Protein AF-0000000070953720 (afdb_homodimer)

Structure (mmCIF, N/CA/C/O backbone):
data_AF-0000000070953720-model_v1
#
loop_
_entity.id
_entity.type
_entity.pdbx_description
1 polymer 'LicD/FKTN/FKRP nucleotidyltransferase domain-containing protein'
#
loop_
_atom_site.group_PDB
_atom_site.id
_atom_site.type_symbol
_atom_site.label_atom_id
_atom_site.label_alt_id
_atom_site.label_comp_id
_atom_site.label_asym_id
_atom_site.label_entity_id
_atom_site.label_seq_id
_atom_site.pdbx_PDB_ins_code
_atom_site.Cartn_x
_atom_site.Cartn_y
_atom_site.Cartn_z
_atom_site.occupancy
_atom_site.B_iso_or_equiv
_atom_site.auth_seq_id
_atom_site.auth_comp_id
_atom_site.auth_asym_id
_atom_site.auth_atom_id
_atom_site.pdbx_PDB_model_num
ATOM 1 N N . MET A 1 1 ? 53.062 91.812 15.859 1 19.75 1 MET A N 1
ATOM 2 C CA . MET A 1 1 ? 53.844 90.625 15.523 1 19.75 1 MET A CA 1
ATOM 3 C C . MET A 1 1 ? 52.969 89.375 15.5 1 19.75 1 MET A C 1
ATOM 5 O O . MET A 1 1 ? 53.5 88.25 15.555 1 19.75 1 MET A O 1
ATOM 9 N N . LYS A 1 2 ? 51.625 89.438 15.359 1 19.06 2 LYS A N 1
ATOM 10 C CA . LYS A 1 2 ? 50.25 89 15.594 1 19.06 2 LYS A CA 1
ATOM 11 C C . LYS A 1 2 ? 49.906 87.812 14.781 1 19.06 2 LYS A C 1
ATOM 13 O O . LYS A 1 2 ? 50.406 87.625 13.68 1 19.06 2 LYS A O 1
ATOM 18 N N . ARG A 1 3 ? 49.219 86.562 15.25 1 17.47 3 ARG A N 1
ATOM 19 C CA . ARG A 1 3 ? 48.875 85.25 15.742 1 17.47 3 ARG A CA 1
ATOM 20 C C . ARG A 1 3 ? 48.031 84.438 14.719 1 17.47 3 ARG A C 1
ATOM 22 O O . ARG A 1 3 ? 48.031 83.25 14.688 1 17.47 3 ARG A O 1
ATOM 29 N N . ALA A 1 4 ? 47.156 85.188 13.977 1 17.47 4 ALA A N 1
ATOM 30 C CA . ALA A 1 4 ? 45.75 84.812 13.836 1 17.47 4 ALA A CA 1
ATOM 31 C C . ALA A 1 4 ? 45.594 83.75 12.789 1 17.47 4 ALA A C 1
ATOM 33 O O . ALA A 1 4 ? 45.156 82.625 13.102 1 17.47 4 ALA A O 1
ATOM 34 N N . GLY A 1 5 ? 44.875 84 11.648 1 16.47 5 GLY A N 1
ATOM 35 C CA . GLY A 1 5 ? 43.594 83.5 11.18 1 16.47 5 GLY A CA 1
ATOM 36 C C . GLY A 1 5 ? 43.719 82.438 10.102 1 16.47 5 GLY A C 1
ATOM 37 O O . GLY A 1 5 ? 42.75 82.125 9.406 1 16.47 5 GLY A O 1
ATOM 38 N N . ARG A 1 6 ? 44.906 81.625 10.133 1 18.36 6 ARG A N 1
ATOM 39 C CA . ARG A 1 6 ? 45.469 81.25 8.836 1 18.36 6 ARG A CA 1
ATOM 40 C C . ARG A 1 6 ? 44.531 80.25 8.117 1 18.36 6 ARG A C 1
ATOM 42 O O . ARG A 1 6 ? 43.906 79.438 8.75 1 18.36 6 ARG A O 1
ATOM 49 N N . PRO A 1 7 ? 44.438 80.312 6.766 1 18.12 7 PRO A N 1
ATOM 50 C CA . PRO A 1 7 ? 43.344 80.125 5.832 1 18.12 7 PRO A CA 1
ATOM 51 C C . PRO A 1 7 ? 42.969 78.625 5.664 1 18.12 7 PRO A C 1
ATOM 53 O O . PRO A 1 7 ? 43.812 77.75 5.863 1 18.12 7 PRO A O 1
ATOM 56 N N . CYS A 1 8 ? 41.688 78.062 6.078 1 18.34 8 CYS A N 1
ATOM 57 C CA . CYS A 1 8 ? 40.781 76.938 6.277 1 18.34 8 CYS A CA 1
ATOM 58 C C . CYS A 1 8 ? 40.75 76.062 5.031 1 18.34 8 CYS A C 1
ATOM 60 O O . CYS A 1 8 ? 40.344 74.875 5.102 1 18.34 8 CYS A O 1
ATOM 62 N N . TRP A 1 9 ? 41 76.625 3.732 1 16.88 9 TRP A N 1
ATOM 63 C CA . TRP A 1 9 ? 40 76.375 2.701 1 16.88 9 TRP A CA 1
ATOM 64 C C . TRP A 1 9 ? 40.188 75.062 2.053 1 16.88 9 TRP A C 1
ATOM 66 O O . TRP A 1 9 ? 39.469 74.688 1.132 1 16.88 9 TRP A O 1
ATOM 76 N N . LEU A 1 10 ? 41.188 74.188 2.344 1 17.97 10 LEU A N 1
ATOM 77 C CA . LEU A 1 10 ? 41.719 73.5 1.155 1 17.97 10 LEU A CA 1
ATOM 78 C C . LEU A 1 10 ? 40.75 72.438 0.646 1 17.97 10 LEU A C 1
ATOM 80 O O . LEU A 1 10 ? 40.5 71.438 1.32 1 17.97 10 LEU A O 1
ATOM 84 N N . ARG A 1 11 ? 39.594 72.812 -0.059 1 17.48 11 ARG A N 1
ATOM 85 C CA . ARG A 1 11 ? 38.344 72.125 -0.381 1 17.48 11 ARG A CA 1
ATOM 86 C C . ARG A 1 11 ? 38.625 70.812 -1.156 1 17.48 11 ARG A C 1
ATOM 88 O O . ARG A 1 11 ? 38.062 69.75 -0.832 1 17.48 11 ARG A O 1
ATOM 95 N N . SER A 1 12 ? 39.188 70.875 -2.391 1 16.38 12 SER A N 1
ATOM 96 C CA . SER A 1 12 ? 38.406 70.438 -3.535 1 16.38 12 SER A CA 1
ATOM 97 C C . SER A 1 12 ? 38.5 68.875 -3.688 1 16.38 12 SER A C 1
ATOM 99 O O . SER A 1 12 ? 39.156 68.25 -2.895 1 16.38 12 SER A O 1
ATOM 101 N N . PRO A 1 13 ? 39 68.188 -5.047 1 19 13 PRO A N 1
ATOM 102 C CA . PRO A 1 13 ? 38.406 67.438 -6.148 1 19 13 PRO A CA 1
ATOM 103 C C . PRO A 1 13 ? 38.656 65.938 -6.031 1 19 13 PRO A C 1
ATOM 105 O O . PRO A 1 13 ? 39.625 65.5 -5.375 1 19 13 PRO A O 1
ATOM 108 N N . CYS A 1 14 ? 37.625 64.938 -6.258 1 18.14 14 CYS A N 1
ATOM 109 C CA . CYS A 1 14 ? 37.188 63.531 -6.102 1 18.14 14 CYS A CA 1
ATOM 110 C C . CYS A 1 14 ? 38.031 62.625 -6.945 1 18.14 14 CYS A C 1
ATOM 112 O O . CYS A 1 14 ? 37.719 61.438 -7.078 1 18.14 14 CYS A O 1
ATOM 114 N N . THR A 1 15 ? 39.062 63.188 -7.699 1 17.17 15 THR A N 1
ATOM 115 C CA . THR A 1 15 ? 39.344 62.625 -9.016 1 17.17 15 THR A CA 1
ATOM 116 C C . THR A 1 15 ? 40 61.25 -8.891 1 17.17 15 THR A C 1
ATOM 118 O O . THR A 1 15 ? 39.875 60.438 -9.797 1 17.17 15 THR A O 1
ATOM 121 N N . LEU A 1 16 ? 40.969 61.219 -8.031 1 16.92 16 LEU A N 1
ATOM 122 C CA . LEU A 1 16 ? 42.219 60.562 -8.438 1 16.92 16 LEU A CA 1
ATOM 123 C C . LEU A 1 16 ? 42.031 59.062 -8.609 1 16.92 16 LEU A C 1
ATOM 125 O O . LEU A 1 16 ? 42.656 58.438 -9.461 1 16.92 16 LEU A O 1
ATOM 129 N N . CYS A 1 17 ? 41.562 58.5 -7.496 1 17.59 17 CYS A N 1
ATOM 130 C CA . CYS A 1 17 ? 42.219 57.219 -7.141 1 17.59 17 CYS A CA 1
ATOM 131 C C . CYS A 1 17 ? 41.812 56.125 -8.117 1 17.59 17 CYS A C 1
ATOM 133 O O . CYS A 1 17 ? 40.875 55.375 -7.863 1 17.59 17 CYS A O 1
ATOM 135 N N . TYR A 1 18 ? 41.5 56.469 -9.336 1 17.94 18 TYR A N 1
ATOM 136 C CA . TYR A 1 18 ? 40.812 55.75 -10.414 1 17.94 18 TYR A CA 1
ATOM 137 C C . TYR A 1 18 ? 41.594 54.531 -10.852 1 17.94 18 TYR A C 1
ATOM 139 O O . TYR A 1 18 ? 41.031 53.594 -11.406 1 17.94 18 TYR A O 1
ATOM 147 N N . LEU A 1 19 ? 42.875 54.844 -11.094 1 17.39 19 LEU A N 1
ATOM 148 C CA . LEU A 1 19 ? 43.562 54.312 -12.258 1 17.39 19 LEU A CA 1
ATOM 149 C C . LEU A 1 19 ? 43.75 52.781 -12.125 1 17.39 19 LEU A C 1
ATOM 151 O O . LEU A 1 19 ? 43.562 52.062 -13.094 1 17.39 19 LEU A O 1
ATOM 155 N N . LEU A 1 20 ? 44.688 52.562 -11.203 1 18.2 20 LEU A N 1
ATOM 156 C CA . LEU A 1 20 ? 45.688 51.531 -11.453 1 18.2 20 LEU A CA 1
ATOM 157 C C . LEU A 1 20 ? 45.031 50.156 -11.422 1 18.2 20 LEU A C 1
ATOM 159 O O . LEU A 1 20 ? 45.719 49.125 -11.5 1 18.2 20 LEU A O 1
ATOM 163 N N . LEU A 1 21 ? 43.844 50.125 -10.82 1 19.06 21 LEU A N 1
ATOM 164 C CA . LEU A 1 21 ? 43.312 48.812 -10.43 1 19.06 21 LEU A CA 1
ATOM 165 C C . LEU A 1 21 ? 43.094 47.938 -11.656 1 19.06 21 LEU A C 1
ATOM 167 O O . LEU A 1 21 ? 41.969 47.469 -11.883 1 19.06 21 LEU A O 1
ATOM 171 N N . LEU A 1 22 ? 43.469 48.375 -12.742 1 19.25 22 LEU A N 1
ATOM 172 C CA . LEU A 1 22 ? 43.125 47.875 -14.07 1 19.25 22 LEU A CA 1
ATOM 173 C C . LEU A 1 22 ? 43.531 46.438 -14.242 1 19.25 22 LEU A C 1
ATOM 175 O O . LEU A 1 22 ? 42.812 45.625 -14.852 1 19.25 22 LEU A O 1
ATOM 179 N N . SER A 1 23 ? 44.906 46.312 -14.234 1 18.86 23 SER A N 1
ATOM 180 C CA . SER A 1 23 ? 45.625 45.406 -15.125 1 18.86 23 SER A CA 1
ATOM 181 C C . SER A 1 23 ? 45.281 43.969 -14.82 1 18.86 23 SER A C 1
ATOM 183 O O . SER A 1 23 ? 45.531 43.062 -15.648 1 18.86 23 SER A O 1
ATOM 185 N N . ALA A 1 24 ? 45.562 43.656 -13.555 1 20.38 24 ALA A N 1
ATOM 186 C CA . ALA A 1 24 ? 45.844 42.25 -13.219 1 20.38 24 ALA A CA 1
ATOM 187 C C . ALA A 1 24 ? 44.688 41.375 -13.578 1 20.38 24 ALA A C 1
ATOM 189 O O . ALA A 1 24 ? 43.812 41.094 -12.75 1 20.38 24 ALA A O 1
ATOM 190 N N . LEU A 1 25 ? 43.906 41.656 -14.461 1 20.97 25 LEU A N 1
ATOM 191 C CA . LEU A 1 25 ? 42.688 41.125 -15.016 1 20.97 25 LEU A CA 1
ATOM 192 C C . LEU A 1 25 ? 42.906 39.688 -15.523 1 20.97 25 LEU A C 1
ATOM 194 O O . LEU A 1 25 ? 41.969 38.875 -15.578 1 20.97 25 LEU A O 1
ATOM 198 N N . THR A 1 26 ? 43.875 39.531 -16.406 1 19.39 26 THR A N 1
ATOM 199 C CA . THR A 1 26 ? 43.812 38.656 -17.578 1 19.39 26 THR A CA 1
ATOM 200 C C . THR A 1 26 ? 43.844 37.188 -17.188 1 19.39 26 THR A C 1
ATOM 202 O O . THR A 1 26 ? 43.094 36.406 -17.766 1 19.39 26 THR A O 1
ATOM 205 N N . VAL A 1 27 ? 45.031 36.719 -16.781 1 19.52 27 VAL A N 1
ATOM 206 C CA . VAL A 1 27 ? 45.531 35.375 -17.094 1 19.52 27 VAL A CA 1
ATOM 207 C C . VAL A 1 27 ? 44.812 34.344 -16.234 1 19.52 27 VAL A C 1
ATOM 209 O O . VAL A 1 27 ? 45.312 33.25 -15.992 1 19.52 27 VAL A O 1
ATOM 212 N N . ALA A 1 28 ? 43.969 34.625 -15.43 1 19.48 28 ALA A N 1
ATOM 213 C CA . ALA A 1 28 ? 43.531 33.562 -14.555 1 19.48 28 ALA A CA 1
ATOM 214 C C . ALA A 1 28 ? 43.031 32.344 -15.359 1 19.48 28 ALA A C 1
ATOM 216 O O . ALA A 1 28 ? 42.031 32.438 -16.047 1 19.48 28 ALA A O 1
ATOM 217 N N . ALA A 1 29 ? 43.906 31.531 -15.945 1 20.95 29 ALA A N 1
ATOM 218 C CA . ALA A 1 29 ? 43.938 30.234 -16.625 1 20.95 29 ALA A CA 1
ATOM 219 C C . ALA A 1 29 ? 42.938 29.266 -16.031 1 20.95 29 ALA A C 1
ATOM 221 O O . ALA A 1 29 ? 42.938 29 -14.82 1 20.95 29 ALA A O 1
ATOM 222 N N . TYR A 1 30 ? 41.781 29.062 -16.562 1 20.38 30 TYR A N 1
ATOM 223 C CA . TYR A 1 30 ? 40.562 28.25 -16.484 1 20.38 30 TYR A CA 1
ATOM 224 C C . TYR A 1 30 ? 40.906 26.766 -16.359 1 20.38 30 TYR A C 1
ATOM 226 O O . TYR A 1 30 ? 41.125 26.094 -17.375 1 20.38 30 TYR A O 1
ATOM 234 N N . ILE A 1 31 ? 41.938 26.422 -15.672 1 23.5 31 ILE A N 1
ATOM 235 C CA . ILE A 1 31 ? 42.219 24.984 -15.602 1 23.5 31 ILE A CA 1
ATOM 236 C C . ILE A 1 31 ? 40.906 24.219 -15.344 1 23.5 31 ILE A C 1
ATOM 238 O O . ILE A 1 31 ? 40.25 24.438 -14.336 1 23.5 31 ILE A O 1
ATOM 242 N N . GLY A 1 32 ? 40.219 23.781 -16.328 1 22.08 32 GLY A N 1
ATOM 243 C CA . GLY A 1 32 ? 39.125 22.859 -16.609 1 22.08 32 GLY A CA 1
ATOM 244 C C . GLY A 1 32 ? 39.156 21.625 -15.719 1 22.08 32 GLY A C 1
ATOM 245 O O . GLY A 1 32 ? 39.562 20.547 -16.156 1 22.08 32 GLY A O 1
ATOM 246 N N . ILE A 1 33 ? 39.688 21.703 -14.562 1 22.5 33 ILE A N 1
ATOM 247 C CA . ILE A 1 33 ? 39.656 20.469 -13.797 1 22.5 33 ILE A CA 1
ATOM 248 C C . ILE A 1 33 ? 38.219 19.922 -13.766 1 22.5 33 ILE A C 1
ATOM 250 O O . ILE A 1 33 ? 37.312 20.562 -13.195 1 22.5 33 ILE A O 1
ATOM 254 N N . ASP A 1 34 ? 37.781 19.391 -14.82 1 23.03 34 ASP A N 1
ATOM 255 C CA . ASP A 1 34 ? 36.656 18.469 -15 1 23.03 34 ASP A CA 1
ATOM 256 C C . ASP A 1 34 ? 36.5 17.562 -13.773 1 23.03 34 ASP A C 1
ATOM 258 O O . ASP A 1 34 ? 37.188 16.562 -13.625 1 23.03 34 ASP A O 1
ATOM 262 N N . TRP A 1 35 ? 36.438 18.156 -12.648 1 23.16 35 TRP A N 1
ATOM 263 C CA . TRP A 1 35 ? 36.062 17.344 -11.492 1 23.16 35 TRP A CA 1
ATOM 264 C C . TRP A 1 35 ? 34.969 16.328 -11.867 1 23.16 35 TRP A C 1
ATOM 266 O O . TRP A 1 35 ? 33.875 16.719 -12.234 1 23.16 35 TRP A O 1
ATOM 276 N N . TYR A 1 36 ? 35.344 15.312 -12.586 1 26.17 36 TYR A N 1
ATOM 277 C CA . TYR A 1 36 ? 34.562 14.078 -12.719 1 26.17 36 TYR A CA 1
ATOM 278 C C . TYR A 1 36 ? 33.75 13.805 -11.453 1 26.17 36 TYR A C 1
ATOM 280 O O . TYR A 1 36 ? 34.344 13.516 -10.398 1 26.17 36 TYR A O 1
ATOM 288 N N . LEU A 1 37 ? 32.875 14.633 -11.172 1 29.86 37 LEU A N 1
ATOM 289 C CA . LEU A 1 37 ? 31.812 14.398 -10.18 1 29.86 37 LEU A CA 1
ATOM 290 C C . LEU A 1 37 ? 31.562 12.906 -10 1 29.86 37 LEU A C 1
ATOM 292 O O . LEU A 1 37 ? 31.141 12.227 -10.93 1 29.86 37 LEU A O 1
ATOM 296 N N . ALA A 1 38 ? 32.375 12.281 -9.25 1 30.75 38 ALA A N 1
ATOM 297 C CA . ALA A 1 38 ? 32.219 10.891 -8.852 1 30.75 38 ALA A CA 1
ATOM 298 C C . ALA A 1 38 ? 30.75 10.547 -8.641 1 30.75 38 ALA A C 1
ATOM 300 O O . ALA A 1 38 ? 30.016 11.289 -7.988 1 30.75 38 ALA A O 1
ATOM 301 N N . ASP A 1 39 ? 30.078 10.039 -9.586 1 36.91 39 ASP A N 1
ATOM 302 C CA . ASP A 1 39 ? 28.734 9.445 -9.531 1 36.91 39 ASP A CA 1
ATOM 303 C C . ASP A 1 39 ? 28.453 8.852 -8.156 1 36.91 39 ASP A C 1
ATOM 305 O O . ASP A 1 39 ? 29.172 7.961 -7.699 1 36.91 39 ASP A O 1
ATOM 309 N N . PRO A 1 40 ? 27.969 9.75 -7.312 1 41.75 40 PRO A N 1
ATOM 310 C CA . PRO A 1 40 ? 27.719 9.188 -5.98 1 41.75 40 PRO A CA 1
ATOM 311 C C . PRO A 1 40 ? 27.234 7.742 -6.027 1 41.75 40 PRO A C 1
ATOM 313 O O . PRO A 1 40 ? 27.219 7.062 -5 1 41.75 40 PRO A O 1
ATOM 316 N N . LEU A 1 41 ? 26.578 7.434 -7.078 1 42.16 41 LEU A N 1
ATOM 317 C CA . LEU A 1 41 ? 26.125 6.062 -7.273 1 42.16 41 LEU A CA 1
ATOM 318 C C . LEU A 1 41 ? 27.281 5.152 -7.66 1 42.16 41 LEU A C 1
ATOM 320 O O . LEU A 1 41 ? 27.094 3.961 -7.91 1 42.16 41 LEU A O 1
ATOM 324 N N . ARG A 1 42 ? 28.578 5.699 -7.926 1 37.75 42 ARG A N 1
ATOM 325 C CA . ARG A 1 42 ? 29.703 4.828 -8.266 1 37.75 42 ARG A CA 1
ATOM 326 C C . ARG A 1 42 ? 30.141 4.016 -7.055 1 37.75 42 ARG A C 1
ATOM 328 O O . ARG A 1 42 ? 30.922 4.496 -6.23 1 37.75 42 ARG A O 1
ATOM 335 N N . VAL A 1 43 ? 29.359 3.428 -6.352 1 34.34 43 VAL A N 1
ATOM 336 C CA . VAL A 1 43 ? 29.953 2.387 -5.527 1 34.34 43 VAL A CA 1
ATOM 337 C C . VAL A 1 43 ? 30.938 1.571 -6.359 1 34.34 43 VAL A C 1
ATOM 339 O O . VAL A 1 43 ? 30.75 1.403 -7.566 1 34.34 43 VAL A O 1
ATOM 342 N N . THR A 1 44 ? 32.25 1.28 -5.891 1 33.12 44 THR A N 1
ATOM 343 C CA . THR A 1 44 ? 33.281 0.424 -6.488 1 33.12 44 THR A CA 1
ATOM 344 C C . THR A 1 44 ? 32.656 -0.802 -7.137 1 33.12 44 THR A C 1
ATOM 346 O O . THR A 1 44 ? 33.281 -1.514 -7.906 1 33.12 44 THR A O 1
ATOM 349 N N . SER A 1 45 ? 31.75 -1.586 -6.457 1 33.41 45 SER A N 1
ATOM 350 C CA . SER A 1 45 ? 31.344 -2.869 -7.027 1 33.41 45 SER A CA 1
ATOM 351 C C . SER A 1 45 ? 30.5 -2.68 -8.289 1 33.41 45 SER A C 1
ATOM 353 O O . SER A 1 45 ? 29.844 -1.649 -8.453 1 33.41 45 SER A O 1
ATOM 355 N N . ARG A 1 46 ? 30.656 -3.539 -9.367 1 36.47 46 ARG A N 1
ATOM 356 C CA . ARG A 1 46 ? 30 -3.688 -10.664 1 36.47 46 ARG A CA 1
ATOM 357 C C . ARG A 1 46 ? 28.484 -3.58 -10.531 1 36.47 46 ARG A C 1
ATOM 359 O O . ARG A 1 46 ? 27.812 -4.57 -10.242 1 36.47 46 ARG A O 1
ATOM 366 N N . SER A 1 47 ? 27.891 -2.561 -9.898 1 37.44 47 SER A N 1
ATOM 367 C CA . SER A 1 47 ? 26.484 -2.244 -9.672 1 37.44 47 SER A CA 1
ATOM 368 C C . SER A 1 47 ? 25.672 -2.391 -10.953 1 37.44 47 SER A C 1
ATOM 370 O O . SER A 1 47 ? 26.234 -2.418 -12.055 1 37.44 47 SER A O 1
ATOM 372 N N . VAL A 1 48 ? 24.438 -2.656 -10.875 1 39.91 48 VAL A N 1
ATOM 373 C CA . VAL A 1 48 ? 23.391 -2.697 -11.898 1 39.91 48 VAL A CA 1
ATOM 374 C C . VAL A 1 48 ? 23.516 -1.482 -12.812 1 39.91 48 VAL A C 1
ATOM 376 O O . VAL A 1 48 ? 23.672 -0.354 -12.344 1 39.91 48 VAL A O 1
ATOM 379 N N . ASP A 1 49 ? 24.078 -1.707 -13.953 1 40.88 49 ASP A N 1
ATOM 380 C CA . ASP A 1 49 ? 24.109 -0.661 -14.969 1 40.88 49 ASP A CA 1
ATOM 381 C C . ASP A 1 49 ? 22.812 0.151 -14.969 1 40.88 49 ASP A C 1
ATOM 383 O O . ASP A 1 49 ? 21.812 -0.273 -15.539 1 40.88 49 ASP A O 1
ATOM 387 N N . LEU A 1 50 ? 22.531 0.889 -13.945 1 43.75 50 LEU A N 1
ATOM 388 C CA . LEU A 1 50 ? 21.453 1.856 -13.859 1 43.75 50 LEU A CA 1
ATOM 389 C C . LEU A 1 50 ? 21.5 2.834 -15.031 1 43.75 50 LEU A C 1
ATOM 391 O O . LEU A 1 50 ? 20.922 3.918 -14.961 1 43.75 50 LEU A O 1
ATOM 395 N N . SER A 1 51 ? 22.359 2.5 -16 1 40 51 SER A N 1
ATOM 396 C CA . SER A 1 51 ? 22.406 3.346 -17.188 1 40 51 SER A CA 1
AT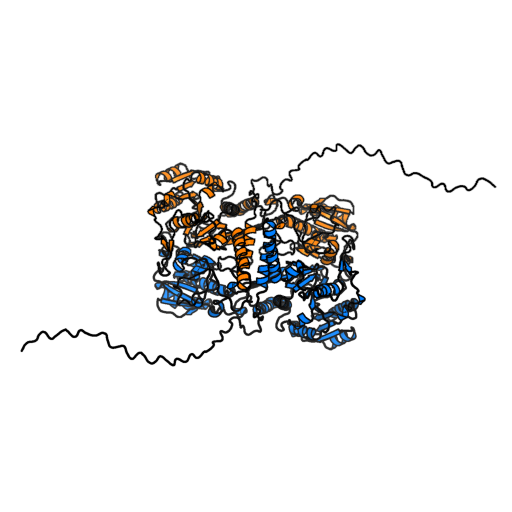OM 397 C C . SER A 1 51 ? 21.172 3.141 -18.062 1 40 51 SER A C 1
ATOM 399 O O . SER A 1 51 ? 21.062 3.736 -19.125 1 40 51 SER A O 1
ATOM 401 N N . ALA A 1 52 ? 20.422 2.162 -17.547 1 47.97 52 ALA A N 1
ATOM 402 C CA . ALA A 1 52 ? 19.266 1.976 -18.422 1 47.97 52 ALA A CA 1
ATOM 403 C C . ALA A 1 52 ? 18.469 3.266 -18.547 1 47.97 52 ALA A C 1
ATOM 405 O O . ALA A 1 52 ? 18.422 4.066 -17.609 1 47.97 52 ALA A O 1
ATOM 406 N N . GLU A 1 53 ? 18.125 3.654 -19.688 1 51.12 53 GLU A N 1
ATOM 407 C CA . GLU A 1 53 ? 17.469 4.891 -20.094 1 51.12 53 GLU A CA 1
ATOM 408 C C . GLU A 1 53 ? 16.078 5.004 -19.438 1 51.12 53 GLU A C 1
ATOM 410 O O . GLU A 1 53 ? 15.5 6.09 -19.391 1 51.12 53 GLU A O 1
ATOM 415 N N . GLU A 1 54 ? 15.633 3.711 -18.906 1 58.19 54 GLU A N 1
ATOM 416 C CA . GLU A 1 54 ? 14.242 3.863 -18.469 1 58.19 54 GLU A CA 1
ATOM 417 C C . GLU A 1 54 ? 13.984 3.092 -17.172 1 58.19 54 GLU A C 1
ATOM 419 O O . GLU A 1 54 ? 14.578 2.033 -16.953 1 58.19 54 GLU A O 1
ATOM 424 N N . ASN A 1 55 ? 13.352 3.658 -16.234 1 62.44 55 ASN A N 1
ATOM 425 C CA . ASN A 1 55 ? 12.852 3.006 -15.031 1 62.44 55 ASN A CA 1
ATOM 426 C C . ASN A 1 55 ? 11.625 2.148 -15.336 1 62.44 55 ASN A C 1
ATOM 428 O O . ASN A 1 55 ? 10.508 2.666 -15.438 1 62.44 55 ASN A O 1
ATOM 432 N N . ILE A 1 56 ? 11.82 0.834 -15.453 1 67.25 56 ILE A N 1
ATOM 433 C CA . ILE A 1 56 ? 10.773 -0.083 -15.875 1 67.25 56 ILE A CA 1
ATOM 434 C C . ILE A 1 56 ? 9.648 -0.106 -14.836 1 67.25 56 ILE A C 1
ATOM 436 O O . ILE A 1 56 ? 8.469 -0.144 -15.188 1 67.25 56 ILE A O 1
ATOM 440 N N . ASP A 1 57 ? 9.992 -0.014 -13.578 1 67.38 57 ASP A N 1
ATOM 441 C CA . ASP A 1 57 ? 8.977 -0.042 -12.531 1 67.38 57 ASP A CA 1
ATOM 442 C C . ASP A 1 57 ? 8.086 1.194 -12.602 1 67.38 57 ASP A C 1
ATOM 444 O O . ASP A 1 57 ? 6.867 1.098 -12.422 1 67.38 57 ASP A O 1
ATOM 448 N N . PHE A 1 58 ? 8.727 2.277 -12.844 1 65.94 58 PHE A N 1
ATOM 449 C CA . PHE A 1 58 ? 7.969 3.512 -12.992 1 65.94 58 PHE A CA 1
ATOM 450 C C . PHE A 1 58 ? 7.055 3.445 -14.211 1 65.94 58 PHE A C 1
ATOM 452 O O . PHE A 1 58 ? 5.887 3.828 -14.141 1 65.94 58 PHE A O 1
ATOM 459 N N . ARG A 1 59 ? 7.582 2.828 -15.25 1 67.25 59 ARG A N 1
ATOM 460 C CA . ARG A 1 59 ? 6.793 2.668 -16.469 1 67.25 59 ARG A CA 1
ATOM 461 C C . ARG A 1 59 ? 5.586 1.766 -16.234 1 67.25 59 ARG A C 1
ATOM 463 O O . ARG A 1 59 ? 4.473 2.082 -16.656 1 67.25 59 ARG A O 1
ATOM 470 N N . PHE A 1 60 ? 5.797 0.697 -15.602 1 69.69 60 PHE A N 1
ATOM 471 C CA . PHE A 1 60 ? 4.715 -0.241 -15.32 1 69.69 60 PHE A CA 1
ATOM 472 C C . PHE A 1 60 ? 3.678 0.391 -14.398 1 69.69 60 PHE A C 1
ATOM 474 O O . PHE A 1 60 ? 2.477 0.152 -14.555 1 69.69 60 PHE A O 1
ATOM 481 N N . GLU A 1 61 ? 4.168 1.14 -13.508 1 67.06 61 GLU A N 1
ATOM 482 C CA . GLU A 1 61 ? 3.25 1.826 -12.602 1 67.06 61 GLU A CA 1
ATOM 483 C C . GLU A 1 61 ? 2.344 2.789 -13.367 1 67.06 61 GLU A C 1
ATOM 485 O O . GLU A 1 61 ? 1.138 2.846 -13.117 1 67.06 61 GLU A O 1
ATOM 490 N N . ILE A 1 62 ? 2.9 3.494 -14.336 1 65.75 62 ILE A N 1
ATOM 491 C CA . ILE A 1 62 ? 2.129 4.422 -15.156 1 65.75 62 ILE A CA 1
ATOM 492 C C . ILE A 1 62 ? 1.087 3.654 -15.961 1 65.75 62 ILE A C 1
ATOM 494 O O . ILE A 1 62 ? -0.081 4.047 -16.016 1 65.75 62 ILE A O 1
ATOM 498 N N . ALA A 1 63 ? 1.559 2.59 -16.562 1 66.81 63 ALA A N 1
ATOM 499 C CA . ALA A 1 63 ? 0.663 1.774 -17.375 1 66.81 63 ALA A CA 1
ATOM 500 C C . ALA A 1 63 ? -0.499 1.235 -16.547 1 66.81 63 ALA A C 1
ATOM 502 O O . ALA A 1 63 ? -1.649 1.261 -17 1 66.81 63 ALA A O 1
ATOM 503 N N . SER A 1 64 ? -0.179 0.788 -15.406 1 65.69 64 SER A N 1
ATOM 504 C CA . SER A 1 64 ? -1.207 0.245 -14.523 1 65.69 64 SER A CA 1
ATOM 505 C C . SER A 1 64 ? -2.246 1.304 -14.172 1 65.69 64 SER A C 1
ATOM 507 O O . SER A 1 64 ? -3.449 1.048 -14.242 1 65.69 64 SER A O 1
ATOM 509 N N . LYS A 1 65 ? -1.745 2.408 -13.844 1 63.25 65 LYS A N 1
ATOM 510 C CA . LYS A 1 65 ? -2.635 3.512 -13.492 1 63.25 65 LYS A CA 1
ATOM 511 C C . LYS A 1 65 ? -3.5 3.92 -14.68 1 63.25 65 LYS A C 1
ATOM 513 O O . LYS A 1 65 ? -4.695 4.18 -14.523 1 63.25 65 LYS A O 1
ATOM 518 N N . LEU A 1 66 ? -2.904 3.932 -15.898 1 67.31 66 LEU A N 1
ATOM 519 C CA . LEU A 1 66 ? -3.637 4.281 -17.109 1 67.31 66 LEU A CA 1
ATOM 520 C C . LEU A 1 66 ? -4.699 3.234 -17.422 1 67.31 66 LEU A C 1
ATOM 522 O O . LEU A 1 66 ? -5.797 3.572 -17.875 1 67.31 66 LEU A O 1
ATOM 526 N N . GLN A 1 67 ? -4.352 1.974 -17.266 1 67.88 67 GLN A N 1
ATOM 527 C CA . GLN A 1 67 ? -5.309 0.903 -17.531 1 67.88 67 GLN A CA 1
ATOM 528 C C . GLN A 1 67 ? -6.535 1.028 -16.625 1 67.88 67 GLN A C 1
ATOM 530 O O . GLN A 1 67 ? -7.668 0.894 -17.094 1 67.88 67 GLN A O 1
ATOM 535 N N . ASP A 1 68 ? -6.184 1.227 -15.445 1 63 68 ASP A N 1
ATOM 536 C CA . ASP A 1 68 ? -7.289 1.408 -14.508 1 63 68 ASP A CA 1
ATOM 537 C C . ASP A 1 68 ? -8.172 2.58 -14.922 1 63 68 ASP A C 1
ATOM 539 O O . ASP A 1 68 ? -9.406 2.484 -14.883 1 63 68 ASP A O 1
ATOM 543 N N . LEU A 1 69 ? -7.48 3.635 -15.383 1 61.47 69 LEU A N 1
ATOM 544 C CA . LEU A 1 69 ? -8.195 4.832 -15.805 1 61.47 69 LEU A CA 1
ATOM 545 C C . LEU A 1 69 ? -9.062 4.547 -17.031 1 61.47 69 LEU A C 1
ATOM 547 O O . LEU A 1 69 ? -10.195 5.02 -17.109 1 61.47 69 LEU A O 1
ATOM 551 N N . THR A 1 70 ? -8.484 3.867 -17.938 1 63.69 70 THR A N 1
ATOM 552 C CA . THR A 1 70 ? -9.211 3.545 -19.156 1 63.69 70 THR A CA 1
ATOM 553 C C . THR A 1 70 ? -10.453 2.715 -18.844 1 63.69 70 THR A C 1
ATOM 555 O O . THR A 1 70 ? -11.523 2.947 -19.406 1 63.69 70 THR A O 1
ATOM 558 N N . ARG A 1 71 ? -10.32 1.808 -17.984 1 64.06 71 ARG A N 1
ATOM 559 C CA . ARG A 1 71 ? -11.461 1.002 -17.547 1 64.06 71 ARG A CA 1
ATOM 560 C C . ARG A 1 71 ? -12.539 1.873 -16.922 1 64.06 71 ARG A C 1
ATOM 562 O O . ARG A 1 71 ? -13.727 1.722 -17.234 1 64.06 71 ARG A O 1
ATOM 569 N N . GLN A 1 72 ? -12.078 2.746 -16.062 1 58.94 72 GLN A N 1
ATOM 570 C CA . GLN A 1 72 ? -13.016 3.602 -15.352 1 58.94 72 GLN A CA 1
ATOM 571 C C . GLN A 1 72 ? -13.711 4.574 -16.312 1 58.94 72 GLN A C 1
ATOM 573 O O . GLN A 1 72 ? -14.906 4.836 -16.172 1 58.94 72 GLN A O 1
ATOM 578 N N . ILE A 1 73 ? -12.883 5.211 -17.156 1 58.03 73 ILE A N 1
ATOM 579 C CA . ILE A 1 73 ? -13.445 6.125 -18.141 1 58.03 73 ILE A CA 1
ATOM 580 C C . ILE A 1 73 ? -14.477 5.395 -18.984 1 58.03 73 ILE A C 1
ATOM 582 O O . ILE A 1 73 ? -15.523 5.953 -19.312 1 58.03 73 ILE A O 1
ATOM 586 N N . ARG A 1 74 ? -14.148 4.234 -19.312 1 57.78 74 ARG A N 1
ATOM 587 C CA . ARG A 1 74 ? -15.086 3.432 -20.078 1 57.78 74 ARG A CA 1
ATOM 588 C C . ARG A 1 74 ? -16.406 3.27 -19.344 1 57.78 74 ARG A C 1
ATOM 590 O O . ARG A 1 74 ? -17.469 3.24 -19.953 1 57.78 74 ARG A O 1
ATOM 597 N N . TYR A 1 75 ? -16.219 3.18 -18.078 1 51.44 75 TYR A N 1
ATOM 598 C CA . TYR A 1 75 ? -17.391 2.969 -17.25 1 51.44 75 TYR A CA 1
ATOM 599 C C . TYR A 1 75 ? -18.203 4.258 -17.109 1 51.44 75 TYR A C 1
ATOM 601 O O . TYR A 1 75 ? -19.422 4.242 -17.203 1 51.44 75 TYR A O 1
ATOM 609 N N . GLU A 1 76 ? -17.469 5.281 -16.75 1 47.16 76 GLU A N 1
ATOM 610 C CA . GLU A 1 76 ? -18.172 6.496 -16.344 1 47.16 76 GLU A CA 1
ATOM 611 C C . GLU A 1 76 ? -18.484 7.379 -17.547 1 47.16 76 GLU A C 1
ATOM 613 O O . GLU A 1 76 ? -19.484 8.109 -17.531 1 47.16 76 GLU A O 1
ATOM 618 N N . ALA A 1 77 ? -17.516 7.469 -18.5 1 45.47 77 ALA A N 1
ATOM 619 C CA . ALA A 1 77 ? -17.672 8.562 -19.453 1 45.47 77 ALA A CA 1
ATOM 620 C C . ALA A 1 77 ? -18.547 8.133 -20.641 1 45.47 77 ALA A C 1
ATOM 622 O O . ALA A 1 77 ? -18.109 7.328 -21.469 1 45.47 77 ALA A O 1
ATOM 623 N N . LYS A 1 78 ? -19.75 8.234 -20.562 1 49.28 78 LYS A N 1
ATOM 624 C CA . LYS A 1 78 ? -20.672 7.953 -21.656 1 49.28 78 LYS A CA 1
ATOM 625 C C . LYS A 1 78 ? -20.203 8.617 -22.953 1 49.28 78 LYS A C 1
ATOM 627 O O . LYS A 1 78 ? -20.359 8.055 -24.031 1 49.28 78 LYS A O 1
ATOM 632 N N . ASN A 1 79 ? -19.719 9.852 -22.75 1 48.88 79 ASN A N 1
ATOM 633 C CA . ASN A 1 79 ? -19.484 10.633 -23.953 1 48.88 79 ASN A CA 1
ATOM 634 C C . ASN A 1 79 ? -17.984 10.859 -24.188 1 48.88 79 ASN A C 1
ATOM 636 O O . ASN A 1 79 ? -17.562 11.977 -24.5 1 48.88 79 ASN A O 1
ATOM 640 N N . ILE A 1 80 ? -17.312 9.742 -23.859 1 50.09 80 ILE A N 1
ATOM 641 C CA . ILE A 1 80 ? -15.898 9.945 -24.125 1 50.09 80 ILE A CA 1
ATOM 642 C C . ILE A 1 80 ? -15.578 9.508 -25.547 1 50.09 80 ILE A C 1
ATOM 644 O O . ILE A 1 80 ? -16.109 8.5 -26.031 1 50.09 80 ILE A O 1
ATOM 648 N N . ASN A 1 81 ? -14.961 10.445 -26.25 1 52.62 81 ASN A N 1
ATOM 649 C CA . ASN A 1 81 ? -14.453 10.102 -27.562 1 52.62 81 ASN A CA 1
ATOM 650 C C . ASN A 1 81 ? -13.688 8.781 -27.547 1 52.62 81 ASN A C 1
ATOM 652 O O . ASN A 1 81 ? -12.68 8.656 -26.844 1 52.62 81 ASN A O 1
ATOM 656 N N . PRO A 1 82 ? -14.25 7.836 -28.125 1 58.75 82 PRO A N 1
ATOM 657 C CA . PRO A 1 82 ? -13.594 6.527 -28.141 1 58.75 82 PRO A CA 1
ATOM 658 C C . PRO A 1 82 ? -12.133 6.605 -28.594 1 58.75 82 PRO A C 1
ATOM 660 O O . PRO A 1 82 ? -11.32 5.75 -28.219 1 58.75 82 PRO A O 1
ATOM 663 N N . THR A 1 83 ? -11.836 7.664 -29.297 1 59.25 83 THR A N 1
ATOM 664 C CA . THR A 1 83 ? -10.469 7.809 -29.781 1 59.25 83 THR A CA 1
ATOM 665 C C . THR A 1 83 ? -9.508 8.016 -28.609 1 59.25 83 THR A C 1
ATOM 667 O O . THR A 1 83 ? -8.352 7.59 -28.672 1 59.25 83 THR A O 1
ATOM 670 N N . ILE A 1 84 ? -10.055 8.523 -27.672 1 59.16 84 ILE A N 1
ATOM 671 C CA . ILE A 1 84 ? -9.211 8.781 -26.516 1 59.16 84 ILE A CA 1
ATOM 672 C C . ILE A 1 84 ? -8.859 7.457 -25.828 1 59.16 84 ILE A C 1
ATOM 674 O O . ILE A 1 84 ? -7.703 7.23 -25.469 1 59.16 84 ILE A O 1
ATOM 678 N N . LEU A 1 85 ? -9.867 6.676 -25.828 1 63.69 85 LEU A N 1
ATOM 679 C CA . LEU A 1 85 ? -9.641 5.383 -25.188 1 63.69 85 LEU A CA 1
ATOM 680 C C . LEU A 1 85 ? -8.664 4.543 -26 1 63.69 85 LEU A C 1
ATOM 682 O O . LEU A 1 85 ? -7.82 3.846 -25.422 1 63.69 85 LEU A O 1
ATOM 686 N N . GLN A 1 86 ? -8.766 4.664 -27.203 1 64 86 GLN A N 1
ATOM 687 C CA . GLN A 1 86 ? -7.844 3.945 -28.078 1 64 86 GLN A CA 1
ATOM 688 C C . GLN A 1 86 ? -6.414 4.441 -27.891 1 64 86 GLN A C 1
ATOM 690 O O . GLN A 1 86 ? -5.477 3.643 -27.828 1 64 86 GLN A O 1
ATOM 695 N N . GLU A 1 87 ? -6.34 5.672 -27.766 1 62.53 87 GLU A N 1
ATOM 696 C CA . GLU A 1 87 ? -5.016 6.254 -27.594 1 62.53 87 GLU A CA 1
ATOM 697 C C . GLU A 1 87 ? -4.426 5.887 -26.234 1 62.53 87 GLU A C 1
ATOM 699 O O . GLU A 1 87 ? -3.229 5.613 -26.125 1 62.53 87 GLU A O 1
ATOM 704 N N . LEU A 1 88 ? -5.254 5.887 -25.297 1 67.12 88 LEU A N 1
ATOM 705 C CA . LEU A 1 88 ? -4.785 5.508 -23.969 1 67.12 88 LEU A CA 1
ATOM 706 C C . LEU A 1 88 ? -4.32 4.055 -23.953 1 67.12 88 LEU A C 1
ATOM 708 O O . LEU A 1 88 ? -3.275 3.74 -23.375 1 67.12 88 LEU A O 1
ATOM 712 N N . ASN A 1 89 ? -5.125 3.234 -24.594 1 68.94 89 ASN A N 1
ATOM 713 C CA . ASN A 1 89 ? -4.734 1.831 -24.688 1 68.94 89 ASN A CA 1
ATOM 714 C C . ASN A 1 89 ? -3.396 1.667 -25.406 1 68.94 89 ASN A C 1
ATOM 716 O O . ASN A 1 89 ? -2.592 0.81 -25.047 1 68.94 89 ASN A O 1
ATOM 720 N N . LYS A 1 90 ? -3.236 2.49 -26.375 1 65.56 90 LYS A N 1
ATOM 721 C CA . LYS A 1 90 ? -1.967 2.463 -27.109 1 65.56 90 LYS A CA 1
ATOM 722 C C . LYS A 1 90 ? -0.809 2.861 -26.188 1 65.56 90 LYS A C 1
ATOM 724 O O . LYS A 1 90 ? 0.257 2.242 -26.234 1 65.56 90 LYS A O 1
ATOM 729 N N . ILE A 1 91 ? -1.126 3.824 -25.375 1 64.88 91 ILE A N 1
ATOM 730 C CA . ILE A 1 91 ? -0.099 4.289 -24.453 1 64.88 91 ILE A CA 1
ATOM 731 C C . ILE A 1 91 ? 0.205 3.195 -23.438 1 64.88 91 ILE A C 1
ATOM 733 O O . ILE A 1 91 ? 1.369 2.93 -23.125 1 64.88 91 ILE A O 1
ATOM 737 N N . ILE A 1 92 ? -0.823 2.609 -22.984 1 71.69 92 ILE A N 1
ATOM 738 C CA . ILE A 1 92 ? -0.647 1.526 -22.031 1 71.69 92 ILE A CA 1
ATOM 739 C C . ILE A 1 92 ? 0.191 0.413 -22.641 1 71.69 92 ILE A C 1
ATOM 741 O O . ILE A 1 92 ? 1.127 -0.092 -22.016 1 71.69 92 ILE A O 1
ATOM 745 N N . SER A 1 93 ? -0.086 0.115 -23.859 1 70.94 93 SER A N 1
ATOM 746 C CA . SER A 1 93 ? 0.604 -0.955 -24.578 1 70.94 93 SER A CA 1
ATOM 747 C C . SER A 1 93 ? 2.078 -0.624 -24.781 1 70.94 93 SER A C 1
ATOM 749 O O . SER A 1 93 ? 2.932 -1.512 -24.719 1 70.94 93 SER A O 1
ATOM 751 N N . GLN A 1 94 ? 2.348 0.608 -24.906 1 67.56 94 GLN A N 1
ATOM 752 C CA . GLN A 1 94 ? 3.727 1.045 -25.109 1 67.56 94 GLN A CA 1
ATOM 753 C C . GLN A 1 94 ? 4.504 1.019 -23.797 1 67.56 94 GLN A C 1
ATOM 755 O O . GLN A 1 94 ? 5.707 0.746 -23.781 1 67.56 94 GLN A O 1
ATOM 760 N N . LEU A 1 95 ? 3.777 1.207 -22.797 1 68.62 95 LEU A N 1
ATOM 761 C CA . LEU A 1 95 ? 4.438 1.332 -21.5 1 68.62 95 LEU A CA 1
ATOM 762 C C . LEU A 1 95 ? 4.633 -0.036 -20.859 1 68.62 95 LEU A C 1
ATOM 764 O O . LEU A 1 95 ? 5.586 -0.241 -20.094 1 68.62 95 LEU A O 1
ATOM 768 N N . ASP A 1 96 ? 3.754 -0.939 -21.094 1 74.81 96 ASP A N 1
ATOM 769 C CA . ASP A 1 96 ? 3.775 -2.236 -20.422 1 74.81 96 ASP A CA 1
ATOM 770 C C . ASP A 1 96 ? 3.504 -3.369 -21.422 1 74.81 96 ASP A C 1
ATOM 772 O O . ASP A 1 96 ? 2.348 -3.666 -21.719 1 74.81 96 ASP A O 1
ATOM 776 N N . PRO A 1 97 ? 4.551 -3.951 -21.859 1 72.69 97 PRO A N 1
ATOM 777 C CA . PRO A 1 97 ? 4.348 -5.039 -22.828 1 72.69 97 PRO A CA 1
ATOM 778 C C . PRO A 1 97 ? 3.477 -6.16 -22.266 1 72.69 97 PRO A C 1
ATOM 780 O O . PRO A 1 97 ? 2.908 -6.945 -23.031 1 72.69 97 PRO A O 1
ATOM 783 N N . ARG A 1 98 ? 3.34 -6.285 -21.094 1 87.12 98 ARG A N 1
ATOM 784 C CA . ARG A 1 98 ? 2.48 -7.297 -20.484 1 87.12 98 ARG A CA 1
ATOM 785 C C . ARG A 1 98 ? 1.019 -7.062 -20.859 1 87.12 98 ARG A C 1
ATOM 787 O O . ARG A 1 98 ? 0.276 -8.016 -21.109 1 87.12 98 ARG A O 1
ATOM 794 N N . TYR A 1 99 ? 0.678 -5.852 -20.734 1 76.12 99 TYR A N 1
ATOM 795 C CA . TYR A 1 99 ? -0.678 -5.48 -21.125 1 76.12 99 TYR A CA 1
ATOM 796 C C . TYR A 1 99 ? -0.94 -5.832 -22.594 1 76.12 99 TYR A C 1
ATOM 798 O O . TYR A 1 99 ? -2.004 -6.359 -22.922 1 76.12 99 TYR A O 1
ATOM 806 N N . THR A 1 100 ? -0.017 -5.539 -23.328 1 74 100 THR A N 1
ATOM 807 C CA . THR A 1 100 ? -0.138 -5.832 -24.75 1 74 100 THR A CA 1
ATOM 808 C C . THR A 1 100 ? -0.325 -7.332 -24.984 1 74 100 THR A C 1
ATOM 810 O O . THR A 1 100 ? -1.181 -7.742 -25.766 1 74 100 THR A O 1
ATOM 813 N N . LEU A 1 101 ? 0.451 -8.047 -24.328 1 79.75 101 LEU A N 1
ATOM 814 C CA . LEU A 1 101 ? 0.359 -9.5 -24.453 1 79.75 101 LEU A CA 1
ATOM 815 C C . LEU A 1 101 ? -0.977 -10.008 -23.938 1 79.75 101 LEU A C 1
ATOM 817 O O . LEU A 1 101 ? -1.587 -10.898 -24.531 1 79.75 101 LEU A O 1
ATOM 821 N N . SER A 1 102 ? -1.44 -9.469 -22.859 1 83.19 102 SER A N 1
ATOM 822 C CA . SER A 1 102 ? -2.676 -9.914 -22.219 1 83.19 102 SER A CA 1
ATOM 823 C C . SER A 1 102 ? -3.891 -9.594 -23.078 1 83.19 102 SER A C 1
ATOM 825 O O . SER A 1 102 ? -4.875 -10.336 -23.078 1 83.19 102 SER A O 1
ATOM 827 N N . THR A 1 103 ? -3.887 -8.461 -23.766 1 76 103 THR A N 1
ATOM 828 C CA . THR A 1 103 ? -5.031 -8.031 -24.562 1 76 103 THR A CA 1
ATOM 829 C C . THR A 1 103 ? -4.918 -8.539 -26 1 76 103 THR A C 1
ATOM 831 O O . THR A 1 103 ? -5.859 -8.414 -26.781 1 76 103 THR A O 1
ATOM 834 N N . GLY A 1 104 ? -3.832 -9.32 -26.203 1 65.5 104 GLY A N 1
ATOM 835 C CA . GLY A 1 104 ? -3.652 -9.883 -27.531 1 65.5 104 GLY A CA 1
ATOM 836 C C . GLY A 1 104 ? -3.258 -8.852 -28.578 1 65.5 104 GLY A C 1
ATOM 837 O O . GLY A 1 104 ? -3.273 -9.133 -29.766 1 65.5 104 GLY A O 1
ATOM 838 N N . SER A 1 105 ? -3.148 -7.562 -28.156 1 52.34 105 SER A N 1
ATOM 839 C CA . SER A 1 105 ? -2.734 -6.562 -29.141 1 52.34 105 SER A CA 1
ATOM 840 C C . SER A 1 105 ? -1.312 -6.816 -29.625 1 52.34 105 SER A C 1
ATOM 842 O O . SER A 1 105 ? -0.367 -6.797 -28.828 1 52.34 105 SER A O 1
ATOM 844 N N . LEU A 1 106 ? -1.16 -7.941 -30.312 1 50.56 106 LEU A N 1
ATOM 845 C CA . LEU A 1 106 ? 0.092 -8.523 -30.781 1 50.56 106 LEU A CA 1
ATOM 846 C C . LEU A 1 106 ? 1.04 -7.438 -31.281 1 50.56 106 LEU A C 1
ATOM 848 O O . LEU A 1 106 ? 0.666 -6.621 -32.125 1 50.56 106 LEU A O 1
ATOM 852 N N . LEU A 1 107 ? 1.979 -7.176 -30.453 1 51.09 107 LEU A N 1
ATOM 853 C CA . LEU A 1 107 ? 2.994 -6.254 -30.953 1 51.09 107 LEU A CA 1
ATOM 854 C C . LEU A 1 107 ? 3.572 -6.746 -32.281 1 51.09 107 LEU A C 1
ATOM 856 O O . LEU A 1 107 ? 3.863 -5.941 -33.156 1 51.09 107 LEU A O 1
ATOM 860 N N . ALA A 1 108 ? 4.09 -8.078 -32.281 1 51.16 108 ALA A N 1
ATOM 861 C CA . ALA A 1 108 ? 4.898 -8.414 -33.438 1 51.16 108 ALA A CA 1
ATOM 862 C C . ALA A 1 108 ? 4.023 -8.758 -34.656 1 51.16 108 ALA A C 1
ATOM 864 O O . ALA A 1 108 ? 3.059 -9.516 -34.531 1 51.16 108 ALA A O 1
ATOM 865 N N . ASP A 1 109 ? 3.717 -7.996 -35.594 1 55.34 109 ASP A N 1
ATOM 866 C CA . ASP A 1 109 ? 3.123 -8.289 -36.906 1 55.34 109 ASP A CA 1
ATOM 867 C C . ASP A 1 109 ? 4.195 -8.656 -37.938 1 55.34 109 ASP A C 1
ATOM 869 O O . ASP A 1 109 ? 4.965 -7.797 -38.375 1 55.34 109 ASP A O 1
ATOM 873 N N . PRO A 1 110 ? 4.172 -10.055 -38.375 1 61.5 110 PRO A N 1
ATOM 874 C CA . PRO A 1 110 ? 3.379 -11.234 -38.031 1 61.5 110 PRO A CA 1
ATOM 875 C C . PRO A 1 110 ? 3.848 -11.898 -36.75 1 61.5 110 PRO A C 1
ATOM 877 O O . PRO A 1 110 ? 5.012 -11.766 -36.344 1 61.5 110 PRO A O 1
ATOM 880 N N . PRO A 1 111 ? 3.049 -12.773 -36.062 1 70.38 111 PRO A N 1
ATOM 881 C CA . PRO A 1 111 ? 3.455 -13.516 -34.844 1 70.38 111 PRO A CA 1
ATOM 882 C C . PRO A 1 111 ? 4.461 -14.625 -35.156 1 70.38 111 PRO A C 1
ATOM 884 O O . PRO A 1 111 ? 4.418 -15.219 -36.25 1 70.38 111 PRO A O 1
ATOM 887 N N . PRO A 1 112 ? 5.461 -14.773 -34.375 1 82.5 112 PRO A N 1
ATOM 888 C CA . PRO A 1 112 ? 6.414 -15.867 -34.594 1 82.5 112 PRO A CA 1
ATOM 889 C C . PRO A 1 112 ? 5.738 -17.234 -34.625 1 82.5 112 PRO A C 1
ATOM 891 O O . PRO A 1 112 ? 4.66 -17.422 -34.062 1 82.5 112 PRO A O 1
ATOM 894 N N . VAL A 1 113 ? 6.371 -18.047 -35.438 1 85.62 113 VAL A N 1
ATOM 895 C CA . VAL A 1 113 ? 5.918 -19.438 -35.469 1 85.62 113 VAL A CA 1
ATOM 896 C C . VAL A 1 113 ? 6.453 -20.172 -34.219 1 85.62 113 VAL A C 1
ATOM 898 O O . VAL A 1 113 ? 7.668 -20.281 -34.062 1 85.62 113 VAL A O 1
ATOM 901 N N . PRO A 1 114 ? 5.566 -20.672 -33.406 1 92.69 114 PRO A N 1
ATOM 902 C CA . PRO A 1 114 ? 6.035 -21.359 -32.188 1 92.69 114 PRO A CA 1
ATOM 903 C C . PRO A 1 114 ? 6.844 -22.625 -32.5 1 92.69 114 PRO A C 1
ATOM 905 O O . PRO A 1 114 ? 6.578 -23.297 -33.5 1 92.69 114 PRO A O 1
ATOM 908 N N . ASP A 1 115 ? 7.793 -22.953 -31.656 1 95.38 115 ASP A N 1
ATOM 909 C CA . ASP A 1 115 ? 8.695 -24.094 -31.859 1 95.38 115 ASP A CA 1
ATOM 910 C C . ASP A 1 115 ? 7.996 -25.406 -31.531 1 95.38 115 ASP A C 1
ATOM 912 O O . ASP A 1 115 ? 8.461 -26.484 -31.938 1 95.38 115 ASP A O 1
ATOM 916 N N . THR A 1 116 ? 6.945 -25.359 -30.75 1 96.5 116 THR A N 1
ATOM 917 C CA . THR A 1 116 ? 6.133 -26.531 -30.438 1 96.5 116 THR A CA 1
ATOM 918 C C . THR A 1 116 ? 4.664 -26.266 -30.75 1 96.5 116 THR A C 1
ATOM 920 O O . THR A 1 116 ? 4.273 -25.125 -31.016 1 96.5 116 THR A O 1
ATOM 923 N N . CYS A 1 117 ? 3.879 -27.312 -30.766 1 94.81 117 CYS A N 1
ATOM 924 C CA . CYS A 1 117 ? 2.467 -27.172 -31.094 1 94.81 117 CYS A CA 1
ATOM 925 C C . CYS A 1 117 ? 1.677 -26.594 -29.938 1 94.81 117 CYS A C 1
ATOM 927 O O . CYS A 1 117 ? 1.942 -26.922 -28.766 1 94.81 117 CYS A O 1
ATOM 929 N N . GLY A 1 118 ? 0.707 -25.781 -30.234 1 93.25 118 GLY A N 1
ATOM 930 C CA . GLY A 1 118 ? -0.232 -25.297 -29.25 1 93.25 118 GLY A CA 1
ATOM 931 C C . GLY A 1 118 ? -1.299 -26.312 -28.875 1 93.25 118 GLY A C 1
ATOM 932 O O . GLY A 1 118 ? -1.225 -27.469 -29.281 1 93.25 118 GLY A O 1
ATOM 933 N N . GLU A 1 119 ? -2.164 -25.844 -28 1 95.31 119 GLU A N 1
ATOM 934 C CA . GLU A 1 119 ? -3.225 -26.719 -27.516 1 95.31 119 GLU A CA 1
ATOM 935 C C . GLU A 1 119 ? -4.602 -26.109 -27.75 1 95.31 119 GLU A C 1
ATOM 937 O O . GLU A 1 119 ? -4.734 -24.875 -27.828 1 95.31 119 GLU A O 1
ATOM 942 N N . VAL A 1 120 ? -5.559 -26.969 -27.938 1 95.25 120 VAL A N 1
ATOM 943 C CA . VAL A 1 120 ? -6.945 -26.531 -28.094 1 95.25 120 VAL A CA 1
ATOM 944 C C . VAL A 1 120 ? -7.805 -27.172 -27 1 95.25 120 VAL A C 1
ATOM 946 O O . VAL A 1 120 ? -7.613 -28.344 -26.656 1 95.25 120 VAL A O 1
ATOM 949 N N . TYR A 1 121 ? -8.711 -26.422 -26.531 1 96.06 121 TYR A N 1
ATOM 950 C CA . TYR A 1 121 ? -9.586 -26.859 -25.469 1 96.06 121 TYR A CA 1
ATOM 951 C C . TYR A 1 121 ? -10.648 -27.812 -25.984 1 96.06 121 TYR A C 1
ATOM 953 O O . TYR A 1 121 ? -11.266 -27.578 -27.016 1 96.06 121 TYR A O 1
ATOM 961 N N . ASN A 1 122 ? -10.891 -28.938 -25.281 1 95.25 122 ASN A N 1
ATOM 962 C CA . ASN A 1 122 ? -11.789 -29.984 -25.766 1 95.25 122 ASN A CA 1
ATOM 963 C C . ASN A 1 122 ? -13.094 -30 -24.969 1 95.25 122 ASN A C 1
ATOM 965 O O . ASN A 1 122 ? -13.75 -31.031 -24.859 1 95.25 122 ASN A O 1
ATOM 969 N N . GLY A 1 123 ? -13.391 -28.891 -24.25 1 92.62 123 GLY A N 1
ATOM 970 C CA . GLY A 1 123 ? -14.664 -28.766 -23.562 1 92.62 123 GLY A CA 1
ATOM 971 C C . GLY A 1 123 ? -14.555 -29 -22.062 1 92.62 123 GLY A C 1
ATOM 972 O O . GLY A 1 123 ? -13.594 -29.609 -21.594 1 92.62 123 GLY A O 1
ATOM 973 N N . THR A 1 124 ? -15.578 -28.734 -21.297 1 93.06 124 THR A N 1
ATOM 974 C CA . THR A 1 124 ? -15.57 -28.641 -19.828 1 93.06 124 THR A CA 1
ATOM 975 C C . THR A 1 124 ? -15.617 -30.031 -19.203 1 93.06 124 THR A C 1
ATOM 977 O O . THR A 1 124 ? -15.156 -30.234 -18.078 1 93.06 124 THR A O 1
ATOM 980 N N . LEU A 1 125 ? -16.156 -31 -19.906 1 94.12 125 LEU A N 1
ATOM 981 C CA . LEU A 1 125 ? -16.344 -32.312 -19.312 1 94.12 125 LEU A CA 1
ATOM 982 C C . LEU A 1 125 ? -15.211 -33.25 -19.688 1 94.12 125 LEU A C 1
ATOM 984 O O . LEU A 1 125 ? -15.07 -34.344 -19.125 1 94.12 125 LEU A O 1
ATOM 988 N N . PHE A 1 126 ? -14.43 -32.844 -20.672 1 94.31 126 PHE A N 1
ATOM 989 C CA . PHE A 1 126 ? -13.32 -33.688 -21.109 1 94.31 126 PHE A CA 1
ATOM 990 C C . PHE A 1 126 ? -12.281 -33.844 -20 1 94.31 126 PHE A C 1
ATOM 992 O O . PHE A 1 126 ? -11.734 -32.844 -19.531 1 94.31 126 PHE A O 1
ATOM 999 N N . GLY A 1 127 ? -11.961 -35.125 -19.516 1 93.44 127 GLY A N 1
ATOM 1000 C CA . GLY A 1 127 ? -10.984 -35.375 -18.469 1 93.44 127 GLY A CA 1
ATOM 1001 C C . GLY A 1 127 ? -11.602 -35.438 -17.078 1 93.44 127 GLY A C 1
ATOM 1002 O O . GLY A 1 127 ? -10.898 -35.688 -16.094 1 93.44 127 GLY A O 1
ATOM 1003 N N . ASN A 1 128 ? -12.906 -35.094 -16.891 1 93.5 128 ASN A N 1
ATOM 1004 C CA . ASN A 1 128 ? -13.594 -35.188 -15.617 1 93.5 128 ASN A CA 1
ATOM 1005 C C . ASN A 1 128 ? -13.516 -36.625 -15.047 1 93.5 128 ASN A C 1
ATOM 1007 O O . ASN A 1 128 ? -13.586 -37.594 -15.797 1 93.5 128 ASN A O 1
ATOM 1011 N N . PRO A 1 129 ? -13.242 -36.812 -13.766 1 93.38 129 PRO A N 1
ATOM 1012 C CA . PRO A 1 129 ? -13.359 -35.781 -12.734 1 93.38 129 PRO A CA 1
ATOM 1013 C C . PRO A 1 129 ? -12.008 -35.188 -12.328 1 93.38 129 PRO A C 1
ATOM 1015 O O . PRO A 1 129 ? -11.953 -34.219 -11.586 1 93.38 129 PRO A O 1
ATOM 1018 N N . TRP A 1 130 ? -10.883 -35.719 -12.805 1 93.75 130 TRP A N 1
ATOM 1019 C CA . TRP A 1 130 ? -9.594 -35.344 -12.242 1 93.75 130 TRP A CA 1
ATOM 1020 C C . TRP A 1 130 ? -8.883 -34.344 -13.141 1 93.75 130 TRP A C 1
ATOM 1022 O O . TRP A 1 130 ? -7.914 -33.719 -12.719 1 93.75 130 TRP A O 1
ATOM 1032 N N . TYR A 1 131 ? -9.359 -34.281 -14.383 1 96.25 131 TYR A N 1
ATOM 1033 C CA . TYR A 1 131 ? -8.898 -33.281 -15.336 1 96.25 131 TYR A CA 1
ATOM 1034 C C . TYR A 1 131 ? -7.395 -33.375 -15.57 1 96.25 131 TYR A C 1
ATOM 1036 O O . TYR A 1 131 ? -6.68 -32.375 -15.539 1 96.25 131 TYR A O 1
ATOM 1044 N N . ARG A 1 132 ? -6.918 -34.531 -15.734 1 95 132 ARG A N 1
ATOM 1045 C CA . ARG A 1 132 ? -5.555 -34.781 -16.188 1 95 132 ARG A CA 1
ATOM 1046 C C . ARG A 1 132 ? -5.363 -34.281 -17.625 1 95 132 ARG A C 1
ATOM 1048 O O . ARG A 1 132 ? -4.266 -33.875 -18 1 95 132 ARG A O 1
ATOM 1055 N N . THR A 1 133 ? -6.441 -34.375 -18.312 1 94.69 133 THR A N 1
ATOM 1056 C CA . THR A 1 133 ? -6.48 -33.844 -19.672 1 94.69 133 THR A CA 1
ATOM 1057 C C . THR A 1 133 ? -7.625 -32.844 -19.844 1 94.69 133 THR A C 1
ATOM 1059 O O . THR A 1 133 ? -8.633 -32.938 -19.156 1 94.69 133 THR A O 1
ATOM 1062 N N . GLY A 1 134 ? -7.512 -31.922 -20.594 1 95.75 134 GLY A N 1
ATOM 1063 C CA . GLY A 1 134 ? -8.508 -30.922 -20.938 1 95.75 134 GLY A CA 1
ATOM 1064 C C . GLY A 1 134 ? -8.227 -30.234 -22.25 1 95.75 134 GLY A C 1
ATOM 1065 O O . GLY A 1 134 ? -9.148 -29.844 -22.969 1 95.75 134 GLY A O 1
ATOM 1066 N N . PHE A 1 135 ? -7.051 -30.094 -22.531 1 96.56 135 PHE A N 1
ATOM 1067 C CA . PHE A 1 135 ? -6.547 -29.547 -23.797 1 96.56 135 PHE A CA 1
ATOM 1068 C C . PHE A 1 135 ? -5.836 -30.625 -24.609 1 96.56 135 PHE A C 1
ATOM 1070 O O . PHE A 1 135 ? -5.223 -31.531 -24.031 1 96.56 135 PHE A O 1
ATOM 1077 N N . VAL A 1 136 ? -5.953 -30.547 -25.859 1 94.25 136 VAL A N 1
ATOM 1078 C CA . VAL A 1 136 ? -5.262 -31.469 -26.75 1 94.25 136 VAL A CA 1
ATOM 1079 C C . VAL A 1 136 ? -4.43 -30.672 -27.766 1 94.25 136 VAL A C 1
ATOM 1081 O O . VAL A 1 136 ? -4.656 -29.484 -27.969 1 94.25 136 VAL A O 1
ATOM 1084 N N . GLU A 1 137 ? -3.457 -31.391 -28.266 1 93.25 137 GLU A N 1
ATOM 1085 C CA . GLU A 1 137 ? -2.633 -30.75 -29.281 1 93.25 137 GLU A CA 1
ATOM 1086 C C . GLU A 1 137 ? -3.484 -30.219 -30.438 1 93.25 137 GLU A C 1
ATOM 1088 O O . GLU A 1 137 ? -4.426 -30.891 -30.875 1 93.25 137 GLU A O 1
ATOM 1093 N N . SER A 1 138 ? -3.162 -29.094 -30.875 1 92.62 138 SER A N 1
ATOM 1094 C CA . SER A 1 138 ? -3.91 -28.484 -31.984 1 92.62 138 SER A CA 1
ATOM 1095 C C . SER A 1 138 ? -3.883 -29.375 -33.219 1 92.62 138 SER A C 1
ATOM 1097 O O . SER A 1 138 ? -2.812 -29.766 -33.688 1 92.62 138 SER A O 1
ATOM 1099 N N . PRO A 1 139 ? -4.992 -29.578 -33.75 1 90.31 139 PRO A N 1
ATOM 1100 C CA . PRO A 1 139 ? -5.031 -30.422 -34.938 1 90.31 139 PRO A CA 1
ATOM 1101 C C . PRO A 1 139 ? -4.355 -29.781 -36.156 1 90.31 139 PRO A C 1
ATOM 1103 O O . PRO A 1 139 ? -3.941 -30.469 -37.094 1 90.31 139 PRO A O 1
ATOM 1106 N N . SER A 1 140 ? -4.316 -28.547 -36.125 1 89.5 140 SER A N 1
ATOM 1107 C CA . SER A 1 140 ? -3.729 -27.828 -37.25 1 89.5 140 SER A CA 1
ATOM 1108 C C . SER A 1 140 ? -2.205 -27.859 -37.188 1 89.5 140 SER A C 1
ATOM 1110 O O . SER A 1 140 ? -1.534 -27.5 -38.156 1 89.5 140 SER A O 1
ATOM 1112 N N . CYS A 1 141 ? -1.719 -28.281 -36.031 1 91.69 141 CYS A N 1
ATOM 1113 C CA . CYS A 1 141 ? -0.269 -28.328 -35.875 1 91.69 141 CYS A CA 1
ATOM 1114 C C . CYS A 1 141 ? 0.296 -29.656 -36.344 1 91.69 141 CYS A C 1
ATOM 1116 O O . CYS A 1 141 ? -0.157 -30.719 -35.875 1 91.69 141 CYS A O 1
ATOM 1118 N N . LYS A 1 142 ? 1.244 -29.609 -37.312 1 89.31 142 LYS A N 1
ATOM 1119 C CA . LYS A 1 142 ? 1.926 -30.828 -37.75 1 89.31 142 LYS A CA 1
ATOM 1120 C C . LYS A 1 142 ? 3.145 -31.125 -36.906 1 89.31 142 LYS A C 1
ATOM 1122 O O . LYS A 1 142 ? 4.227 -30.594 -37.125 1 89.31 142 LYS A O 1
ATOM 1127 N N . LYS A 1 143 ? 3.002 -32 -35.969 1 87.69 143 LYS A N 1
ATOM 1128 C CA . LYS A 1 143 ? 4.047 -32.344 -35 1 87.69 143 LYS A CA 1
ATOM 1129 C C . LYS A 1 143 ? 5.301 -32.844 -35.719 1 87.69 143 LYS A C 1
ATOM 1131 O O . LYS A 1 143 ? 6.418 -32.625 -35.25 1 87.69 143 LYS A O 1
ATOM 1136 N N . GLU A 1 144 ? 5.07 -33.406 -36.875 1 88.81 144 GLU A N 1
ATOM 1137 C CA . GLU A 1 144 ? 6.184 -33.969 -37.625 1 88.81 144 GLU A CA 1
ATOM 1138 C C . GLU A 1 144 ? 7.09 -32.875 -38.188 1 88.81 144 GLU A C 1
ATOM 1140 O O . GLU A 1 144 ? 8.266 -33.094 -38.469 1 88.81 144 GLU A O 1
ATOM 1145 N N . GLU A 1 145 ? 6.52 -31.75 -38.25 1 90.44 145 GLU A N 1
ATOM 1146 C CA . GLU A 1 145 ? 7.285 -30.625 -38.781 1 90.44 145 GLU A CA 1
ATOM 1147 C C . GLU A 1 145 ? 8 -29.875 -37.656 1 90.44 145 GLU A C 1
ATOM 1149 O O . GLU A 1 145 ? 8.812 -28.984 -37.906 1 90.44 145 GLU A O 1
ATOM 1154 N N . LYS A 1 146 ? 7.73 -30.297 -36.438 1 93.81 146 LYS A N 1
ATOM 1155 C CA . LYS A 1 146 ? 8.383 -29.672 -35.281 1 93.81 146 LYS A CA 1
ATOM 1156 C C . LYS A 1 146 ? 9.57 -30.5 -34.812 1 93.81 146 LYS A C 1
ATOM 1158 O O . LYS A 1 146 ? 9.586 -31.719 -34.969 1 93.81 146 LYS A O 1
ATOM 1163 N N . GLN A 1 147 ? 10.547 -29.797 -34.281 1 94.94 147 GLN A N 1
ATOM 1164 C CA . GLN A 1 147 ? 11.656 -30.516 -33.688 1 94.94 147 GLN A CA 1
ATOM 1165 C C . GLN A 1 147 ? 11.219 -31.203 -32.375 1 94.94 147 GLN A C 1
ATOM 1167 O O . GLN A 1 147 ? 10.406 -30.656 -31.625 1 94.94 147 GLN A O 1
ATOM 1172 N N . PRO A 1 148 ? 11.75 -32.406 -32.219 1 95.81 148 PRO A N 1
ATOM 1173 C CA . PRO A 1 148 ? 11.453 -33.062 -30.922 1 95.81 148 PRO A CA 1
ATOM 1174 C C . PRO A 1 148 ? 12.023 -32.281 -29.734 1 95.81 148 PRO A C 1
ATOM 1176 O O . PRO A 1 148 ? 13 -31.562 -29.891 1 95.81 148 PRO A O 1
ATOM 1179 N N . ILE A 1 149 ? 11.492 -32.469 -28.578 1 97.12 149 ILE A N 1
ATOM 1180 C CA . ILE A 1 149 ? 11.773 -31.656 -27.406 1 97.12 149 ILE A CA 1
ATOM 1181 C C . ILE A 1 149 ? 13.242 -31.797 -27.016 1 97.12 149 ILE A C 1
ATOM 1183 O O . ILE A 1 149 ? 13.859 -30.844 -26.547 1 97.12 149 ILE A O 1
ATOM 1187 N N . HIS A 1 150 ? 13.875 -33.031 -27.234 1 96.44 150 HIS A N 1
ATOM 1188 C CA . HIS A 1 150 ? 15.258 -33.25 -26.828 1 96.44 150 HIS A CA 1
ATOM 1189 C C . HIS A 1 150 ? 16.219 -32.469 -27.688 1 96.44 150 HIS A C 1
ATOM 1191 O O . HIS A 1 150 ? 17.391 -32.281 -27.344 1 96.44 150 HIS A O 1
ATOM 1197 N N . LYS A 1 151 ? 15.773 -31.938 -28.812 1 97.25 151 LYS A N 1
ATOM 1198 C CA . LYS A 1 151 ? 16.578 -31.078 -29.656 1 97.25 151 LYS A CA 1
ATOM 1199 C C . LYS A 1 151 ? 16.359 -29.609 -29.328 1 97.25 151 LYS A C 1
ATOM 1201 O O . LYS A 1 151 ? 17.125 -28.734 -29.766 1 97.25 151 LYS A O 1
ATOM 1206 N N . LEU A 1 152 ? 15.367 -29.375 -28.578 1 98.12 152 LEU A N 1
ATOM 1207 C CA . LEU A 1 152 ? 15 -27.984 -28.297 1 98.12 152 LEU A CA 1
ATOM 1208 C C . LEU A 1 152 ? 15.508 -27.562 -26.938 1 98.12 152 LEU A C 1
ATOM 1210 O O . LEU A 1 152 ? 15.766 -26.375 -26.703 1 98.12 152 LEU A O 1
ATOM 1214 N N . ILE A 1 153 ? 15.625 -28.5 -25.969 1 98.38 153 ILE A N 1
ATOM 1215 C CA . ILE A 1 153 ? 15.859 -28.078 -24.594 1 98.38 153 ILE A CA 1
ATOM 1216 C C . ILE A 1 153 ? 17 -28.875 -24 1 98.38 153 ILE A C 1
ATOM 1218 O O . ILE A 1 153 ? 17.141 -30.078 -24.266 1 98.38 153 ILE A O 1
ATOM 1222 N N . THR A 1 154 ? 17.875 -28.266 -23.266 1 98.5 154 THR A N 1
ATOM 1223 C CA . THR A 1 154 ? 18.859 -28.859 -22.375 1 98.5 154 THR A CA 1
ATOM 1224 C C . THR A 1 154 ? 18.5 -28.609 -20.922 1 98.5 154 THR A C 1
ATOM 1226 O O . THR A 1 154 ? 18.031 -27.516 -20.562 1 98.5 154 THR A O 1
ATOM 1229 N N . ILE A 1 155 ? 18.641 -29.594 -20.031 1 98.25 155 ILE A N 1
ATOM 1230 C CA . ILE A 1 155 ? 18.359 -29.438 -18.609 1 98.25 155 ILE A CA 1
ATOM 1231 C C . ILE A 1 155 ? 19.641 -29.172 -17.844 1 98.25 155 ILE A C 1
ATOM 1233 O O . ILE A 1 155 ? 20.641 -29.891 -18.016 1 98.25 155 ILE A O 1
ATOM 1237 N N . ILE A 1 156 ? 19.672 -28.141 -17.078 1 96.75 156 ILE A N 1
ATOM 1238 C CA . ILE A 1 156 ? 20.797 -27.922 -16.172 1 96.75 156 ILE A CA 1
ATOM 1239 C C . ILE A 1 156 ? 20.359 -28.203 -14.742 1 96.75 156 ILE A C 1
ATOM 1241 O O . ILE A 1 156 ? 19.297 -27.766 -14.305 1 96.75 156 ILE A O 1
ATOM 1245 N N . LEU A 1 157 ? 21.156 -28.984 -14.047 1 92.25 157 LEU A N 1
ATOM 1246 C CA . LEU A 1 157 ? 20.906 -29.422 -12.688 1 92.25 157 LEU A CA 1
ATOM 1247 C C . LEU A 1 157 ? 22.125 -29.203 -11.797 1 92.25 157 LEU A C 1
ATOM 1249 O O . LEU A 1 157 ? 23.25 -29.531 -12.188 1 92.25 157 LEU A O 1
ATOM 1253 N N . LEU A 1 158 ? 21.844 -28.5 -10.688 1 86.06 158 LEU A N 1
ATOM 1254 C CA . LEU A 1 158 ? 22.906 -28.359 -9.688 1 86.06 158 LEU A CA 1
ATOM 1255 C C . LEU A 1 158 ? 22.734 -29.391 -8.578 1 86.06 158 LEU A C 1
ATOM 1257 O O . LEU A 1 158 ? 21.672 -29.484 -7.969 1 86.06 158 LEU A O 1
ATOM 1261 N N . ASP A 1 159 ? 23.719 -30.188 -8.438 1 76.12 159 ASP A N 1
ATOM 1262 C CA . ASP A 1 159 ? 23.75 -31.219 -7.398 1 76.12 159 ASP A CA 1
ATOM 1263 C C . ASP A 1 159 ? 24.203 -30.641 -6.062 1 76.12 159 ASP A C 1
ATOM 1265 O O . ASP A 1 159 ? 25.406 -30.469 -5.836 1 76.12 159 ASP A O 1
ATOM 1269 N N . ARG A 1 160 ? 23.297 -30.25 -5.258 1 67.31 160 ARG A N 1
ATOM 1270 C CA . ARG A 1 160 ? 23.656 -29.656 -3.973 1 67.31 160 ARG A CA 1
ATOM 1271 C C . ARG A 1 160 ? 23.562 -30.688 -2.85 1 67.31 160 ARG A C 1
ATOM 1273 O O . ARG A 1 160 ? 23.781 -30.359 -1.682 1 67.31 160 ARG A O 1
ATOM 1280 N N . VAL A 1 161 ? 23.219 -31.875 -3.258 1 60.47 161 VAL A N 1
ATOM 1281 C CA . VAL A 1 161 ? 22.953 -32.875 -2.225 1 60.47 161 VAL A CA 1
ATOM 1282 C C . VAL A 1 161 ? 24.219 -33.688 -1.961 1 60.47 161 VAL A C 1
ATOM 1284 O O . VAL A 1 161 ? 24.969 -34 -2.891 1 60.47 161 VAL A O 1
ATOM 1287 N N . GLU A 1 162 ? 24.438 -33.812 -0.757 1 61.69 162 GLU A N 1
ATOM 1288 C CA . GLU A 1 162 ? 25.594 -34.594 -0.345 1 61.69 162 GLU A CA 1
ATOM 1289 C C . GLU A 1 162 ? 25.438 -36.062 -0.795 1 61.69 162 GLU A C 1
ATOM 1291 O O . GLU A 1 162 ? 26.438 -36.719 -1.12 1 61.69 162 GLU A O 1
ATOM 1296 N N . ASP A 1 163 ? 24.203 -36.375 -0.979 1 69.75 163 ASP A N 1
ATOM 1297 C CA . ASP A 1 163 ? 23.938 -37.781 -1.314 1 69.75 163 ASP A CA 1
ATOM 1298 C C . ASP A 1 163 ? 23.797 -37.938 -2.824 1 69.75 163 ASP A C 1
ATOM 1300 O O . ASP A 1 163 ? 22.766 -37.594 -3.404 1 69.75 163 ASP A O 1
ATOM 1304 N N . ILE A 1 164 ? 24.781 -38.531 -3.43 1 75.31 164 ILE A N 1
ATOM 1305 C CA . ILE A 1 164 ? 24.844 -38.75 -4.871 1 75.31 164 ILE A CA 1
ATOM 13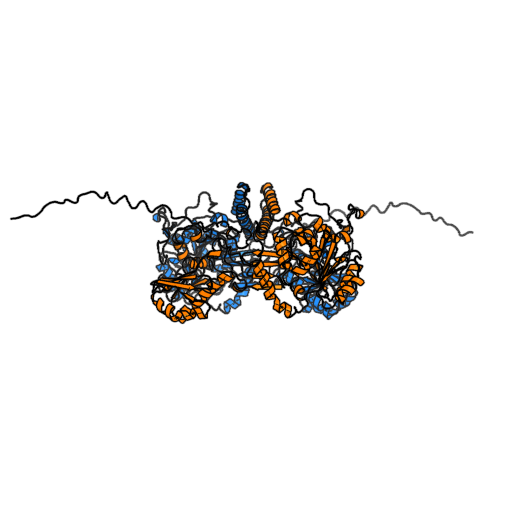06 C C . ILE A 1 164 ? 23.656 -39.594 -5.328 1 75.31 164 ILE A C 1
ATOM 1308 O O . ILE A 1 164 ? 23.219 -39.5 -6.473 1 75.31 164 ILE A O 1
ATOM 1312 N N . ASN A 1 165 ? 23.141 -40.406 -4.426 1 80.25 165 ASN A N 1
ATOM 1313 C CA . ASN A 1 165 ? 22.016 -41.281 -4.777 1 80.25 165 ASN A CA 1
ATOM 1314 C C . ASN A 1 165 ? 20.766 -40.438 -5.105 1 80.25 165 ASN A C 1
ATOM 1316 O O . ASN A 1 165 ? 19.984 -40.844 -5.973 1 80.25 165 ASN A O 1
ATOM 1320 N N . LYS A 1 166 ? 20.656 -39.438 -4.426 1 85.12 166 LYS A N 1
ATOM 1321 C CA . LYS A 1 166 ? 19.516 -38.562 -4.688 1 85.12 166 LYS A CA 1
ATOM 1322 C C . LYS A 1 166 ? 19.609 -37.906 -6.07 1 85.12 166 LYS A C 1
ATOM 1324 O O . LYS A 1 166 ? 18.609 -37.781 -6.762 1 85.12 166 LYS A O 1
ATOM 1329 N N . THR A 1 167 ? 20.812 -37.562 -6.426 1 86.94 167 THR A N 1
ATOM 1330 C CA . THR A 1 167 ? 21.031 -37 -7.758 1 86.94 167 THR A CA 1
ATOM 1331 C C . THR A 1 167 ? 20.766 -38.062 -8.828 1 86.94 167 THR A C 1
ATOM 1333 O O . THR A 1 167 ? 20.172 -37.781 -9.867 1 86.94 167 THR A O 1
ATOM 1336 N N . CYS A 1 168 ? 21.188 -39.25 -8.539 1 89.19 168 CYS A N 1
ATOM 1337 C CA . CYS A 1 168 ? 20.969 -40.344 -9.469 1 89.19 168 CYS A CA 1
ATOM 1338 C C . CYS A 1 168 ? 19.469 -40.625 -9.641 1 89.19 168 CYS A C 1
ATOM 1340 O O . CYS A 1 168 ? 19.016 -40.938 -10.742 1 89.19 168 CYS A O 1
ATOM 1342 N N . ASP A 1 169 ? 18.797 -40.5 -8.547 1 90.44 169 ASP A N 1
ATOM 1343 C CA . ASP A 1 169 ? 17.344 -40.688 -8.617 1 90.44 169 ASP A CA 1
ATOM 1344 C C . ASP A 1 169 ? 16.703 -39.688 -9.57 1 90.44 169 ASP A C 1
ATOM 1346 O O . ASP A 1 169 ? 15.875 -40.062 -10.398 1 90.44 169 ASP A O 1
ATOM 1350 N N . VAL A 1 170 ? 17.109 -38.469 -9.477 1 93 170 VAL A N 1
ATOM 1351 C CA . VAL A 1 170 ? 16.562 -37.438 -10.328 1 93 170 VAL A CA 1
ATOM 1352 C C . VAL A 1 170 ? 16.938 -37.688 -11.781 1 93 170 VAL A C 1
ATOM 1354 O O . VAL A 1 170 ? 16.094 -37.594 -12.68 1 93 170 VAL A O 1
ATOM 1357 N N . LEU A 1 171 ? 18.219 -38.031 -12.047 1 93.56 171 LEU A N 1
ATOM 1358 C CA . LEU A 1 171 ? 18.688 -38.344 -13.398 1 93.56 171 LEU A CA 1
ATOM 1359 C C . LEU A 1 171 ? 17.906 -39.5 -14 1 93.56 171 LEU A C 1
ATOM 1361 O O . LEU A 1 171 ? 17.562 -39.5 -15.188 1 93.56 171 LEU A O 1
ATOM 1365 N N . GLN A 1 172 ? 17.625 -40.469 -13.18 1 94.19 172 GLN A N 1
ATOM 1366 C CA . GLN A 1 172 ? 16.859 -41.625 -13.648 1 94.19 172 GLN A CA 1
ATOM 1367 C C . GLN A 1 172 ? 15.461 -41.219 -14.086 1 94.19 172 GLN A C 1
ATOM 1369 O O . GLN A 1 172 ? 14.961 -41.688 -15.102 1 94.19 172 GLN A O 1
ATOM 1374 N N . THR A 1 173 ? 14.812 -40.375 -13.266 1 95.94 173 THR A N 1
ATOM 1375 C CA . THR A 1 173 ? 13.469 -39.938 -13.609 1 95.94 173 THR A CA 1
ATOM 1376 C C . THR A 1 173 ? 13.484 -39.094 -14.891 1 95.94 173 THR A C 1
ATOM 1378 O O . THR A 1 173 ? 12.555 -39.156 -15.695 1 95.94 173 THR A O 1
ATOM 1381 N N . ILE A 1 174 ? 14.531 -38.312 -15.141 1 96.44 174 ILE A N 1
ATOM 1382 C CA . ILE A 1 174 ? 14.672 -37.531 -16.359 1 96.44 174 ILE A CA 1
ATOM 1383 C C . ILE A 1 174 ? 14.828 -38.469 -17.562 1 96.44 174 ILE A C 1
ATOM 1385 O O . ILE A 1 174 ? 14.195 -38.281 -18.594 1 96.44 174 ILE A O 1
ATOM 1389 N N . ARG A 1 175 ? 15.648 -39.531 -17.406 1 95.75 175 ARG A N 1
ATOM 1390 C CA . ARG A 1 175 ? 15.867 -40.5 -18.469 1 95.75 175 ARG A CA 1
ATOM 1391 C C . ARG A 1 175 ? 14.586 -41.281 -18.781 1 95.75 175 ARG A C 1
ATOM 1393 O O . ARG A 1 175 ? 14.32 -41.625 -19.938 1 95.75 175 ARG A O 1
ATOM 1400 N N . SER A 1 176 ? 13.875 -41.562 -17.734 1 95.06 176 SER A N 1
ATOM 1401 C CA . SER A 1 176 ? 12.602 -42.25 -17.938 1 95.06 176 SER A CA 1
ATOM 1402 C C . SER A 1 176 ? 11.625 -41.375 -18.703 1 95.06 176 SER A C 1
ATOM 1404 O O . SER A 1 176 ? 10.82 -41.875 -19.484 1 95.06 176 SER A O 1
ATOM 1406 N N . TYR A 1 177 ? 11.648 -40.094 -18.453 1 95.75 177 TYR A N 1
ATOM 1407 C CA . TYR A 1 177 ? 10.812 -39.156 -19.172 1 95.75 177 TYR A CA 1
ATOM 1408 C C . TYR A 1 177 ? 11.242 -39.031 -20.641 1 95.75 177 TYR A C 1
ATOM 1410 O O . TYR A 1 177 ? 10.406 -39.156 -21.547 1 95.75 177 TYR A O 1
ATOM 1418 N N . ASN A 1 178 ? 12.477 -38.844 -20.844 1 96.25 178 ASN A N 1
ATOM 1419 C CA . ASN A 1 178 ? 13.078 -38.75 -22.172 1 96.25 178 ASN A CA 1
ATOM 1420 C C . ASN A 1 178 ? 14.562 -39.125 -22.141 1 96.25 178 ASN A C 1
ATOM 1422 O O . ASN A 1 178 ? 15.383 -38.375 -21.609 1 96.25 178 ASN A O 1
ATOM 1426 N N . SER A 1 179 ? 14.922 -40.094 -22.781 1 94.25 179 SER A N 1
ATOM 1427 C CA . SER A 1 179 ? 16.266 -40.625 -22.688 1 94.25 179 SER A CA 1
ATOM 1428 C C . SER A 1 179 ? 17.25 -39.812 -23.516 1 94.25 179 SER A C 1
ATOM 1430 O O . SER A 1 179 ? 18.469 -39.906 -23.328 1 94.25 179 SER A O 1
ATOM 1432 N N . ASN A 1 180 ? 16.719 -39 -24.375 1 95.5 180 ASN A N 1
ATOM 1433 C CA . ASN A 1 180 ? 17.594 -38.312 -25.328 1 95.5 180 ASN A CA 1
ATOM 1434 C C . ASN A 1 180 ? 17.906 -36.875 -24.875 1 95.5 180 ASN A C 1
ATOM 1436 O O . ASN A 1 180 ? 18.797 -36.25 -25.422 1 95.5 180 ASN A O 1
ATOM 1440 N N . ILE A 1 181 ? 17.203 -36.375 -23.891 1 96.94 181 ILE A N 1
ATOM 1441 C CA . ILE A 1 181 ? 17.375 -35 -23.484 1 96.94 181 ILE A CA 1
ATOM 1442 C C . ILE A 1 181 ? 18.766 -34.812 -22.859 1 96.94 181 ILE A C 1
ATOM 1444 O O . ILE A 1 181 ? 19.188 -35.656 -22.047 1 96.94 181 ILE A O 1
ATOM 1448 N N . LYS A 1 182 ? 19.469 -33.844 -23.266 1 96.94 182 LYS A N 1
ATOM 1449 C CA . LYS A 1 182 ? 20.781 -33.562 -22.719 1 96.94 182 LYS A CA 1
ATOM 1450 C C . LYS A 1 182 ? 20.672 -32.938 -21.328 1 96.94 182 LYS A C 1
ATOM 1452 O O . LYS A 1 182 ? 19.812 -32.062 -21.094 1 96.94 182 LYS A O 1
ATOM 1457 N N . VAL A 1 183 ? 21.531 -33.438 -20.391 1 96.69 183 VAL A N 1
ATOM 1458 C CA . VAL A 1 183 ? 21.578 -32.906 -19.031 1 96.69 183 VAL A CA 1
ATOM 1459 C C . VAL A 1 183 ? 23 -32.438 -18.719 1 96.69 183 VAL A C 1
ATOM 1461 O O . VAL A 1 183 ? 23.969 -33.125 -18.984 1 96.69 183 VAL A O 1
ATOM 1464 N N . ILE A 1 184 ? 23.109 -31.219 -18.312 1 95.88 184 ILE A N 1
ATOM 1465 C CA . ILE A 1 184 ? 24.375 -30.719 -17.766 1 95.88 184 ILE A CA 1
ATOM 1466 C C . ILE A 1 184 ? 24.297 -30.656 -16.25 1 95.88 184 ILE A C 1
ATOM 1468 O O . ILE A 1 184 ? 23.484 -29.922 -15.688 1 95.88 184 ILE A O 1
ATOM 1472 N N . LEU A 1 185 ? 25.125 -31.422 -15.609 1 92.31 185 LEU A N 1
ATOM 1473 C CA . LEU A 1 185 ? 25.125 -31.547 -14.156 1 92.31 185 LEU A CA 1
ATOM 1474 C C . LEU A 1 185 ? 26.297 -30.797 -13.539 1 92.31 185 LEU A C 1
ATOM 1476 O O . LEU A 1 185 ? 27.453 -31.062 -13.883 1 92.31 185 LEU A O 1
ATOM 1480 N N . GLY A 1 186 ? 25.953 -29.734 -12.734 1 89.12 186 GLY A N 1
ATOM 1481 C CA . GLY A 1 186 ? 26.969 -29.094 -11.906 1 89.12 186 GLY A CA 1
ATOM 1482 C C . GLY A 1 186 ? 27.125 -29.75 -10.547 1 89.12 186 GLY A C 1
ATOM 1483 O O . GLY A 1 186 ? 26.156 -29.891 -9.805 1 89.12 186 GLY A O 1
ATOM 1484 N N . SER A 1 187 ? 28.297 -30.203 -10.219 1 82.12 187 SER A N 1
ATOM 1485 C CA . SER A 1 187 ? 28.469 -30.969 -9 1 82.12 187 SER A CA 1
ATOM 1486 C C . SER A 1 187 ? 29.812 -30.672 -8.344 1 82.12 187 SER A C 1
ATOM 1488 O O . SER A 1 187 ? 30.75 -30.203 -9.008 1 82.12 187 SER A O 1
ATOM 1490 N N . THR A 1 188 ? 29.688 -30.781 -7.066 1 75.81 188 THR A N 1
ATOM 1491 C CA . THR A 1 188 ? 30.938 -30.75 -6.316 1 75.81 188 THR A CA 1
ATOM 1492 C C . THR A 1 188 ? 31.469 -32.156 -6.086 1 75.81 188 THR A C 1
ATOM 1494 O O . THR A 1 188 ? 32.406 -32.375 -5.301 1 75.81 188 THR A O 1
ATOM 1497 N N . ALA A 1 189 ? 30.859 -33.062 -6.66 1 72.62 189 ALA A N 1
ATOM 1498 C CA . ALA A 1 189 ? 31.188 -34.438 -6.402 1 72.62 189 ALA A CA 1
ATOM 1499 C C . ALA A 1 189 ? 32.594 -34.781 -6.906 1 72.62 189 ALA A C 1
ATOM 1501 O O . ALA A 1 189 ? 33.156 -34.062 -7.711 1 72.62 189 ALA A O 1
ATOM 1502 N N . SER A 1 190 ? 33.156 -35.875 -6.355 1 71.94 190 SER A N 1
ATOM 1503 C CA . SER A 1 190 ? 34.469 -36.375 -6.734 1 71.94 190 SER A CA 1
ATOM 1504 C C . SER A 1 190 ? 34.5 -36.844 -8.188 1 71.94 190 SER A C 1
ATOM 1506 O O . SER A 1 190 ? 33.438 -37.094 -8.773 1 71.94 190 SER A O 1
ATOM 1508 N N . LEU A 1 191 ? 35.688 -36.875 -8.727 1 73.88 191 LEU A N 1
ATOM 1509 C CA . LEU A 1 191 ? 35.875 -37.344 -10.102 1 73.88 191 LEU A CA 1
ATOM 1510 C C . LEU A 1 191 ? 35.344 -38.75 -10.266 1 73.88 191 LEU A C 1
ATOM 1512 O O . LEU A 1 191 ? 34.781 -39.094 -11.312 1 73.88 191 LEU A O 1
ATOM 1516 N N . GLU A 1 192 ? 35.5 -39.469 -9.18 1 77.12 192 GLU A N 1
ATOM 1517 C CA . GLU A 1 192 ? 35 -40.844 -9.234 1 77.12 192 GLU A CA 1
ATOM 1518 C C . GLU A 1 192 ? 33.469 -40.875 -9.32 1 77.12 192 GLU A C 1
ATOM 1520 O O . GLU A 1 192 ? 32.906 -41.656 -10.086 1 77.12 192 GLU A O 1
ATOM 1525 N N . ALA A 1 193 ? 32.906 -40.094 -8.594 1 77.19 193 ALA A N 1
ATOM 1526 C CA . ALA A 1 193 ? 31.438 -40.062 -8.609 1 77.19 193 ALA A CA 1
ATOM 1527 C C . ALA A 1 193 ? 30.922 -39.594 -9.961 1 77.19 193 ALA A C 1
ATOM 1529 O O . ALA A 1 193 ? 29.938 -40.125 -10.477 1 77.19 193 ALA A O 1
ATOM 1530 N N . VAL A 1 194 ? 31.641 -38.719 -10.516 1 78.62 194 VAL A N 1
ATOM 1531 C CA . VAL A 1 194 ? 31.266 -38.188 -11.82 1 78.62 194 VAL A CA 1
ATOM 1532 C C . VAL A 1 194 ? 31.391 -39.281 -12.891 1 78.62 194 VAL A C 1
ATOM 1534 O O . VAL A 1 194 ? 30.547 -39.375 -13.773 1 78.62 194 VAL A O 1
ATOM 1537 N N . ARG A 1 195 ? 32.406 -40 -12.781 1 80.12 195 ARG A N 1
ATOM 1538 C CA . ARG A 1 195 ? 32.594 -41.094 -13.734 1 80.12 195 ARG A CA 1
ATOM 1539 C C . ARG A 1 195 ? 31.5 -42.125 -13.633 1 80.12 195 ARG A C 1
ATOM 1541 O O . ARG A 1 195 ? 31.031 -42.656 -14.648 1 80.12 195 ARG A O 1
ATOM 1548 N N . THR A 1 196 ? 31.141 -42.375 -12.508 1 82.25 196 THR A N 1
ATOM 1549 C CA . THR A 1 196 ? 30.078 -43.312 -12.281 1 82.25 196 THR A CA 1
ATOM 1550 C C . THR A 1 196 ? 28.766 -42.844 -12.898 1 82.25 196 THR A C 1
ATOM 1552 O O . THR A 1 196 ? 28.047 -43.625 -13.523 1 82.25 196 THR A O 1
ATOM 1555 N N . ILE A 1 197 ? 28.5 -41.625 -12.805 1 85.12 197 ILE A N 1
ATOM 1556 C CA . ILE A 1 197 ? 27.281 -41.031 -13.352 1 85.12 197 ILE A CA 1
ATOM 1557 C C . ILE A 1 197 ? 27.328 -41.094 -14.883 1 85.12 197 ILE A C 1
ATOM 1559 O O . ILE A 1 197 ? 26.344 -41.469 -15.516 1 85.12 197 ILE A O 1
ATOM 1563 N N . LYS A 1 198 ? 28.484 -40.812 -15.406 1 83.25 198 LYS A N 1
ATOM 1564 C CA . LYS A 1 198 ? 28.625 -40.812 -16.859 1 83.25 198 LYS A CA 1
ATOM 1565 C C . LYS A 1 198 ? 28.531 -42.219 -17.438 1 83.25 198 LYS A C 1
ATOM 1567 O O . LYS A 1 198 ? 28.078 -42.375 -18.578 1 83.25 198 LYS A O 1
ATOM 1572 N N . ALA A 1 199 ? 28.953 -43.062 -16.641 1 85.06 199 ALA A N 1
ATOM 1573 C CA . ALA A 1 199 ? 28.891 -44.469 -17.094 1 85.06 199 ALA A CA 1
ATOM 1574 C C . ALA A 1 199 ? 27.453 -44.969 -17.047 1 85.06 199 ALA A C 1
ATOM 1576 O O . ALA A 1 199 ? 27.062 -45.812 -17.891 1 85.06 199 ALA A O 1
ATOM 1577 N N . LYS A 1 200 ? 26.766 -44.469 -16.234 1 87 200 LYS A N 1
ATOM 1578 C CA . LYS A 1 200 ? 25.422 -45 -16 1 87 200 LYS A CA 1
ATOM 1579 C C . LYS A 1 200 ? 24.406 -44.312 -16.891 1 87 200 LYS A C 1
ATOM 1581 O O . LYS A 1 200 ? 23.422 -44.938 -17.328 1 87 200 LYS A O 1
ATOM 1586 N N . TYR A 1 201 ? 24.594 -43.062 -17.141 1 88.56 201 TYR A N 1
ATOM 1587 C CA . TYR A 1 201 ? 23.594 -42.312 -17.875 1 88.56 201 TYR A CA 1
ATOM 1588 C C . TYR A 1 201 ? 24.188 -41.688 -19.125 1 88.56 201 TYR A C 1
ATOM 1590 O O . TYR A 1 201 ? 25.266 -41.094 -19.078 1 88.56 201 TYR A O 1
ATOM 1598 N N . LYS A 1 202 ? 23.422 -41.781 -20.203 1 85.94 202 LYS A N 1
ATOM 1599 C CA . LYS A 1 202 ? 23.859 -41.188 -21.469 1 85.94 202 LYS A CA 1
ATOM 1600 C C . LYS A 1 202 ? 23.5 -39.719 -21.547 1 85.94 202 LYS A C 1
ATOM 1602 O O . LYS A 1 202 ? 22.594 -39.25 -20.844 1 85.94 202 LYS A O 1
ATOM 1607 N N . ASN A 1 203 ? 24.188 -38.906 -22.375 1 90.88 203 ASN A N 1
ATOM 1608 C CA . ASN A 1 203 ? 23.891 -37.531 -22.688 1 90.88 203 ASN A CA 1
ATOM 1609 C C . ASN A 1 203 ? 23.984 -36.625 -21.453 1 90.88 203 ASN A C 1
ATOM 1611 O O . ASN A 1 203 ? 23.156 -35.75 -21.266 1 90.88 203 ASN A O 1
ATOM 1615 N N . ILE A 1 204 ? 24.859 -37 -20.578 1 91.62 204 ILE A N 1
ATOM 1616 C CA . ILE A 1 204 ? 25.125 -36.188 -19.406 1 91.62 204 ILE A CA 1
ATOM 1617 C C . ILE A 1 204 ? 26.5 -35.5 -19.531 1 91.62 204 ILE A C 1
ATOM 1619 O O . ILE A 1 204 ? 27.484 -36.188 -19.844 1 91.62 204 ILE A O 1
ATOM 1623 N N . ILE A 1 205 ? 26.516 -34.25 -19.422 1 90.94 205 ILE A N 1
ATOM 1624 C CA . ILE A 1 205 ? 27.734 -33.469 -19.312 1 90.94 205 ILE A CA 1
ATOM 1625 C C . ILE A 1 205 ? 27.922 -33 -17.875 1 90.94 205 ILE A C 1
ATOM 1627 O O . ILE A 1 205 ? 26.969 -32.5 -17.25 1 90.94 205 ILE A O 1
ATOM 1631 N N . THR A 1 206 ? 29.094 -33.156 -17.344 1 88.81 206 THR A N 1
ATOM 1632 C CA . THR A 1 206 ? 29.328 -32.75 -15.969 1 88.81 206 THR A CA 1
ATOM 1633 C C . THR A 1 206 ? 30.281 -31.547 -15.906 1 88.81 206 THR A C 1
ATOM 1635 O O . THR A 1 206 ? 31.25 -31.484 -16.672 1 88.81 206 THR A O 1
ATOM 1638 N N . VAL A 1 207 ? 29.906 -30.609 -15.109 1 87 207 VAL A N 1
ATOM 1639 C CA . VAL A 1 207 ? 30.766 -29.484 -14.766 1 87 207 VAL A CA 1
ATOM 1640 C C . VAL A 1 207 ? 31.094 -29.516 -13.273 1 87 207 VAL A C 1
ATOM 1642 O O . VAL A 1 207 ? 30.188 -29.453 -12.43 1 87 207 VAL A O 1
ATOM 1645 N N . THR A 1 208 ? 32.312 -29.625 -12.938 1 82.38 208 THR A N 1
ATOM 1646 C CA . THR A 1 208 ? 32.688 -29.781 -11.539 1 82.38 208 THR A CA 1
ATOM 1647 C C . THR A 1 208 ? 33.25 -28.469 -10.984 1 82.38 208 THR A C 1
ATOM 1649 O O . THR A 1 208 ? 33.844 -27.688 -11.719 1 82.38 208 THR A O 1
ATOM 1652 N N . SER A 1 209 ? 32.844 -28.234 -9.82 1 80.31 209 SER A N 1
ATOM 1653 C CA . SER A 1 209 ? 33.344 -27.062 -9.102 1 80.31 209 SER A CA 1
ATOM 1654 C C . SER A 1 209 ? 33.562 -27.375 -7.621 1 80.31 209 SER A C 1
ATOM 1656 O O . SER A 1 209 ? 33.344 -28.5 -7.18 1 80.31 209 SER A O 1
ATOM 1658 N N . ASP A 1 210 ? 34.156 -26.406 -6.898 1 78 210 ASP A N 1
ATOM 1659 C CA . ASP A 1 210 ? 34.406 -26.609 -5.477 1 78 210 ASP A CA 1
ATOM 1660 C C . ASP A 1 210 ? 33.188 -26.234 -4.645 1 78 210 ASP A C 1
ATOM 1662 O O . ASP A 1 210 ? 32.188 -25.75 -5.184 1 78 210 ASP A O 1
ATOM 1666 N N . HIS A 1 211 ? 33.312 -26.625 -3.404 1 74.81 211 HIS A N 1
ATOM 1667 C CA . HIS A 1 211 ? 32.219 -26.438 -2.477 1 74.81 211 HIS A CA 1
ATOM 1668 C C . HIS A 1 211 ? 31.875 -24.953 -2.309 1 74.81 211 HIS A C 1
ATOM 1670 O O . HIS A 1 211 ? 30.719 -24.594 -2.172 1 74.81 211 HIS A O 1
ATOM 1676 N N . GLU A 1 212 ? 32.844 -24.172 -2.291 1 74.44 212 GLU A N 1
ATOM 1677 C CA . GLU A 1 212 ? 32.625 -22.734 -2.137 1 74.44 212 GLU A CA 1
ATOM 1678 C C . GLU A 1 212 ? 31.828 -22.172 -3.311 1 74.44 212 GLU A C 1
ATOM 1680 O O . GLU A 1 212 ? 30.984 -21.297 -3.131 1 74.44 212 GLU A O 1
ATOM 1685 N N . ASP A 1 213 ? 32.031 -22.781 -4.414 1 76.44 213 ASP A N 1
ATOM 1686 C CA . ASP A 1 213 ? 31.344 -22.359 -5.621 1 76.44 213 ASP A CA 1
ATOM 1687 C C . ASP A 1 213 ? 29.859 -22.703 -5.547 1 76.44 213 ASP A C 1
ATOM 1689 O O . ASP A 1 213 ? 29.031 -22.062 -6.199 1 76.44 213 ASP A O 1
ATOM 1693 N N . MET A 1 214 ? 29.562 -23.641 -4.734 1 77.5 214 MET A N 1
ATOM 1694 C CA . MET A 1 214 ? 28.156 -24.047 -4.648 1 77.5 214 MET A CA 1
ATOM 1695 C C . MET A 1 214 ? 27.375 -23.094 -3.771 1 77.5 214 MET A C 1
ATOM 1697 O O . MET A 1 214 ? 26.141 -23.016 -3.881 1 77.5 214 MET A O 1
ATOM 1701 N N . LEU A 1 215 ? 28.109 -22.453 -2.895 1 79.75 215 LEU A N 1
ATOM 1702 C CA . LEU A 1 215 ? 27.453 -21.422 -2.088 1 79.75 215 LEU A CA 1
ATOM 1703 C C . LEU A 1 215 ? 27.141 -20.188 -2.928 1 79.75 215 LEU A C 1
ATOM 1705 O O . LEU A 1 215 ? 26.172 -19.484 -2.662 1 79.75 215 LEU A O 1
ATOM 1709 N N . ARG A 1 216 ? 27.938 -19.969 -3.893 1 88.25 216 ARG A N 1
ATOM 1710 C CA . ARG A 1 216 ? 27.781 -18.906 -4.883 1 88.25 216 ARG A CA 1
ATOM 1711 C C . ARG A 1 216 ? 27.75 -19.469 -6.297 1 88.25 216 ARG A C 1
ATOM 1713 O O . ARG A 1 216 ? 28.734 -19.359 -7.039 1 88.25 216 ARG A O 1
ATOM 1720 N N . PRO A 1 217 ? 26.578 -19.953 -6.656 1 90.69 217 PRO A N 1
ATOM 1721 C CA . PRO A 1 217 ? 26.531 -20.828 -7.836 1 90.69 217 PRO A CA 1
ATOM 1722 C C . PRO A 1 217 ? 26.547 -20.031 -9.141 1 90.69 217 PRO A C 1
ATOM 1724 O O . PRO A 1 217 ? 26.469 -20.625 -10.227 1 90.69 217 PRO A O 1
ATOM 1727 N N . GLY A 1 218 ? 26.688 -18.734 -9.07 1 93.12 218 GLY A N 1
ATOM 1728 C CA . GLY A 1 218 ? 26.656 -17.938 -10.289 1 93.12 218 GLY A CA 1
ATOM 1729 C C . GLY A 1 218 ? 27.703 -18.344 -11.297 1 93.12 218 GLY A C 1
ATOM 1730 O O . GLY A 1 218 ? 27.422 -18.453 -12.492 1 93.12 218 GLY A O 1
ATOM 1731 N N . LYS A 1 219 ? 28.875 -18.609 -10.836 1 91.81 219 LYS A N 1
ATOM 1732 C CA . LYS A 1 219 ? 29.984 -18.969 -11.703 1 91.81 219 LYS A CA 1
ATOM 1733 C C . LYS A 1 219 ? 29.719 -20.297 -12.414 1 91.81 219 LYS A C 1
ATOM 1735 O O . LYS A 1 219 ? 29.828 -20.391 -13.641 1 91.81 219 LYS A O 1
ATOM 1740 N N . ILE A 1 220 ? 29.406 -21.312 -11.68 1 92.12 220 ILE A N 1
ATOM 1741 C CA . ILE A 1 220 ? 29.219 -22.641 -12.258 1 92.12 220 ILE A CA 1
ATOM 1742 C C . ILE A 1 220 ? 28.016 -22.625 -13.195 1 92.12 220 ILE A C 1
ATOM 1744 O O . ILE A 1 220 ? 28.031 -23.281 -14.25 1 92.12 220 ILE A O 1
ATOM 1748 N N . LEU A 1 221 ? 26.984 -21.938 -12.852 1 94.88 221 LEU A N 1
ATOM 1749 C CA . LEU A 1 221 ? 25.797 -21.844 -13.711 1 94.88 221 LEU A CA 1
ATOM 1750 C C . LEU A 1 221 ? 26.156 -21.203 -15.047 1 94.88 221 LEU A C 1
ATOM 1752 O O . LEU A 1 221 ? 25.719 -21.656 -16.094 1 94.88 221 LEU A O 1
ATOM 1756 N N . ASN A 1 222 ? 26.938 -20.141 -14.945 1 95.25 222 ASN A N 1
ATOM 1757 C CA . ASN A 1 222 ? 27.359 -19.469 -16.172 1 95.25 222 ASN A CA 1
ATOM 1758 C C . ASN A 1 222 ? 28.172 -20.406 -17.062 1 95.25 222 ASN A C 1
ATOM 1760 O O . ASN A 1 222 ? 28.016 -20.422 -18.281 1 95.25 222 ASN A O 1
ATOM 1764 N N . LEU A 1 223 ? 29.031 -21.188 -16.438 1 93.88 223 LEU A N 1
ATOM 1765 C CA . LEU A 1 223 ? 29.828 -22.141 -17.188 1 93.88 223 LEU A CA 1
ATOM 1766 C C . LEU A 1 223 ? 28.953 -23.203 -17.844 1 93.88 223 LEU A C 1
ATOM 1768 O O . LEU A 1 223 ? 29.188 -23.578 -19 1 93.88 223 LEU A O 1
ATOM 1772 N N . MET A 1 224 ? 28 -23.641 -17.156 1 95.75 224 MET A N 1
ATOM 1773 C CA . MET A 1 224 ? 27.062 -24.625 -17.703 1 95.75 224 MET A CA 1
ATOM 1774 C C . MET A 1 224 ? 26.297 -24.047 -18.891 1 95.75 224 MET A C 1
ATOM 1776 O O . MET A 1 224 ? 26.156 -24.719 -19.922 1 95.75 224 MET A O 1
ATOM 1780 N N . VAL A 1 225 ? 25.828 -22.828 -18.781 1 96.75 225 VAL A N 1
ATOM 1781 C CA . VAL A 1 225 ? 25.047 -22.172 -19.828 1 96.75 225 VAL A CA 1
ATOM 1782 C C . VAL A 1 225 ? 25.891 -22.047 -21.094 1 96.75 225 VAL A C 1
ATOM 1784 O O . VAL A 1 225 ? 25.359 -22.203 -22.203 1 96.75 225 VAL A O 1
ATOM 1787 N N . GLU A 1 226 ? 27.141 -21.797 -20.922 1 95.94 226 GLU A N 1
ATOM 1788 C CA . GLU A 1 226 ? 28.031 -21.641 -22.078 1 95.94 226 GLU A CA 1
ATOM 1789 C C . GLU A 1 226 ? 28.094 -22.922 -22.891 1 95.94 226 GLU A C 1
ATOM 1791 O O . GLU A 1 226 ? 28.359 -22.891 -24.094 1 95.94 226 GLU A O 1
ATOM 1796 N N . ARG A 1 227 ? 27.781 -24.016 -22.328 1 95.56 227 ARG A N 1
ATOM 1797 C CA . ARG A 1 227 ? 27.891 -25.312 -23 1 95.56 227 ARG A CA 1
ATOM 1798 C C . ARG A 1 227 ? 26.594 -25.672 -23.719 1 95.56 227 ARG A C 1
ATOM 1800 O O . ARG A 1 227 ? 26.547 -26.656 -24.453 1 95.56 227 ARG A O 1
ATOM 1807 N N . ILE A 1 228 ? 25.594 -24.922 -23.484 1 97.62 228 ILE A N 1
ATOM 1808 C CA . ILE A 1 228 ? 24.281 -25.25 -24.031 1 97.62 228 ILE A CA 1
ATOM 1809 C C . ILE A 1 228 ? 24.234 -24.891 -25.516 1 97.62 228 ILE A C 1
ATOM 1811 O O . ILE A 1 228 ? 24.641 -23.797 -25.906 1 97.62 228 ILE A O 1
ATOM 1815 N N . LYS A 1 229 ? 23.672 -25.75 -26.328 1 96.25 229 LYS A N 1
ATOM 1816 C CA . LYS A 1 229 ? 23.578 -25.531 -27.766 1 96.25 229 LYS A CA 1
ATOM 1817 C C . LYS A 1 229 ? 22.109 -25.484 -28.203 1 96.25 229 LYS A C 1
ATOM 1819 O O . LYS A 1 229 ? 21.812 -25.031 -29.312 1 96.25 229 LYS A O 1
ATOM 1824 N N . THR A 1 230 ? 21.234 -26 -27.391 1 98.19 230 THR A N 1
ATOM 1825 C CA . THR A 1 230 ? 19.812 -25.969 -27.719 1 98.19 230 THR A CA 1
ATOM 1826 C C . THR A 1 230 ? 19.25 -24.562 -27.562 1 98.19 230 THR A C 1
ATOM 1828 O O . THR A 1 230 ? 19.812 -23.734 -26.844 1 98.19 230 THR A O 1
ATOM 1831 N N . PRO A 1 231 ? 18.125 -24.234 -28.219 1 98.12 231 PRO A N 1
ATOM 1832 C CA . PRO A 1 231 ? 17.562 -22.875 -28.156 1 98.12 231 PRO A CA 1
ATOM 1833 C C . PRO A 1 231 ? 16.984 -22.562 -26.781 1 98.12 231 PRO A C 1
ATOM 1835 O O . PRO A 1 231 ? 16.875 -21.391 -26.406 1 98.12 231 PRO A O 1
ATOM 1838 N N . TYR A 1 232 ? 16.625 -23.625 -26.016 1 98.62 232 TYR A N 1
ATOM 1839 C CA . TYR A 1 232 ? 16.047 -23.406 -24.703 1 98.62 232 TYR A CA 1
ATOM 1840 C C . TYR A 1 232 ? 16.797 -24.203 -23.641 1 98.62 232 TYR A C 1
ATOM 1842 O O . TYR A 1 232 ? 17.5 -25.156 -23.953 1 98.62 232 TYR A O 1
ATOM 1850 N N . VAL A 1 233 ? 16.625 -23.797 -22.422 1 98.75 233 VAL A N 1
ATOM 1851 C CA . VAL A 1 233 ? 17.25 -24.469 -21.297 1 98.75 233 VAL A CA 1
ATOM 1852 C C . VAL A 1 233 ? 16.266 -24.531 -20.125 1 98.75 233 VAL A C 1
ATOM 1854 O O . VAL A 1 233 ? 15.547 -23.562 -19.859 1 98.75 233 VAL A O 1
ATOM 1857 N N . LEU A 1 234 ? 16.125 -25.656 -19.5 1 98.75 234 LEU A N 1
ATOM 1858 C CA . LEU A 1 234 ? 15.422 -25.781 -18.234 1 98.75 234 LEU A CA 1
ATOM 1859 C C . LEU A 1 234 ? 16.391 -25.656 -17.062 1 98.75 234 LEU A C 1
ATOM 1861 O O . LEU A 1 234 ? 17.297 -26.469 -16.922 1 98.75 234 LEU A O 1
ATOM 1865 N N . VAL A 1 235 ? 16.234 -24.641 -16.281 1 98.12 235 VAL A N 1
ATOM 1866 C CA . VAL A 1 235 ? 16.922 -24.547 -14.992 1 98.12 235 VAL A CA 1
ATOM 1867 C C . VAL A 1 235 ? 16.141 -25.328 -13.938 1 98.12 235 VAL A C 1
ATOM 1869 O O . VAL A 1 235 ? 15.18 -24.812 -13.359 1 98.12 235 VAL A O 1
ATOM 1872 N N . ALA A 1 236 ? 16.547 -26.516 -13.672 1 96.56 236 ALA A N 1
ATOM 1873 C CA . ALA A 1 236 ? 15.828 -27.438 -12.805 1 96.56 236 ALA A CA 1
ATOM 1874 C C . ALA A 1 236 ? 16.25 -27.266 -11.352 1 96.56 236 ALA A C 1
ATOM 1876 O O . ALA A 1 236 ? 16.75 -28.188 -10.719 1 96.56 236 ALA A O 1
ATOM 1877 N N . ARG A 1 237 ? 15.82 -26.172 -10.805 1 90.25 237 ARG A N 1
ATOM 1878 C CA . ARG A 1 237 ? 16.203 -25.766 -9.461 1 90.25 237 ARG A CA 1
ATOM 1879 C C . ARG A 1 237 ? 15.586 -26.688 -8.406 1 90.25 237 ARG A C 1
ATOM 1881 O O . ARG A 1 237 ? 14.367 -26.688 -8.219 1 90.25 237 ARG A O 1
ATOM 1888 N N . ASP A 1 238 ? 16.406 -27.531 -7.699 1 88.62 238 ASP A N 1
ATOM 1889 C CA . ASP A 1 238 ? 16.094 -28.266 -6.477 1 88.62 238 ASP A CA 1
ATOM 1890 C C . ASP A 1 238 ? 14.992 -29.297 -6.723 1 88.62 238 ASP A C 1
ATOM 1892 O O . ASP A 1 238 ? 14.141 -29.516 -5.863 1 88.62 238 ASP A O 1
ATOM 1896 N N . ILE A 1 239 ? 14.906 -29.828 -7.906 1 94.38 239 ILE A N 1
ATOM 1897 C CA . ILE A 1 239 ? 13.883 -30.844 -8.164 1 94.38 239 ILE A CA 1
ATOM 1898 C C . ILE A 1 239 ? 14.312 -32.188 -7.551 1 94.38 239 ILE A C 1
ATOM 1900 O O . ILE A 1 239 ? 15.508 -32.469 -7.438 1 94.38 239 ILE A O 1
ATOM 1904 N N . PHE A 1 240 ? 13.422 -33.062 -7.121 1 92.88 240 PHE A N 1
ATOM 1905 C CA . PHE A 1 240 ? 13.75 -34.375 -6.602 1 92.88 240 PHE A CA 1
ATOM 1906 C C . PHE A 1 240 ? 13.07 -35.469 -7.422 1 92.88 240 PHE A C 1
ATOM 1908 O O . PHE A 1 240 ? 13.305 -36.656 -7.203 1 92.88 240 PHE A O 1
ATOM 1915 N N . TYR A 1 241 ? 12.273 -35.031 -8.336 1 95.25 241 TYR A N 1
ATOM 1916 C CA . TYR A 1 241 ? 11.539 -35.906 -9.227 1 95.25 241 TYR A CA 1
ATOM 1917 C C . TYR A 1 241 ? 11.156 -35.188 -10.516 1 95.25 241 TYR A C 1
ATOM 1919 O O . TYR A 1 241 ? 10.945 -33.969 -10.516 1 95.25 241 TYR A O 1
ATOM 1927 N N . PHE A 1 242 ? 11.164 -35.906 -11.672 1 97.25 242 PHE A N 1
ATOM 1928 C CA . PHE A 1 242 ? 10.867 -35.281 -12.953 1 97.25 242 PHE A CA 1
ATOM 1929 C C . PHE A 1 242 ? 9.992 -36.219 -13.805 1 97.25 242 PHE A C 1
ATOM 1931 O O . PHE A 1 242 ? 10.258 -37.406 -13.914 1 97.25 242 PHE A O 1
ATOM 1938 N N . ASP A 1 243 ? 8.93 -35.719 -14.367 1 97.06 243 ASP A N 1
ATOM 1939 C CA . ASP A 1 243 ? 8.07 -36.469 -15.25 1 97.06 243 ASP A CA 1
ATOM 1940 C C . ASP A 1 243 ? 7.293 -35.562 -16.203 1 97.06 243 ASP A C 1
ATOM 1942 O O . ASP A 1 243 ? 7.719 -34.438 -16.469 1 97.06 243 ASP A O 1
ATOM 1946 N N . GLU A 1 244 ? 6.262 -36.031 -16.812 1 96.69 244 GLU A N 1
ATOM 1947 C CA . GLU A 1 244 ? 5.535 -35.344 -17.875 1 96.69 244 GLU A CA 1
ATOM 1948 C C . GLU A 1 244 ? 4.785 -34.125 -17.328 1 96.69 244 GLU A C 1
ATOM 1950 O O . GLU A 1 244 ? 4.34 -33.25 -18.109 1 96.69 244 GLU A O 1
ATOM 1955 N N . LEU A 1 245 ? 4.621 -33.969 -16.016 1 97.88 245 LEU A N 1
ATOM 1956 C CA . LEU A 1 245 ? 3.904 -32.844 -15.43 1 97.88 245 LEU A CA 1
ATOM 1957 C C . LEU A 1 245 ? 4.703 -31.562 -15.57 1 97.88 245 LEU A C 1
ATOM 1959 O O . LEU A 1 245 ? 4.16 -30.469 -15.406 1 97.88 245 LEU A O 1
ATOM 1963 N N . ALA A 1 246 ? 5.973 -31.656 -15.891 1 98.19 246 ALA A N 1
ATOM 1964 C CA . ALA A 1 246 ? 6.797 -30.484 -16.172 1 98.19 246 ALA A CA 1
ATOM 1965 C C . ALA A 1 246 ? 6.355 -29.797 -17.469 1 98.19 246 ALA A C 1
ATOM 1967 O O . ALA A 1 246 ? 6.672 -28.625 -17.703 1 98.19 246 ALA A O 1
ATOM 1968 N N . ARG A 1 247 ? 5.75 -30.547 -18.344 1 97.88 247 ARG A N 1
ATOM 1969 C CA . ARG A 1 247 ? 5.141 -30.031 -19.562 1 97.88 247 ARG A CA 1
ATOM 1970 C C . ARG A 1 247 ? 6.094 -29.094 -20.297 1 97.88 247 ARG A C 1
ATOM 1972 O O . ARG A 1 247 ? 5.742 -27.953 -20.594 1 97.88 247 ARG A O 1
ATOM 1979 N N . LEU A 1 248 ? 7.219 -29.547 -20.719 1 98.5 248 LEU A N 1
ATOM 1980 C CA . LEU A 1 248 ? 8.266 -28.766 -21.359 1 98.5 248 LEU A CA 1
ATOM 1981 C C . LEU A 1 248 ? 7.77 -28.172 -22.672 1 98.5 248 LEU A C 1
ATOM 1983 O O . LEU A 1 248 ? 8.047 -27 -22.969 1 98.5 248 LEU A O 1
ATOM 1987 N N . GLU A 1 249 ? 7.027 -28.922 -23.484 1 97.44 249 GLU A N 1
ATOM 1988 C CA . GLU A 1 249 ? 6.512 -28.406 -24.766 1 97.44 249 GLU A CA 1
ATOM 1989 C C . GLU A 1 249 ? 5.598 -27.203 -24.547 1 97.44 249 GLU A C 1
ATOM 1991 O O . GLU A 1 249 ? 5.629 -26.25 -25.328 1 97.44 249 GLU A O 1
ATOM 1996 N N . ARG A 1 250 ? 4.789 -27.266 -23.5 1 97.5 250 ARG A N 1
ATOM 1997 C CA . ARG A 1 250 ? 3.893 -26.172 -23.141 1 97.5 250 ARG A CA 1
ATOM 1998 C C . ARG A 1 250 ? 4.676 -24.906 -22.844 1 97.5 250 ARG A C 1
ATOM 2000 O O . ARG A 1 250 ? 4.316 -23.812 -23.297 1 97.5 250 ARG A O 1
ATOM 2007 N N . GLN A 1 251 ? 5.676 -25 -22.078 1 98.38 251 GLN A N 1
ATOM 2008 C CA . GLN A 1 251 ? 6.504 -23.859 -21.719 1 98.38 251 GLN A CA 1
ATOM 2009 C C . GLN A 1 251 ? 7.234 -23.297 -22.922 1 98.38 251 GLN A C 1
ATOM 2011 O O . GLN A 1 251 ? 7.293 -22.078 -23.109 1 98.38 251 GLN A O 1
ATOM 2016 N N . VAL A 1 252 ? 7.781 -24.172 -23.781 1 98.06 252 VAL A N 1
ATOM 2017 C CA . VAL A 1 252 ? 8.445 -23.734 -25 1 98.06 252 VAL A CA 1
ATOM 2018 C C . VAL A 1 252 ? 7.441 -23.031 -25.922 1 98.06 252 VAL A C 1
ATOM 2020 O O . VAL A 1 252 ? 7.758 -22.016 -26.547 1 98.06 252 VAL A O 1
ATOM 2023 N N . PHE A 1 253 ? 6.273 -23.547 -26 1 96.56 253 PHE A N 1
ATOM 2024 C CA . PHE A 1 253 ? 5.23 -22.922 -26.812 1 96.56 253 PHE A CA 1
ATOM 2025 C C . PHE A 1 253 ? 4.973 -21.484 -26.344 1 96.56 253 PHE A C 1
ATOM 2027 O O . PHE A 1 253 ? 4.93 -20.562 -27.156 1 96.56 253 PHE A O 1
ATOM 2034 N N . VAL A 1 254 ? 4.816 -21.312 -25.047 1 95.94 254 VAL A N 1
ATOM 2035 C CA . VAL A 1 254 ? 4.516 -20.016 -24.469 1 95.94 254 VAL A CA 1
ATOM 2036 C C . VAL A 1 254 ? 5.641 -19.031 -24.797 1 95.94 254 VAL A C 1
ATOM 2038 O O . VAL A 1 254 ? 5.387 -17.891 -25.219 1 95.94 254 VAL A O 1
ATOM 2041 N N . ILE A 1 255 ? 6.867 -19.453 -24.688 1 96.25 255 ILE A N 1
ATOM 2042 C CA . ILE A 1 255 ? 8.016 -18.594 -24.953 1 96.25 255 ILE A CA 1
ATOM 2043 C C . ILE A 1 255 ? 8.102 -18.281 -26.453 1 96.25 255 ILE A C 1
ATOM 2045 O O . ILE A 1 255 ? 8.289 -17.125 -26.844 1 96.25 255 ILE A O 1
ATOM 2049 N N . SER A 1 256 ? 7.914 -19.297 -27.312 1 94.62 256 SER A N 1
ATOM 2050 C CA . SER A 1 256 ? 8.172 -19.156 -28.734 1 94.62 256 SER A CA 1
ATOM 2051 C C . SER A 1 256 ? 6.988 -18.547 -29.469 1 94.62 256 SER A C 1
ATOM 2053 O O . SER A 1 256 ? 7.094 -18.172 -30.641 1 94.62 256 SER A O 1
ATOM 2055 N N . SER A 1 257 ? 5.883 -18.406 -28.75 1 89.5 257 SER A N 1
ATOM 2056 C CA . SER A 1 257 ? 4.703 -17.812 -29.359 1 89.5 257 SER A CA 1
ATOM 2057 C C . SER A 1 257 ? 4.824 -16.297 -29.438 1 89.5 257 SER A C 1
ATOM 2059 O O . SER A 1 257 ? 3.996 -15.633 -30.062 1 89.5 257 SER A O 1
ATOM 2061 N N . THR A 1 258 ? 5.785 -15.781 -28.75 1 83.31 258 THR A N 1
ATOM 2062 C CA . THR A 1 258 ? 6.02 -14.336 -28.75 1 83.31 258 THR A CA 1
ATOM 2063 C C . THR A 1 258 ? 7.516 -14.039 -28.781 1 83.31 258 THR A C 1
ATOM 2065 O O . THR A 1 258 ? 8.344 -14.922 -28.547 1 83.31 258 THR A O 1
ATOM 2068 N N . ASN A 1 259 ? 7.828 -12.789 -29.109 1 80.94 259 ASN A N 1
ATOM 2069 C CA . ASN A 1 259 ? 9.227 -12.375 -29.125 1 80.94 259 ASN A CA 1
ATOM 2070 C C . ASN A 1 259 ? 9.609 -11.664 -27.828 1 80.94 259 ASN A C 1
ATOM 2072 O O . ASN A 1 259 ? 10.781 -11.367 -27.594 1 80.94 259 ASN A O 1
ATOM 2076 N N . VAL A 1 260 ? 8.648 -11.508 -26.953 1 82.56 260 VAL A N 1
ATOM 2077 C CA . VAL A 1 260 ? 8.914 -10.672 -25.781 1 82.56 260 VAL A CA 1
ATOM 2078 C C . VAL A 1 260 ? 9.07 -11.555 -24.547 1 82.56 260 VAL A C 1
ATOM 2080 O O . VAL A 1 260 ? 9.68 -11.141 -23.562 1 82.56 260 VAL A O 1
ATOM 2083 N N . VAL A 1 261 ? 8.523 -12.734 -24.594 1 92.19 261 VAL A N 1
ATOM 2084 C CA . VAL A 1 261 ? 8.648 -13.641 -23.453 1 92.19 261 VAL A CA 1
ATOM 2085 C C . VAL A 1 261 ? 9.961 -14.406 -23.547 1 92.19 261 VAL A C 1
ATOM 2087 O O . VAL A 1 261 ? 10.266 -15.008 -24.578 1 92.19 261 VAL A O 1
ATOM 2090 N N . GLY A 1 262 ? 10.719 -14.352 -22.484 1 96.44 262 GLY A N 1
ATOM 2091 C CA . GLY A 1 262 ? 11.992 -15.062 -22.469 1 96.44 262 GLY A CA 1
ATOM 2092 C C . GLY A 1 262 ? 12 -16.25 -21.531 1 96.44 262 GLY A C 1
ATOM 2093 O O . GLY A 1 262 ? 12.844 -17.141 -21.656 1 96.44 262 GLY A O 1
ATOM 2094 N N . ILE A 1 263 ? 11.055 -16.25 -20.594 1 98.38 263 ILE A N 1
ATOM 2095 C CA . ILE A 1 263 ? 11.07 -17.25 -19.547 1 98.38 263 ILE A CA 1
ATOM 2096 C C . ILE A 1 263 ? 9.648 -17.75 -19.281 1 98.38 263 ILE A C 1
ATOM 2098 O O . ILE A 1 263 ? 8.703 -16.953 -19.25 1 98.38 263 ILE A O 1
ATOM 2102 N N . ALA A 1 264 ? 9.492 -19.016 -19.125 1 98.5 264 ALA A N 1
ATOM 2103 C CA . ALA A 1 264 ? 8.242 -19.625 -18.672 1 98.5 264 ALA A CA 1
ATOM 2104 C C . ALA A 1 264 ? 8.508 -20.703 -17.609 1 98.5 264 ALA A C 1
ATOM 2106 O O . ALA A 1 264 ? 9.43 -21.516 -17.766 1 98.5 264 ALA A O 1
ATOM 2107 N N . GLY A 1 265 ? 7.824 -20.625 -16.484 1 98.38 265 GLY A N 1
ATOM 2108 C CA . GLY A 1 265 ? 7.906 -21.625 -15.43 1 98.38 265 GLY A CA 1
ATOM 2109 C C . GLY A 1 265 ? 6.551 -22.156 -15 1 98.38 265 GLY A C 1
ATOM 2110 O O . GLY A 1 265 ? 5.562 -22 -15.719 1 98.38 265 GLY A O 1
ATOM 2111 N N . GLY A 1 266 ? 6.559 -22.875 -14 1 97.62 266 GLY A N 1
ATOM 2112 C CA . GLY A 1 266 ? 5.32 -23.453 -13.5 1 97.62 266 GLY A CA 1
ATOM 2113 C C . GLY A 1 266 ? 5.266 -23.516 -11.984 1 97.62 266 GLY A C 1
ATOM 2114 O O . GLY A 1 266 ? 6.117 -22.938 -11.297 1 97.62 266 GLY A O 1
ATOM 2115 N N . ALA A 1 267 ? 4.172 -24.094 -11.523 1 97.69 267 ALA A N 1
ATOM 2116 C CA . ALA A 1 267 ? 3.99 -24.344 -10.094 1 97.69 267 ALA A CA 1
ATOM 2117 C C . ALA A 1 267 ? 4.895 -25.484 -9.609 1 97.69 267 ALA A C 1
ATOM 2119 O O . ALA A 1 267 ? 5.641 -26.062 -10.398 1 97.69 267 ALA A O 1
ATOM 2120 N N . PHE A 1 268 ? 4.879 -25.703 -8.336 1 97.31 268 PHE A N 1
ATOM 2121 C CA . PHE A 1 268 ? 5.664 -26.812 -7.801 1 97.31 268 PHE A CA 1
ATOM 2122 C C . PHE A 1 268 ? 5.031 -27.359 -6.527 1 97.31 268 PHE A C 1
ATOM 2124 O O . PHE A 1 268 ? 4.258 -26.672 -5.863 1 97.31 268 PHE A O 1
ATOM 2131 N N . ARG A 1 269 ? 5.297 -28.578 -6.297 1 96.38 269 ARG A N 1
ATOM 2132 C CA . ARG A 1 269 ? 4.848 -29.344 -5.137 1 96.38 269 ARG A CA 1
ATOM 2133 C C . ARG A 1 269 ? 6.027 -30 -4.43 1 96.38 269 ARG A C 1
ATOM 2135 O O . ARG A 1 269 ? 6.863 -30.641 -5.066 1 96.38 269 ARG A O 1
ATOM 2142 N N . ASN A 1 270 ? 6.062 -29.844 -3.107 1 93.75 270 ASN A N 1
ATOM 2143 C CA . ASN A 1 270 ? 7.195 -30.422 -2.402 1 93.75 270 ASN A CA 1
ATOM 2144 C C . ASN A 1 270 ? 6.891 -31.844 -1.92 1 93.75 270 ASN A C 1
ATOM 2146 O O . ASN A 1 270 ? 5.84 -32.406 -2.242 1 93.75 270 ASN A O 1
ATOM 2150 N N . GLU A 1 271 ? 7.832 -32.375 -1.207 1 91.25 271 GLU A N 1
ATOM 2151 C CA . GLU A 1 271 ? 7.742 -33.75 -0.79 1 91.25 271 GLU A CA 1
ATOM 2152 C C . GLU A 1 271 ? 6.582 -33.969 0.176 1 91.25 271 GLU A C 1
ATOM 2154 O O . GLU A 1 271 ? 5.988 -35.062 0.212 1 91.25 271 GLU A O 1
ATOM 2159 N N . SER A 1 272 ? 6.211 -32.906 0.873 1 92.19 272 SER A N 1
ATOM 2160 C CA . SER A 1 272 ? 5.156 -33 1.877 1 92.19 272 SER A CA 1
ATOM 2161 C C . SER A 1 272 ? 3.801 -32.625 1.296 1 92.19 272 SER A C 1
ATOM 2163 O O . SER A 1 272 ? 2.818 -32.5 2.029 1 92.19 272 SER A O 1
ATOM 2165 N N . GLY A 1 273 ? 3.775 -32.344 0.022 1 95.12 273 GLY A N 1
ATOM 2166 C CA . GLY A 1 273 ? 2.51 -32.156 -0.669 1 95.12 273 GLY A CA 1
ATOM 2167 C C . GLY A 1 273 ? 2.117 -30.719 -0.807 1 95.12 273 GLY A C 1
ATOM 2168 O O . GLY A 1 273 ? 1.077 -30.391 -1.39 1 95.12 273 GLY A O 1
ATOM 2169 N N . TYR A 1 274 ? 2.848 -29.797 -0.285 1 95.06 274 TYR A N 1
ATOM 2170 C CA . TYR A 1 274 ? 2.51 -28.375 -0.369 1 95.06 274 TYR A CA 1
ATOM 2171 C C . TYR A 1 274 ? 2.76 -27.844 -1.772 1 95.06 274 TYR A C 1
ATOM 2173 O O . TYR A 1 274 ? 3.883 -27.906 -2.277 1 95.06 274 TYR A O 1
ATOM 2181 N N . TRP A 1 275 ? 1.745 -27.359 -2.391 1 96.62 275 TRP A N 1
ATOM 2182 C CA . TRP A 1 275 ? 1.759 -26.859 -3.758 1 96.62 275 TRP A CA 1
ATOM 2183 C C . TRP A 1 275 ? 1.73 -25.328 -3.768 1 96.62 275 TRP A C 1
ATOM 2185 O O . TRP A 1 275 ? 0.93 -24.703 -3.062 1 96.62 275 TRP A O 1
ATOM 2195 N N . LYS A 1 276 ? 2.607 -24.688 -4.559 1 95.44 276 LYS A N 1
ATOM 2196 C CA . LYS A 1 276 ? 2.654 -23.234 -4.742 1 95.44 276 LYS A CA 1
ATOM 2197 C C . LYS A 1 276 ? 2.736 -22.875 -6.223 1 95.44 276 LYS A C 1
ATOM 2199 O O . LYS A 1 276 ? 3.414 -23.547 -6.996 1 95.44 276 LYS A O 1
ATOM 2204 N N . VAL A 1 277 ? 2.094 -21.797 -6.539 1 96.25 277 VAL A N 1
ATOM 2205 C CA . VAL A 1 277 ? 2.227 -21.281 -7.898 1 96.25 277 VAL A CA 1
ATOM 2206 C C . VAL A 1 277 ? 3.633 -20.719 -8.102 1 96.25 277 VAL A C 1
ATOM 2208 O O . VAL A 1 277 ? 4.266 -20.984 -9.133 1 96.25 277 VAL A O 1
ATOM 2211 N N . GLY A 1 278 ? 4.086 -19.906 -7.125 1 95.31 278 GLY A N 1
ATOM 2212 C CA . GLY A 1 278 ? 5.445 -19.391 -7.148 1 95.31 278 GLY A CA 1
ATOM 2213 C C . GLY A 1 278 ? 5.617 -18.188 -8.055 1 95.31 278 GLY A C 1
ATOM 2214 O O . GLY A 1 278 ? 6.703 -17.953 -8.586 1 95.31 278 GLY A O 1
ATOM 2215 N N . CYS A 1 279 ? 4.586 -17.406 -8.344 1 96.56 279 CYS A N 1
ATOM 2216 C CA . CYS A 1 279 ? 4.613 -16.188 -9.148 1 96.56 279 CYS A CA 1
ATOM 2217 C C . CYS A 1 279 ? 4.617 -14.953 -8.266 1 96.56 279 CYS A C 1
ATOM 2219 O O . CYS A 1 279 ? 3.729 -14.773 -7.43 1 96.56 279 CYS A O 1
ATOM 2221 N N . HIS A 1 280 ? 5.629 -14.055 -8.492 1 95.81 280 HIS A N 1
ATOM 2222 C CA . HIS A 1 280 ? 5.723 -12.82 -7.711 1 95.81 280 HIS A CA 1
ATOM 2223 C C . HIS A 1 280 ? 5.926 -11.609 -8.609 1 95.81 280 HIS A C 1
ATOM 2225 O O . HIS A 1 280 ? 6.531 -11.719 -9.68 1 95.81 280 HIS A O 1
ATOM 2231 N N . LEU A 1 281 ? 5.359 -10.539 -8.195 1 92.75 281 LEU A N 1
ATOM 2232 C CA . LEU A 1 281 ? 5.688 -9.234 -8.742 1 92.75 281 LEU A CA 1
ATOM 2233 C C . LEU A 1 281 ? 6.773 -8.547 -7.922 1 92.75 281 LEU A C 1
ATOM 2235 O O . LEU A 1 281 ? 6.926 -8.836 -6.73 1 92.75 281 LEU A O 1
ATOM 2239 N N . SER A 1 282 ? 7.594 -7.75 -8.531 1 92.44 282 SER A N 1
ATOM 2240 C CA . SER A 1 282 ? 8.625 -6.992 -7.832 1 92.44 282 SER A CA 1
ATOM 2241 C C . SER A 1 282 ? 8.578 -5.516 -8.203 1 92.44 282 SER A C 1
ATOM 2243 O O . SER A 1 282 ? 8.234 -5.168 -9.336 1 92.44 282 SER A O 1
ATOM 2245 N N . GLN A 1 283 ? 8.883 -4.633 -7.262 1 88.94 283 GLN A N 1
ATOM 2246 C CA . GLN A 1 283 ? 8.945 -3.191 -7.484 1 88.94 283 GLN A CA 1
ATOM 2247 C C . GLN A 1 283 ? 10.031 -2.549 -6.625 1 88.94 283 GLN A C 1
ATOM 2249 O O . GLN A 1 283 ? 10.156 -2.852 -5.438 1 88.94 283 GLN A O 1
ATOM 2254 N N . ILE A 1 284 ? 10.906 -1.774 -7.227 1 88.75 284 ILE A N 1
ATOM 2255 C CA . ILE A 1 284 ? 11.859 -0.956 -6.488 1 88.75 284 ILE A CA 1
ATOM 2256 C C . ILE A 1 284 ? 11.438 0.51 -6.543 1 88.75 284 ILE A C 1
ATOM 2258 O O . ILE A 1 284 ? 11.312 1.088 -7.629 1 88.75 284 ILE A O 1
ATOM 2262 N N . LYS A 1 285 ? 11.148 1.084 -5.469 1 86 285 LYS A N 1
ATOM 2263 C CA . LYS A 1 285 ? 10.766 2.488 -5.344 1 86 285 LYS A CA 1
ATOM 2264 C C . LYS A 1 285 ? 11.352 3.105 -4.078 1 86 285 LYS A C 1
ATOM 2266 O O . LYS A 1 285 ? 11.211 2.547 -2.986 1 86 285 LYS A O 1
ATOM 2271 N N . ASN A 1 286 ? 12.016 4.281 -4.207 1 88.19 286 ASN A N 1
ATOM 2272 C CA . ASN A 1 286 ? 12.539 5.027 -3.066 1 88.19 286 ASN A CA 1
ATOM 2273 C C . ASN A 1 286 ? 13.328 4.125 -2.121 1 88.19 286 ASN A C 1
ATOM 2275 O O . ASN A 1 286 ? 13.039 4.078 -0.922 1 88.19 286 ASN A O 1
ATOM 2279 N N . TYR A 1 287 ? 14.273 3.355 -2.658 1 89.69 287 TYR A N 1
ATOM 2280 C CA . TYR A 1 287 ? 15.242 2.512 -1.968 1 89.69 287 TYR A CA 1
ATOM 2281 C C . TYR A 1 287 ? 14.555 1.327 -1.301 1 89.69 287 TYR A C 1
ATOM 2283 O O . TYR A 1 287 ? 15.062 0.777 -0.321 1 89.69 287 TYR A O 1
ATOM 2291 N N . PHE A 1 288 ? 13.359 0.938 -1.776 1 92.38 288 PHE A N 1
ATOM 2292 C CA . PHE A 1 288 ? 12.586 -0.167 -1.224 1 92.38 288 PHE A CA 1
ATOM 2293 C C . PHE A 1 288 ? 12.289 -1.21 -2.295 1 92.38 288 PHE A C 1
ATOM 2295 O O . PHE A 1 288 ? 11.641 -0.911 -3.297 1 92.38 288 PHE A O 1
ATOM 2302 N N . LEU A 1 289 ? 12.805 -2.344 -2.068 1 94.06 289 LEU A N 1
ATOM 2303 C CA . LEU A 1 289 ? 12.477 -3.48 -2.924 1 94.06 289 LEU A CA 1
ATOM 2304 C C . LEU A 1 289 ? 11.344 -4.309 -2.32 1 94.06 289 LEU A C 1
ATOM 2306 O O . LEU A 1 289 ? 11.523 -4.926 -1.266 1 94.06 289 LEU A O 1
ATOM 2310 N N . GLN A 1 290 ? 10.234 -4.348 -3.014 1 92.69 290 GLN A N 1
ATOM 2311 C CA . GLN A 1 290 ? 9.055 -5.043 -2.508 1 92.69 290 GLN A CA 1
ATOM 2312 C C . GLN A 1 290 ? 8.602 -6.129 -3.477 1 92.69 290 GLN A C 1
ATOM 2314 O O . GLN A 1 290 ? 8.469 -5.883 -4.676 1 92.69 290 GLN A O 1
ATOM 2319 N N . TYR A 1 291 ? 8.422 -7.305 -2.947 1 93.75 291 TYR A N 1
ATOM 2320 C CA . TYR A 1 291 ? 7.805 -8.391 -3.705 1 93.75 291 TYR A CA 1
ATOM 2321 C C . TYR A 1 291 ? 6.352 -8.578 -3.289 1 93.75 291 TYR A C 1
ATOM 2323 O O . TYR A 1 291 ? 5.996 -8.375 -2.125 1 93.75 291 TYR A O 1
ATOM 2331 N N . THR A 1 292 ? 5.531 -8.906 -4.223 1 91.19 292 THR A N 1
ATOM 2332 C CA . THR A 1 292 ? 4.133 -9.242 -3.99 1 91.19 292 THR A CA 1
ATOM 2333 C C . THR A 1 292 ? 3.777 -10.57 -4.664 1 91.19 292 THR A C 1
ATOM 2335 O O . THR A 1 292 ? 4.039 -10.75 -5.855 1 91.19 292 THR A O 1
ATOM 2338 N N . GLU A 1 293 ? 3.236 -11.438 -3.879 1 93.12 293 GLU A N 1
ATOM 2339 C CA . GLU A 1 293 ? 2.816 -12.703 -4.473 1 93.12 293 GLU A CA 1
ATOM 2340 C C . GLU A 1 293 ? 1.599 -12.508 -5.371 1 93.12 293 GLU A C 1
ATOM 2342 O O . GLU A 1 293 ? 0.627 -11.859 -4.98 1 93.12 293 GLU A O 1
ATOM 2347 N N . GLY A 1 294 ? 1.692 -13.055 -6.586 1 93.62 294 GLY A N 1
ATOM 2348 C CA . GLY A 1 294 ? 0.584 -12.938 -7.52 1 93.62 294 GLY A CA 1
ATOM 2349 C C . GLY A 1 294 ? 0.99 -12.344 -8.859 1 93.62 294 GLY A C 1
ATOM 2350 O O . GLY A 1 294 ? 2.166 -12.383 -9.227 1 93.62 294 GLY A O 1
ATOM 2351 N N . TYR A 1 295 ? -0.017 -11.953 -9.641 1 92.38 295 TYR A N 1
ATOM 2352 C CA . TYR A 1 295 ? 0.167 -11.445 -10.992 1 92.38 295 TYR A CA 1
ATOM 2353 C C . TYR A 1 295 ? -0.839 -10.336 -11.305 1 92.38 295 TYR A C 1
ATOM 2355 O O . TYR A 1 295 ? -1.867 -10.227 -10.633 1 92.38 295 TYR A O 1
ATOM 2363 N N . LYS A 1 296 ? -0.492 -9.484 -12.195 1 87.25 296 LYS A N 1
ATOM 2364 C CA . LYS A 1 296 ? -1.384 -8.398 -12.609 1 87.25 296 LYS A CA 1
ATOM 2365 C C . LYS A 1 296 ? -2.111 -8.742 -13.898 1 87.25 296 LYS A C 1
ATOM 2367 O O . LYS A 1 296 ? -3.268 -8.359 -14.094 1 87.25 296 LYS A O 1
ATOM 2372 N N . TYR A 1 297 ? -1.36 -9.422 -14.82 1 87.56 297 TYR A N 1
ATOM 2373 C CA . TYR A 1 297 ? -1.888 -9.805 -16.125 1 87.56 297 TYR A CA 1
ATOM 2374 C C . TYR A 1 297 ? -1.64 -11.281 -16.406 1 87.56 297 TYR A C 1
ATOM 2376 O O . TYR A 1 297 ? -0.75 -11.891 -15.797 1 87.56 297 TYR A O 1
ATOM 2384 N N . SER A 1 298 ? -2.498 -11.805 -17.203 1 93.19 298 SER A N 1
ATOM 2385 C CA . SER A 1 298 ? -2.293 -13.164 -17.703 1 93.19 298 SER A CA 1
ATOM 2386 C C . SER A 1 298 ? -2.471 -13.242 -19.219 1 93.19 298 SER A C 1
ATOM 2388 O O . SER A 1 298 ? -3.137 -12.391 -19.812 1 93.19 298 SER A O 1
ATOM 2390 N N . ALA A 1 299 ? -1.793 -14.109 -19.812 1 91.12 299 ALA A N 1
ATOM 2391 C CA . ALA A 1 299 ? -1.861 -14.398 -21.234 1 91.12 299 ALA A CA 1
ATOM 2392 C C . ALA A 1 299 ? -1.515 -15.852 -21.531 1 91.12 299 ALA A C 1
ATOM 2394 O O . ALA A 1 299 ? -0.69 -16.453 -20.828 1 91.12 299 ALA A O 1
ATOM 2395 N N . LEU A 1 300 ? -2.191 -16.438 -22.531 1 92.62 300 LEU A N 1
ATOM 2396 C CA . LEU A 1 300 ? -1.941 -17.812 -22.938 1 92.62 300 LEU A CA 1
ATOM 2397 C C . LEU A 1 300 ? -2.143 -18.766 -21.766 1 92.62 300 LEU A C 1
ATOM 2399 O O . LEU A 1 300 ? -1.393 -19.734 -21.609 1 92.62 300 LEU A O 1
ATOM 2403 N N . ASP A 1 301 ? -3.004 -18.375 -20.844 1 95.56 301 ASP A N 1
ATOM 2404 C CA . ASP A 1 301 ? -3.369 -19.156 -19.672 1 95.56 301 ASP A CA 1
ATOM 2405 C C . ASP A 1 301 ? -2.199 -19.266 -18.688 1 95.56 301 ASP A C 1
ATOM 2407 O O . ASP A 1 301 ? -2.102 -20.234 -17.938 1 95.56 301 ASP A O 1
ATOM 2411 N N . CYS A 1 302 ? -1.282 -18.344 -18.781 1 97.38 302 CYS A N 1
ATOM 2412 C CA . CYS A 1 302 ? -0.168 -18.203 -17.859 1 97.38 302 CYS A CA 1
ATOM 2413 C C . CYS A 1 302 ? -0.166 -16.828 -17.203 1 97.38 302 CYS A C 1
ATOM 2415 O O . CYS A 1 302 ? -0.707 -15.875 -17.766 1 97.38 302 CYS A O 1
ATOM 2417 N N . MET A 1 303 ? 0.408 -16.797 -16.016 1 97.31 303 MET A N 1
ATOM 2418 C CA . MET A 1 303 ? 0.521 -15.562 -15.258 1 97.31 303 MET A CA 1
ATOM 2419 C C . MET A 1 303 ? 1.766 -14.781 -15.672 1 97.31 303 MET A C 1
ATOM 2421 O O . MET A 1 303 ? 2.834 -15.367 -15.859 1 97.31 303 MET A O 1
ATOM 2425 N N . LEU A 1 304 ? 1.635 -13.508 -15.922 1 93.81 304 LEU A N 1
ATOM 2426 C CA . LEU A 1 304 ? 2.814 -12.672 -16.109 1 93.81 304 LEU A CA 1
ATOM 2427 C C . LEU A 1 304 ? 3.422 -12.289 -14.758 1 93.81 304 LEU A C 1
ATOM 2429 O O . LEU A 1 304 ? 2.768 -11.633 -13.938 1 93.81 304 LEU A O 1
ATOM 2433 N N . CYS A 1 305 ? 4.684 -12.664 -14.531 1 95.5 305 CYS A N 1
ATOM 2434 C CA . CYS A 1 305 ? 5.391 -12.508 -13.258 1 95.5 305 CYS A CA 1
ATOM 2435 C C . CYS A 1 305 ? 6.684 -11.727 -13.445 1 95.5 305 CYS A C 1
ATOM 2437 O O . CYS A 1 305 ? 7.113 -11.492 -14.578 1 95.5 305 CYS A O 1
ATOM 2439 N N . ASP A 1 306 ? 7.266 -11.266 -12.312 1 94.62 306 ASP A N 1
ATOM 2440 C CA . ASP A 1 306 ? 8.594 -10.672 -12.32 1 94.62 306 ASP A CA 1
ATOM 2441 C C . ASP A 1 306 ? 9.633 -11.633 -11.758 1 94.62 306 ASP A C 1
ATOM 2443 O O . ASP A 1 306 ? 10.836 -11.469 -11.984 1 94.62 306 ASP A O 1
ATOM 2447 N N . HIS A 1 307 ? 9.18 -12.586 -11.008 1 96.94 307 HIS A N 1
ATOM 2448 C CA . HIS A 1 307 ? 10.039 -13.547 -10.32 1 96.94 307 HIS A CA 1
ATOM 2449 C C . HIS A 1 307 ? 9.344 -14.898 -10.188 1 96.94 307 HIS A C 1
ATOM 2451 O O . HIS A 1 307 ? 8.156 -14.961 -9.859 1 96.94 307 HIS A O 1
ATOM 2457 N N . LEU A 1 308 ? 10.078 -15.945 -10.453 1 97.56 308 LEU A N 1
ATOM 2458 C CA . LEU A 1 308 ? 9.586 -17.312 -10.266 1 97.56 308 LEU A CA 1
ATOM 2459 C C . LEU A 1 308 ? 10.328 -18 -9.133 1 97.56 308 LEU A C 1
ATOM 2461 O O . LEU A 1 308 ? 11.562 -17.953 -9.078 1 97.56 308 LEU A O 1
ATOM 2465 N N . GLU A 1 309 ? 9.602 -18.703 -8.281 1 94.81 309 GLU A N 1
ATOM 2466 C CA . GLU A 1 309 ? 10.211 -19.422 -7.16 1 94.81 309 GLU A CA 1
ATOM 2467 C C . GLU A 1 309 ? 10.695 -20.797 -7.586 1 94.81 309 GLU A C 1
ATOM 2469 O O . GLU A 1 309 ? 11.602 -21.359 -6.965 1 94.81 309 GLU A O 1
ATOM 2474 N N . GLY A 1 310 ? 10.109 -21.312 -8.602 1 95.19 310 GLY A N 1
ATOM 2475 C CA . GLY A 1 310 ? 10.398 -22.688 -8.992 1 95.19 310 GLY A CA 1
ATOM 2476 C C . GLY A 1 310 ? 11.25 -22.781 -10.25 1 95.19 310 GLY A C 1
ATOM 2477 O O . GLY A 1 310 ? 11.805 -21.781 -10.703 1 95.19 310 GLY A O 1
ATOM 2478 N N . PRO A 1 311 ? 11.43 -24 -10.781 1 97.5 311 PRO A N 1
ATOM 2479 C CA . PRO A 1 311 ? 12.156 -24.203 -12.039 1 97.5 311 PRO A CA 1
ATOM 2480 C C . PRO A 1 311 ? 11.516 -23.453 -13.211 1 97.5 311 PRO A C 1
ATOM 2482 O O . PRO A 1 311 ? 10.328 -23.125 -13.164 1 97.5 311 PRO A O 1
ATOM 2485 N N . PHE A 1 312 ? 12.344 -23.172 -14.211 1 98.56 312 PHE A N 1
ATOM 2486 C CA . PHE A 1 312 ? 11.828 -22.438 -15.359 1 98.56 312 PHE A CA 1
ATOM 2487 C C . PHE A 1 312 ? 12.602 -22.766 -16.625 1 98.56 312 PHE A C 1
ATOM 2489 O O . PHE A 1 312 ? 13.766 -23.188 -16.547 1 98.56 312 PHE A O 1
ATOM 2496 N N . VAL A 1 313 ? 11.953 -22.641 -17.734 1 98.81 313 VAL A N 1
ATOM 2497 C CA . VAL A 1 313 ? 12.555 -22.719 -19.062 1 98.81 313 VAL A CA 1
ATOM 2498 C C . VAL A 1 313 ? 12.859 -21.312 -19.562 1 98.81 313 VAL A C 1
ATOM 2500 O O . VAL A 1 313 ? 12.047 -20.391 -19.406 1 98.81 313 VAL A O 1
ATOM 2503 N N . ALA A 1 314 ? 14.031 -21.109 -20.047 1 98.69 314 ALA A N 1
ATOM 2504 C CA . ALA A 1 314 ? 14.438 -19.812 -20.594 1 98.69 314 ALA A CA 1
ATOM 2505 C C . ALA A 1 314 ? 15.023 -19.969 -22 1 98.69 314 ALA A C 1
ATOM 2507 O O . ALA A 1 314 ? 15.531 -21.031 -22.344 1 98.69 314 ALA A O 1
ATOM 2508 N N . ARG A 1 315 ? 14.867 -18.938 -22.797 1 97.75 315 ARG A N 1
ATOM 2509 C CA . ARG A 1 315 ? 15.68 -18.875 -24 1 97.75 315 ARG A CA 1
ATOM 2510 C C . ARG A 1 315 ? 17.172 -18.922 -23.672 1 97.75 315 ARG A C 1
ATOM 2512 O O . ARG A 1 315 ? 17.641 -18.172 -22.797 1 97.75 315 ARG A O 1
ATOM 2519 N N . THR A 1 316 ? 17.859 -19.781 -24.391 1 98.12 316 THR A N 1
ATOM 2520 C CA . THR A 1 316 ? 19.297 -19.859 -24.156 1 98.12 316 THR A CA 1
ATOM 2521 C C . THR A 1 316 ? 19.953 -18.516 -24.406 1 98.12 316 THR A C 1
ATOM 2523 O O . THR A 1 316 ? 20.891 -18.125 -23.688 1 98.12 316 THR A O 1
ATOM 2526 N N . SER A 1 317 ? 19.484 -17.781 -25.344 1 97 317 SER A N 1
ATOM 2527 C CA . SER A 1 317 ? 20.047 -16.469 -25.672 1 97 317 SER A CA 1
ATOM 2528 C C . SER A 1 317 ? 19.906 -15.508 -24.5 1 97 317 SER A C 1
ATOM 2530 O O . SER A 1 317 ? 20.812 -14.703 -24.234 1 97 317 SER A O 1
ATOM 2532 N N . VAL A 1 318 ? 18.797 -15.586 -23.781 1 96.56 318 VAL A N 1
ATOM 2533 C CA . VAL A 1 318 ? 18.578 -14.727 -22.625 1 96.56 318 VAL A CA 1
ATOM 2534 C C . VAL A 1 318 ? 19.562 -15.094 -21.516 1 96.56 318 VAL A C 1
ATOM 2536 O O . VAL A 1 318 ? 20.172 -14.211 -20.922 1 96.56 318 VAL A O 1
ATOM 2539 N N . MET A 1 319 ? 19.75 -16.375 -21.297 1 97.75 319 MET A N 1
ATOM 2540 C CA . MET A 1 319 ? 20.656 -16.844 -20.266 1 97.75 319 MET A CA 1
ATOM 2541 C C . MET A 1 319 ? 22.094 -16.438 -20.578 1 97.75 319 MET A C 1
ATOM 2543 O O . MET A 1 319 ? 22.875 -16.156 -19.656 1 97.75 319 MET A O 1
ATOM 2547 N N . LYS A 1 320 ? 22.422 -16.453 -21.812 1 96.38 320 LYS A N 1
ATOM 2548 C CA . LYS A 1 320 ? 23.781 -16.078 -22.219 1 96.38 320 LYS A CA 1
ATOM 2549 C C . LYS A 1 320 ? 23.969 -14.578 -22.156 1 96.38 320 LYS A C 1
ATOM 2551 O O . LYS A 1 320 ? 25.078 -14.102 -21.859 1 96.38 320 LYS A O 1
ATOM 2556 N N . SER A 1 321 ? 22.969 -13.852 -22.438 1 94.88 321 SER A N 1
ATOM 2557 C CA . SER A 1 321 ? 23.047 -12.391 -22.438 1 94.88 321 SER A CA 1
ATOM 2558 C C . SER A 1 321 ? 23 -11.828 -21.031 1 94.88 321 SER A C 1
ATOM 2560 O O . SER A 1 321 ? 23.719 -10.875 -20.703 1 94.88 321 SER A O 1
ATOM 2562 N N . ILE A 1 322 ? 22.156 -12.367 -20.203 1 96.19 322 ILE A N 1
ATOM 2563 C CA . ILE A 1 322 ? 22.047 -11.953 -18.812 1 96.19 322 ILE A CA 1
ATOM 2564 C C . ILE A 1 322 ? 22.641 -13.008 -17.891 1 96.19 322 ILE A C 1
ATOM 2566 O O . ILE A 1 322 ? 21.953 -13.93 -17.453 1 96.19 322 ILE A O 1
ATOM 2570 N N . LYS A 1 323 ? 23.859 -12.789 -17.547 1 96.81 323 LYS A N 1
ATOM 2571 C CA . LYS A 1 323 ? 24.594 -13.789 -16.766 1 96.81 323 LYS A CA 1
ATOM 2572 C C . LYS A 1 323 ? 24.266 -13.664 -15.273 1 96.81 323 LYS A C 1
ATOM 2574 O O . LYS A 1 323 ? 23.906 -12.594 -14.797 1 96.81 323 LYS A O 1
ATOM 2579 N N . PHE A 1 324 ? 24.391 -14.773 -14.578 1 96.5 324 PHE A N 1
ATOM 2580 C CA . PHE A 1 324 ? 24.281 -14.75 -13.125 1 96.5 324 PHE A CA 1
ATOM 2581 C C . PHE A 1 324 ? 25.469 -14.031 -12.508 1 96.5 324 PHE A C 1
ATOM 2583 O O . PHE A 1 324 ? 26.594 -14.133 -13 1 96.5 324 PHE A O 1
ATOM 2590 N N . LYS A 1 325 ? 25.188 -13.359 -11.438 1 95.38 325 LYS A N 1
ATOM 2591 C CA . LYS A 1 325 ? 26.297 -12.75 -10.711 1 95.38 325 LYS A CA 1
ATOM 2592 C C . LYS A 1 325 ? 27.094 -13.797 -9.938 1 95.38 325 LYS A C 1
ATOM 2594 O O . LYS A 1 325 ? 26.516 -14.609 -9.211 1 95.38 325 LYS A O 1
ATOM 2599 N N . LYS A 1 326 ? 28.406 -13.695 -10.016 1 92.81 326 LYS A N 1
ATOM 2600 C CA . LYS A 1 326 ? 29.266 -14.742 -9.5 1 92.81 326 LYS A CA 1
ATOM 2601 C C . LYS A 1 326 ? 29.484 -14.594 -7.992 1 92.81 326 LYS A C 1
ATOM 2603 O O . LYS A 1 326 ? 29.828 -15.562 -7.312 1 92.81 326 LYS A O 1
ATOM 2608 N N . ASN A 1 327 ? 29.266 -13.461 -7.484 1 90.88 327 ASN A N 1
ATOM 2609 C CA . ASN A 1 327 ? 29.625 -13.195 -6.094 1 90.88 327 ASN A CA 1
ATOM 2610 C C . ASN A 1 327 ? 28.422 -13.312 -5.172 1 90.88 327 ASN A C 1
ATOM 2612 O O . ASN A 1 327 ? 28.547 -13.164 -3.953 1 90.88 327 ASN A O 1
ATOM 2616 N N . LEU A 1 328 ? 27.25 -13.562 -5.723 1 94.06 328 LEU A N 1
ATOM 2617 C CA . LEU A 1 328 ? 26.047 -13.625 -4.891 1 94.06 328 LEU A CA 1
ATOM 2618 C C . LEU A 1 328 ? 25.812 -15.047 -4.395 1 94.06 328 LEU A C 1
ATOM 2620 O O . LEU A 1 328 ? 26.078 -16.016 -5.117 1 94.06 328 LEU A O 1
ATOM 2624 N N . TYR A 1 329 ? 25.312 -15.07 -3.164 1 91.38 329 TYR A N 1
ATOM 2625 C CA . TYR A 1 329 ? 24.922 -16.359 -2.594 1 91.38 329 TYR A CA 1
ATOM 2626 C C . TYR A 1 329 ? 23.656 -16.891 -3.26 1 91.38 329 TYR A C 1
ATOM 2628 O O . TYR A 1 329 ? 22.906 -16.125 -3.875 1 91.38 329 TYR A O 1
ATOM 2636 N N . GLU A 1 330 ? 23.375 -18.156 -3.096 1 88.94 330 GLU A N 1
ATOM 2637 C CA . GLU A 1 330 ? 22.25 -18.844 -3.727 1 88.94 330 GLU A CA 1
ATOM 2638 C C . GLU A 1 330 ? 20.922 -18.281 -3.242 1 88.94 330 GLU A C 1
ATOM 2640 O O . GLU A 1 330 ? 19.953 -18.203 -4.004 1 88.94 330 GLU A O 1
ATOM 2645 N N . GLU A 1 331 ? 20.906 -17.75 -2.018 1 89.25 331 GLU A N 1
ATOM 2646 C CA . GLU A 1 331 ? 19.688 -17.281 -1.39 1 89.25 331 GLU A CA 1
ATOM 2647 C C . GLU A 1 331 ? 19.078 -16.109 -2.16 1 89.25 331 GLU A C 1
ATOM 2649 O O . GLU A 1 331 ? 17.875 -15.883 -2.109 1 89.25 331 GLU A O 1
ATOM 2654 N N . VAL A 1 332 ? 19.922 -15.391 -2.902 1 95 332 VAL A N 1
ATOM 2655 C CA . VAL A 1 332 ? 19.406 -14.195 -3.551 1 95 332 VAL A CA 1
ATOM 2656 C C . VAL A 1 332 ? 19.812 -14.188 -5.023 1 95 332 VAL A C 1
ATOM 2658 O O . VAL A 1 332 ? 19.578 -13.211 -5.738 1 95 332 VAL A O 1
ATOM 2661 N N . LEU A 1 333 ? 20.469 -15.242 -5.484 1 95.44 333 LEU A N 1
ATOM 2662 C CA . LEU A 1 333 ? 21.031 -15.297 -6.836 1 95.44 333 LEU A CA 1
ATOM 2663 C C . LEU A 1 333 ? 19.922 -15.102 -7.875 1 95.44 333 LEU A C 1
ATOM 2665 O O . LEU A 1 333 ? 20.062 -14.258 -8.773 1 95.44 333 LEU A O 1
ATOM 2669 N N . TYR A 1 334 ? 18.875 -15.859 -7.695 1 96.44 334 TYR A N 1
ATOM 2670 C CA . TYR A 1 334 ? 17.797 -15.797 -8.672 1 96.44 334 TYR A CA 1
ATOM 2671 C C . TYR A 1 334 ? 17 -14.508 -8.523 1 96.44 334 TYR A C 1
ATOM 2673 O O . TYR A 1 334 ? 16.469 -13.969 -9.5 1 96.44 334 TYR A O 1
ATOM 2681 N N . GLU A 1 335 ? 16.875 -13.992 -7.301 1 96.44 335 GLU A N 1
ATOM 2682 C CA . GLU A 1 335 ? 16.25 -12.688 -7.09 1 96.44 335 GLU A CA 1
ATOM 2683 C C . GLU A 1 335 ? 16.953 -11.602 -7.887 1 96.44 335 GLU A C 1
ATOM 2685 O O . GLU A 1 335 ? 16.312 -10.805 -8.57 1 96.44 335 GLU A O 1
ATOM 2690 N N . ASP A 1 336 ? 18.266 -11.609 -7.824 1 96.88 336 ASP A N 1
ATOM 2691 C CA . ASP A 1 336 ? 19.047 -10.656 -8.602 1 96.88 336 ASP A CA 1
ATOM 2692 C C . ASP A 1 336 ? 18.828 -10.867 -10.102 1 96.88 336 ASP A C 1
ATOM 2694 O O . ASP A 1 336 ? 18.609 -9.906 -10.844 1 96.88 336 ASP A O 1
ATOM 2698 N N . TRP A 1 337 ? 18.906 -12.055 -10.523 1 97.94 337 TRP A N 1
ATOM 2699 C CA . TRP A 1 337 ? 18.844 -12.367 -11.945 1 97.94 337 TRP A CA 1
ATOM 2700 C C . TRP A 1 337 ? 17.5 -11.945 -12.531 1 97.94 337 TRP A C 1
ATOM 2702 O O . TRP A 1 337 ? 17.453 -11.336 -13.609 1 97.94 337 TRP A O 1
ATOM 2712 N N . PHE A 1 338 ? 16.406 -12.234 -11.867 1 97.56 338 PHE A N 1
ATOM 2713 C CA . PHE A 1 338 ? 15.086 -11.891 -12.367 1 97.56 338 PHE A CA 1
ATOM 2714 C C . PHE A 1 338 ? 14.891 -10.375 -12.383 1 97.56 338 PHE A C 1
ATOM 2716 O O . PHE A 1 338 ? 14.188 -9.844 -13.25 1 97.56 338 PHE A O 1
ATOM 2723 N N . LEU A 1 339 ? 15.438 -9.68 -11.406 1 93.62 339 LEU A N 1
ATOM 2724 C CA . LEU A 1 339 ? 15.391 -8.219 -11.461 1 93.62 339 LEU A CA 1
ATOM 2725 C C . LEU A 1 339 ? 16.062 -7.703 -12.727 1 93.62 339 LEU A C 1
ATOM 2727 O O . LEU A 1 339 ? 15.57 -6.781 -13.367 1 93.62 339 LEU A O 1
ATOM 2731 N N . ARG A 1 340 ? 17.172 -8.289 -13.141 1 93.12 340 ARG A N 1
ATOM 2732 C CA . ARG A 1 340 ? 17.891 -7.875 -14.344 1 93.12 340 ARG A CA 1
ATOM 2733 C C . ARG A 1 340 ? 17.109 -8.25 -15.594 1 93.12 340 ARG A C 1
ATOM 2735 O O . ARG A 1 340 ? 17.109 -7.512 -16.578 1 93.12 340 ARG A O 1
ATOM 2742 N N . VAL A 1 341 ? 16.484 -9.391 -15.547 1 93.31 341 VAL A N 1
ATOM 2743 C CA . VAL A 1 341 ? 15.617 -9.789 -16.656 1 93.31 341 VAL A CA 1
ATOM 2744 C C . VAL A 1 341 ? 14.531 -8.734 -16.875 1 93.31 341 VAL A C 1
ATOM 2746 O O . VAL A 1 341 ? 14.312 -8.281 -18 1 93.31 341 VAL A O 1
ATOM 2749 N N . LYS A 1 342 ? 13.914 -8.375 -15.805 1 90.5 342 LYS A N 1
ATOM 2750 C CA . LYS A 1 342 ? 12.867 -7.359 -15.859 1 90.5 342 LYS A CA 1
ATOM 2751 C C . LYS A 1 342 ? 13.414 -6.035 -16.375 1 90.5 342 LYS A C 1
ATOM 2753 O O . LYS A 1 342 ? 12.789 -5.379 -17.203 1 90.5 342 LYS A O 1
ATOM 2758 N N . GLN A 1 343 ? 14.562 -5.652 -15.922 1 82.75 343 GLN A N 1
ATOM 2759 C CA . GLN A 1 343 ? 15.188 -4.395 -16.328 1 82.75 343 GLN A CA 1
ATOM 2760 C C . GLN A 1 343 ? 15.516 -4.387 -17.812 1 82.75 343 GLN A C 1
ATOM 2762 O O . GLN A 1 343 ? 15.602 -3.324 -18.438 1 82.75 343 GLN A O 1
ATOM 2767 N N . ASN A 1 344 ? 15.68 -5.598 -18.375 1 82.88 344 ASN A N 1
ATOM 2768 C CA . ASN A 1 344 ? 15.961 -5.715 -19.812 1 82.88 344 ASN A CA 1
ATOM 2769 C C . ASN A 1 344 ? 14.68 -5.891 -20.625 1 82.88 344 ASN A C 1
ATOM 2771 O O . ASN A 1 344 ? 14.734 -6.281 -21.797 1 82.88 344 ASN A O 1
ATOM 2775 N N . ASN A 1 345 ? 13.539 -5.699 -19.984 1 79.75 345 ASN A N 1
ATOM 2776 C CA . ASN A 1 345 ? 12.227 -5.707 -20.625 1 79.75 345 ASN A CA 1
ATOM 2777 C C . ASN A 1 345 ? 11.898 -7.078 -21.203 1 79.75 345 ASN A C 1
ATOM 2779 O O . ASN A 1 345 ? 11.297 -7.172 -22.281 1 79.75 345 ASN A O 1
ATOM 2783 N N . ILE A 1 346 ? 12.43 -8.102 -20.641 1 87.62 346 ILE A N 1
ATOM 2784 C CA . ILE A 1 346 ? 12.086 -9.477 -21 1 87.62 346 ILE A CA 1
ATOM 2785 C C . ILE A 1 346 ? 10.977 -9.984 -20.078 1 87.62 346 ILE A C 1
ATOM 2787 O O . ILE A 1 346 ? 11.055 -9.836 -18.859 1 87.62 346 ILE A O 1
ATOM 2791 N N . LEU A 1 347 ? 9.938 -10.547 -20.641 1 91.19 347 LEU A N 1
ATOM 2792 C CA . LEU A 1 347 ? 8.781 -10.953 -19.844 1 91.19 347 LEU A CA 1
ATOM 2793 C C . LEU A 1 347 ? 8.969 -12.367 -19.297 1 91.19 347 LEU A C 1
ATOM 2795 O O . LEU A 1 347 ? 9.547 -13.227 -19.969 1 91.19 347 LEU A O 1
ATOM 2799 N N . THR A 1 348 ? 8.516 -12.578 -18.125 1 96.56 348 THR A N 1
ATOM 2800 C CA . THR A 1 348 ? 8.516 -13.859 -17.422 1 96.56 348 THR A CA 1
ATOM 2801 C C . THR A 1 348 ? 7.086 -14.328 -17.156 1 96.56 348 THR A C 1
ATOM 2803 O O . THR A 1 348 ? 6.25 -13.547 -16.688 1 96.56 348 THR A O 1
ATOM 2806 N N . MET A 1 349 ? 6.832 -15.602 -17.422 1 97.25 349 MET A N 1
ATOM 2807 C CA . MET A 1 349 ? 5.48 -16.125 -17.219 1 97.25 349 MET A CA 1
ATOM 2808 C C . MET A 1 349 ? 5.504 -17.375 -16.344 1 97.25 349 MET A C 1
ATOM 2810 O O . MET A 1 349 ? 6.488 -18.109 -16.344 1 97.25 349 MET A O 1
ATOM 2814 N N . ASN A 1 350 ? 4.488 -17.562 -15.586 1 98.44 350 ASN A N 1
ATOM 2815 C CA . ASN A 1 350 ? 4.23 -18.781 -14.836 1 98.44 350 ASN A CA 1
ATOM 2816 C C . ASN A 1 350 ? 2.957 -19.469 -15.305 1 98.44 350 ASN A C 1
ATOM 2818 O O . ASN A 1 350 ? 1.87 -18.891 -15.234 1 98.44 350 ASN A O 1
ATOM 2822 N N . CYS A 1 351 ? 3.105 -20.625 -15.82 1 98.44 351 CYS A N 1
ATOM 2823 C CA . CYS A 1 351 ? 1.954 -21.438 -16.188 1 98.44 351 CYS A CA 1
ATOM 2824 C C . CYS A 1 351 ? 1.563 -22.391 -15.062 1 98.44 351 CYS A C 1
ATOM 2826 O O . CYS A 1 351 ? 2.18 -23.438 -14.891 1 98.44 351 CYS A O 1
ATOM 2828 N N . PRO A 1 352 ? 0.453 -22.156 -14.406 1 98.25 352 PRO A N 1
ATOM 2829 C CA . PRO A 1 352 ? 0.13 -22.953 -13.219 1 98.25 352 PRO A CA 1
ATOM 2830 C C . PRO A 1 352 ? -0.204 -24.406 -13.547 1 98.25 352 PRO A C 1
ATOM 2832 O O . PRO A 1 352 ? -0.23 -25.25 -12.648 1 98.25 352 PRO A O 1
ATOM 2835 N N . ASP A 1 353 ? -0.535 -24.719 -14.789 1 98.25 353 ASP A N 1
ATOM 2836 C CA . ASP A 1 353 ? -0.84 -26.078 -15.195 1 98.25 353 ASP A CA 1
ATOM 2837 C C . ASP A 1 353 ? 0.43 -26.922 -15.273 1 98.25 353 ASP A C 1
ATOM 2839 O O . ASP A 1 353 ? 0.36 -28.156 -15.391 1 98.25 353 ASP A O 1
ATOM 2843 N N . VAL A 1 354 ? 1.539 -26.297 -15.289 1 98.5 354 VAL A N 1
ATOM 2844 C CA . VAL A 1 354 ? 2.838 -26.953 -15.172 1 98.5 354 VAL A CA 1
ATOM 2845 C C . VAL A 1 354 ? 3.158 -27.188 -13.695 1 98.5 354 VAL A C 1
ATOM 2847 O O . VAL A 1 354 ? 2.932 -26.328 -12.852 1 98.5 354 VAL A O 1
ATOM 2850 N N . MET A 1 355 ? 3.65 -28.359 -13.344 1 98.5 355 MET A N 1
ATOM 2851 C CA . MET A 1 355 ? 3.994 -28.625 -11.945 1 98.5 355 MET A CA 1
ATOM 2852 C C . MET A 1 355 ? 5.328 -29.359 -11.844 1 98.5 355 MET A C 1
ATOM 2854 O O . MET A 1 355 ? 5.496 -30.438 -12.43 1 98.5 355 MET A O 1
ATOM 2858 N N . TYR A 1 356 ? 6.262 -28.844 -11.133 1 97.94 356 TYR A N 1
ATOM 2859 C CA . TYR A 1 356 ? 7.523 -29.484 -10.789 1 97.94 356 TYR A CA 1
ATOM 2860 C C . TYR A 1 356 ? 7.473 -30.062 -9.375 1 97.94 356 TYR A C 1
ATOM 2862 O O . TYR A 1 356 ? 6.648 -29.656 -8.562 1 97.94 356 TYR A O 1
ATOM 2870 N N . PHE A 1 357 ? 8.227 -31.094 -9.156 1 97 357 PHE A N 1
ATOM 2871 C CA . PHE A 1 357 ? 8.445 -31.609 -7.809 1 97 357 PHE A CA 1
ATOM 2872 C C . PHE A 1 357 ? 9.758 -31.078 -7.242 1 97 357 PHE A C 1
ATOM 2874 O O . PHE A 1 357 ? 10.836 -31.516 -7.637 1 97 357 PHE A O 1
ATOM 2881 N N . LYS A 1 358 ? 9.594 -30.109 -6.426 1 93.81 358 LYS A N 1
ATOM 2882 C CA . LYS A 1 358 ? 10.727 -29.344 -5.906 1 93.81 358 LYS A CA 1
ATOM 2883 C C . LYS A 1 358 ? 10.875 -29.547 -4.398 1 93.81 358 LYS A C 1
ATOM 2885 O O . LYS A 1 358 ? 9.883 -29.594 -3.67 1 93.81 358 LYS A O 1
ATOM 2890 N N . ARG A 1 359 ? 12.078 -29.656 -4.047 1 86.94 359 ARG A N 1
ATOM 2891 C CA . ARG A 1 359 ? 12.344 -29.844 -2.623 1 86.94 359 ARG A CA 1
ATOM 2892 C C . ARG A 1 359 ? 11.961 -28.594 -1.825 1 86.94 359 ARG A C 1
ATOM 2894 O O . ARG A 1 359 ? 12.125 -27.484 -2.303 1 86.94 359 ARG A O 1
ATOM 2901 N N . GLY A 1 360 ? 11.102 -28.594 -0.87 1 70.31 360 GLY A N 1
ATOM 2902 C CA . GLY A 1 360 ? 10.578 -27.5 -0.075 1 70.31 360 GLY A CA 1
ATOM 2903 C C . GLY A 1 360 ? 11.586 -26.969 0.931 1 70.31 360 GLY A C 1
ATOM 2904 O O . GLY A 1 360 ? 12.57 -27.641 1.25 1 70.31 360 GLY A O 1
ATOM 2905 N N . LEU A 1 361 ? 11.727 -25.656 1.081 1 53.47 361 LEU A N 1
ATOM 2906 C CA . LEU A 1 361 ? 12.375 -25.25 2.324 1 53.47 361 LEU A CA 1
ATOM 2907 C C . LEU A 1 361 ? 11.789 -26.016 3.512 1 53.47 361 LEU A C 1
ATOM 2909 O O . LEU A 1 361 ? 10.57 -26.047 3.689 1 53.47 361 LEU A O 1
ATOM 2913 N N . MET A 1 362 ? 12.25 -27.125 3.84 1 40.53 362 MET A N 1
ATOM 2914 C CA . MET A 1 362 ? 11.883 -27.75 5.109 1 40.53 362 MET A CA 1
ATOM 2915 C C . MET A 1 362 ? 11.453 -26.703 6.125 1 40.53 362 MET A C 1
ATOM 2917 O O . MET A 1 362 ? 11.906 -25.562 6.074 1 40.53 362 MET A O 1
ATOM 2921 N N . GLU A 1 363 ? 10.297 -26.828 6.688 1 38.78 363 GLU A N 1
ATOM 2922 C CA . GLU A 1 363 ? 10.219 -26.375 8.078 1 38.78 363 GLU A CA 1
ATOM 2923 C C . GLU A 1 363 ? 11.57 -26.484 8.773 1 38.78 363 GLU A C 1
ATOM 2925 O O . GLU A 1 363 ? 12.227 -27.531 8.711 1 38.78 363 GLU A O 1
ATOM 2930 N N . GLY A 1 364 ? 12.297 -25.438 8.891 1 42.53 364 GLY A N 1
ATOM 2931 C CA . GLY A 1 364 ? 13.539 -25.359 9.648 1 42.53 364 GLY A CA 1
ATOM 2932 C C . GLY A 1 364 ? 14.727 -24.922 8.812 1 42.53 364 GLY A C 1
ATOM 2933 O O . GLY A 1 364 ? 15.484 -25.75 8.328 1 42.53 364 GLY A O 1
ATOM 2934 N N . VAL A 1 365 ? 14.57 -23.797 8.094 1 52.38 365 VAL A N 1
ATOM 2935 C CA . VAL A 1 365 ? 15.773 -23.203 7.523 1 52.38 365 VAL A CA 1
ATOM 2936 C C . VAL A 1 365 ? 16.984 -23.609 8.352 1 52.38 365 VAL A C 1
ATOM 2938 O O . VAL A 1 365 ? 16.969 -23.516 9.578 1 52.38 365 VAL A O 1
ATOM 2941 N N . SER A 1 366 ? 17.859 -24.328 7.648 1 54.41 366 SER A N 1
ATOM 2942 C CA . SER A 1 366 ? 19.062 -24.672 8.398 1 54.41 366 SER A CA 1
ATOM 2943 C C . SER A 1 366 ? 19.625 -23.453 9.133 1 54.41 366 SER A C 1
ATOM 2945 O O . SER A 1 366 ? 19.328 -22.312 8.758 1 54.41 366 SER A O 1
ATOM 2947 N N . GLU A 1 367 ? 20.062 -23.719 10.234 1 56.47 367 GLU A N 1
ATOM 2948 C CA . GLU A 1 367 ? 20.703 -22.688 11.055 1 56.47 367 GLU A CA 1
ATOM 2949 C C . GLU A 1 367 ? 21.734 -21.891 10.25 1 56.47 367 GLU A C 1
ATOM 2951 O O . GLU A 1 367 ? 21.859 -20.688 10.43 1 56.47 367 GLU A O 1
ATOM 2956 N N . GLU A 1 368 ? 22.312 -22.625 9.25 1 59.41 368 GLU A N 1
ATOM 2957 C CA . GLU A 1 368 ? 23.344 -21.938 8.469 1 59.41 368 GLU A CA 1
ATOM 2958 C C . GLU A 1 368 ? 22.719 -20.906 7.531 1 59.41 368 GLU A C 1
ATOM 2960 O O . GLU A 1 368 ? 23.266 -19.812 7.363 1 59.41 368 GLU A O 1
ATOM 2965 N N . VAL A 1 369 ? 21.688 -21.375 6.949 1 63.19 369 VAL A N 1
ATOM 2966 C CA . VAL A 1 369 ? 21.016 -20.469 6.031 1 63.19 369 VAL A CA 1
ATOM 2967 C C . VAL A 1 369 ? 20.453 -19.281 6.809 1 63.19 369 VAL A C 1
ATOM 2969 O O . VAL A 1 369 ? 20.531 -18.141 6.34 1 63.19 369 VAL A O 1
ATOM 2972 N N . LYS A 1 370 ? 19.984 -19.578 7.914 1 66.62 370 LYS A N 1
ATOM 2973 C CA . LYS A 1 370 ? 19.484 -18.516 8.773 1 66.62 370 LYS A CA 1
ATOM 2974 C C . LYS A 1 370 ? 20.594 -17.516 9.117 1 66.62 370 LYS A C 1
ATOM 2976 O O . LYS A 1 370 ? 20.359 -16.312 9.156 1 66.62 370 LYS A O 1
ATOM 2981 N N . LEU A 1 371 ? 21.719 -18.125 9.234 1 66.94 371 LEU A N 1
ATOM 2982 C CA . LEU A 1 371 ? 22.844 -17.297 9.648 1 66.94 371 LEU A CA 1
ATOM 2983 C C . LEU A 1 371 ? 23.328 -16.406 8.508 1 66.94 371 LEU A C 1
ATOM 2985 O O . LEU A 1 371 ? 23.797 -15.289 8.734 1 66.94 371 LEU A O 1
ATOM 2989 N N . ARG A 1 372 ? 23.125 -16.984 7.254 1 81.19 372 ARG A N 1
ATOM 2990 C CA . ARG A 1 372 ? 23.672 -16.234 6.121 1 81.19 372 ARG A CA 1
ATOM 2991 C C . ARG A 1 372 ? 22.594 -15.375 5.465 1 81.19 372 ARG A C 1
ATOM 2993 O O . ARG A 1 372 ? 22.875 -14.641 4.516 1 81.19 372 ARG A O 1
ATOM 3000 N N . GLU A 1 373 ? 21.531 -15.484 5.906 1 85.19 373 GLU A N 1
ATOM 3001 C CA . GLU A 1 373 ? 20.406 -14.812 5.277 1 85.19 373 GLU A CA 1
ATOM 3002 C C . GLU A 1 373 ? 20.609 -13.297 5.246 1 85.19 373 GLU A C 1
ATOM 3004 O O . GLU A 1 373 ? 20.438 -12.664 4.203 1 85.19 373 GLU A O 1
ATOM 3009 N N . TYR A 1 374 ? 21.125 -12.82 6.273 1 88.19 374 TYR A N 1
ATOM 3010 C CA . TYR A 1 374 ? 21.328 -11.375 6.332 1 88.19 374 TYR A CA 1
ATOM 3011 C C . TYR A 1 374 ? 22.375 -10.93 5.332 1 88.19 374 TYR A C 1
ATOM 3013 O O . TYR A 1 374 ? 22.156 -9.984 4.566 1 88.19 374 TYR A O 1
ATOM 3021 N N . SER A 1 375 ? 23.5 -11.633 5.34 1 90.81 375 SER A N 1
ATOM 3022 C CA . SER A 1 375 ? 24.594 -11.266 4.453 1 90.81 375 SER A CA 1
ATOM 3023 C C . SER A 1 375 ? 24.188 -11.398 2.988 1 90.81 375 SER A C 1
ATOM 3025 O O . SER A 1 375 ? 24.578 -10.578 2.156 1 90.81 375 SER A O 1
ATOM 3027 N N . SER A 1 376 ? 23.453 -12.391 2.684 1 93.56 376 SER A N 1
ATOM 3028 C CA . SER A 1 376 ? 23.016 -12.609 1.309 1 93.56 376 SER A CA 1
ATOM 3029 C C . SER A 1 376 ? 22.109 -11.484 0.83 1 93.56 376 SER A C 1
ATOM 3031 O O . SER A 1 376 ? 22.328 -10.922 -0.245 1 93.56 376 SER A O 1
ATOM 3033 N N . TRP A 1 377 ? 21.188 -11.164 1.637 1 95.44 377 TRP A N 1
ATOM 3034 C CA . TRP A 1 377 ? 20.25 -10.109 1.255 1 95.44 377 TRP A CA 1
ATOM 3035 C C . TRP A 1 377 ? 20.922 -8.742 1.282 1 95.44 377 TRP A C 1
ATOM 3037 O O . TRP A 1 377 ? 20.562 -7.852 0.506 1 95.44 377 TRP A O 1
ATOM 3047 N N . LEU A 1 378 ? 21.891 -8.578 2.17 1 95.06 378 LEU A N 1
ATOM 3048 C CA . LEU A 1 378 ? 22.688 -7.352 2.168 1 95.06 378 LEU A CA 1
ATOM 3049 C C . LEU A 1 378 ? 23.422 -7.18 0.842 1 95.06 378 LEU A C 1
ATOM 3051 O O . LEU A 1 378 ? 23.453 -6.078 0.289 1 95.06 378 LEU A O 1
ATOM 3055 N N . ASP A 1 379 ? 23.969 -8.242 0.323 1 94.75 379 ASP A N 1
ATOM 3056 C CA . ASP A 1 379 ? 24.656 -8.195 -0.958 1 94.75 379 ASP A CA 1
ATOM 3057 C C . ASP A 1 379 ? 23.719 -7.781 -2.082 1 94.75 379 ASP A C 1
ATOM 3059 O O . ASP A 1 379 ? 24.078 -6.973 -2.939 1 94.75 379 ASP A O 1
ATOM 3063 N N . LEU A 1 380 ? 22.547 -8.344 -2.041 1 96.06 380 LEU A N 1
ATOM 3064 C CA . LEU A 1 380 ? 21.547 -7.961 -3.037 1 96.06 380 LEU A CA 1
ATOM 3065 C C . LEU A 1 380 ? 21.172 -6.496 -2.883 1 96.06 380 LEU A C 1
ATOM 3067 O O . LEU A 1 380 ? 21.062 -5.77 -3.875 1 96.06 380 LEU A O 1
ATOM 3071 N N . ALA A 1 381 ? 20.922 -6.113 -1.68 1 94.81 381 ALA A N 1
ATOM 3072 C CA . ALA A 1 381 ? 20.562 -4.73 -1.394 1 94.81 381 ALA A CA 1
ATOM 3073 C C . ALA A 1 381 ? 21.625 -3.764 -1.903 1 94.81 381 ALA A C 1
ATOM 3075 O O . ALA A 1 381 ? 21.312 -2.705 -2.449 1 94.81 381 ALA A O 1
ATOM 3076 N N . ARG A 1 382 ? 22.891 -4.133 -1.75 1 93.62 382 ARG A N 1
ATOM 3077 C CA . ARG A 1 382 ? 24 -3.324 -2.254 1 93.62 382 ARG A CA 1
ATOM 3078 C C . ARG A 1 382 ? 23.969 -3.236 -3.775 1 93.62 382 ARG A C 1
ATOM 3080 O O . ARG A 1 382 ? 24.109 -2.152 -4.344 1 93.62 382 ARG A O 1
ATOM 3087 N N . GLU A 1 383 ? 23.703 -4.355 -4.367 1 91.5 383 GLU A N 1
ATOM 3088 C CA . GLU A 1 383 ? 23.672 -4.426 -5.824 1 91.5 383 GLU A CA 1
ATOM 3089 C C . GLU A 1 383 ? 22.609 -3.492 -6.402 1 91.5 383 GLU A C 1
ATOM 3091 O O . GLU A 1 383 ? 22.844 -2.85 -7.434 1 91.5 383 GLU A O 1
ATOM 3096 N N . TRP A 1 384 ? 21.531 -3.365 -5.762 1 91.38 384 TRP A N 1
ATOM 3097 C CA . TRP A 1 384 ? 20.391 -2.639 -6.32 1 91.38 384 TRP A CA 1
ATOM 3098 C C . TRP A 1 384 ? 20.156 -1.332 -5.57 1 91.38 384 TRP A C 1
ATOM 3100 O O . TRP A 1 384 ? 19.188 -0.629 -5.824 1 91.38 384 TRP A O 1
ATOM 3110 N N . GLN A 1 385 ? 20.969 -0.989 -4.621 1 88.12 385 GLN A N 1
ATOM 3111 C CA . GLN A 1 385 ? 20.969 0.254 -3.855 1 88.12 385 GLN A CA 1
ATOM 3112 C C . GLN A 1 385 ? 19.625 0.456 -3.15 1 88.12 385 GLN A C 1
ATOM 3114 O O . GLN A 1 385 ? 19.016 1.517 -3.27 1 88.12 385 GLN A O 1
ATOM 3119 N N . VAL A 1 386 ? 19.188 -0.548 -2.475 1 92.06 386 VAL A N 1
ATOM 3120 C CA . VAL A 1 386 ? 17.984 -0.462 -1.665 1 92.06 386 VAL A CA 1
ATOM 3121 C C . VAL A 1 386 ? 18.328 -0.643 -0.19 1 92.06 386 VAL A C 1
ATOM 3123 O O . VAL A 1 386 ? 19.266 -1.367 0.146 1 92.06 386 VAL A O 1
ATOM 3126 N N . ASP A 1 387 ? 17.641 0.015 0.648 1 92.12 387 ASP A N 1
ATOM 3127 C CA . ASP A 1 387 ? 17.969 -0.112 2.066 1 92.12 387 ASP A CA 1
ATOM 3128 C C . ASP A 1 387 ? 16.859 -0.854 2.818 1 92.12 387 ASP A C 1
ATOM 3130 O O . ASP A 1 387 ? 16.938 -1.026 4.035 1 92.12 387 ASP A O 1
ATOM 3134 N N . HIS A 1 388 ? 15.836 -1.222 2.145 1 92.5 388 HIS A N 1
ATOM 3135 C CA . HIS A 1 388 ? 14.75 -2.037 2.686 1 92.5 388 HIS A CA 1
ATOM 3136 C C . HIS A 1 388 ? 14.281 -3.07 1.667 1 92.5 388 HIS A C 1
ATOM 3138 O O . HIS A 1 388 ? 14.148 -2.764 0.48 1 92.5 388 HIS A O 1
ATOM 3144 N N . VAL A 1 389 ? 14.078 -4.324 2.123 1 94.69 389 VAL A N 1
ATOM 3145 C CA . VAL A 1 389 ? 13.586 -5.398 1.269 1 94.69 389 VAL A CA 1
ATOM 3146 C C . VAL A 1 389 ? 12.438 -6.125 1.963 1 94.69 389 VAL A C 1
ATOM 3148 O O . VAL A 1 389 ? 12.516 -6.426 3.156 1 94.69 389 VAL A O 1
ATOM 3151 N N . HIS A 1 390 ? 11.375 -6.281 1.272 1 93.56 390 HIS A N 1
ATOM 3152 C CA . HIS A 1 390 ? 10.281 -7.094 1.779 1 93.56 390 HIS A CA 1
ATOM 3153 C C . HIS A 1 390 ? 9.867 -8.164 0.77 1 93.56 390 HIS A C 1
ATOM 3155 O O . HIS A 1 390 ? 9.477 -7.84 -0.354 1 93.56 390 HIS A O 1
ATOM 3161 N N . PHE A 1 391 ? 9.977 -9.383 1.125 1 92.69 391 PHE A N 1
ATOM 3162 C CA . PHE A 1 391 ? 9.523 -10.555 0.395 1 92.69 391 PHE A CA 1
ATOM 3163 C C . PHE A 1 391 ? 8.57 -11.391 1.245 1 92.69 391 PHE A C 1
ATOM 3165 O O . PHE A 1 391 ? 8.984 -12.031 2.211 1 92.69 391 PHE A O 1
ATOM 3172 N N . PRO A 1 392 ? 7.312 -11.391 0.839 1 85.75 392 PRO A N 1
ATOM 3173 C CA . PRO A 1 392 ? 6.312 -12.031 1.697 1 85.75 392 PRO A CA 1
ATOM 3174 C C . PRO A 1 392 ? 6.684 -13.469 2.059 1 85.75 392 PRO A C 1
ATOM 3176 O O . PRO A 1 392 ? 7.109 -14.234 1.193 1 85.75 392 PRO A O 1
ATOM 3179 N N . SER A 1 393 ? 6.461 -13.758 3.318 1 75.19 393 SER A N 1
ATOM 3180 C CA . SER A 1 393 ? 6.668 -15.078 3.908 1 75.19 393 SER A CA 1
ATOM 3181 C C . SER A 1 393 ? 8.133 -15.5 3.822 1 75.19 393 SER A C 1
ATOM 3183 O O . SER A 1 393 ? 8.461 -16.672 4.055 1 75.19 393 SER A O 1
ATOM 3185 N N . ARG A 1 394 ? 9.031 -14.562 3.445 1 84.44 394 ARG A N 1
ATOM 3186 C CA . ARG A 1 394 ? 10.445 -14.906 3.361 1 84.44 394 ARG A CA 1
ATOM 3187 C C . ARG A 1 394 ? 11.289 -13.969 4.223 1 84.44 394 ARG A C 1
ATOM 3189 O O . ARG A 1 394 ? 11.82 -14.383 5.258 1 84.44 394 ARG A O 1
ATOM 3196 N N . VAL A 1 395 ? 11.273 -12.672 3.734 1 87.81 395 VAL A N 1
ATOM 3197 C CA . VAL A 1 395 ? 12.141 -11.773 4.492 1 87.81 395 VAL A CA 1
ATOM 3198 C C . VAL A 1 395 ? 11.516 -10.383 4.555 1 87.81 395 VAL A C 1
ATOM 3200 O O . VAL A 1 395 ? 10.75 -10 3.664 1 87.81 395 VAL A O 1
ATOM 3203 N N . SER A 1 396 ? 11.703 -9.633 5.629 1 90.19 396 SER A N 1
ATOM 3204 C CA . SER A 1 396 ? 11.539 -8.195 5.797 1 90.19 396 SER A CA 1
ATOM 3205 C C . SER A 1 396 ? 12.727 -7.582 6.527 1 90.19 396 SER A C 1
ATOM 3207 O O . SER A 1 396 ? 12.875 -7.75 7.738 1 90.19 396 SER A O 1
ATOM 3209 N N . MET A 1 397 ? 13.578 -6.918 5.746 1 91.88 397 MET A N 1
ATOM 3210 C CA . MET A 1 397 ? 14.852 -6.488 6.316 1 91.88 397 MET A CA 1
ATOM 3211 C C . MET A 1 397 ? 15.125 -5.023 6.004 1 91.88 397 MET A C 1
ATOM 3213 O O . MET A 1 397 ? 14.812 -4.551 4.91 1 91.88 397 MET A O 1
ATOM 3217 N N . LYS A 1 398 ? 15.664 -4.383 6.922 1 91.06 398 LYS A N 1
ATOM 3218 C CA . LYS A 1 398 ? 16.188 -3.029 6.77 1 91.06 398 LYS A CA 1
ATOM 3219 C C . LYS A 1 398 ? 17.703 -3 6.984 1 91.06 398 LYS A C 1
ATOM 3221 O O . LYS A 1 398 ? 18.219 -3.686 7.863 1 91.06 398 LYS A O 1
ATOM 3226 N N . PHE A 1 399 ? 18.328 -2.264 6.191 1 91.94 399 PHE A N 1
ATOM 3227 C CA . PHE A 1 399 ? 19.781 -2.215 6.242 1 91.94 399 PHE A CA 1
ATOM 3228 C C . PHE A 1 399 ? 20.266 -0.819 6.621 1 91.94 399 PHE A C 1
ATOM 3230 O O . PHE A 1 399 ? 19.625 0.177 6.277 1 91.94 399 PHE A O 1
ATOM 3237 N N . THR A 1 400 ? 21.375 -0.739 7.297 1 88.56 400 THR A N 1
ATOM 3238 C CA . THR A 1 400 ? 21.969 0.546 7.637 1 88.56 400 THR A CA 1
ATOM 3239 C C . THR A 1 400 ? 22.812 1.08 6.477 1 88.56 400 THR A C 1
ATOM 3241 O O . THR A 1 400 ? 23.266 0.31 5.633 1 88.56 400 THR A O 1
ATOM 3244 N N . CYS A 1 401 ? 23 2.363 6.477 1 85.81 401 CYS A N 1
ATOM 3245 C CA . CYS A 1 401 ? 23.828 2.961 5.445 1 85.81 401 CYS A CA 1
ATOM 3246 C C . CYS A 1 401 ? 25.266 2.432 5.527 1 85.81 401 CYS A C 1
ATOM 3248 O O . CYS A 1 401 ? 25.922 2.252 4.504 1 85.81 401 CYS A O 1
ATOM 3250 N N . LYS A 1 402 ? 25.719 2.154 6.699 1 85.12 402 LYS A N 1
ATOM 3251 C CA . LYS A 1 402 ? 27.062 1.611 6.902 1 85.12 402 LYS A CA 1
ATOM 3252 C C . LYS A 1 402 ? 27.203 0.242 6.246 1 85.12 402 LYS A C 1
ATOM 3254 O O . LYS A 1 402 ? 28.156 0.003 5.496 1 85.12 402 LYS A O 1
ATOM 3259 N N . ASP A 1 403 ? 26.219 -0.566 6.5 1 88.62 403 ASP A N 1
ATOM 3260 C CA . ASP A 1 403 ? 26.25 -1.907 5.922 1 88.62 403 ASP A CA 1
ATOM 3261 C C . ASP A 1 403 ? 26.188 -1.849 4.398 1 88.62 403 ASP A C 1
ATOM 3263 O O . ASP A 1 403 ? 26.812 -2.66 3.715 1 88.62 403 ASP A O 1
ATOM 3267 N N . LEU A 1 404 ? 25.453 -0.935 3.906 1 90.19 404 LEU A N 1
ATOM 3268 C CA . LEU A 1 404 ? 25.25 -0.804 2.469 1 90.19 404 LEU A CA 1
ATOM 3269 C C . LEU A 1 404 ? 26.438 -0.096 1.815 1 90.19 404 LEU A C 1
ATOM 3271 O O . LEU A 1 404 ? 26.578 -0.119 0.591 1 90.19 404 LEU A O 1
ATOM 3275 N N . LYS A 1 405 ? 27.203 0.514 2.604 1 83.56 405 LYS A N 1
ATOM 3276 C CA . LYS A 1 405 ? 28.312 1.323 2.117 1 83.56 405 LYS A CA 1
ATOM 3277 C C . LYS A 1 405 ? 27.828 2.455 1.221 1 83.56 405 LYS A C 1
ATOM 3279 O O . LYS A 1 405 ? 28.359 2.672 0.133 1 83.56 405 LYS A O 1
ATOM 3284 N N . ILE A 1 406 ? 26.719 2.982 1.617 1 82.38 406 ILE A N 1
ATOM 3285 C CA . ILE A 1 406 ? 26.188 4.16 0.942 1 82.38 406 ILE A CA 1
ATOM 3286 C C . ILE A 1 406 ? 26.547 5.414 1.741 1 82.38 406 ILE A C 1
ATOM 3288 O O . ILE A 1 406 ? 26.438 5.426 2.969 1 82.38 406 ILE A O 1
ATOM 3292 N N . THR A 1 407 ? 26.969 6.406 0.983 1 83.19 407 THR A N 1
ATOM 3293 C CA . THR A 1 407 ? 27.297 7.668 1.636 1 83.19 407 THR A CA 1
ATOM 3294 C C . THR A 1 407 ? 26.047 8.523 1.823 1 83.19 407 THR A C 1
ATOM 3296 O O . THR A 1 407 ? 25.172 8.539 0.961 1 83.19 407 THR A O 1
ATOM 3299 N N . CYS A 1 408 ? 26 9.195 2.932 1 83.88 408 CYS A N 1
ATOM 3300 C CA . CYS A 1 408 ? 24.906 10.125 3.195 1 83.88 408 CYS A CA 1
ATOM 3301 C C . CYS A 1 408 ? 25.344 11.562 2.938 1 83.88 408 CYS A C 1
ATOM 3303 O O . CYS A 1 408 ? 24.656 12.5 3.355 1 83.88 408 CYS A O 1
ATOM 3305 N N . ASP A 1 409 ? 26.5 11.578 2.264 1 79.62 409 ASP A N 1
ATOM 3306 C CA . ASP A 1 409 ? 26.938 12.914 1.886 1 79.62 409 ASP A CA 1
ATOM 3307 C C . ASP A 1 409 ? 25.906 13.594 0.977 1 79.62 409 ASP A C 1
ATOM 3309 O O . ASP A 1 409 ? 25.781 13.242 -0.198 1 79.62 409 ASP A O 1
ATOM 3313 N N . SER A 1 410 ? 25.203 14.477 1.538 1 71.62 410 SER A N 1
ATOM 3314 C CA . SER A 1 410 ? 24.062 15.109 0.885 1 71.62 410 SER A CA 1
ATOM 3315 C C . SER A 1 410 ? 24.484 15.844 -0.383 1 71.62 410 SER A C 1
ATOM 3317 O O . SER A 1 410 ? 23.688 16.047 -1.291 1 71.62 410 SER A O 1
ATOM 3319 N N . THR A 1 411 ? 25.766 16.234 -0.466 1 71.88 411 THR A N 1
ATOM 3320 C CA . THR A 1 411 ? 26.234 16.953 -1.649 1 71.88 411 THR A CA 1
ATOM 3321 C C . THR A 1 411 ? 26.188 16.062 -2.879 1 71.88 411 THR A C 1
ATOM 3323 O O . THR A 1 411 ? 26.219 16.547 -4.012 1 71.88 411 THR A O 1
ATOM 3326 N N . ARG A 1 412 ? 26.062 14.805 -2.564 1 70.12 412 ARG A N 1
ATOM 3327 C CA . ARG A 1 412 ? 26.047 13.836 -3.658 1 70.12 412 ARG A CA 1
ATOM 3328 C C . ARG A 1 412 ? 24.609 13.523 -4.082 1 70.12 412 ARG A C 1
ATOM 3330 O O . ARG A 1 412 ? 24.375 13.172 -5.238 1 70.12 412 ARG A O 1
ATOM 3337 N N . TRP A 1 413 ? 23.719 13.562 -3.197 1 66.44 413 TRP A N 1
ATOM 3338 C CA . TRP A 1 413 ? 22.359 13.078 -3.443 1 66.44 413 TRP A CA 1
ATOM 3339 C C . TRP A 1 413 ? 21.422 14.227 -3.811 1 66.44 413 TRP A C 1
ATOM 3341 O O . TRP A 1 413 ? 20.641 14.117 -4.75 1 66.44 413 TRP A O 1
ATOM 3351 N N . PHE A 1 414 ? 21.562 15.328 -3.139 1 64.31 414 PHE A N 1
ATOM 3352 C CA . PHE A 1 414 ? 20.516 16.344 -3.059 1 64.31 414 PHE A CA 1
ATOM 3353 C C . PHE A 1 414 ? 20.266 16.969 -4.43 1 64.31 414 PHE A C 1
ATOM 3355 O O . PHE A 1 414 ? 19.219 17.594 -4.645 1 64.31 414 PHE A O 1
ATOM 3362 N N . LYS A 1 415 ? 21.062 16.578 -5.355 1 69.38 415 LYS A N 1
ATOM 3363 C CA . LYS A 1 415 ? 20.922 17.297 -6.617 1 69.38 415 LYS A CA 1
ATOM 3364 C C . LYS A 1 415 ? 19.734 16.766 -7.426 1 69.38 415 LYS A C 1
ATOM 3366 O O . LYS A 1 415 ? 19.016 17.531 -8.062 1 69.38 415 LYS A O 1
ATOM 3371 N N . ALA A 1 416 ? 19.531 15.477 -7.262 1 80.5 416 ALA A N 1
ATOM 3372 C CA . ALA A 1 416 ? 18.484 14.984 -8.156 1 80.5 416 ALA A CA 1
ATOM 3373 C C . ALA A 1 416 ? 17.781 13.773 -7.551 1 80.5 416 ALA A C 1
ATOM 3375 O O . ALA A 1 416 ? 16.812 13.258 -8.125 1 80.5 416 ALA A O 1
ATOM 3376 N N . PHE A 1 417 ? 18.203 13.422 -6.336 1 85.75 417 PHE A N 1
ATOM 3377 C CA . PHE A 1 417 ? 17.688 12.172 -5.793 1 85.75 417 PHE A CA 1
ATOM 3378 C C . PHE A 1 417 ? 17.125 12.391 -4.391 1 85.75 417 PHE A C 1
ATOM 3380 O O . PHE A 1 417 ? 17.594 13.258 -3.656 1 85.75 417 PHE A O 1
ATOM 3387 N N . LEU A 1 418 ? 16.141 11.594 -4.078 1 88.38 418 LEU A N 1
ATOM 3388 C CA . LEU A 1 418 ? 15.742 11.469 -2.68 1 88.38 418 LEU A CA 1
ATOM 3389 C C . LEU A 1 418 ? 16.859 10.836 -1.855 1 88.38 418 LEU A C 1
ATOM 3391 O O . LEU A 1 418 ? 17.531 9.914 -2.316 1 88.38 418 LEU A O 1
ATOM 3395 N N . ILE A 1 419 ? 17.109 11.344 -0.736 1 87.81 419 ILE A N 1
ATOM 3396 C CA . ILE A 1 419 ? 18.109 10.742 0.137 1 87.81 419 ILE A CA 1
ATOM 3397 C C . ILE A 1 419 ? 17.609 9.391 0.639 1 87.81 419 ILE A C 1
ATOM 3399 O O . ILE A 1 419 ? 16.422 9.219 0.911 1 87.81 419 ILE A O 1
ATOM 3403 N N . PRO A 1 420 ? 18.516 8.438 0.794 1 86 420 PRO A N 1
ATOM 3404 C CA . PRO A 1 420 ? 18.109 7.133 1.324 1 86 420 PRO A CA 1
ATOM 3405 C C . PRO A 1 420 ? 17.5 7.23 2.721 1 86 420 PRO A C 1
ATOM 3407 O O . PRO A 1 420 ? 17.859 8.117 3.496 1 86 420 PRO A O 1
ATOM 3410 N N . THR A 1 421 ? 16.625 6.301 3.031 1 85.88 421 THR A N 1
ATOM 3411 C CA . THR A 1 421 ? 15.922 6.324 4.305 1 85.88 421 THR A CA 1
ATOM 3412 C C . THR A 1 421 ? 16.891 6.113 5.465 1 85.88 421 THR A C 1
ATOM 3414 O O . THR A 1 421 ? 16.688 6.66 6.555 1 85.88 421 THR A O 1
ATOM 3417 N N . CYS A 1 422 ? 17.875 5.32 5.203 1 85.25 422 CYS A N 1
ATOM 3418 C CA . CYS A 1 422 ? 18.859 5.07 6.258 1 85.25 422 CYS A CA 1
ATOM 3419 C C . CYS A 1 422 ? 19.578 6.355 6.641 1 85.25 422 CYS A C 1
ATOM 3421 O O . CYS A 1 422 ? 20 6.52 7.789 1 85.25 422 CYS A O 1
ATOM 3423 N N . CYS A 1 423 ? 19.781 7.328 5.738 1 85.75 423 CYS A N 1
ATOM 3424 C CA . CYS A 1 423 ? 20.406 8.617 6.02 1 85.75 423 CYS A CA 1
ATOM 3425 C C . CYS A 1 423 ? 19.484 9.492 6.867 1 85.75 423 CYS A C 1
ATOM 3427 O O . CYS A 1 423 ? 19.953 10.203 7.754 1 85.75 423 CYS A O 1
ATOM 3429 N N . MET A 1 424 ? 18.25 9.438 6.594 1 87.25 424 MET A N 1
ATOM 3430 C CA . MET A 1 424 ? 17.266 10.203 7.363 1 87.25 424 MET A CA 1
ATOM 3431 C C . MET A 1 424 ? 17.297 9.789 8.836 1 87.25 424 MET A C 1
ATOM 3433 O O . MET A 1 424 ? 17.094 10.625 9.719 1 87.25 424 MET A O 1
ATOM 3437 N N . LYS A 1 425 ? 17.578 8.586 9.008 1 87.19 425 LYS A N 1
ATOM 3438 C CA . LYS A 1 425 ? 17.641 8.078 10.375 1 87.19 425 LYS A CA 1
ATOM 3439 C C . LYS A 1 425 ? 18.812 8.695 11.133 1 87.19 425 LYS A C 1
ATOM 3441 O O . LYS A 1 425 ? 18.75 8.875 12.352 1 87.19 425 LYS A O 1
ATOM 3446 N N . GLN A 1 426 ? 19.875 9.016 10.438 1 87.06 426 GLN A N 1
ATOM 3447 C CA . GLN A 1 426 ? 21.031 9.664 11.062 1 87.06 426 GLN A CA 1
ATOM 3448 C C . GLN A 1 426 ? 20.656 11.039 11.609 1 87.06 426 GLN A C 1
ATOM 3450 O O . GLN A 1 426 ? 21.031 11.391 12.727 1 87.06 426 GLN A O 1
ATOM 3455 N N . ILE A 1 427 ? 19.938 11.711 10.805 1 90.44 427 ILE A N 1
ATOM 3456 C CA . ILE A 1 427 ? 19.5 13.047 11.211 1 90.44 427 ILE A CA 1
ATOM 3457 C C . ILE A 1 427 ? 18.578 12.945 12.43 1 90.44 427 ILE A C 1
ATOM 3459 O O . ILE A 1 427 ? 18.734 13.688 13.398 1 90.44 427 ILE A O 1
ATOM 3463 N N . THR A 1 428 ? 17.719 11.984 12.367 1 92.94 428 THR A N 1
ATOM 3464 C CA . THR A 1 428 ? 16.781 11.773 13.469 1 92.94 428 THR A CA 1
ATOM 3465 C C . THR A 1 428 ? 17.531 11.406 14.75 1 92.94 428 THR A C 1
ATOM 3467 O O . THR A 1 428 ? 17.172 11.883 15.828 1 92.94 428 THR A O 1
ATOM 3470 N N . GLY A 1 429 ? 18.5 10.578 14.578 1 93.06 429 GLY A N 1
ATOM 3471 C CA . GLY A 1 429 ? 19.312 10.219 15.727 1 93.06 429 GLY A CA 1
ATOM 3472 C C . GLY A 1 429 ? 20.031 11.398 16.359 1 93.06 429 GLY A C 1
ATOM 3473 O O . GLY A 1 429 ? 20.094 11.516 17.578 1 93.06 429 GLY A O 1
ATOM 3474 N N . ALA A 1 430 ? 20.547 12.25 15.547 1 94.81 430 ALA A N 1
ATOM 3475 C CA . ALA A 1 430 ? 21.234 13.445 16.031 1 94.81 430 ALA A CA 1
ATOM 3476 C C . ALA A 1 430 ? 20.266 14.375 16.766 1 94.81 430 ALA A C 1
ATOM 3478 O O . ALA A 1 430 ? 20.609 14.93 17.812 1 94.81 430 ALA A O 1
ATOM 3479 N N . LEU A 1 431 ? 19.125 14.516 16.219 1 96.81 431 LEU A N 1
ATOM 3480 C CA . LEU A 1 431 ? 18.125 15.367 16.844 1 96.81 431 LEU A CA 1
ATOM 3481 C C . LEU A 1 431 ? 17.656 14.781 18.172 1 96.81 431 LEU A C 1
ATOM 3483 O O . LEU A 1 431 ? 17.391 15.523 19.109 1 96.81 431 LEU A O 1
ATOM 3487 N N . GLN A 1 432 ? 17.547 13.5 18.188 1 96.44 432 GLN A N 1
ATOM 3488 C CA . GLN A 1 432 ? 17.203 12.836 19.438 1 96.44 432 GLN A CA 1
ATOM 3489 C C . GLN A 1 432 ? 18.266 13.07 20.5 1 96.44 432 GLN A C 1
ATOM 3491 O O . GLN A 1 432 ? 17.953 13.328 21.656 1 96.44 432 GLN A O 1
ATOM 3496 N N . ALA A 1 433 ? 19.484 12.945 20.109 1 96.25 433 ALA A N 1
ATOM 3497 C CA . ALA A 1 433 ? 20.609 13.219 21.016 1 96.25 433 ALA A CA 1
ATOM 3498 C C . ALA A 1 433 ? 20.578 14.664 21.5 1 96.25 433 ALA A C 1
ATOM 3500 O O . ALA A 1 433 ? 20.797 14.93 22.688 1 96.25 433 ALA A O 1
ATOM 3501 N N . LEU A 1 434 ? 20.344 15.523 20.609 1 97.38 434 LEU A N 1
ATOM 3502 C CA . LEU A 1 434 ? 20.281 16.938 20.953 1 97.38 434 LEU A CA 1
ATOM 3503 C C . LEU A 1 434 ? 19.156 17.203 21.953 1 97.38 434 LEU A C 1
ATOM 3505 O O . LEU A 1 434 ? 19.328 17.953 22.906 1 97.38 434 LEU A O 1
ATOM 3509 N N . ASP A 1 435 ? 18.031 16.609 21.688 1 97 435 ASP A N 1
ATOM 3510 C CA . ASP A 1 435 ? 16.875 16.781 22.578 1 97 435 ASP A CA 1
ATOM 3511 C C . ASP A 1 435 ? 17.188 16.25 23.984 1 97 435 ASP A C 1
ATOM 3513 O O . ASP A 1 435 ? 16.859 16.875 24.984 1 97 435 ASP A O 1
ATOM 3517 N N . THR A 1 436 ? 17.828 15.109 24.047 1 96.75 436 THR A N 1
ATOM 3518 C CA . THR A 1 436 ? 18.234 14.523 25.312 1 96.75 436 THR A CA 1
ATOM 3519 C C . THR A 1 436 ? 19.234 15.438 26.031 1 96.75 436 THR A C 1
ATOM 3521 O O . THR A 1 436 ? 19.125 15.648 27.25 1 96.75 436 THR A O 1
ATOM 3524 N N . PHE A 1 437 ? 20.188 15.922 25.312 1 97.12 437 PHE A N 1
ATOM 3525 C CA . PHE A 1 437 ? 21.156 16.859 25.859 1 97.12 437 PHE A CA 1
ATOM 3526 C C . PHE A 1 437 ? 20.469 18.078 26.453 1 97.12 437 PHE A C 1
ATOM 3528 O O . PHE A 1 437 ? 20.812 18.5 27.562 1 97.12 437 PHE A O 1
ATOM 3535 N N . SER A 1 438 ? 19.562 18.578 25.641 1 96.38 438 SER A N 1
ATOM 3536 C CA . SER A 1 438 ? 18.812 19.75 26.078 1 96.38 438 SER A CA 1
ATOM 3537 C C . SER A 1 438 ? 18.094 19.5 27.391 1 96.38 438 SER A C 1
ATOM 3539 O O . SER A 1 438 ? 18.109 20.344 28.297 1 96.38 438 SER A O 1
ATOM 3541 N N . GLU A 1 439 ? 17.484 18.406 27.562 1 94.81 439 GLU A N 1
ATOM 3542 C CA . GLU A 1 439 ? 16.766 18.047 28.766 1 94.81 439 GLU A CA 1
ATOM 3543 C C . GLU A 1 439 ? 17.719 17.844 29.953 1 94.81 439 GLU A C 1
ATOM 3545 O O . GLU A 1 439 ? 17.453 18.328 31.047 1 94.81 439 GLU A O 1
ATOM 3550 N N . GLU A 1 440 ? 18.812 17.219 29.734 1 96.19 440 GLU A N 1
ATOM 3551 C CA . GLU A 1 440 ? 19.75 16.875 30.797 1 96.19 440 GLU A CA 1
ATOM 3552 C C . GLU A 1 440 ? 20.531 18.109 31.266 1 96.19 440 GLU A C 1
ATOM 3554 O O . GLU A 1 440 ? 20.828 18.234 32.469 1 96.19 440 GLU A O 1
ATOM 3559 N N . LYS A 1 441 ? 20.859 18.953 30.328 1 97 441 LYS A N 1
ATOM 3560 C CA . LYS A 1 441 ? 21.75 20.062 30.672 1 97 441 LYS A CA 1
ATOM 3561 C C . LYS A 1 441 ? 20.953 21.359 30.828 1 97 441 LYS A C 1
ATOM 3563 O O . LYS A 1 441 ? 21.516 22.391 31.219 1 97 441 LYS A O 1
ATOM 3568 N N . GLY A 1 442 ? 19.656 21.297 30.484 1 94.81 442 GLY A N 1
ATOM 3569 C CA . GLY A 1 442 ? 18.797 22.453 30.641 1 94.81 442 GLY A CA 1
ATOM 3570 C C . GLY A 1 442 ? 19.094 23.562 29.641 1 94.81 442 GLY A C 1
ATOM 3571 O O . GLY A 1 442 ? 19.172 24.734 30.016 1 94.81 442 GLY A O 1
ATOM 3572 N N . VAL A 1 443 ? 19.469 23.234 28.438 1 95.31 443 VAL A N 1
ATOM 3573 C CA . VAL A 1 443 ? 19.719 24.219 27.391 1 95.31 443 VAL A CA 1
ATOM 3574 C C . VAL A 1 443 ? 18.578 24.172 26.375 1 95.31 443 VAL A C 1
ATOM 3576 O O . VAL A 1 443 ? 17.828 23.203 26.312 1 95.31 443 VAL A O 1
ATOM 3579 N N . ASP A 1 444 ? 18.484 25.266 25.578 1 92.75 444 ASP A N 1
ATOM 3580 C CA . ASP A 1 444 ? 17.391 25.359 24.609 1 92.75 444 ASP A CA 1
ATOM 3581 C C . ASP A 1 444 ? 17.906 25.219 23.188 1 92.75 444 ASP A C 1
ATOM 3583 O O . ASP A 1 444 ? 19.062 25.547 22.906 1 92.75 444 ASP A O 1
ATOM 3587 N N . TYR A 1 445 ? 17.094 24.719 22.359 1 96.75 445 TYR A N 1
ATOM 3588 C CA . TYR A 1 445 ? 17.312 24.672 20.922 1 96.75 445 TYR A CA 1
ATOM 3589 C C . TYR A 1 445 ? 15.992 24.672 20.172 1 96.75 445 TYR A C 1
ATOM 3591 O O . TYR A 1 445 ? 14.938 24.438 20.75 1 96.75 445 TYR A O 1
ATOM 3599 N N . GLU A 1 446 ? 15.961 25.031 18.875 1 97.81 446 GLU A N 1
ATOM 3600 C CA . GLU A 1 446 ? 14.805 24.938 17.984 1 97.81 446 GLU A CA 1
ATOM 3601 C C . GLU A 1 446 ? 15.227 24.625 16.562 1 97.81 446 GLU A C 1
ATOM 3603 O O . GLU A 1 446 ? 16.141 25.25 16.016 1 97.81 446 GLU A O 1
ATOM 3608 N N . ILE A 1 447 ? 14.562 23.531 15.969 1 97.81 447 ILE A N 1
ATOM 3609 C CA . ILE A 1 447 ? 14.812 23.359 14.539 1 97.81 447 ILE A CA 1
ATOM 3610 C C . ILE A 1 447 ? 14.188 24.516 13.758 1 97.81 447 ILE A C 1
ATOM 3612 O O . ILE A 1 447 ? 13.156 25.047 14.156 1 97.81 447 ILE A O 1
ATOM 3616 N N . GLU A 1 448 ? 14.781 24.938 12.656 1 95.81 448 GLU A N 1
ATOM 3617 C CA . GLU A 1 448 ? 14.336 26.078 11.867 1 95.81 448 GLU A CA 1
ATOM 3618 C C . GLU A 1 448 ? 14.602 25.859 10.383 1 95.81 448 GLU A C 1
ATOM 3620 O O . GLU A 1 448 ? 14.992 24.766 9.969 1 95.81 448 GLU A O 1
ATOM 3625 N N . ALA A 1 449 ? 14.227 26.828 9.578 1 95.25 449 ALA A N 1
ATOM 3626 C CA . ALA A 1 449 ? 14.484 26.859 8.141 1 95.25 449 ALA A CA 1
ATOM 3627 C C . ALA A 1 449 ? 14.039 25.562 7.473 1 95.25 449 ALA A C 1
ATOM 3629 O O . ALA A 1 449 ? 12.914 25.109 7.664 1 95.25 449 ALA A O 1
ATOM 3630 N N . GLY A 1 450 ? 14.898 25.031 6.68 1 95.75 450 GLY A N 1
ATOM 3631 C CA . GLY A 1 450 ? 14.531 23.859 5.902 1 95.75 450 GLY A CA 1
ATOM 3632 C C . GLY A 1 450 ? 14.148 22.656 6.758 1 95.75 450 GLY A C 1
ATOM 3633 O O . GLY A 1 450 ? 13.273 21.875 6.387 1 95.75 450 GLY A O 1
ATOM 3634 N N . THR A 1 451 ? 14.805 22.5 7.848 1 96.62 451 THR A N 1
ATOM 3635 C CA . THR A 1 451 ? 14.516 21.391 8.742 1 96.62 451 THR A CA 1
ATOM 3636 C C . THR A 1 451 ? 13.109 21.5 9.32 1 96.62 451 THR A C 1
ATOM 3638 O O . THR A 1 451 ? 12.359 20.531 9.344 1 96.62 451 THR A O 1
ATOM 3641 N N . LEU A 1 452 ? 12.742 22.703 9.711 1 97.75 452 LEU A N 1
ATOM 3642 C CA . LEU A 1 452 ? 11.383 22.938 10.195 1 97.75 452 LEU A CA 1
ATOM 3643 C C . LEU A 1 452 ? 10.367 22.781 9.062 1 97.75 452 LEU A C 1
ATOM 3645 O O . LEU A 1 452 ? 9.289 22.234 9.266 1 97.75 452 LEU A O 1
ATOM 3649 N N . LEU A 1 453 ? 10.703 23.328 7.887 1 97.81 453 LEU A N 1
ATOM 3650 C CA . LEU A 1 453 ? 9.844 23.188 6.719 1 97.81 453 LEU A CA 1
ATOM 3651 C C . LEU A 1 453 ? 9.508 21.719 6.465 1 97.81 453 LEU A C 1
ATOM 3653 O O . LEU A 1 453 ? 8.359 21.391 6.18 1 97.81 453 LEU A O 1
ATOM 3657 N N . GLY A 1 454 ? 10.516 20.875 6.578 1 96.75 454 GLY A N 1
ATOM 3658 C CA . GLY A 1 454 ? 10.305 19.453 6.418 1 96.75 454 GLY A CA 1
ATOM 3659 C C . GLY A 1 454 ? 9.352 18.859 7.445 1 96.75 454 GLY A C 1
ATOM 3660 O O . GLY A 1 454 ? 8.523 18.016 7.121 1 96.75 454 GLY A O 1
ATOM 3661 N N . ALA A 1 455 ? 9.453 19.281 8.641 1 96.88 455 ALA A N 1
ATOM 3662 C CA . ALA A 1 455 ? 8.562 18.828 9.703 1 96.88 455 ALA A CA 1
ATOM 3663 C C . ALA A 1 455 ? 7.117 19.219 9.406 1 96.88 455 ALA A C 1
ATOM 3665 O O . ALA A 1 455 ? 6.195 18.438 9.648 1 96.88 455 ALA A O 1
ATOM 3666 N N . VAL A 1 456 ? 6.914 20.406 8.891 1 97.88 456 VAL A N 1
ATOM 3667 C CA . VAL A 1 456 ? 5.578 20.906 8.602 1 97.88 456 VAL A CA 1
ATOM 3668 C C . VAL A 1 456 ? 4.973 20.141 7.43 1 97.88 456 VAL A C 1
ATOM 3670 O O . VAL A 1 456 ? 3.83 19.688 7.504 1 97.88 456 VAL A O 1
ATOM 3673 N N . LYS A 1 457 ? 5.734 19.906 6.359 1 96.88 457 LYS A N 1
ATOM 3674 C CA . LYS A 1 457 ? 5.242 19.312 5.121 1 96.88 457 LYS A CA 1
ATOM 3675 C C . LYS A 1 457 ? 5.113 17.797 5.254 1 96.88 457 LYS A C 1
ATOM 3677 O O . LYS A 1 457 ? 4.141 17.203 4.781 1 96.88 457 LYS A O 1
ATOM 3682 N N . LEU A 1 458 ? 6.172 17.219 5.945 1 95.06 458 LEU A N 1
ATOM 3683 C CA . LEU A 1 458 ? 6.336 15.773 5.828 1 95.06 458 LEU A CA 1
ATOM 3684 C C . LEU A 1 458 ? 6.434 15.125 7.207 1 95.06 458 LEU A C 1
ATOM 3686 O O . LEU A 1 458 ? 6.457 13.898 7.32 1 95.06 458 LEU A O 1
ATOM 3690 N N . ARG A 1 459 ? 6.488 15.977 8.297 1 93.56 459 ARG A N 1
ATOM 3691 C CA . ARG A 1 459 ? 6.805 15.461 9.625 1 93.56 459 ARG A CA 1
ATOM 3692 C C . ARG A 1 459 ? 8.133 14.711 9.617 1 93.56 459 ARG A C 1
ATOM 3694 O O . ARG A 1 459 ? 8.266 13.664 10.266 1 93.56 459 ARG A O 1
ATOM 3701 N N . ASN A 1 460 ? 8.969 15.164 8.75 1 93.62 460 ASN A N 1
ATOM 3702 C CA . ASN A 1 460 ? 10.273 14.555 8.539 1 93.62 460 ASN A CA 1
ATOM 3703 C C . ASN A 1 460 ? 11.258 15.547 7.914 1 93.62 460 ASN A C 1
ATOM 3705 O O . ASN A 1 460 ? 10.898 16.703 7.648 1 93.62 460 ASN A O 1
ATOM 3709 N N . PHE A 1 461 ? 12.5 15.078 7.766 1 92.38 461 PHE A N 1
ATOM 3710 C CA . PHE A 1 461 ? 13.5 15.82 7.008 1 92.38 461 PHE A CA 1
ATOM 3711 C C . PHE A 1 461 ? 13.109 15.898 5.535 1 92.38 461 PHE A C 1
ATOM 3713 O O . PHE A 1 461 ? 12.523 14.961 4.992 1 92.38 461 PHE A O 1
ATOM 3720 N N . LEU A 1 462 ? 13.281 17.047 4.867 1 92.81 462 LEU A N 1
ATOM 3721 C CA . LEU A 1 462 ? 13.133 17.109 3.416 1 92.81 462 LEU A CA 1
ATOM 3722 C C . LEU A 1 462 ? 14.156 16.203 2.73 1 92.81 462 LEU A C 1
ATOM 3724 O O . LEU A 1 462 ? 15.367 16.453 2.83 1 92.81 462 LEU A O 1
ATOM 3728 N N . PRO A 1 463 ? 13.719 15.18 2.01 1 90.06 463 PRO A N 1
ATOM 3729 C CA . PRO A 1 463 ? 14.672 14.211 1.46 1 90.06 463 PRO A CA 1
ATOM 3730 C C . PRO A 1 463 ? 15.547 14.797 0.361 1 90.06 463 PRO A C 1
ATOM 3732 O O . PRO A 1 463 ? 16.469 14.133 -0.123 1 90.06 463 PRO A O 1
ATOM 3735 N N . TRP A 1 464 ? 15.391 15.992 -0.036 1 90.06 464 TRP A N 1
ATOM 3736 C CA . TRP A 1 464 ? 16.203 16.656 -1.047 1 90.06 464 TRP A CA 1
ATOM 3737 C C . TRP A 1 464 ? 16.984 17.812 -0.439 1 90.06 464 TRP A C 1
ATOM 3739 O O . TRP A 1 464 ? 17.547 18.641 -1.163 1 90.06 464 TRP A O 1
ATOM 3749 N N . ASP A 1 465 ? 16.984 17.922 0.876 1 90.5 465 ASP A N 1
ATOM 3750 C CA . ASP A 1 465 ? 17.75 18.969 1.533 1 90.5 465 ASP A CA 1
ATOM 3751 C C . ASP A 1 465 ? 19.203 18.562 1.712 1 90.5 465 ASP A C 1
ATOM 3753 O O . ASP A 1 465 ? 19.547 17.391 1.58 1 90.5 465 ASP A O 1
ATOM 3757 N N . LYS A 1 466 ? 20.047 19.516 1.974 1 87 466 LYS A N 1
ATOM 3758 C CA . LYS A 1 466 ? 21.484 19.297 2.049 1 87 466 LYS A CA 1
ATOM 3759 C C . LYS A 1 466 ? 21.953 19.156 3.496 1 87 466 LYS A C 1
ATOM 3761 O O . LYS A 1 466 ? 22.875 18.406 3.787 1 87 466 LYS A O 1
ATOM 3766 N N . ASP A 1 467 ? 21.359 19.922 4.363 1 90.75 467 ASP A N 1
ATOM 3767 C CA . ASP A 1 467 ? 21.797 19.984 5.754 1 90.75 467 ASP A CA 1
ATOM 3768 C C . ASP A 1 467 ? 20.609 20.266 6.688 1 90.75 467 ASP A C 1
ATOM 3770 O O . ASP A 1 467 ? 19.469 20.375 6.238 1 90.75 467 ASP A O 1
ATOM 3774 N N . GLY A 1 468 ? 20.922 20.188 7.949 1 93.25 468 GLY A N 1
ATOM 3775 C CA . GLY A 1 468 ? 19.938 20.547 8.953 1 93.25 468 GLY A CA 1
ATOM 3776 C C . GLY A 1 468 ? 20.172 21.922 9.555 1 93.25 468 GLY A C 1
ATOM 3777 O O . GLY A 1 468 ? 21.297 22.391 9.617 1 93.25 468 GLY A O 1
ATOM 3778 N N . ASP A 1 469 ? 19.109 22.5 10.016 1 95.94 469 ASP A N 1
ATOM 3779 C CA . ASP A 1 469 ? 19.156 23.844 10.562 1 95.94 469 ASP A CA 1
ATOM 3780 C C . ASP A 1 469 ? 18.578 23.891 11.969 1 95.94 469 ASP A C 1
ATOM 3782 O O . ASP A 1 469 ? 17.422 23.516 12.18 1 95.94 469 ASP A O 1
ATOM 3786 N N . ILE A 1 470 ? 19.422 24.391 12.906 1 97.31 470 ILE A N 1
ATOM 3787 C CA . ILE A 1 470 ? 19.016 24.469 14.305 1 97.31 470 ILE A CA 1
ATOM 3788 C C . ILE A 1 470 ? 19.484 25.797 14.914 1 97.31 470 ILE A C 1
ATOM 3790 O O . ILE A 1 470 ? 20.547 26.297 14.555 1 97.31 470 ILE A O 1
ATOM 3794 N N . THR A 1 471 ? 18.703 26.344 15.742 1 96.62 471 THR A N 1
ATOM 3795 C CA . THR A 1 471 ? 19.125 27.5 16.531 1 96.62 471 THR A CA 1
ATOM 3796 C C . THR A 1 471 ? 19.281 27.109 18 1 96.62 471 THR A C 1
ATOM 3798 O O . THR A 1 471 ? 18.562 26.25 18.516 1 96.62 471 THR A O 1
ATOM 3801 N N . PHE A 1 472 ? 20.297 27.672 18.672 1 96 472 PHE A N 1
ATOM 3802 C CA . PHE A 1 472 ? 20.5 27.562 20.109 1 96 472 PHE A CA 1
ATOM 3803 C C . PHE A 1 472 ? 20.594 28.938 20.75 1 96 472 PHE A C 1
ATOM 3805 O O . PHE A 1 472 ? 20.703 29.953 20.062 1 96 472 PHE A O 1
ATOM 3812 N N . GLN A 1 473 ? 20.438 28.969 22.016 1 95.38 473 GLN A N 1
ATOM 3813 C CA . GLN A 1 473 ? 20.609 30.25 22.703 1 95.38 473 GLN A CA 1
ATOM 3814 C C . GLN A 1 473 ? 22.078 30.547 22.984 1 95.38 473 GLN A C 1
ATOM 3816 O O . GLN A 1 473 ? 22.797 29.703 23.5 1 95.38 473 GLN A O 1
ATOM 3821 N N . ILE A 1 474 ? 22.453 31.719 22.75 1 95.56 474 ILE A N 1
ATOM 3822 C CA . ILE A 1 474 ? 23.844 32.156 22.875 1 95.56 474 ILE A CA 1
ATOM 3823 C C . ILE A 1 474 ? 24.328 31.922 24.297 1 95.56 474 ILE A C 1
ATOM 3825 O O . ILE A 1 474 ? 25.469 31.516 24.516 1 95.56 474 ILE A O 1
ATOM 3829 N N . LYS A 1 475 ? 23.516 32.125 25.25 1 94.56 475 LYS A N 1
ATOM 3830 C CA . LYS A 1 475 ? 23.891 31.953 26.656 1 94.56 475 LYS A CA 1
ATOM 3831 C C . LYS A 1 475 ? 24.297 30.516 26.953 1 94.56 475 LYS A C 1
ATOM 3833 O O . LYS A 1 475 ? 24.953 30.234 27.953 1 94.56 475 LYS A O 1
ATOM 3838 N N . ASP A 1 476 ? 23.875 29.609 26.125 1 95 476 ASP A N 1
ATOM 3839 C CA . ASP A 1 476 ? 24.109 28.188 26.375 1 95 476 ASP A CA 1
ATOM 3840 C C . ASP A 1 476 ? 25.344 27.703 25.609 1 95 476 ASP A C 1
ATOM 3842 O O . ASP A 1 476 ? 25.672 26.516 25.641 1 95 476 ASP A O 1
ATOM 3846 N N . TYR A 1 477 ? 26 28.578 24.906 1 96.25 477 TYR A N 1
ATOM 3847 C CA . TYR A 1 477 ? 27.125 28.219 24.062 1 96.25 477 TYR A CA 1
ATOM 3848 C C . TYR A 1 477 ? 28.172 27.438 24.844 1 96.25 477 TYR A C 1
ATOM 3850 O O . TYR A 1 477 ? 28.609 26.375 24.422 1 96.25 477 TYR A O 1
ATOM 3858 N N . ASP A 1 478 ? 28.562 27.969 25.984 1 95.88 478 ASP A N 1
ATOM 3859 C CA . ASP A 1 478 ? 29.625 27.359 26.781 1 95.88 478 ASP A CA 1
ATOM 3860 C C . ASP A 1 478 ? 29.219 25.969 27.266 1 95.88 478 ASP A C 1
ATOM 3862 O O . ASP A 1 478 ? 30.047 25.062 27.375 1 95.88 478 ASP A O 1
ATOM 3866 N N . THR A 1 479 ? 28 25.844 27.578 1 96.75 479 THR A N 1
ATOM 3867 C CA . THR A 1 479 ? 27.516 24.531 28 1 96.75 479 THR A CA 1
ATOM 3868 C C . THR A 1 479 ? 27.688 23.516 26.891 1 96.75 479 THR A C 1
ATOM 3870 O O . THR A 1 479 ? 28.141 22.391 27.141 1 96.75 479 THR A O 1
ATOM 3873 N N . PHE A 1 480 ? 27.344 23.859 25.625 1 96.5 480 PHE A N 1
ATOM 3874 C CA . PHE A 1 480 ? 27.547 22.969 24.484 1 96.5 480 PHE A CA 1
ATOM 3875 C C . PHE A 1 480 ? 29.016 22.672 24.297 1 96.5 480 PHE A C 1
ATOM 3877 O O . PHE A 1 480 ? 29.391 21.516 24.094 1 96.5 480 PHE A O 1
ATOM 3884 N N . TYR A 1 481 ? 29.781 23.688 24.422 1 95.25 481 TYR A N 1
ATOM 3885 C CA . TYR A 1 481 ? 31.219 23.562 24.188 1 95.25 481 TYR A CA 1
ATOM 3886 C C . TYR A 1 481 ? 31.859 22.641 25.219 1 95.25 481 TYR A C 1
ATOM 3888 O O . TYR A 1 481 ? 32.594 21.734 24.859 1 95.25 481 TYR A O 1
ATOM 3896 N N . GLU A 1 482 ? 31.562 22.828 26.453 1 96 482 GLU A N 1
ATOM 3897 C CA . GLU A 1 482 ? 32.188 22.125 27.562 1 96 482 GLU A CA 1
ATOM 3898 C C . GLU A 1 482 ? 31.734 20.672 27.625 1 96 482 GLU A C 1
ATOM 3900 O O . GLU A 1 482 ? 32.438 19.812 28.172 1 96 482 GLU A O 1
ATOM 3905 N N . ASN A 1 483 ? 30.562 20.438 27.125 1 96.69 483 ASN A N 1
ATOM 3906 C CA . ASN A 1 483 ? 30 19.094 27.219 1 96.69 483 ASN A CA 1
ATOM 3907 C C . ASN A 1 483 ? 29.906 18.422 25.844 1 96.69 483 ASN A C 1
ATOM 3909 O O . ASN A 1 483 ? 29 17.641 25.594 1 96.69 483 ASN A O 1
ATOM 3913 N N . SER A 1 484 ? 30.719 18.781 24.953 1 94.69 484 SER A N 1
ATOM 3914 C CA . SER A 1 484 ? 30.688 18.281 23.578 1 94.69 484 SER A CA 1
ATOM 3915 C C . SER A 1 484 ? 30.875 16.781 23.531 1 94.69 484 SER A C 1
ATOM 3917 O O . SER A 1 484 ? 30.453 16.125 22.578 1 94.69 484 SER A O 1
ATOM 3919 N N . ASP A 1 485 ? 31.469 16.109 24.516 1 94.88 485 ASP A N 1
ATOM 3920 C CA . ASP A 1 485 ? 31.719 14.672 24.578 1 94.88 485 ASP A CA 1
ATOM 3921 C C . ASP A 1 485 ? 30.422 13.883 24.641 1 94.88 485 ASP A C 1
ATOM 3923 O O . ASP A 1 485 ? 30.375 12.703 24.281 1 94.88 485 ASP A O 1
ATOM 3927 N N . PHE A 1 486 ? 29.438 14.547 25.125 1 96.12 486 PHE A N 1
ATOM 3928 C CA . PHE A 1 486 ? 28.109 13.922 25.172 1 96.12 486 PHE A CA 1
ATOM 3929 C C . PHE A 1 486 ? 27.734 13.367 23.797 1 96.12 486 PHE A C 1
ATOM 3931 O O . PHE A 1 486 ? 27.234 12.25 23.703 1 96.12 486 PHE A O 1
ATOM 3938 N N . PHE A 1 487 ? 27.953 14.062 22.797 1 96.06 487 PHE A N 1
ATOM 3939 C CA . PHE A 1 487 ? 27.578 13.703 21.438 1 96.06 487 PHE A CA 1
ATOM 3940 C C . PHE A 1 487 ? 28.516 12.641 20.875 1 96.06 487 PHE A C 1
ATOM 3942 O O . PHE A 1 487 ? 28.078 11.734 20.156 1 96.06 487 PHE A O 1
ATOM 3949 N N . SER A 1 488 ? 29.766 12.703 21.219 1 93.31 488 SER A N 1
ATOM 3950 C CA . SER A 1 488 ? 30.734 11.719 20.734 1 93.31 488 SER A CA 1
ATOM 3951 C C . SER A 1 488 ? 30.406 10.32 21.266 1 93.31 488 SER A C 1
ATOM 3953 O O . SER A 1 488 ? 30.609 9.328 20.562 1 93.31 488 SER A O 1
ATOM 3955 N N . GLU A 1 489 ? 29.891 10.297 22.422 1 92.69 489 GLU A N 1
ATOM 3956 C CA . GLU A 1 489 ? 29.516 9.031 23.031 1 92.69 489 GLU A CA 1
ATOM 3957 C C . GLU A 1 489 ? 28.328 8.398 22.312 1 92.69 489 GLU A C 1
ATOM 3959 O O . GLU A 1 489 ? 28.109 7.191 22.422 1 92.69 489 GLU A O 1
ATOM 3964 N N . LYS A 1 490 ? 27.672 9.195 21.656 1 91.69 490 LYS A N 1
ATOM 3965 C CA . LYS A 1 490 ? 26.469 8.711 20.969 1 91.69 490 LYS A CA 1
ATOM 3966 C C . LYS A 1 490 ? 26.734 8.555 19.469 1 91.69 490 LYS A C 1
ATOM 3968 O O . LYS A 1 490 ? 25.797 8.328 18.703 1 91.69 490 LYS A O 1
ATOM 3973 N N . GLY A 1 491 ? 27.906 8.727 19.062 1 89.25 491 GLY A N 1
ATOM 3974 C CA . GLY A 1 491 ? 28.281 8.523 17.672 1 89.25 491 GLY A CA 1
ATOM 3975 C C . GLY A 1 491 ? 28.172 9.789 16.828 1 89.25 491 GLY A C 1
ATOM 3976 O O . GLY A 1 491 ? 28.188 9.734 15.602 1 89.25 491 GLY A O 1
ATOM 3977 N N . PHE A 1 492 ? 28.016 10.953 17.5 1 94.69 492 PHE A N 1
ATOM 3978 C CA . PHE A 1 492 ? 27.953 12.266 16.859 1 94.69 492 PHE A CA 1
ATOM 3979 C C . PHE A 1 492 ? 29.094 13.148 17.328 1 94.69 492 PHE A C 1
ATOM 3981 O O . PHE A 1 492 ? 30.047 12.672 17.953 1 94.69 492 PHE A O 1
ATOM 3988 N N . SER A 1 493 ? 29.141 14.398 16.797 1 94.5 493 SER A N 1
ATOM 3989 C CA . SER A 1 493 ? 30.188 15.297 17.281 1 94.5 493 SER A CA 1
ATOM 3990 C C . SER A 1 493 ? 29.812 16.75 17.047 1 94.5 493 SER A C 1
ATOM 3992 O O . SER A 1 493 ? 28.984 17.062 16.188 1 94.5 493 SER A O 1
ATOM 3994 N N . LEU A 1 494 ? 30.297 17.578 17.906 1 95.5 494 LEU A N 1
ATOM 3995 C CA . LEU A 1 494 ? 30.203 19.031 17.703 1 95.5 494 LEU A CA 1
ATOM 3996 C C . LEU A 1 494 ? 31.516 19.594 17.188 1 95.5 494 LEU A C 1
ATOM 3998 O O . LEU A 1 494 ? 32.594 19.156 17.625 1 95.5 494 LEU A O 1
ATOM 4002 N N . SER A 1 495 ? 31.438 20.484 16.203 1 93.62 495 SER A N 1
ATOM 4003 C CA . SER A 1 495 ? 32.656 21.031 15.625 1 93.62 495 SER A CA 1
ATOM 4004 C C . SER A 1 495 ? 32.438 22.469 15.148 1 93.62 495 SER A C 1
ATOM 4006 O O . SER A 1 495 ? 31.328 23 15.242 1 93.62 495 SER A O 1
ATOM 4008 N N . MET A 1 496 ? 33.594 23.188 14.742 1 90.81 496 MET A N 1
ATOM 4009 C CA . MET A 1 496 ? 33.625 24.516 14.117 1 90.81 496 MET A CA 1
ATOM 4010 C C . MET A 1 496 ? 32.969 25.547 15.023 1 90.81 496 MET A C 1
ATOM 4012 O O . MET A 1 496 ? 32.094 26.312 14.586 1 90.81 496 MET A O 1
ATOM 4016 N N . PHE A 1 497 ? 33.438 25.453 16.203 1 91.19 497 PHE A N 1
ATOM 4017 C CA . PHE A 1 497 ? 32.906 26.406 17.172 1 91.19 497 PHE A CA 1
ATOM 4018 C C . PHE A 1 497 ? 33.344 27.828 16.859 1 91.19 497 PHE A C 1
ATOM 4020 O O . PHE A 1 497 ? 34.562 28.078 16.703 1 91.19 497 PHE A O 1
ATOM 4027 N N . LYS A 1 498 ? 32.406 28.625 16.578 1 93.94 498 LYS A N 1
ATOM 4028 C CA . LYS A 1 498 ? 32.594 30.078 16.562 1 93.94 498 LYS A CA 1
ATOM 4029 C C . LYS A 1 498 ? 31.891 30.719 17.75 1 93.94 498 LYS A C 1
ATOM 4031 O O . LYS A 1 498 ? 30.656 30.719 17.828 1 93.94 498 LYS A O 1
ATOM 4036 N N . LYS A 1 499 ? 32.656 31.328 18.516 1 90.81 499 LYS A N 1
ATOM 4037 C CA . LYS A 1 499 ? 32.188 31.766 19.828 1 90.81 499 LYS A CA 1
ATOM 4038 C C . LYS A 1 499 ? 30.891 32.562 19.719 1 90.81 499 LYS A C 1
ATOM 4040 O O . LYS A 1 499 ? 30.812 33.5 18.953 1 90.81 499 LYS A O 1
ATOM 4045 N N . ASN A 1 500 ? 29.906 32.125 20.453 1 88.25 500 ASN A N 1
ATOM 4046 C CA . ASN A 1 500 ? 28.578 32.719 20.656 1 88.25 500 ASN A CA 1
ATOM 4047 C C . ASN A 1 500 ? 27.844 32.938 19.328 1 88.25 500 ASN A C 1
ATOM 4049 O O . ASN A 1 500 ? 27 33.812 19.219 1 88.25 500 ASN A O 1
ATOM 4053 N N . LYS A 1 501 ? 28.203 32.156 18.344 1 91.38 501 LYS A N 1
ATOM 4054 C CA . LYS A 1 501 ? 27.625 32.438 17.031 1 91.38 501 LYS A CA 1
ATOM 4055 C C . LYS A 1 501 ? 27.188 31.141 16.344 1 91.38 501 LYS A C 1
ATOM 4057 O O . LYS A 1 501 ? 26.094 31.078 15.773 1 91.38 501 LYS A O 1
ATOM 4062 N N . TYR A 1 502 ? 28.094 30.25 16.422 1 94.75 502 TYR A N 1
ATOM 4063 C CA . TYR A 1 502 ? 27.875 29.156 15.492 1 94.75 502 TYR A CA 1
ATOM 4064 C C . TYR A 1 502 ? 28.656 27.922 15.898 1 94.75 502 TYR A C 1
ATOM 4066 O O . TYR A 1 502 ? 29.766 28.031 16.438 1 94.75 502 TYR A O 1
ATOM 4074 N N . PHE A 1 503 ? 28.141 26.734 15.758 1 94.62 503 PHE A N 1
ATOM 4075 C CA . PHE A 1 503 ? 28.875 25.469 15.688 1 94.62 503 PHE A CA 1
ATOM 4076 C C . PHE A 1 503 ? 28.094 24.438 14.891 1 94.62 503 PHE A C 1
ATOM 4078 O O . PHE A 1 503 ? 27.016 24.719 14.367 1 94.62 503 PHE A O 1
ATOM 4085 N N . ARG A 1 504 ? 28.703 23.281 14.656 1 95.69 504 ARG A N 1
ATOM 4086 C CA . ARG A 1 504 ? 28.078 22.25 13.844 1 95.69 504 ARG A CA 1
ATOM 4087 C C . ARG A 1 504 ? 27.859 20.969 14.664 1 95.69 504 ARG A C 1
ATOM 4089 O O . ARG A 1 504 ? 28.703 20.594 15.477 1 95.69 504 ARG A O 1
ATOM 4096 N N . LEU A 1 505 ? 26.719 20.438 14.516 1 95.62 505 LEU A N 1
ATOM 4097 C CA . LEU A 1 505 ? 26.453 19.078 14.961 1 95.62 505 LEU A CA 1
ATOM 4098 C C . LEU A 1 505 ? 26.594 18.094 13.812 1 95.62 505 LEU A C 1
ATOM 4100 O O . LEU A 1 505 ? 25.781 18.078 12.883 1 95.62 505 LEU A O 1
ATOM 4104 N N . ASN A 1 506 ? 27.594 17.297 13.93 1 91.75 506 ASN A N 1
ATOM 4105 C CA . ASN A 1 506 ? 27.938 16.406 12.836 1 91.75 506 ASN A CA 1
ATOM 4106 C C . ASN A 1 506 ? 27.344 15.008 13.039 1 91.75 506 ASN A C 1
ATOM 4108 O O . ASN A 1 506 ? 27.516 14.406 14.102 1 91.75 506 ASN A O 1
ATOM 4112 N N . THR A 1 507 ? 26.594 14.688 12.078 1 88.06 507 THR A N 1
ATOM 4113 C CA . THR A 1 507 ? 26.344 13.258 11.922 1 88.06 507 THR A CA 1
ATOM 4114 C C . THR A 1 507 ? 27.453 12.602 11.094 1 88.06 507 THR A C 1
ATOM 4116 O O . THR A 1 507 ? 28.359 13.289 10.609 1 88.06 507 THR A O 1
ATOM 4119 N N . PRO A 1 508 ? 27.469 11.273 10.938 1 75.75 508 PRO A N 1
ATOM 4120 C CA . PRO A 1 508 ? 28.625 10.766 10.195 1 75.75 508 PRO A CA 1
ATOM 4121 C C . PRO A 1 508 ? 28.781 11.422 8.828 1 75.75 508 PRO A C 1
ATOM 4123 O O . PRO A 1 508 ? 29.891 11.781 8.43 1 75.75 508 PRO A O 1
ATOM 4126 N N . GLU A 1 509 ? 27.672 11.844 8.203 1 81.12 509 GLU A N 1
ATOM 4127 C CA . GLU A 1 509 ? 27.906 12.391 6.875 1 81.12 509 GLU A CA 1
ATOM 4128 C C . GLU A 1 509 ? 26.984 13.562 6.59 1 81.12 509 GLU A C 1
ATOM 4130 O O . GLU A 1 509 ? 27.094 14.211 5.543 1 81.12 509 GLU A O 1
ATOM 4135 N N . ILE A 1 510 ? 26.062 13.93 7.418 1 85.88 510 ILE A N 1
ATOM 4136 C CA . ILE A 1 510 ? 25.172 15.078 7.25 1 85.88 510 ILE A CA 1
ATOM 4137 C C . ILE A 1 510 ? 25.391 16.078 8.391 1 85.88 510 ILE A C 1
ATOM 4139 O O . ILE A 1 510 ? 25.484 15.68 9.555 1 85.88 510 ILE A O 1
ATOM 4143 N N . ILE A 1 511 ? 25.484 17.281 8.039 1 91.44 511 ILE A N 1
ATOM 4144 C CA . ILE A 1 511 ? 25.797 18.328 9.023 1 91.44 511 ILE A CA 1
ATOM 4145 C C . ILE A 1 511 ? 24.5 19.047 9.422 1 91.44 511 ILE A C 1
ATOM 4147 O O . ILE A 1 511 ? 23.672 19.344 8.57 1 91.44 511 ILE A O 1
ATOM 4151 N N . LEU A 1 512 ? 24.375 19.281 10.703 1 95.06 512 LEU A N 1
ATOM 4152 C CA . LEU A 1 512 ? 23.359 20.172 11.227 1 95.06 512 LEU A CA 1
ATOM 4153 C C . LEU A 1 512 ? 23.969 21.469 11.734 1 95.06 512 LEU A C 1
ATOM 4155 O O . LEU A 1 512 ? 24.781 21.453 12.664 1 95.06 512 LEU A O 1
ATOM 4159 N N . GLU A 1 513 ? 23.578 22.484 11.141 1 95.94 513 GLU A N 1
ATOM 4160 C CA . GLU A 1 513 ? 24.109 23.797 11.516 1 95.94 513 GLU A CA 1
ATOM 4161 C C . GLU A 1 513 ? 23.375 24.359 12.734 1 95.94 513 GLU A C 1
ATOM 4163 O O . GLU A 1 513 ? 22.141 24.344 12.789 1 95.94 513 GLU A O 1
ATOM 4168 N N . MET A 1 514 ? 24.188 24.75 13.711 1 96.5 514 MET A N 1
ATOM 4169 C CA . MET A 1 514 ? 23.656 25.359 14.93 1 96.5 514 MET A CA 1
ATOM 4170 C C . MET A 1 514 ? 23.984 26.844 14.984 1 96.5 514 MET A C 1
ATOM 4172 O O . MET A 1 514 ? 25.156 27.219 15.188 1 96.5 514 MET A O 1
ATOM 4176 N N . TRP A 1 515 ? 22.953 27.625 14.844 1 95.94 515 TRP A N 1
ATOM 4177 C CA . TRP A 1 515 ? 23.156 29.078 14.828 1 95.94 515 TRP A CA 1
ATOM 4178 C C . TRP A 1 515 ? 22.688 29.703 16.141 1 95.94 515 TRP A C 1
ATOM 4180 O O . TRP A 1 515 ? 21.594 29.375 16.641 1 95.94 515 TRP A O 1
ATOM 4190 N N . GLY A 1 516 ? 23.469 30.594 16.656 1 95.12 516 GLY A N 1
ATOM 4191 C CA . GLY A 1 516 ? 23.125 31.234 17.922 1 95.12 516 GLY A CA 1
ATOM 4192 C C . GLY A 1 516 ? 22.047 32.312 17.781 1 95.12 516 GLY A C 1
ATOM 4193 O O . GLY A 1 516 ? 22.016 33.031 16.781 1 95.12 516 GLY A O 1
ATOM 4194 N N . SER A 1 517 ? 21.125 32.312 18.703 1 93.56 517 SER A N 1
ATOM 4195 C CA . SER A 1 517 ? 20.078 33.312 18.812 1 93.56 517 SER A CA 1
ATOM 4196 C C . SER A 1 517 ? 20 33.875 20.234 1 93.56 517 SER A C 1
ATOM 4198 O O . SER A 1 517 ? 20.312 33.156 21.203 1 93.56 517 SER A O 1
ATOM 4200 N N . ASP A 1 518 ? 19.609 35.094 20.391 1 91.44 518 ASP A N 1
ATOM 4201 C CA . ASP A 1 518 ? 19.547 35.719 21.703 1 91.44 518 ASP A CA 1
ATOM 4202 C C . ASP A 1 518 ? 18.422 35.125 22.547 1 91.44 518 ASP A C 1
ATOM 4204 O O . ASP A 1 518 ? 18.562 34.969 23.75 1 91.44 518 ASP A O 1
ATOM 4208 N N . LYS A 1 519 ? 17.281 34.906 21.859 1 91.19 519 LYS A N 1
ATOM 4209 C CA . LYS A 1 519 ? 16.109 34.375 22.562 1 91.19 519 LYS A CA 1
ATOM 4210 C C . LYS A 1 519 ? 15.469 33.219 21.766 1 91.19 519 LYS A C 1
ATOM 4212 O O . LYS A 1 519 ? 15.703 33.094 20.562 1 91.19 519 LYS A O 1
ATOM 4217 N N . THR A 1 520 ? 14.742 32.438 22.578 1 90.81 520 THR A N 1
ATOM 4218 C CA . THR A 1 520 ? 13.93 31.422 21.922 1 90.81 520 THR A CA 1
ATOM 4219 C C . THR A 1 520 ? 12.633 32 21.375 1 90.81 520 THR A C 1
ATOM 4221 O O . THR A 1 520 ? 12.195 33.062 21.844 1 90.81 520 THR A O 1
ATOM 4224 N N . SER A 1 521 ? 12.07 31.344 20.375 1 95.44 521 SER A N 1
ATOM 4225 C CA . SER A 1 521 ? 10.844 31.844 19.766 1 95.44 521 SER A CA 1
ATOM 4226 C C . SER A 1 521 ? 9.648 31.641 20.688 1 95.44 521 SER A C 1
ATOM 4228 O O . SER A 1 521 ? 8.57 32.188 20.438 1 95.44 521 SER A O 1
ATOM 4230 N N . THR A 1 522 ? 9.781 30.922 21.766 1 94.5 522 THR A N 1
ATOM 4231 C CA . THR A 1 522 ? 8.711 30.609 22.703 1 94.5 522 THR A CA 1
ATOM 4232 C C . THR A 1 522 ? 8.055 31.875 23.234 1 94.5 522 THR A C 1
ATOM 4234 O O . THR A 1 522 ? 6.852 31.891 23.5 1 94.5 522 THR A O 1
ATOM 4237 N N . TYR A 1 523 ? 8.789 32.938 23.281 1 93.5 523 TYR A N 1
ATOM 4238 C CA . TYR A 1 523 ? 8.305 34.156 23.875 1 93.5 523 TYR A CA 1
ATOM 4239 C C . TYR A 1 523 ? 7.359 34.875 22.938 1 93.5 523 TYR A C 1
ATOM 4241 O O . TYR A 1 523 ? 6.734 35.875 23.312 1 93.5 523 TYR A O 1
ATOM 4249 N N . GLN A 1 524 ? 7.246 34.406 21.719 1 95.44 524 GLN A N 1
ATOM 4250 C CA . GLN A 1 524 ? 6.266 34.938 20.781 1 95.44 524 GLN A CA 1
ATOM 4251 C C . GLN A 1 524 ? 4.867 34.406 21.094 1 95.44 524 GLN A C 1
ATOM 4253 O O . GLN A 1 524 ? 3.871 34.938 20.594 1 95.44 524 GLN A O 1
ATOM 4258 N N . LEU A 1 525 ? 4.785 33.344 21.891 1 97 525 LEU A N 1
ATOM 4259 C CA . LEU A 1 525 ? 3.51 32.75 22.281 1 97 525 LEU A CA 1
ATOM 4260 C C . LEU A 1 525 ? 2.844 33.594 23.375 1 97 525 LEU A C 1
ATOM 4262 O O . LEU A 1 525 ? 3.492 34.438 24 1 97 525 LEU A O 1
ATOM 4266 N N . PRO A 1 526 ? 1.496 33.344 23.547 1 94.56 526 PRO A N 1
ATOM 4267 C CA . PRO A 1 526 ? 0.904 33.938 24.75 1 94.56 526 PRO A CA 1
ATOM 4268 C C . PRO A 1 526 ? 1.609 33.5 26.031 1 94.56 526 PRO A C 1
ATOM 4270 O O . PRO A 1 526 ? 2.088 32.375 26.125 1 94.56 526 PRO A O 1
ATOM 4273 N N . THR A 1 527 ? 1.6 34.438 26.938 1 94 527 THR A N 1
ATOM 4274 C CA . THR A 1 527 ? 2.369 34.25 28.172 1 94 527 THR A CA 1
ATOM 4275 C C . THR A 1 527 ? 1.975 32.938 28.844 1 94 527 THR A C 1
ATOM 4277 O O . THR A 1 527 ? 2.818 32.25 29.438 1 94 527 THR A O 1
ATOM 4280 N N . GLU A 1 528 ? 0.753 32.531 28.688 1 91.62 528 GLU A N 1
ATOM 4281 C CA . GLU A 1 528 ? 0.234 31.344 29.344 1 91.62 528 GLU A CA 1
ATOM 4282 C C . GLU A 1 528 ? 0.894 30.078 28.797 1 91.62 528 GLU A C 1
ATOM 4284 O O . GLU A 1 528 ? 0.848 29.016 29.422 1 91.62 528 GLU A O 1
ATOM 4289 N N . MET A 1 529 ? 1.546 30.219 27.641 1 94.88 529 MET A N 1
ATOM 4290 C CA . MET A 1 529 ? 2.074 29.031 26.969 1 94.88 529 MET A CA 1
ATOM 4291 C C . MET A 1 529 ? 3.596 28.984 27.078 1 94.88 529 MET A C 1
ATOM 4293 O O . MET A 1 529 ? 4.234 28.141 26.453 1 94.88 529 MET A O 1
ATOM 4297 N N . TRP A 1 530 ? 4.219 29.812 27.859 1 94.31 530 TRP A N 1
ATOM 4298 C CA . TRP A 1 530 ? 5.668 29.969 27.859 1 94.31 530 TRP A CA 1
ATOM 4299 C C . TRP A 1 530 ? 6.344 28.781 28.562 1 94.31 530 TRP A C 1
ATOM 4301 O O . TRP A 1 530 ? 7.551 28.578 28.406 1 94.31 530 TRP A O 1
ATOM 4311 N N . GLU A 1 531 ? 5.598 28.047 29.312 1 92.69 531 GLU A N 1
ATOM 4312 C CA . GLU A 1 531 ? 6.176 26.969 30.109 1 92.69 531 GLU A CA 1
ATOM 4313 C C . GLU A 1 531 ? 6.723 25.844 29.219 1 92.69 531 GLU A C 1
ATOM 4315 O O . GLU A 1 531 ? 7.727 25.219 29.562 1 92.69 531 GLU A O 1
ATOM 4320 N N . TYR A 1 532 ? 6.059 25.594 28.125 1 93.19 532 TYR A N 1
ATOM 4321 C CA . TYR A 1 532 ? 6.453 24.484 27.25 1 93.19 532 TYR A CA 1
ATOM 4322 C C . TYR A 1 532 ? 6.758 25 25.844 1 93.19 532 TYR A C 1
ATOM 4324 O O . TYR A 1 532 ? 5.887 25.562 25.188 1 93.19 532 TYR A O 1
ATOM 4332 N N . PRO A 1 533 ? 7.973 24.734 25.422 1 95.31 533 PRO A N 1
ATOM 4333 C CA . PRO A 1 533 ? 8.25 25.078 24.031 1 95.31 533 PRO A CA 1
ATOM 4334 C C . PRO A 1 533 ? 7.457 24.25 23.031 1 95.31 533 PRO A C 1
ATOM 4336 O O . PRO A 1 533 ? 7.023 23.141 23.359 1 95.31 533 PRO A O 1
ATOM 4339 N N . THR A 1 534 ? 7.234 24.812 21.891 1 97.25 534 THR A N 1
ATOM 4340 C CA . THR A 1 534 ? 6.543 24.078 20.828 1 97.25 534 THR A CA 1
ATOM 4341 C C . THR A 1 534 ? 7.398 22.922 20.328 1 97.25 534 THR A C 1
ATOM 4343 O O . THR A 1 534 ? 8.602 23.078 20.109 1 97.25 534 THR A O 1
ATOM 4346 N N . ARG A 1 535 ? 6.781 21.797 20.219 1 97.12 535 ARG A N 1
ATOM 4347 C CA . ARG A 1 535 ? 7.434 20.609 19.688 1 97.12 535 ARG A CA 1
ATOM 4348 C C . ARG A 1 535 ? 6.73 20.125 18.422 1 97.12 535 ARG A C 1
ATOM 4350 O O . ARG A 1 535 ? 5.504 20.172 18.328 1 97.12 535 ARG A O 1
ATOM 4357 N N . VAL A 1 536 ? 7.484 19.688 17.453 1 96.81 536 VAL A N 1
ATOM 4358 C CA . VAL A 1 536 ? 6.949 19.188 16.188 1 96.81 536 VAL A CA 1
ATOM 4359 C C . VAL A 1 536 ? 7.344 17.734 16 1 96.81 536 VAL A C 1
ATOM 4361 O O . VAL A 1 536 ? 8.406 17.297 16.469 1 96.81 536 VAL A O 1
ATOM 4364 N N . LYS A 1 537 ? 6.473 17.031 15.367 1 94.44 537 LYS A N 1
ATOM 4365 C CA . LYS A 1 537 ? 6.789 15.648 15.031 1 94.44 537 LYS A CA 1
ATOM 4366 C C . LYS A 1 537 ? 7.832 15.578 13.922 1 94.44 537 LYS A C 1
ATOM 4368 O O . LYS A 1 537 ? 7.766 16.344 12.953 1 94.44 537 LYS A O 1
ATOM 4373 N N . PHE A 1 538 ? 8.789 14.68 14.117 1 94.56 538 PHE A N 1
ATOM 4374 C CA . PHE A 1 538 ? 9.891 14.531 13.18 1 94.56 538 PHE A CA 1
ATOM 4375 C C . PHE A 1 538 ? 10.344 13.078 13.094 1 94.56 538 PHE A C 1
ATOM 4377 O O . PHE A 1 538 ? 11.141 12.625 13.922 1 94.56 538 PHE A O 1
ATOM 4384 N N . ASN A 1 539 ? 9.883 12.383 12.07 1 91.06 539 ASN A N 1
ATOM 4385 C CA . ASN A 1 539 ? 10.219 10.992 11.828 1 91.06 539 ASN A CA 1
ATOM 4386 C C . ASN A 1 539 ? 10.008 10.133 13.07 1 91.06 539 ASN A C 1
ATOM 4388 O O . ASN A 1 539 ? 10.93 9.438 13.516 1 91.06 539 ASN A O 1
ATOM 4392 N N . GLY A 1 540 ? 8.883 10.297 13.695 1 87.88 540 GLY A N 1
ATOM 4393 C CA . GLY A 1 540 ? 8.477 9.438 14.797 1 87.88 540 GLY A CA 1
ATOM 4394 C C . GLY A 1 540 ? 8.828 10 16.156 1 87.88 540 GLY A C 1
ATOM 4395 O O . GLY A 1 540 ? 8.383 9.484 17.188 1 87.88 540 GLY A O 1
ATOM 4396 N N . ILE A 1 541 ? 9.648 11.039 16.188 1 93.31 541 ILE A N 1
ATOM 4397 C CA . ILE A 1 541 ? 10 11.648 17.469 1 93.31 541 ILE A CA 1
ATOM 4398 C C . ILE A 1 541 ? 9.469 13.078 17.531 1 93.31 541 ILE A C 1
ATOM 4400 O O . ILE A 1 541 ? 8.984 13.602 16.531 1 93.31 541 ILE A O 1
ATOM 4404 N N . TRP A 1 542 ? 9.508 13.625 18.734 1 95.81 542 TRP A N 1
ATOM 4405 C CA . TRP A 1 542 ? 9.125 15.016 18.922 1 95.81 542 TRP A CA 1
ATOM 4406 C C . TRP A 1 542 ? 10.344 15.875 19.266 1 95.81 542 TRP A C 1
ATOM 4408 O O . TRP A 1 542 ? 11.125 15.531 20.141 1 95.81 542 TRP A O 1
ATOM 4418 N N . VAL A 1 543 ? 10.523 16.922 18.547 1 96.88 543 VAL A N 1
ATOM 4419 C CA . VAL A 1 543 ? 11.656 17.812 18.781 1 96.88 543 VAL A CA 1
ATOM 4420 C C . VAL A 1 543 ? 11.156 19.266 18.875 1 96.88 543 VAL A C 1
ATOM 4422 O O . VAL A 1 543 ? 10.055 19.578 18.422 1 96.88 543 VAL A O 1
ATOM 4425 N N . ARG A 1 544 ? 11.945 20.094 19.438 1 97.25 544 ARG A N 1
ATOM 4426 C CA . ARG A 1 544 ? 11.531 21.484 19.609 1 97.25 544 ARG A CA 1
ATOM 4427 C C . ARG A 1 544 ? 11.602 22.234 18.281 1 97.25 544 ARG A C 1
ATOM 4429 O O . ARG A 1 544 ? 12.57 22.094 17.531 1 97.25 544 ARG A O 1
ATOM 4436 N N . GLY A 1 545 ? 10.578 22.922 17.969 1 97.56 545 GLY A N 1
ATOM 4437 C CA . GLY A 1 545 ? 10.508 23.766 16.781 1 97.56 545 GLY A CA 1
ATOM 4438 C C . GLY A 1 545 ? 10.109 25.203 17.078 1 97.56 545 GLY A C 1
ATOM 4439 O O . GLY A 1 545 ? 9.969 25.578 18.234 1 97.56 545 GLY A O 1
ATOM 4440 N N . GLU A 1 546 ? 9.977 26.016 16.047 1 97.38 546 GLU A N 1
ATOM 4441 C CA . GLU A 1 546 ? 9.547 27.406 16.188 1 97.38 546 GLU A CA 1
ATOM 4442 C C . GLU A 1 546 ? 8.156 27.5 16.797 1 97.38 546 GLU A C 1
ATOM 4444 O O . GLU A 1 546 ? 7.383 26.531 16.75 1 97.38 546 GLU A O 1
ATOM 4449 N N . TRP A 1 547 ? 7.824 28.609 17.391 1 97.75 547 TRP A N 1
ATOM 4450 C CA . TRP A 1 547 ? 6.648 28.844 18.219 1 97.75 547 TRP A CA 1
ATOM 4451 C C . TRP A 1 547 ? 5.371 28.484 17.469 1 97.75 547 TRP A C 1
ATOM 4453 O O . TRP A 1 547 ? 4.449 27.891 18.047 1 97.75 547 TRP A O 1
ATOM 4463 N N . ASN A 1 548 ? 5.273 28.797 16.266 1 98.25 548 ASN A N 1
ATOM 4464 C CA . ASN A 1 548 ? 4.23 28.484 15.289 1 98.25 548 ASN A CA 1
ATOM 4465 C C . ASN A 1 548 ? 4.82 27.984 13.977 1 98.25 548 ASN A C 1
ATOM 4467 O O . ASN A 1 548 ? 4.988 28.75 13.031 1 98.25 548 ASN A O 1
ATOM 4471 N N . PRO A 1 549 ? 5.055 26.656 13.961 1 98.38 549 PRO A N 1
ATOM 4472 C CA . PRO A 1 549 ? 5.832 26.094 12.859 1 98.38 549 PRO A CA 1
ATOM 4473 C C . PRO A 1 549 ? 5.219 26.391 11.492 1 98.38 549 PRO A C 1
ATOM 4475 O O . PRO A 1 549 ? 5.934 26.734 10.547 1 98.38 549 PRO A O 1
ATOM 4478 N N . GLY A 1 550 ? 3.912 26.281 11.391 1 98.62 550 GLY A N 1
ATOM 4479 C CA . GLY A 1 550 ? 3.254 26.531 10.117 1 98.62 550 GLY A CA 1
ATOM 4480 C C . GLY A 1 550 ? 3.367 27.984 9.672 1 98.62 550 GLY A C 1
ATOM 4481 O O . GLY A 1 550 ? 3.645 28.25 8.5 1 98.62 550 GLY A O 1
ATOM 4482 N N . LEU A 1 551 ? 3.096 28.891 10.586 1 98.44 551 LEU A N 1
ATOM 4483 C CA . LEU A 1 551 ? 3.201 30.312 10.273 1 98.44 551 LEU A CA 1
ATOM 4484 C C . LEU A 1 551 ? 4.633 30.688 9.898 1 98.44 551 LEU A C 1
ATOM 4486 O O . LEU A 1 551 ? 4.855 31.422 8.93 1 98.44 551 LEU A O 1
ATOM 4490 N N . PHE A 1 552 ? 5.574 30.188 10.734 1 97.94 552 PHE A N 1
ATOM 4491 C CA . PHE A 1 552 ? 6.984 30.422 10.438 1 97.94 552 PHE A CA 1
ATOM 4492 C C . PHE A 1 552 ? 7.312 29.969 9.016 1 97.94 552 PHE A C 1
ATOM 4494 O O . PHE A 1 552 ? 7.926 30.719 8.258 1 97.94 552 PHE A O 1
ATOM 4501 N N . ALA A 1 553 ? 6.922 28.781 8.617 1 98 553 ALA A N 1
ATOM 4502 C CA . ALA A 1 553 ? 7.238 28.203 7.312 1 98 553 ALA A CA 1
ATOM 4503 C C . ALA A 1 553 ? 6.637 29.047 6.188 1 98 553 ALA A C 1
ATOM 4505 O O . ALA A 1 553 ? 7.316 29.359 5.211 1 98 553 ALA A O 1
ATOM 4506 N N . ARG A 1 554 ? 5.371 29.391 6.285 1 98.06 554 ARG A N 1
ATOM 4507 C CA . ARG A 1 554 ? 4.723 30.172 5.246 1 98.06 554 ARG A CA 1
ATOM 4508 C C . ARG A 1 554 ? 5.41 31.531 5.078 1 98.06 554 ARG A C 1
ATOM 4510 O O . ARG A 1 554 ? 5.688 31.953 3.953 1 98.06 554 ARG A O 1
ATOM 4517 N N . ASN A 1 555 ? 5.648 32.188 6.207 1 98 555 ASN A N 1
ATOM 4518 C CA . ASN A 1 555 ? 6.199 33.531 6.16 1 98 555 ASN A CA 1
ATOM 4519 C C . ASN A 1 555 ? 7.648 33.531 5.691 1 98 555 ASN A C 1
ATOM 4521 O O . ASN A 1 555 ? 8.086 34.469 5.012 1 98 555 ASN A O 1
ATOM 4525 N N . ARG A 1 556 ? 8.398 32.562 6.031 1 97.25 556 ARG A N 1
ATOM 4526 C CA . ARG A 1 556 ? 9.805 32.469 5.641 1 97.25 556 ARG A CA 1
ATOM 4527 C C . ARG A 1 556 ? 9.938 32.125 4.156 1 97.25 556 ARG A C 1
ATOM 4529 O O . ARG A 1 556 ? 10.812 32.688 3.477 1 97.25 556 ARG A O 1
ATOM 4536 N N . TYR A 1 557 ? 9.109 31.266 3.656 1 96.62 557 TYR A N 1
ATOM 4537 C CA . TYR A 1 557 ? 9.359 30.719 2.33 1 96.62 557 TYR A CA 1
ATOM 4538 C C . TYR A 1 557 ? 8.391 31.297 1.306 1 96.62 557 TYR A C 1
ATOM 4540 O O . TYR A 1 557 ? 8.633 31.203 0.099 1 96.62 557 TYR A O 1
ATOM 4548 N N . GLY A 1 558 ? 7.25 31.828 1.799 1 96.12 558 GLY A N 1
ATOM 4549 C CA . GLY A 1 558 ? 6.387 32.594 0.91 1 96.12 558 GLY A CA 1
ATOM 4550 C C . GLY A 1 558 ? 5.371 31.734 0.184 1 96.12 558 GLY A C 1
ATOM 4551 O O . GLY A 1 558 ? 5.086 30.609 0.604 1 96.12 558 GLY A O 1
ATOM 4552 N N . PRO A 1 559 ? 4.762 32.281 -0.894 1 94.12 559 PRO A N 1
ATOM 4553 C CA . PRO A 1 559 ? 3.674 31.609 -1.604 1 94.12 559 PRO A CA 1
ATOM 4554 C C . PRO A 1 559 ? 4.098 30.266 -2.188 1 94.12 559 PRO A C 1
ATOM 4556 O O . PRO A 1 559 ? 5.176 30.156 -2.775 1 94.12 559 PRO A O 1
ATOM 4559 N N . GLY A 1 560 ? 3.18 29.25 -1.989 1 94.75 560 GLY A N 1
ATOM 4560 C CA . GLY A 1 560 ? 3.432 27.922 -2.541 1 94.75 560 GLY A CA 1
ATOM 4561 C C . GLY A 1 560 ? 4.383 27.094 -1.696 1 94.75 560 GLY A C 1
ATOM 4562 O O . GLY A 1 560 ? 4.914 26.094 -2.16 1 94.75 560 GLY A O 1
ATOM 4563 N N . PHE A 1 561 ? 4.559 27.5 -0.495 1 96.62 561 PHE A N 1
ATOM 4564 C CA . PHE A 1 561 ? 5.594 26.891 0.335 1 96.62 561 PHE A CA 1
ATOM 4565 C C . PHE A 1 561 ? 5.289 25.422 0.594 1 96.62 561 PHE A C 1
ATOM 4567 O O . PHE A 1 561 ? 6.168 24.656 1.004 1 96.62 561 PHE A O 1
ATOM 4574 N N . LEU A 1 562 ? 4.086 24.953 0.355 1 97.31 562 LEU A N 1
ATOM 4575 C CA . LEU A 1 562 ? 3.699 23.578 0.599 1 97.31 562 LEU A CA 1
ATOM 4576 C C . LEU A 1 562 ? 4.066 22.688 -0.589 1 97.31 562 LEU A C 1
ATOM 4578 O O . LEU A 1 562 ? 4.086 21.469 -0.473 1 97.31 562 LEU A O 1
ATOM 4582 N N . LYS A 1 563 ? 4.273 23.266 -1.718 1 94.88 563 LYS A N 1
ATOM 4583 C CA . LYS A 1 563 ? 4.82 22.547 -2.865 1 94.88 563 LYS A CA 1
ATOM 4584 C C . LYS A 1 563 ? 6.332 22.391 -2.744 1 94.88 563 LYS A C 1
ATOM 4586 O O . LYS A 1 563 ? 6.949 22.938 -1.828 1 94.88 563 LYS A O 1
ATOM 4591 N N . HIS A 1 564 ? 6.895 21.594 -3.635 1 93 564 HIS A N 1
ATOM 4592 C CA . HIS A 1 564 ? 8.289 21.234 -3.432 1 93 564 HIS A CA 1
ATOM 4593 C C . HIS A 1 564 ? 9.188 21.844 -4.504 1 93 564 HIS A C 1
ATOM 4595 O O . HIS A 1 564 ? 8.727 22.109 -5.617 1 93 564 HIS A O 1
ATOM 4601 N N . VAL A 1 565 ? 10.367 22.125 -4.105 1 90.25 565 VAL A N 1
ATOM 4602 C CA . VAL A 1 565 ? 11.422 22.578 -5 1 90.25 565 VAL A CA 1
ATOM 4603 C C . VAL A 1 565 ? 12.789 22.172 -4.438 1 90.25 565 VAL A C 1
ATOM 4605 O O . VAL A 1 565 ? 12.945 22.031 -3.223 1 90.25 565 VAL A O 1
ATOM 4608 N N . GLN A 1 566 ? 13.734 21.984 -5.293 1 88.94 566 GLN A N 1
ATOM 4609 C CA . GLN A 1 566 ? 15.062 21.562 -4.871 1 88.94 566 GLN A CA 1
ATOM 4610 C C . GLN A 1 566 ? 15.758 22.641 -4.055 1 88.94 566 GLN A C 1
ATOM 4612 O O . GLN A 1 566 ? 15.273 23.781 -3.986 1 88.94 566 GLN A O 1
ATOM 4617 N N . HIS A 1 567 ? 16.891 22.234 -3.471 1 89.25 567 HIS A N 1
ATOM 4618 C CA . HIS A 1 567 ? 17.734 23.125 -2.676 1 89.25 567 HIS A CA 1
ATOM 4619 C C . HIS A 1 567 ? 18.203 24.328 -3.5 1 89.25 567 HIS A C 1
ATOM 4621 O O . HIS A 1 567 ? 18.5 24.188 -4.688 1 89.25 567 HIS A O 1
ATOM 4627 N N . TRP A 1 568 ? 18.312 25.453 -2.9 1 87.88 568 TRP A N 1
ATOM 4628 C CA . TRP A 1 568 ? 18.625 26.703 -3.59 1 87.88 568 TRP A CA 1
ATOM 4629 C C . TRP A 1 568 ? 19.984 26.625 -4.277 1 87.88 568 TRP A C 1
ATOM 4631 O O . TRP A 1 568 ? 20.188 27.234 -5.324 1 87.88 568 TRP A O 1
ATOM 4641 N N . ASN A 1 569 ? 20.891 25.859 -3.635 1 84.62 569 ASN A N 1
ATOM 4642 C CA . ASN A 1 569 ? 22.219 25.703 -4.238 1 84.62 569 ASN A CA 1
ATOM 4643 C C . ASN A 1 569 ? 22.109 25.094 -5.637 1 84.62 569 ASN A C 1
ATOM 4645 O O . ASN A 1 569 ? 22.891 25.453 -6.531 1 84.62 569 ASN A O 1
ATOM 4649 N N . LEU A 1 570 ? 21.188 24.297 -5.879 1 81.06 570 LEU A N 1
ATOM 4650 C CA . LEU A 1 570 ? 21 23.641 -7.168 1 81.06 570 LEU A CA 1
ATOM 4651 C C . LEU A 1 570 ? 20.234 24.531 -8.133 1 81.06 570 LEU A C 1
ATOM 4653 O O . LEU A 1 570 ? 20.375 24.406 -9.352 1 81.06 570 LEU A O 1
ATOM 4657 N N . MET A 1 571 ? 19.469 25.344 -7.609 1 81.06 571 MET A N 1
ATOM 4658 C CA . MET A 1 571 ? 18.672 26.234 -8.445 1 81.06 571 MET A CA 1
ATOM 4659 C C . MET A 1 571 ? 19.469 27.469 -8.836 1 81.06 571 MET A C 1
ATOM 4661 O O . MET A 1 571 ? 18.906 28.438 -9.383 1 81.06 571 MET A O 1
ATOM 4665 N N . ASN A 1 572 ? 20.781 27.484 -8.484 1 82.5 572 ASN A N 1
ATOM 4666 C CA . ASN A 1 572 ? 21.719 28.562 -8.797 1 82.5 572 ASN A CA 1
ATOM 4667 C C . ASN A 1 572 ? 21.266 29.891 -8.172 1 82.5 572 ASN A C 1
ATOM 4669 O O . ASN A 1 572 ? 21.344 30.938 -8.805 1 82.5 572 ASN A O 1
ATOM 4673 N N . MET A 1 573 ? 20.719 29.797 -7.066 1 88.62 573 MET A N 1
ATOM 4674 C CA . MET A 1 573 ? 20.391 30.984 -6.285 1 88.62 573 MET A CA 1
ATOM 4675 C C . MET A 1 573 ? 21.578 31.422 -5.434 1 88.62 573 MET A C 1
ATOM 4677 O O . MET A 1 573 ? 22.391 30.594 -5.012 1 88.62 573 MET A O 1
ATOM 4681 N N . PRO A 1 574 ? 21.703 32.719 -5.219 1 90.44 574 PRO A N 1
ATOM 4682 C CA . PRO A 1 574 ? 22.875 33.188 -4.477 1 90.44 574 PRO A CA 1
ATOM 4683 C C . PRO A 1 574 ? 22.875 32.719 -3.018 1 90.44 574 PRO A C 1
ATOM 4685 O O . PRO A 1 574 ? 23.938 32.5 -2.438 1 90.44 574 PRO A O 1
ATOM 4688 N N . ASP A 1 575 ? 21.75 32.625 -2.412 1 91.19 575 ASP A N 1
ATOM 4689 C CA . ASP A 1 575 ? 21.609 32.156 -1.03 1 91.19 575 ASP A CA 1
ATOM 4690 C C . ASP A 1 575 ? 20.203 31.656 -0.765 1 91.19 575 ASP A C 1
ATOM 4692 O O . ASP A 1 575 ? 19.391 31.531 -1.688 1 91.19 575 ASP A O 1
ATOM 4696 N N . SER A 1 576 ? 19.938 31.281 0.471 1 91.38 576 SER A N 1
ATOM 4697 C CA . SER A 1 576 ? 18.656 30.656 0.824 1 91.38 576 SER A CA 1
ATOM 4698 C C . SER A 1 576 ? 17.578 31.719 1.035 1 91.38 576 SER A C 1
ATOM 4700 O O . SER A 1 576 ? 16.422 31.375 1.283 1 91.38 576 SER A O 1
ATOM 4702 N N . TRP A 1 577 ? 17.859 33 0.951 1 93.19 577 TRP A N 1
ATOM 4703 C CA . TRP A 1 577 ? 16.922 34.062 1.276 1 93.19 577 TRP A CA 1
ATOM 4704 C C . TRP A 1 577 ? 16.219 34.594 0.023 1 93.19 577 TRP A C 1
ATOM 4706 O O . TRP A 1 577 ? 15.57 35.625 0.046 1 93.19 577 TRP A O 1
ATOM 4716 N N . GLN A 1 578 ? 16.328 33.812 -1.029 1 91.81 578 GLN A N 1
ATOM 4717 C CA . GLN A 1 578 ? 15.625 34.156 -2.262 1 91.81 578 GLN A CA 1
ATOM 4718 C C . GLN A 1 578 ? 14.195 33.656 -2.24 1 91.81 578 GLN A C 1
ATOM 4720 O O . GLN A 1 578 ? 13.844 32.812 -1.413 1 91.81 578 GLN A O 1
ATOM 4725 N N . ILE A 1 579 ? 13.406 34.219 -3.051 1 92.31 579 ILE A N 1
ATOM 4726 C CA . ILE A 1 579 ? 12.047 33.719 -3.234 1 92.31 579 ILE A CA 1
ATOM 4727 C C . ILE A 1 579 ? 12.07 32.438 -4.094 1 92.31 579 ILE A C 1
ATOM 4729 O O . ILE A 1 579 ? 12.633 32.438 -5.191 1 92.31 579 ILE A O 1
ATOM 4733 N N . TYR A 1 580 ? 11.492 31.406 -3.537 1 91.69 580 TYR A N 1
ATOM 4734 C CA . TYR A 1 580 ? 11.469 30.125 -4.234 1 91.69 580 TYR A CA 1
ATOM 4735 C C . TYR A 1 580 ? 10.281 30.047 -5.188 1 91.69 580 TYR A C 1
ATOM 4737 O O . TYR A 1 580 ? 9.281 30.75 -5.004 1 91.69 580 TYR A O 1
ATOM 4745 N N . LYS A 1 581 ? 10.391 29.25 -6.215 1 89.19 581 LYS A N 1
ATOM 4746 C CA . LYS A 1 581 ? 9.305 28.906 -7.133 1 89.19 581 LYS A CA 1
ATOM 4747 C C . LYS A 1 581 ? 9.031 27.406 -7.129 1 89.19 581 LYS A C 1
ATOM 4749 O O . LYS A 1 581 ? 9.469 26.688 -8.031 1 89.19 581 LYS A O 1
ATOM 4754 N N . PRO A 1 582 ? 8.242 26.953 -6.164 1 92.5 582 PRO A N 1
ATOM 4755 C CA . PRO A 1 582 ? 8.016 25.516 -6.012 1 92.5 582 PRO A CA 1
ATOM 4756 C C . PRO A 1 582 ? 6.996 24.969 -7.004 1 92.5 582 PRO A C 1
ATOM 4758 O O . PRO A 1 582 ? 6.297 25.734 -7.664 1 92.5 582 PRO A O 1
ATOM 4761 N N . GLY A 1 583 ? 6.941 23.594 -7.141 1 87.81 583 GLY A N 1
ATOM 4762 C CA . GLY A 1 583 ? 5.906 22.953 -7.941 1 87.81 583 GLY A CA 1
ATOM 4763 C C . GLY A 1 583 ? 6.461 22.125 -9.086 1 87.81 583 GLY A C 1
ATOM 4764 O O . GLY A 1 583 ? 5.703 21.531 -9.844 1 87.81 583 GLY A O 1
ATOM 4765 N N . SER A 1 584 ? 7.746 22.109 -9.211 1 81.69 584 SER A N 1
ATOM 4766 C CA . SER A 1 584 ? 8.367 21.312 -10.258 1 81.69 584 SER A CA 1
ATOM 4767 C C . SER A 1 584 ? 9.766 20.859 -9.852 1 81.69 584 SER A C 1
ATOM 4769 O O . SER A 1 584 ? 10.406 21.484 -9.016 1 81.69 584 SER A O 1
ATOM 4771 N N . TRP A 1 585 ? 10.164 19.703 -10.445 1 83.81 585 TRP A N 1
ATOM 4772 C CA . TRP A 1 585 ? 11.508 19.188 -10.211 1 83.81 585 TRP A CA 1
ATOM 4773 C C . TRP A 1 585 ? 12.391 19.391 -11.438 1 83.81 585 TRP A C 1
ATOM 4775 O O . TRP A 1 585 ? 11.906 19.328 -12.578 1 83.81 585 TRP A O 1
ATOM 4785 N N . LYS A 1 586 ? 13.633 19.562 -11.195 1 80 586 LYS A N 1
ATOM 4786 C CA . LYS A 1 586 ? 14.594 19.453 -12.289 1 80 586 LYS A CA 1
ATOM 4787 C C . LYS A 1 586 ? 14.797 18 -12.695 1 80 586 LYS A C 1
ATOM 4789 O O . LYS A 1 586 ? 14.641 17.094 -11.875 1 80 586 LYS A O 1
ATOM 4794 N N . SER A 1 587 ? 15.195 17.797 -13.906 1 74.75 587 SER A N 1
ATOM 4795 C CA . SER A 1 587 ? 15.352 16.453 -14.453 1 74.75 587 SER A CA 1
ATOM 4796 C C . SER A 1 587 ? 16.516 15.719 -13.797 1 74.75 587 SER A C 1
ATOM 4798 O O . SER A 1 587 ? 17.562 16.312 -13.531 1 74.75 587 SER A O 1
ATOM 4800 N N . CYS A 1 588 ? 16.359 14.484 -13.609 1 77.25 588 CYS A N 1
ATOM 4801 C CA . CYS A 1 588 ? 17.359 13.617 -13.023 1 77.25 588 CYS A CA 1
ATOM 4802 C C . CYS A 1 588 ? 18.344 13.117 -14.086 1 77.25 588 CYS A C 1
ATOM 4804 O O . CYS A 1 588 ? 17.922 12.68 -15.156 1 77.25 588 CYS A O 1
ATOM 4806 N N . PRO A 1 589 ? 19.609 13.188 -13.828 1 73.69 589 PRO A N 1
ATOM 4807 C CA . PRO A 1 589 ? 20.594 12.742 -14.82 1 73.69 589 PRO A CA 1
ATOM 4808 C C . PRO A 1 589 ? 20.578 11.227 -15.016 1 73.69 589 PRO A C 1
ATOM 4810 O O . PRO A 1 589 ? 20.891 10.742 -16.109 1 73.69 589 PRO A O 1
ATOM 4813 N N . LYS A 1 590 ? 20.266 10.453 -14.023 1 76.06 590 LYS A N 1
ATOM 4814 C CA . LYS A 1 590 ? 20.141 9 -14.117 1 76.06 590 LYS A CA 1
ATOM 4815 C C . LYS A 1 590 ? 18.672 8.578 -14.062 1 76.06 590 LYS A C 1
ATOM 4817 O O . LYS A 1 590 ? 18.203 8.086 -13.039 1 76.06 590 LYS A O 1
ATOM 4822 N N . LYS A 1 591 ? 18.094 8.539 -15.102 1 67.75 591 LYS A N 1
ATOM 4823 C CA . LYS A 1 591 ? 16.641 8.445 -15.211 1 67.75 591 LYS A CA 1
ATOM 4824 C C . LYS A 1 591 ? 16.156 7.078 -14.734 1 67.75 591 LYS A C 1
ATOM 4826 O O . LYS A 1 591 ? 15.016 6.945 -14.281 1 67.75 591 LYS A O 1
ATOM 4831 N N . ALA A 1 592 ? 17.031 6.102 -14.719 1 71.12 592 ALA A N 1
ATOM 4832 C CA . ALA A 1 592 ? 16.609 4.742 -14.391 1 71.12 592 ALA A CA 1
ATOM 4833 C C . ALA A 1 592 ? 16.625 4.52 -12.883 1 71.12 592 ALA A C 1
ATOM 4835 O O . ALA A 1 592 ? 16.078 3.529 -12.383 1 71.12 592 ALA A O 1
ATOM 4836 N N . HIS A 1 593 ? 17.188 5.508 -12.219 1 80.44 593 HIS A N 1
ATOM 4837 C CA . HIS A 1 593 ? 17.312 5.301 -10.781 1 80.44 593 HIS A CA 1
ATOM 4838 C C . HIS A 1 593 ? 15.977 5.48 -10.078 1 80.44 593 HIS A C 1
ATOM 4840 O O . HIS A 1 593 ? 15.219 6.398 -10.398 1 80.44 593 HIS A O 1
ATOM 4846 N N . HIS A 1 594 ? 15.641 4.668 -9.062 1 81.94 594 HIS A N 1
ATOM 4847 C CA . HIS A 1 594 ? 14.328 4.582 -8.43 1 81.94 594 HIS A CA 1
ATOM 4848 C C . HIS A 1 594 ? 14.109 5.738 -7.465 1 81.94 594 HIS A C 1
ATOM 4850 O O . HIS A 1 594 ? 13.016 5.891 -6.914 1 81.94 594 HIS A O 1
ATOM 4856 N N . ALA A 1 595 ? 15.094 6.629 -7.238 1 84.06 595 ALA A N 1
ATOM 4857 C CA . ALA A 1 595 ? 14.953 7.723 -6.281 1 84.06 595 ALA A CA 1
ATOM 4858 C C . ALA A 1 59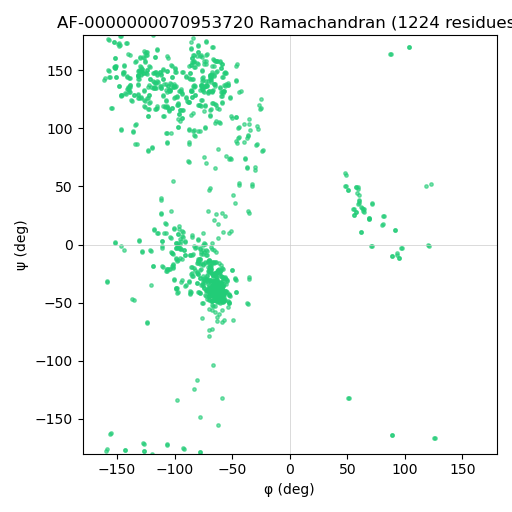5 ? 15.062 9.078 -6.977 1 84.06 595 ALA A C 1
ATOM 4860 O O . ALA A 1 595 ? 15.258 10.102 -6.324 1 84.06 595 ALA A O 1
ATOM 4861 N N . CYS A 1 596 ? 14.977 9.078 -8.305 1 82.44 596 CYS A N 1
ATOM 4862 C CA . CYS A 1 596 ? 14.969 10.344 -9.047 1 82.44 596 CYS A CA 1
ATOM 4863 C C . CYS A 1 596 ? 13.797 11.211 -8.625 1 82.44 596 CYS A C 1
ATOM 4865 O O . CYS A 1 596 ? 12.641 10.773 -8.664 1 82.44 596 CYS A O 1
ATOM 4867 N N . LEU A 1 597 ? 14.055 12.438 -8.266 1 82.75 597 LEU A N 1
ATOM 4868 C CA . LEU A 1 597 ? 13.055 13.352 -7.723 1 82.75 597 LEU A CA 1
ATOM 4869 C C . LEU A 1 597 ? 11.945 13.609 -8.734 1 82.75 597 LEU A C 1
ATOM 4871 O O . LEU A 1 597 ? 10.781 13.75 -8.359 1 82.75 597 LEU A O 1
ATOM 4875 N N . ASP A 1 598 ? 12.32 13.664 -9.984 1 77.44 598 ASP A N 1
ATOM 4876 C CA . ASP A 1 598 ? 11.344 14.031 -11 1 77.44 598 ASP A CA 1
ATOM 4877 C C . ASP A 1 598 ? 10.375 12.883 -11.273 1 77.44 598 ASP A C 1
ATOM 4879 O O . ASP A 1 598 ? 9.461 13.016 -12.086 1 77.44 598 ASP A O 1
ATOM 4883 N N . GLN A 1 599 ? 10.531 11.727 -10.547 1 75.25 599 GLN A N 1
ATOM 4884 C CA . GLN A 1 599 ? 9.578 10.625 -10.609 1 75.25 599 GLN A CA 1
ATOM 4885 C C . GLN A 1 599 ? 8.555 10.719 -9.477 1 75.25 599 GLN A C 1
ATOM 4887 O O . GLN A 1 599 ? 7.609 9.93 -9.422 1 75.25 599 GLN A O 1
ATOM 4892 N N . TYR A 1 600 ? 8.711 11.672 -8.633 1 80.75 600 TYR A N 1
ATOM 4893 C CA . TYR A 1 600 ? 7.855 11.844 -7.465 1 80.75 600 TYR A CA 1
ATOM 4894 C C . TYR A 1 600 ? 7.09 13.156 -7.531 1 80.75 600 TYR A C 1
ATOM 4896 O O . TYR A 1 600 ? 7.461 14.055 -8.289 1 80.75 600 TYR A O 1
ATOM 4904 N N . PRO A 1 601 ? 6.004 13.25 -6.727 1 79.94 601 PRO A N 1
ATOM 4905 C CA . PRO A 1 601 ? 5.191 14.469 -6.789 1 79.94 601 PRO A CA 1
ATOM 4906 C C . PRO A 1 601 ? 5.941 15.703 -6.301 1 79.94 601 PRO A C 1
ATOM 4908 O O . PRO A 1 601 ? 6.773 15.609 -5.395 1 79.94 601 PRO A O 1
ATOM 4911 N N . SER A 1 602 ? 5.637 16.797 -6.93 1 87.31 602 SER A N 1
ATOM 4912 C CA . SER A 1 602 ? 6.211 18.078 -6.504 1 87.31 602 SER A CA 1
ATOM 4913 C C . SER A 1 602 ? 5.246 18.844 -5.602 1 87.31 602 SER A C 1
ATOM 4915 O O . SER A 1 602 ? 5.391 20.047 -5.414 1 87.31 602 SER A O 1
ATOM 4917 N N . ASP A 1 603 ? 4.156 18.156 -5.203 1 89.44 603 ASP A N 1
ATOM 4918 C CA . ASP A 1 603 ? 3.168 18.641 -4.242 1 89.44 603 ASP A CA 1
ATOM 4919 C C . ASP A 1 603 ? 2.693 17.5 -3.33 1 89.44 603 ASP A C 1
ATOM 4921 O O . ASP A 1 603 ? 2.629 16.344 -3.75 1 89.44 603 ASP A O 1
ATOM 4925 N N . GLY A 1 604 ? 2.443 17.922 -2.08 1 90.5 604 GLY A N 1
ATOM 4926 C CA . GLY A 1 604 ? 1.866 16.922 -1.194 1 90.5 604 GLY A CA 1
ATOM 4927 C C . GLY A 1 604 ? 2.91 16.078 -0.49 1 90.5 604 GLY A C 1
ATOM 4928 O O . GLY A 1 604 ? 4.086 16.094 -0.858 1 90.5 604 GLY A O 1
ATOM 4929 N N . SER A 1 605 ? 2.486 15.422 0.512 1 91 605 SER A N 1
ATOM 4930 C CA . SER A 1 605 ? 3.344 14.516 1.273 1 91 605 SER A CA 1
ATOM 4931 C C . SER A 1 605 ? 3.096 13.062 0.89 1 91 605 SER A C 1
ATOM 4933 O O . SER A 1 605 ? 3.941 12.195 1.13 1 91 605 SER A O 1
ATOM 4935 N N . GLU A 1 606 ? 2.012 12.781 0.307 1 83.69 606 GLU A N 1
ATOM 4936 C CA . GLU A 1 606 ? 1.651 11.414 -0.06 1 83.69 606 GLU A CA 1
ATOM 4937 C C . GLU A 1 606 ? 2.529 10.898 -1.196 1 83.69 606 GLU A C 1
ATOM 4939 O O . GLU A 1 606 ? 2.715 11.586 -2.205 1 83.69 606 GLU A O 1
ATOM 4944 N N . GLY A 1 607 ? 3.043 9.688 -0.993 1 77.44 607 GLY A N 1
ATOM 4945 C CA . GLY A 1 607 ? 3.812 9.055 -2.051 1 77.44 607 GLY A CA 1
ATOM 4946 C C . GLY A 1 607 ? 5.289 9.398 -2.004 1 77.44 607 GLY A C 1
ATOM 4947 O O . GLY A 1 607 ? 6.086 8.852 -2.773 1 77.44 607 GLY A O 1
ATOM 4948 N N . LEU A 1 608 ? 5.664 10.352 -1.169 1 81.12 608 LEU A N 1
ATOM 4949 C CA . LEU A 1 608 ? 7.055 10.789 -1.134 1 81.12 608 LEU A CA 1
ATOM 4950 C C . LEU A 1 608 ? 7.875 9.922 -0.186 1 81.12 608 LEU A C 1
ATOM 4952 O O . LEU A 1 608 ? 9.039 9.633 -0.456 1 81.12 608 LEU A O 1
ATOM 4956 N N . LEU A 1 609 ? 7.25 9.656 0.913 1 75.94 609 LEU A N 1
ATOM 4957 C CA . LEU A 1 609 ? 7.977 8.859 1.894 1 75.94 609 LEU A CA 1
ATOM 4958 C C . LEU A 1 609 ? 7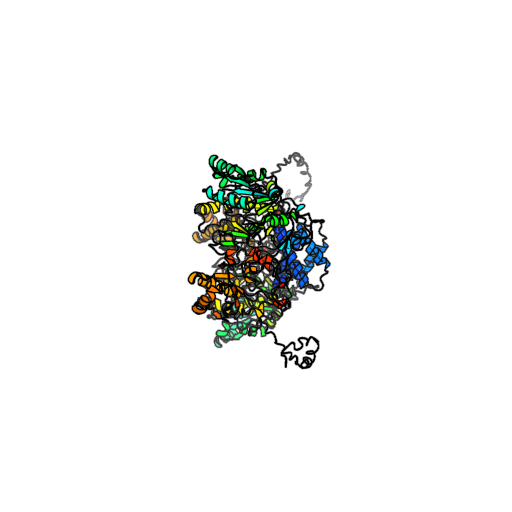.469 7.426 1.912 1 75.94 609 LEU A C 1
ATOM 4960 O O . LEU A 1 609 ? 6.289 7.176 1.647 1 75.94 609 LEU A O 1
ATOM 4964 N N . SER A 1 610 ? 8.438 6.559 1.884 1 60.81 610 SER A N 1
ATOM 4965 C CA . SER A 1 610 ? 8.062 5.148 1.929 1 60.81 610 SER A CA 1
ATOM 4966 C C . SER A 1 610 ? 7.258 4.828 3.188 1 60.81 610 SER A C 1
ATOM 4968 O O . SER A 1 610 ? 7.52 5.387 4.254 1 60.81 610 SER A O 1
ATOM 4970 N N . LYS A 1 611 ? 5.992 4.277 3.049 1 54.56 611 LYS A N 1
ATOM 4971 C CA . LYS A 1 611 ? 5.211 3.865 4.211 1 54.56 611 LYS A CA 1
ATOM 4972 C C . LYS A 1 611 ? 5.879 2.703 4.941 1 54.56 611 LYS A C 1
ATOM 4974 O O . LYS A 1 611 ? 6.227 1.693 4.324 1 54.56 611 LYS A O 1
ATOM 4979 N N . PRO A 1 612 ? 6.516 2.986 6.098 1 43.84 612 PRO A N 1
ATOM 4980 C CA . PRO A 1 612 ? 6.949 1.72 6.691 1 43.84 612 PRO A CA 1
ATOM 4981 C C . PRO A 1 612 ? 5.824 0.694 6.785 1 43.84 612 PRO A C 1
ATOM 4983 O O . PRO A 1 612 ? 4.664 1.062 6.996 1 43.84 612 PRO A O 1
ATOM 4986 N N . GLU A 1 613 ? 5.785 -0.418 6.043 1 41.31 613 GLU A N 1
ATOM 4987 C CA . GLU A 1 613 ? 4.766 -1.432 6.297 1 41.31 613 GLU A CA 1
ATOM 4988 C C . GLU A 1 613 ? 4.457 -1.54 7.789 1 41.31 613 GLU A C 1
ATOM 4990 O O . GLU A 1 613 ? 5.363 -1.502 8.617 1 41.31 613 GLU A O 1
ATOM 4995 N N . ALA A 1 614 ? 3.227 -0.948 8.25 1 36 614 ALA A N 1
ATOM 4996 C CA . ALA A 1 614 ? 2.77 -1.176 9.617 1 36 614 ALA A CA 1
ATOM 4997 C C . ALA A 1 614 ? 3.23 -2.537 10.133 1 36 614 ALA A C 1
ATOM 4999 O O . ALA A 1 614 ? 3.322 -3.498 9.367 1 36 614 ALA A O 1
ATOM 5000 N N . MET B 1 1 ? -49.5 -81.375 -43.75 1 17.55 1 MET B N 1
ATOM 5001 C CA . MET B 1 1 ? -48.781 -80.625 -44.781 1 17.55 1 MET B CA 1
ATOM 5002 C C . MET B 1 1 ? -48.969 -79.125 -44.562 1 17.55 1 MET B C 1
ATOM 5004 O O . MET B 1 1 ? -48.594 -78.312 -45.438 1 17.55 1 MET B O 1
ATOM 5008 N N . LYS B 1 2 ? -49.781 -78.75 -43.438 1 15.63 2 LYS B N 1
ATOM 5009 C CA . LYS B 1 2 ? -50.656 -77.562 -43.281 1 15.63 2 LYS B CA 1
ATOM 5010 C C . LYS B 1 2 ? -49.844 -76.25 -43.344 1 15.63 2 LYS B C 1
ATOM 5012 O O . LYS B 1 2 ? -48.625 -76.25 -43.156 1 15.63 2 LYS B O 1
ATOM 5017 N N . ARG B 1 3 ? -50.5 -75.188 -42.656 1 15.48 3 ARG B N 1
ATOM 5018 C CA . ARG B 1 3 ? -51.062 -73.875 -42.625 1 15.48 3 ARG B CA 1
ATOM 5019 C C . ARG B 1 3 ? -50.094 -72.875 -41.969 1 15.48 3 ARG B C 1
ATOM 5021 O O . ARG B 1 3 ? -50.094 -72.688 -40.75 1 15.48 3 ARG B O 1
ATOM 5028 N N . ALA B 1 4 ? -48.906 -72.688 -42.344 1 18.16 4 ALA B N 1
ATOM 5029 C CA . ALA B 1 4 ? -47.531 -72.188 -42.125 1 18.16 4 ALA B CA 1
ATOM 5030 C C . ALA B 1 4 ? -47.531 -70.688 -42.031 1 18.16 4 ALA B C 1
ATOM 5032 O O . ALA B 1 4 ? -47.062 -70.125 -41.031 1 18.16 4 ALA B O 1
ATOM 5033 N N . GLY B 1 5 ? -47.125 -70 -43.031 1 16.59 5 GLY B N 1
ATOM 5034 C CA . GLY B 1 5 ? -45.906 -69.25 -43.125 1 16.59 5 GLY B CA 1
ATOM 5035 C C . GLY B 1 5 ? -46.094 -67.75 -42.938 1 16.59 5 GLY B C 1
ATOM 5036 O O . GLY B 1 5 ? -45.125 -67 -42.812 1 16.59 5 GLY B O 1
ATOM 5037 N N . ARG B 1 6 ? -47.406 -67.188 -43.094 1 16.2 6 ARG B N 1
ATOM 5038 C CA . ARG B 1 6 ? -47.344 -66.125 -44.094 1 16.2 6 ARG B CA 1
ATOM 5039 C C . ARG B 1 6 ? -46.75 -64.875 -43.5 1 16.2 6 ARG B C 1
ATOM 5041 O O . ARG B 1 6 ? -46.656 -64.75 -42.281 1 16.2 6 ARG B O 1
ATOM 5048 N N . PRO B 1 7 ? -47.219 -63.688 -44.031 1 17.41 7 PRO B N 1
ATOM 5049 C CA . PRO B 1 7 ? -46.656 -62.469 -44.562 1 17.41 7 PRO B CA 1
ATOM 5050 C C . PRO B 1 7 ? -46.375 -61.406 -43.5 1 17.41 7 PRO B C 1
ATOM 5052 O O . PRO B 1 7 ? -46.938 -61.469 -42.406 1 17.41 7 PRO B O 1
ATOM 5055 N N . CYS B 1 8 ? -45.344 -60.406 -43.688 1 18.19 8 CYS B N 1
ATOM 5056 C CA . CYS B 1 8 ? -44.344 -59.438 -43.312 1 18.19 8 CYS B CA 1
ATOM 5057 C C . CYS B 1 8 ? -45.031 -58.156 -42.812 1 18.19 8 CYS B C 1
ATOM 5059 O O . CYS B 1 8 ? -44.344 -57.156 -42.562 1 18.19 8 CYS B O 1
ATOM 5061 N N . TRP B 1 9 ? -46.469 -58.094 -42.562 1 15.95 9 TRP B N 1
ATOM 5062 C CA . TRP B 1 9 ? -47.188 -56.875 -42.875 1 15.95 9 TRP B CA 1
ATOM 5063 C C . TRP B 1 9 ? -46.875 -55.781 -41.875 1 15.95 9 TRP B C 1
ATOM 5065 O O . TRP B 1 9 ? -47.281 -55.875 -40.688 1 15.95 9 TRP B O 1
ATOM 5075 N N . LEU B 1 10 ? -45.625 -55.156 -41.812 1 17.89 10 LEU B N 1
ATOM 5076 C CA . LEU B 1 10 ? -44.969 -54.25 -40.875 1 17.89 10 LEU B CA 1
ATOM 5077 C C . LEU B 1 10 ? -45.688 -52.906 -40.844 1 17.89 10 LEU B C 1
ATOM 5079 O O . LEU B 1 10 ? -45.156 -51.938 -40.344 1 17.89 10 LEU B O 1
ATOM 5083 N N . ARG B 1 11 ? -47.031 -52.844 -41.281 1 15.74 11 ARG B N 1
ATOM 5084 C CA . ARG B 1 11 ? -47.469 -51.594 -41.875 1 15.74 11 ARG B CA 1
ATOM 5085 C C . ARG B 1 11 ? -47.312 -50.438 -40.906 1 15.74 11 ARG B C 1
ATOM 5087 O O . ARG B 1 11 ? -47.094 -50.656 -39.719 1 15.74 11 ARG B O 1
ATOM 5094 N N . SER B 1 12 ? -48.469 -49.562 -40.781 1 15.81 12 SER B N 1
ATOM 5095 C CA . SER B 1 12 ? -48.719 -48.219 -41.188 1 15.81 12 SER B CA 1
ATOM 5096 C C . SER B 1 12 ? -48.531 -47.219 -40.062 1 15.81 12 SER B C 1
ATOM 5098 O O . SER B 1 12 ? -48.375 -47.625 -38.906 1 15.81 12 SER B O 1
ATOM 5100 N N . PRO B 1 13 ? -49.594 -46.156 -39.844 1 18.84 13 PRO B N 1
ATOM 5101 C CA . PRO B 1 13 ? -49.688 -44.688 -39.969 1 18.84 13 PRO B CA 1
ATOM 5102 C C . PRO B 1 13 ? -49.625 -43.969 -38.594 1 18.84 13 PRO B C 1
ATOM 5104 O O . PRO B 1 13 ? -50.344 -44.375 -37.688 1 18.84 13 PRO B O 1
ATOM 5107 N N . CYS B 1 14 ? -48.531 -43.5 -38.125 1 17.88 14 CYS B N 1
ATOM 5108 C CA . CYS B 1 14 ? -48 -42.938 -36.875 1 17.88 14 CYS B CA 1
ATOM 5109 C C . CYS B 1 14 ? -48.812 -41.719 -36.469 1 17.88 14 CYS B C 1
ATOM 5111 O O . CYS B 1 14 ? -48.344 -40.906 -35.656 1 17.88 14 CYS B O 1
ATOM 5113 N N . THR B 1 15 ? -50.031 -41.5 -37.188 1 17.34 15 THR B N 1
ATOM 5114 C CA . THR B 1 15 ? -50.375 -40.094 -37.344 1 17.34 15 THR B CA 1
ATOM 5115 C C . THR B 1 15 ? -50.781 -39.469 -36.031 1 17.34 15 THR B C 1
ATOM 5117 O O . THR B 1 15 ? -50.469 -38.281 -35.75 1 17.34 15 THR B O 1
ATOM 5120 N N . LEU B 1 16 ? -51.781 -40.125 -35.438 1 17.08 16 LEU B N 1
ATOM 5121 C CA . LEU B 1 16 ? -52.938 -39.406 -34.875 1 17.08 16 LEU B CA 1
ATOM 5122 C C . LEU B 1 16 ? -52.531 -38.562 -33.656 1 17.08 16 LEU B C 1
ATOM 5124 O O . LEU B 1 16 ? -53.281 -37.656 -33.281 1 17.08 16 LEU B O 1
ATOM 5128 N N . CYS B 1 17 ? -51.75 -39.188 -32.844 1 16.92 17 CYS B N 1
ATOM 5129 C CA . CYS B 1 17 ? -52 -38.844 -31.453 1 16.92 17 CYS B CA 1
ATOM 5130 C C . CYS B 1 17 ? -51.688 -37.375 -31.188 1 16.92 17 CYS B C 1
ATOM 5132 O O . CYS B 1 17 ? -50.656 -37.062 -30.594 1 16.92 17 CYS B O 1
ATOM 5134 N N . TYR B 1 18 ? -51.781 -36.562 -32.219 1 17.41 18 TYR B N 1
ATOM 5135 C CA . TYR B 1 18 ? -51.219 -35.219 -32.312 1 17.41 18 TYR B CA 1
ATOM 5136 C C . TYR B 1 18 ? -51.844 -34.312 -31.234 1 17.41 18 TYR B C 1
ATOM 5138 O O . TYR B 1 18 ? -51.125 -33.469 -30.641 1 17.41 18 TYR B O 1
ATOM 5146 N N . LEU B 1 19 ? -53.188 -34.156 -31.297 1 17.53 19 LEU B N 1
ATOM 5147 C CA . LEU B 1 19 ? -53.875 -32.875 -31.281 1 17.53 19 LEU B CA 1
ATOM 5148 C C . LEU B 1 19 ? -53.906 -32.312 -29.875 1 17.53 19 LEU B C 1
ATOM 5150 O O . LEU B 1 19 ? -53.781 -31.094 -29.688 1 17.53 19 LEU B O 1
ATOM 5154 N N . LEU B 1 20 ? -54.594 -33.094 -29.094 1 18.02 20 LEU B N 1
ATOM 5155 C CA . LEU B 1 20 ? -55.469 -32.469 -28.078 1 18.02 20 LEU B CA 1
ATOM 5156 C C . LEU B 1 20 ? -54.656 -31.688 -27.062 1 18.02 20 LEU B C 1
ATOM 5158 O O . LEU B 1 20 ? -55.219 -31.141 -26.109 1 18.02 20 LEU B O 1
ATOM 5162 N N . LEU B 1 21 ? -53.406 -32.125 -26.891 1 18.5 21 LEU B N 1
ATOM 5163 C CA . LEU B 1 21 ? -52.719 -31.688 -25.688 1 18.5 21 LEU B CA 1
ATOM 5164 C C . LEU B 1 21 ? -52.562 -30.172 -25.672 1 18.5 21 LEU B C 1
ATOM 5166 O O . LEU B 1 21 ? -51.469 -29.656 -25.938 1 18.5 21 LEU B O 1
ATOM 5170 N N . LEU B 1 22 ? -53.25 -29.453 -26.406 1 19.39 22 LEU B N 1
ATOM 5171 C CA . LEU B 1 22 ? -53.25 -28.047 -26.797 1 19.39 22 LEU B CA 1
ATOM 5172 C C . LEU B 1 22 ? -53.5 -27.156 -25.578 1 19.39 22 LEU B C 1
ATOM 5174 O O . LEU B 1 22 ? -52.875 -26.094 -25.453 1 19.39 22 LEU B O 1
ATOM 5178 N N . SER B 1 23 ? -54.719 -27.297 -25.047 1 18.67 23 SER B N 1
ATOM 5179 C CA . SER B 1 23 ? -55.531 -26.203 -24.516 1 18.67 23 SER B CA 1
ATOM 5180 C C . SER B 1 23 ? -54.844 -25.562 -23.312 1 18.67 23 SER B C 1
ATOM 5182 O O . SER B 1 23 ? -55.125 -24.406 -22.969 1 18.67 23 SER B O 1
ATOM 5184 N N . ALA B 1 24 ? -54.688 -26.406 -22.312 1 20.28 24 ALA B N 1
ATOM 5185 C CA . ALA B 1 24 ? -54.562 -25.906 -20.953 1 20.28 24 ALA B CA 1
ATOM 5186 C C . ALA B 1 24 ? -53.406 -24.922 -20.828 1 20.28 24 ALA B C 1
ATOM 5188 O O . ALA B 1 24 ? -52.344 -25.297 -20.328 1 20.28 24 ALA B O 1
ATOM 5189 N N . LEU B 1 25 ? -52.969 -24.266 -21.797 1 21.17 25 LEU B N 1
ATOM 5190 C CA . LEU B 1 25 ? -51.906 -23.312 -22.109 1 21.17 25 LEU B CA 1
ATOM 5191 C C . LEU B 1 25 ? -52.062 -22.047 -21.266 1 21.17 25 LEU B C 1
ATOM 5193 O O . LEU B 1 25 ? -51.094 -21.297 -21.094 1 21.17 25 LEU B O 1
ATOM 5197 N N . THR B 1 26 ? -53.219 -21.453 -21.234 1 19.62 26 THR B N 1
ATOM 5198 C CA . THR B 1 26 ? -53.469 -20.016 -21.25 1 19.62 26 THR B CA 1
ATOM 5199 C C . THR B 1 26 ? -53.031 -19.375 -19.938 1 19.62 26 THR B C 1
ATOM 5201 O O . THR B 1 26 ? -52.438 -18.297 -19.938 1 19.62 26 THR B O 1
ATOM 5204 N N . VAL B 1 27 ? -53.875 -19.516 -18.875 1 19.5 27 VAL B N 1
ATOM 5205 C CA . VAL B 1 27 ? -54.156 -18.516 -17.859 1 19.5 27 VAL B CA 1
ATOM 5206 C C . VAL B 1 27 ? -53 -18.391 -16.891 1 19.5 27 VAL B C 1
ATOM 5208 O O . VAL B 1 27 ? -53.188 -18.422 -15.664 1 19.5 27 VAL B O 1
ATOM 5211 N N . ALA B 1 28 ? -52.031 -19.125 -16.953 1 19.23 28 ALA B N 1
ATOM 5212 C CA . ALA B 1 28 ? -51.062 -19.078 -15.852 1 19.23 28 ALA B CA 1
ATOM 5213 C C . ALA B 1 28 ? -50.594 -17.641 -15.594 1 19.23 28 ALA B C 1
ATOM 5215 O O . ALA B 1 28 ? -49.875 -17.078 -16.422 1 19.23 28 ALA B O 1
ATOM 5216 N N . ALA B 1 29 ? -51.406 -16.766 -15 1 21.3 29 ALA B N 1
ATOM 5217 C CA . ALA B 1 29 ? -51.438 -15.414 -14.438 1 21.3 29 ALA B CA 1
ATOM 5218 C C . ALA B 1 29 ? -50.125 -15.086 -13.711 1 21.3 29 ALA B C 1
ATOM 5220 O O . ALA B 1 29 ? -49.75 -15.773 -12.75 1 21.3 29 ALA B O 1
ATOM 5221 N N . TYR B 1 30 ? -49.156 -14.523 -14.281 1 20.47 30 TYR B N 1
ATOM 5222 C CA . TYR B 1 30 ? -47.812 -13.977 -14.078 1 20.47 30 TYR B CA 1
ATOM 5223 C C . TYR B 1 30 ? -47.781 -13.047 -12.875 1 20.47 30 TYR B C 1
ATOM 5225 O O . TYR B 1 30 ? -48.125 -11.867 -12.984 1 20.47 30 TYR B O 1
ATOM 5233 N N . ILE B 1 31 ? -48.406 -13.391 -11.812 1 23.52 31 ILE B N 1
ATOM 5234 C CA . ILE B 1 31 ? -48.375 -12.5 -10.664 1 23.52 31 ILE B CA 1
ATOM 5235 C C . ILE B 1 31 ? -46.938 -12 -10.445 1 23.52 31 ILE B C 1
ATOM 5237 O O . ILE B 1 31 ? -46.031 -12.805 -10.242 1 23.52 31 ILE B O 1
ATOM 5241 N N . GLY B 1 32 ? -46.531 -10.922 -10.977 1 21.83 32 GLY B N 1
ATOM 5242 C CA . GLY B 1 32 ? -45.438 -9.977 -10.945 1 21.83 32 GLY B CA 1
ATOM 5243 C C . GLY B 1 32 ? -44.875 -9.773 -9.562 1 21.83 32 GLY B C 1
ATOM 5244 O O . GLY B 1 32 ? -45.188 -8.797 -8.883 1 21.83 32 GLY B O 1
ATOM 5245 N N . ILE B 1 33 ? -44.938 -10.727 -8.711 1 22.3 33 ILE B N 1
ATOM 5246 C CA . ILE B 1 33 ? -44.375 -10.438 -7.391 1 22.3 33 ILE B CA 1
ATOM 5247 C C . ILE B 1 33 ? -42.969 -9.875 -7.535 1 22.3 33 ILE B C 1
ATOM 5249 O O . ILE B 1 33 ? -42.062 -10.578 -7.98 1 22.3 33 ILE B O 1
ATOM 5253 N N . ASP B 1 34 ? -42.844 -8.695 -7.941 1 22.89 34 ASP B N 1
ATOM 5254 C CA . ASP B 1 34 ? -41.719 -7.77 -7.82 1 22.89 34 ASP B CA 1
ATOM 5255 C C . ASP B 1 34 ? -40.969 -7.992 -6.52 1 22.89 34 ASP B C 1
ATOM 5257 O O . ASP B 1 34 ? -41.375 -7.512 -5.461 1 22.89 34 ASP B O 1
ATOM 5261 N N . TRP B 1 35 ? -40.625 -9.195 -6.27 1 23.05 35 TRP B N 1
ATOM 5262 C CA . TRP B 1 35 ? -39.719 -9.398 -5.141 1 23.05 35 TRP B CA 1
ATOM 5263 C C . TRP B 1 35 ? -38.656 -8.289 -5.074 1 23.05 35 TRP B C 1
ATOM 5265 O O . TRP B 1 35 ? -37.844 -8.148 -5.988 1 23.05 35 TRP B O 1
ATOM 5275 N N . TYR B 1 36 ? -39.062 -7.137 -4.656 1 25.91 36 TYR B N 1
ATOM 5276 C CA . TYR B 1 36 ? -38.156 -6.09 -4.172 1 25.91 36 TYR B CA 1
ATOM 5277 C C . TYR B 1 36 ? -36.906 -6.684 -3.527 1 25.91 36 TYR B C 1
ATOM 5279 O O . TYR B 1 36 ? -37 -7.332 -2.482 1 25.91 36 TYR B O 1
ATOM 5287 N N . LEU B 1 37 ? -36.125 -7.309 -4.297 1 29.61 37 LEU B N 1
ATOM 5288 C CA . LEU B 1 37 ? -34.75 -7.691 -3.941 1 29.61 37 LEU B CA 1
ATOM 5289 C C . LEU B 1 37 ? -34.219 -6.789 -2.84 1 29.61 37 LEU B C 1
ATOM 5291 O O . LEU B 1 37 ? -34.062 -5.586 -3.041 1 29.61 37 LEU B O 1
ATOM 5295 N N . ALA B 1 38 ? -34.562 -7.07 -1.654 1 30.25 38 ALA B N 1
ATOM 5296 C CA . ALA B 1 38 ? -34.031 -6.41 -0.468 1 30.25 38 ALA B CA 1
ATOM 5297 C C . ALA B 1 38 ? -32.562 -6.074 -0.65 1 30.25 38 ALA B C 1
ATOM 5299 O O . ALA B 1 38 ? -31.766 -6.918 -1.083 1 30.25 38 ALA B O 1
ATOM 5300 N N . ASP B 1 39 ? -32.219 -4.938 -1.088 1 36.03 39 ASP B N 1
ATOM 5301 C CA . ASP B 1 39 ? -30.875 -4.344 -1.138 1 36.03 39 ASP B CA 1
ATOM 5302 C C . ASP B 1 39 ? -29.984 -4.879 -0.011 1 36.03 39 ASP B C 1
ATOM 5304 O O . ASP B 1 39 ? -30.312 -4.711 1.167 1 36.03 39 ASP B O 1
ATOM 5308 N N . PRO B 1 40 ? -29.391 -6.004 -0.327 1 41.16 40 PRO B N 1
ATOM 5309 C CA . PRO B 1 40 ? -28.562 -6.535 0.761 1 41.16 40 PRO B CA 1
ATOM 5310 C C . PRO B 1 40 ? -27.875 -5.438 1.578 1 41.16 40 PRO B C 1
ATOM 5312 O O . PRO B 1 40 ? -27.344 -5.707 2.658 1 41.16 40 PRO B O 1
ATOM 5315 N N . LEU B 1 41 ? -27.641 -4.355 0.938 1 41.53 41 LEU B N 1
ATOM 5316 C CA . LEU B 1 41 ? -27.062 -3.201 1.623 1 41.53 41 LEU B CA 1
ATOM 5317 C C . LEU B 1 41 ? -28.109 -2.506 2.486 1 41.53 41 LEU B C 1
ATOM 5319 O O . LEU B 1 41 ? -27.828 -1.473 3.1 1 41.53 41 LEU B O 1
ATOM 5323 N N . ARG B 1 42 ? -29.5 -2.891 2.426 1 37.97 42 ARG B N 1
ATOM 5324 C CA . ARG B 1 42 ? -30.484 -2.252 3.281 1 37.97 42 ARG B CA 1
ATOM 5325 C C . ARG B 1 42 ? -30.281 -2.641 4.742 1 37.97 42 ARG B C 1
ATOM 5327 O O . ARG B 1 42 ? -30.734 -3.701 5.176 1 37.97 42 ARG B O 1
ATOM 5334 N N . VAL B 1 43 ? -29.172 -2.584 5.281 1 34.38 43 VAL B N 1
ATOM 5335 C CA . VAL B 1 43 ? -29.219 -2.58 6.738 1 34.38 43 VAL B CA 1
ATOM 5336 C C . VAL B 1 43 ? -30.344 -1.663 7.215 1 34.38 43 VAL B C 1
ATOM 5338 O O . VAL B 1 43 ? -30.672 -0.668 6.562 1 34.38 43 VAL B O 1
ATOM 5341 N N . THR B 1 44 ? -31.281 -2.08 8.195 1 32.94 44 THR B N 1
ATOM 5342 C CA . THR B 1 44 ? -32.312 -1.288 8.852 1 32.94 44 THR B CA 1
ATOM 5343 C C . THR B 1 44 ? -31.828 0.135 9.109 1 32.94 44 THR B C 1
ATOM 5345 O O . THR B 1 44 ? -32.625 1.031 9.391 1 32.94 44 THR B O 1
ATOM 5348 N N . SER B 1 45 ? -30.641 0.382 9.727 1 33.09 45 SER B N 1
ATOM 5349 C CA . SER B 1 45 ? -30.328 1.747 10.141 1 33.09 45 SER B CA 1
ATOM 5350 C C . SER B 1 45 ? -30.094 2.648 8.938 1 33.09 45 SER B C 1
ATOM 5352 O O . SER B 1 45 ? -29.703 2.174 7.863 1 33.09 45 SER B O 1
ATOM 5354 N N . ARG B 1 46 ? -30.531 3.957 8.93 1 35.84 46 ARG B N 1
ATOM 5355 C CA . ARG B 1 46 ? -30.422 5.074 7.996 1 35.84 46 ARG B CA 1
ATOM 5356 C C . ARG B 1 46 ? -29 5.18 7.445 1 35.84 46 ARG B C 1
ATOM 5358 O O . ARG B 1 46 ? -28.125 5.801 8.062 1 35.84 46 ARG B O 1
ATOM 5365 N N . SER B 1 47 ? -28.375 4.16 6.891 1 36.88 47 SER B N 1
ATOM 5366 C CA . SER B 1 47 ? -27.047 4.039 6.277 1 36.88 47 SER B CA 1
ATOM 5367 C C . SER B 1 47 ? -26.781 5.195 5.324 1 36.88 47 SER B C 1
ATOM 5369 O O . SER B 1 47 ? -27.703 5.891 4.898 1 36.88 47 SER B O 1
ATOM 5371 N N . VAL B 1 48 ? -25.578 5.543 5.066 1 39.19 48 VAL B N 1
ATOM 5372 C CA . VAL B 1 48 ? -25.031 6.492 4.109 1 39.19 48 VAL B CA 1
ATOM 5373 C C . VAL B 1 48 ? -25.703 6.309 2.75 1 39.19 48 VAL B C 1
ATOM 5375 O O . VAL B 1 48 ? -25.828 5.184 2.262 1 39.19 48 VAL B O 1
ATOM 5378 N N . ASP B 1 49 ? -26.625 7.152 2.463 1 40.06 49 ASP B N 1
ATOM 5379 C CA . ASP B 1 49 ? -27.219 7.176 1.132 1 40.06 49 ASP B CA 1
ATOM 5380 C C . ASP B 1 49 ? -26.172 6.895 0.054 1 40.06 49 ASP B C 1
ATOM 5382 O O . ASP B 1 49 ? -25.438 7.789 -0.348 1 40.06 49 ASP B O 1
ATOM 5386 N N . LEU B 1 50 ? -25.609 5.719 0.009 1 43.53 50 LEU B N 1
ATOM 5387 C CA . LEU B 1 50 ? -24.75 5.23 -1.063 1 43.53 50 LEU B CA 1
ATOM 5388 C C . LEU B 1 50 ? -25.406 5.422 -2.424 1 43.53 50 LEU B C 1
ATOM 5390 O O . LEU B 1 50 ? -25.047 4.762 -3.396 1 43.53 50 LEU B O 1
ATOM 5394 N N . SER B 1 51 ? -26.484 6.191 -2.412 1 39.97 51 SER B N 1
ATOM 5395 C CA . SER B 1 51 ? -27.141 6.488 -3.686 1 39.97 51 SER B CA 1
ATOM 5396 C C . SER B 1 51 ? -26.297 7.445 -4.523 1 39.97 51 SER B C 1
ATOM 5398 O O . SER B 1 51 ? -26.703 7.852 -5.613 1 39.97 51 SER B O 1
ATOM 5400 N N . ALA B 1 52 ? -25.234 7.844 -3.816 1 47.53 52 ALA B N 1
ATOM 5401 C CA . ALA B 1 52 ? -24.469 8.766 -4.648 1 47.53 52 ALA B CA 1
ATOM 5402 C C . ALA B 1 52 ? -24.047 8.109 -5.957 1 47.53 52 ALA B C 1
ATOM 5404 O O . ALA B 1 52 ? -23.797 6.898 -6 1 47.53 52 ALA B O 1
ATOM 5405 N N . GLU B 1 53 ? -24.266 8.719 -7.035 1 51.03 53 GLU B N 1
ATOM 5406 C CA . GLU B 1 53 ? -24.047 8.273 -8.406 1 51.03 53 GLU B CA 1
ATOM 5407 C C . GLU B 1 53 ? -22.578 7.945 -8.656 1 51.03 53 GLU B C 1
ATOM 5409 O O . GLU B 1 53 ? -22.25 7.238 -9.617 1 51.03 53 GLU B O 1
ATOM 5414 N N . GLU B 1 54 ? -21.688 8.523 -7.633 1 58.25 54 GLU B N 1
ATOM 5415 C CA . GLU B 1 54 ? -20.312 8.32 -8.031 1 58.25 54 GLU B CA 1
ATOM 5416 C C . GLU B 1 54 ? -19.438 7.969 -6.828 1 58.25 54 GLU B C 1
ATOM 5418 O O . GLU B 1 54 ? -19.688 8.438 -5.715 1 58.25 54 GLU B O 1
ATOM 5423 N N . ASN B 1 55 ? -18.594 7.02 -6.922 1 62.91 55 ASN B N 1
ATOM 5424 C CA . ASN B 1 55 ? -17.562 6.695 -5.949 1 62.91 55 ASN B CA 1
ATOM 5425 C C . ASN B 1 55 ? -16.422 7.707 -5.992 1 62.91 55 ASN B C 1
ATOM 5427 O O . ASN B 1 55 ? -15.539 7.621 -6.852 1 62.91 55 ASN B O 1
ATOM 5431 N N . ILE B 1 56 ? -16.422 8.648 -5.039 1 67.19 56 ILE B N 1
ATOM 5432 C CA . ILE B 1 56 ? -15.469 9.758 -5.043 1 67.19 56 ILE B CA 1
ATOM 5433 C C . ILE B 1 56 ? -14.055 9.227 -4.852 1 67.19 56 ILE B C 1
ATOM 5435 O O . ILE B 1 56 ? -13.109 9.711 -5.484 1 67.19 56 ILE B O 1
ATOM 5439 N N . ASP B 1 57 ? -13.891 8.203 -4.039 1 68.12 57 ASP B N 1
ATOM 5440 C CA . ASP B 1 57 ? -12.562 7.652 -3.801 1 68.12 57 ASP B CA 1
ATOM 5441 C C . ASP B 1 57 ? -12 7.016 -5.07 1 68.12 57 ASP B C 1
ATOM 5443 O O . ASP B 1 57 ? -10.812 7.164 -5.367 1 68.12 57 ASP B O 1
ATOM 5447 N N . PHE B 1 58 ? -12.867 6.348 -5.734 1 66 58 PHE B N 1
ATOM 5448 C CA . PHE B 1 58 ? -12.453 5.746 -6.996 1 66 58 PHE B CA 1
ATOM 5449 C C . PHE B 1 58 ? -12.086 6.82 -8.016 1 66 58 PHE B C 1
ATOM 5451 O O . PHE B 1 58 ? -11.07 6.715 -8.703 1 66 58 PHE B O 1
ATOM 5458 N N . ARG B 1 59 ? -12.859 7.879 -7.977 1 67.31 59 ARG B N 1
ATOM 5459 C CA . ARG B 1 59 ? -12.594 8.992 -8.875 1 67.31 59 ARG B CA 1
ATOM 5460 C C . ARG B 1 59 ? -11.25 9.641 -8.562 1 67.31 59 ARG B C 1
ATOM 5462 O O . ARG B 1 59 ? -10.461 9.922 -9.469 1 67.31 59 ARG B O 1
ATOM 5469 N N . PHE B 1 60 ? -11.008 9.891 -7.359 1 69.88 60 PHE B N 1
ATOM 5470 C CA . PHE B 1 60 ? -9.75 10.516 -6.945 1 69.88 60 PHE B CA 1
ATOM 5471 C C . PHE B 1 60 ? -8.57 9.617 -7.258 1 69.88 60 PHE B C 1
ATOM 5473 O O . PHE B 1 60 ? -7.5 10.094 -7.645 1 69.88 60 PHE B O 1
ATOM 5480 N N . GLU B 1 61 ? -8.805 8.383 -7.078 1 67.12 61 GLU B N 1
ATOM 5481 C CA . GLU B 1 61 ? -7.742 7.43 -7.395 1 67.12 61 GLU B CA 1
ATOM 5482 C C . GLU B 1 61 ? -7.383 7.477 -8.875 1 67.12 61 GLU B C 1
ATOM 5484 O O . GLU B 1 61 ? -6.203 7.469 -9.234 1 67.12 61 GLU B O 1
ATOM 5489 N N . ILE B 1 62 ? -8.383 7.586 -9.734 1 65.75 62 ILE B N 1
ATOM 5490 C CA . ILE B 1 62 ? -8.164 7.676 -11.172 1 65.75 62 ILE B CA 1
ATOM 5491 C C . ILE B 1 62 ? -7.398 8.953 -11.5 1 65.75 62 ILE B C 1
ATOM 5493 O O . ILE B 1 62 ? -6.434 8.93 -12.266 1 65.75 62 ILE B O 1
ATOM 5497 N N . ALA B 1 63 ? -7.879 10.023 -10.914 1 66.94 63 ALA B N 1
ATOM 5498 C CA . ALA B 1 63 ? -7.242 11.312 -11.156 1 66.94 63 ALA B CA 1
ATOM 5499 C C . ALA B 1 63 ? -5.773 11.289 -10.742 1 66.94 63 ALA B C 1
ATOM 5501 O O . ALA B 1 63 ? -4.91 11.789 -11.461 1 66.94 63 ALA B O 1
ATOM 5502 N N . SER B 1 64 ? -5.535 10.727 -9.625 1 65.81 64 SER B N 1
ATOM 5503 C CA . SER B 1 64 ? -4.168 10.641 -9.125 1 65.81 64 SER B CA 1
ATOM 5504 C C . SER B 1 64 ? -3.277 9.852 -10.07 1 65.81 64 SER B C 1
ATOM 5506 O O . SER B 1 64 ? -2.17 10.281 -10.398 1 65.81 64 SER B O 1
ATOM 5508 N N . LYS B 1 65 ? -3.801 8.789 -10.477 1 63.31 65 LYS B N 1
ATOM 5509 C CA . LYS B 1 65 ? -3.053 7.941 -11.398 1 63.31 65 LYS B CA 1
ATOM 5510 C C . LYS B 1 65 ? -2.801 8.664 -12.727 1 63.31 65 LYS B C 1
ATOM 5512 O O . LYS B 1 65 ? -1.706 8.578 -13.281 1 63.31 65 LYS B O 1
ATOM 5517 N N . LEU B 1 66 ? -3.812 9.414 -13.211 1 67.56 66 LEU B N 1
ATOM 5518 C CA . LEU B 1 66 ? -3.678 10.164 -14.453 1 67.56 66 LEU B CA 1
ATOM 5519 C C . LEU B 1 66 ? -2.654 11.281 -14.305 1 67.56 66 LEU B C 1
ATOM 5521 O O . LEU B 1 66 ? -1.897 11.57 -15.234 1 67.56 66 LEU B O 1
ATOM 5525 N N . GLN B 1 67 ? -2.691 11.969 -13.18 1 68.12 67 GLN B N 1
ATOM 5526 C CA . GLN B 1 67 ? -1.737 13.047 -12.938 1 68.12 67 GLN B CA 1
ATOM 5527 C C . GLN B 1 67 ? -0.302 12.531 -12.977 1 68.12 67 GLN B C 1
ATOM 5529 O O . GLN B 1 67 ? 0.568 13.148 -13.594 1 68.12 67 GLN B O 1
ATOM 5534 N N . ASP B 1 68 ? -0.193 11.5 -12.297 1 63.06 68 ASP B N 1
ATOM 5535 C CA . ASP B 1 68 ? 1.138 10.898 -12.305 1 63.06 68 ASP B CA 1
ATOM 5536 C C . ASP B 1 68 ? 1.573 10.555 -13.727 1 63.06 68 ASP B C 1
ATOM 5538 O O . ASP B 1 68 ? 2.719 10.797 -14.109 1 63.06 68 ASP B O 1
ATOM 5542 N N . LEU B 1 69 ? 0.578 10.047 -14.477 1 61.53 69 LEU B N 1
ATOM 5543 C CA . LEU B 1 69 ? 0.856 9.656 -15.852 1 61.53 69 LEU B CA 1
ATOM 5544 C C . LEU B 1 69 ? 1.217 10.867 -16.703 1 61.53 69 LEU B C 1
ATOM 5546 O O . LEU B 1 69 ? 2.131 10.805 -17.531 1 61.53 69 LEU B O 1
ATOM 5550 N N . THR B 1 70 ? 0.465 11.867 -16.516 1 63.69 70 THR B N 1
ATOM 5551 C CA . THR B 1 70 ? 0.711 13.078 -17.297 1 63.69 70 THR B CA 1
ATOM 5552 C C . THR B 1 70 ? 2.102 13.633 -17 1 63.69 70 THR B C 1
ATOM 5554 O O . THR B 1 70 ? 2.809 14.07 -17.906 1 63.69 70 THR B O 1
ATOM 5557 N N . ARG B 1 71 ? 2.467 13.625 -15.781 1 64 71 ARG B N 1
ATOM 5558 C CA . ARG B 1 71 ? 3.807 14.062 -15.398 1 64 71 ARG B CA 1
ATOM 5559 C C . ARG B 1 71 ? 4.875 13.211 -16.078 1 64 71 ARG B C 1
ATOM 5561 O O . ARG B 1 71 ? 5.855 13.734 -16.609 1 64 71 ARG B O 1
ATOM 5568 N N . GLN B 1 72 ? 4.629 11.922 -16.016 1 58.81 72 GLN B N 1
ATOM 5569 C CA . GLN B 1 72 ? 5.605 10.992 -16.578 1 58.81 72 GLN B CA 1
ATOM 5570 C C . GLN B 1 72 ? 5.691 11.141 -18.094 1 58.81 72 GLN B C 1
ATOM 5572 O O . GLN B 1 72 ? 6.781 11.07 -18.672 1 58.81 72 GLN B O 1
ATOM 5577 N N . ILE B 1 73 ? 4.5 11.172 -18.719 1 58.12 73 ILE B N 1
ATOM 5578 C CA . ILE B 1 73 ? 4.465 11.359 -20.172 1 58.12 73 ILE B CA 1
ATOM 5579 C C . ILE B 1 73 ? 5.203 12.641 -20.547 1 58.12 73 ILE B C 1
ATOM 5581 O O . ILE B 1 73 ? 5.926 12.672 -21.547 1 58.12 73 ILE B O 1
ATOM 5585 N N . ARG B 1 74 ? 4.98 13.586 -19.781 1 57.94 74 ARG B N 1
ATOM 5586 C CA . ARG B 1 74 ? 5.672 14.844 -20.016 1 57.94 74 ARG B CA 1
ATOM 5587 C C . ARG B 1 74 ? 7.184 14.656 -19.984 1 57.94 74 ARG B C 1
ATOM 5589 O O . ARG B 1 74 ? 7.914 15.305 -20.734 1 57.94 74 ARG B O 1
ATOM 5596 N N . TYR B 1 75 ? 7.512 13.781 -19.125 1 51.69 75 TYR B N 1
ATOM 5597 C CA . TYR B 1 75 ? 8.938 13.539 -18.953 1 51.69 75 TYR B CA 1
ATOM 5598 C C . TYR B 1 75 ? 9.492 12.703 -20.094 1 51.69 75 TYR B C 1
ATOM 5600 O O . TYR B 1 75 ? 10.578 12.984 -20.609 1 51.69 75 TYR B O 1
ATOM 5608 N N . GLU B 1 76 ? 8.789 11.625 -20.328 1 47.22 76 GLU B N 1
ATOM 5609 C CA . GLU B 1 76 ? 9.359 10.625 -21.234 1 47.22 76 GLU B CA 1
ATOM 5610 C C . GLU B 1 76 ? 9.039 10.945 -22.688 1 47.22 76 GLU B C 1
ATOM 5612 O O . GLU B 1 76 ? 9.82 10.625 -23.578 1 47.22 76 GLU B O 1
ATOM 5617 N N . ALA B 1 77 ? 7.758 11.391 -22.922 1 45.78 77 ALA B N 1
ATOM 5618 C CA . ALA B 1 77 ? 7.355 11.359 -24.328 1 45.78 77 ALA B CA 1
ATOM 5619 C C . ALA B 1 77 ? 7.754 12.656 -25.031 1 45.78 77 ALA B C 1
ATOM 5621 O O . ALA B 1 77 ? 7.199 13.719 -24.75 1 45.78 77 ALA B O 1
ATOM 5622 N N . LYS B 1 78 ? 8.859 12.75 -25.531 1 49.19 78 LYS B N 1
ATOM 5623 C CA . LYS B 1 78 ? 9.32 13.883 -26.328 1 49.19 78 LYS B CA 1
ATOM 5624 C C . LYS B 1 78 ? 8.281 14.281 -27.375 1 49.19 78 LYS B C 1
ATOM 5626 O O . LYS B 1 78 ? 8.102 15.469 -27.656 1 49.19 78 LYS B O 1
ATOM 5631 N N . ASN B 1 79 ? 7.719 13.227 -27.953 1 48.88 79 ASN B N 1
ATOM 5632 C CA . ASN B 1 79 ? 6.891 13.531 -29.109 1 48.88 79 ASN B CA 1
ATOM 5633 C C . ASN B 1 79 ? 5.414 13.266 -28.844 1 48.88 79 ASN B C 1
ATOM 5635 O O . ASN B 1 79 ? 4.723 12.656 -29.656 1 48.88 79 ASN B O 1
ATOM 5639 N N . ILE B 1 80 ? 5.121 13.672 -27.594 1 50.12 80 ILE B N 1
ATOM 5640 C CA . ILE B 1 80 ? 3.697 13.484 -27.344 1 50.12 80 ILE B CA 1
ATOM 5641 C C . ILE B 1 80 ? 2.928 14.734 -27.75 1 50.12 80 ILE B C 1
ATOM 5643 O O . ILE B 1 80 ? 3.389 15.859 -27.516 1 50.12 80 ILE B O 1
ATOM 5647 N N . ASN B 1 81 ? 1.954 14.484 -28.578 1 52.25 81 ASN B N 1
ATOM 5648 C CA . ASN B 1 81 ? 1.042 15.57 -28.906 1 52.25 81 ASN B CA 1
ATOM 5649 C C . ASN B 1 81 ? 0.583 16.328 -27.656 1 52.25 81 ASN B C 1
ATOM 5651 O O . ASN B 1 81 ? -0.031 15.734 -26.766 1 52.25 81 ASN B O 1
ATOM 5655 N N . PRO B 1 82 ? 1.027 17.469 -27.547 1 58.53 82 PRO B N 1
ATOM 5656 C CA . PRO B 1 82 ? 0.65 18.25 -26.375 1 58.53 82 PRO B CA 1
ATOM 5657 C C . PRO B 1 82 ? -0.857 18.266 -26.125 1 58.53 82 PRO B C 1
ATOM 5659 O O . PRO B 1 82 ? -1.3 18.438 -24.984 1 58.53 82 PRO B O 1
ATOM 5662 N N . THR B 1 83 ? -1.586 18 -27.172 1 58.88 83 THR B N 1
ATOM 5663 C CA . THR B 1 83 ? -3.037 18 -27.031 1 58.88 83 THR B CA 1
ATOM 5664 C C . THR B 1 83 ? -3.492 16.859 -26.125 1 58.88 83 THR B C 1
ATOM 5666 O O . THR B 1 83 ? -4.48 16.984 -25.406 1 58.88 83 THR B O 1
ATOM 5669 N N . ILE B 1 84 ? -2.709 15.938 -26.141 1 58.91 84 ILE B N 1
ATOM 5670 C CA . ILE B 1 84 ? -3.061 14.789 -25.312 1 58.91 84 ILE B CA 1
ATOM 5671 C C . ILE B 1 84 ? -2.885 15.141 -23.844 1 58.91 84 ILE B C 1
ATOM 5673 O O . ILE B 1 84 ? -3.748 14.836 -23.016 1 58.91 84 ILE B O 1
ATOM 5677 N N . LEU B 1 85 ? -1.835 15.844 -23.672 1 63.5 85 LEU B N 1
ATOM 5678 C CA . LEU B 1 85 ? -1.562 16.234 -22.297 1 63.5 85 LEU B CA 1
ATOM 5679 C C . LEU B 1 85 ? -2.617 17.203 -21.781 1 63.5 85 LEU B C 1
ATOM 5681 O O . LEU B 1 85 ? -3.035 17.125 -20.625 1 63.5 85 LEU B O 1
ATOM 5685 N N . GLN B 1 86 ? -3.02 17.984 -22.625 1 63.78 86 GLN B N 1
ATOM 5686 C CA . GLN B 1 86 ? -4.066 18.938 -22.266 1 63.78 86 GLN B CA 1
ATOM 5687 C C . GLN B 1 86 ? -5.379 18.219 -21.953 1 63.78 86 GLN B C 1
ATOM 5689 O O . GLN B 1 86 ? -6.059 18.562 -20.984 1 63.78 86 GLN B O 1
ATOM 5694 N N . GLU B 1 87 ? -5.594 17.281 -22.734 1 62.44 87 GLU B N 1
ATOM 5695 C CA . GLU B 1 87 ? -6.828 16.531 -22.531 1 62.44 87 GLU B CA 1
ATOM 5696 C C . GLU B 1 87 ? -6.77 15.711 -21.234 1 62.44 87 GLU B C 1
ATOM 5698 O O . GLU B 1 87 ? -7.762 15.602 -20.516 1 62.44 87 GLU B O 1
ATOM 5703 N N . LEU B 1 88 ? -5.664 15.188 -21.016 1 67 88 LEU B N 1
ATOM 5704 C CA . LEU B 1 88 ? -5.504 14.422 -19.781 1 67 88 LEU B CA 1
ATOM 5705 C C . LEU B 1 88 ? -5.668 15.312 -18.562 1 67 88 LEU B C 1
ATOM 5707 O O . LEU B 1 88 ? -6.336 14.938 -17.594 1 67 88 LEU B O 1
ATOM 5711 N N . ASN B 1 89 ? -5.039 16.469 -18.656 1 68.88 89 ASN B N 1
ATOM 5712 C CA . ASN B 1 89 ? -5.184 17.406 -17.562 1 68.88 89 ASN B CA 1
ATOM 5713 C C . ASN B 1 89 ? -6.641 17.797 -17.344 1 68.88 89 ASN B C 1
ATOM 5715 O O . ASN B 1 89 ? -7.078 17.984 -16.203 1 68.88 89 ASN B O 1
ATOM 5719 N N . LYS B 1 90 ? -7.316 17.922 -18.438 1 65.19 90 LYS B N 1
ATOM 5720 C CA . LYS B 1 90 ? -8.742 18.234 -18.359 1 65.19 90 LYS B CA 1
ATOM 5721 C C . LYS B 1 90 ? -9.508 17.109 -17.656 1 65.19 90 LYS B C 1
ATOM 5723 O O . LYS B 1 90 ? -10.375 17.375 -16.828 1 65.19 90 LYS B O 1
ATOM 5728 N N . ILE B 1 91 ? -9.07 15.93 -17.984 1 64.81 91 ILE B N 1
ATOM 5729 C CA . ILE B 1 91 ? -9.727 14.773 -17.375 1 64.81 91 ILE B CA 1
ATOM 5730 C C . ILE B 1 91 ? -9.414 14.742 -15.875 1 64.81 91 ILE B C 1
ATOM 5732 O O . ILE B 1 91 ? -10.305 14.5 -15.055 1 64.81 91 ILE B O 1
ATOM 5736 N N . ILE B 1 92 ? -8.203 15 -15.602 1 71.62 92 ILE B N 1
ATOM 5737 C CA . ILE B 1 92 ? -7.805 15.016 -14.203 1 71.62 92 ILE B CA 1
ATOM 5738 C C . ILE B 1 92 ? -8.609 16.078 -13.445 1 71.62 92 ILE B C 1
ATOM 5740 O O . ILE B 1 92 ? -9.133 15.812 -12.359 1 71.62 92 ILE B O 1
ATOM 5744 N N . SER B 1 93 ? -8.766 17.188 -14.062 1 71 93 SER B N 1
ATOM 5745 C CA . SER B 1 93 ? -9.484 18.312 -13.453 1 71 93 SER B CA 1
ATOM 5746 C C . SER B 1 93 ? -10.953 17.984 -13.234 1 71 93 SER B C 1
ATOM 5748 O O . SER B 1 93 ? -11.555 18.391 -12.242 1 71 93 SER B O 1
ATOM 5750 N N . GLN B 1 94 ? -11.469 17.172 -14.078 1 67.62 94 GLN B N 1
ATOM 5751 C CA . GLN B 1 94 ? -12.867 16.781 -13.977 1 67.62 94 GLN B CA 1
ATOM 5752 C C . GLN B 1 94 ? -13.062 15.734 -12.883 1 67.62 94 GLN B C 1
ATOM 5754 O O . GLN B 1 94 ? -14.102 15.703 -12.219 1 67.62 94 GLN B O 1
ATOM 5759 N N . LEU B 1 95 ? -12.047 15.023 -12.711 1 68.62 95 LEU B N 1
ATOM 5760 C CA . LEU B 1 95 ? -12.164 13.898 -11.781 1 68.62 95 LEU B CA 1
ATOM 5761 C C . LEU B 1 95 ? -11.852 14.336 -10.359 1 68.62 95 LEU B C 1
ATOM 5763 O O . LEU B 1 95 ? -12.391 13.781 -9.398 1 68.62 95 LEU B O 1
ATOM 5767 N N . ASP B 1 96 ? -11 15.273 -10.195 1 74.94 96 ASP B N 1
ATOM 5768 C CA . ASP B 1 96 ? -10.531 15.68 -8.875 1 74.94 96 ASP B CA 1
ATOM 5769 C C . ASP B 1 96 ? -10.477 17.203 -8.75 1 74.94 96 ASP B C 1
ATOM 5771 O O . ASP B 1 96 ? -9.5 17.828 -9.164 1 74.94 96 ASP B O 1
ATOM 5775 N N . PRO B 1 97 ? -11.492 17.734 -8.188 1 72.31 97 PRO B N 1
ATOM 5776 C CA . PRO B 1 97 ? -11.492 19.188 -8.047 1 72.31 97 PRO B CA 1
ATOM 5777 C C . PRO B 1 97 ? -10.297 19.703 -7.262 1 72.31 97 PRO B C 1
ATOM 5779 O O . PRO B 1 97 ? -9.945 20.891 -7.367 1 72.31 97 PRO B O 1
ATOM 5782 N N . ARG B 1 98 ? -9.703 18.984 -6.535 1 87.31 98 ARG B N 1
ATOM 5783 C CA . ARG B 1 98 ? -8.516 19.391 -5.793 1 87.31 98 ARG B CA 1
ATOM 5784 C C . ARG B 1 98 ? -7.375 19.734 -6.742 1 87.31 98 ARG B C 1
ATOM 5786 O O . ARG B 1 98 ? -6.629 20.688 -6.492 1 87.31 98 ARG B O 1
ATOM 5793 N N . TYR B 1 99 ? -7.238 18.891 -7.688 1 76.38 99 TYR B N 1
ATOM 5794 C CA . TYR B 1 99 ? -6.227 19.156 -8.703 1 76.38 99 TYR B CA 1
ATOM 5795 C C . TYR B 1 99 ? -6.492 20.484 -9.406 1 76.38 99 TYR B C 1
ATOM 5797 O O . TYR B 1 99 ? -5.566 21.266 -9.641 1 76.38 99 TYR B O 1
ATOM 5805 N N . THR B 1 100 ? -7.66 20.641 -9.688 1 73.38 100 THR B N 1
ATOM 5806 C CA . THR B 1 100 ? -8.047 21.875 -10.359 1 73.38 100 THR B CA 1
ATOM 5807 C C . THR B 1 100 ? -7.707 23.094 -9.492 1 73.38 100 THR B C 1
ATOM 5809 O O . THR B 1 100 ? -7.168 24.078 -9.992 1 73.38 100 THR B O 1
ATOM 5812 N N . LEU B 1 101 ? -8.023 22.969 -8.305 1 79.38 101 LEU B N 1
ATOM 5813 C CA . LEU B 1 101 ? -7.742 24.078 -7.383 1 79.38 101 LEU B CA 1
ATOM 5814 C C . LEU B 1 101 ? -6.238 24.281 -7.23 1 79.38 101 LEU B C 1
ATOM 5816 O O . LEU B 1 101 ? -5.766 25.422 -7.184 1 79.38 101 LEU B O 1
ATOM 5820 N N . SER B 1 102 ? -5.5 23.219 -7.16 1 83.19 102 SER B N 1
ATOM 5821 C CA . SER B 1 102 ? -4.055 23.281 -6.949 1 83.19 102 SER B CA 1
ATOM 5822 C C . SER B 1 102 ? -3.346 23.891 -8.156 1 83.19 102 SER B C 1
ATOM 5824 O O . SER B 1 102 ? -2.322 24.562 -8.008 1 83.19 102 SER B O 1
ATOM 5826 N N . THR B 1 103 ? -3.816 23.609 -9.359 1 75.62 103 THR B N 1
ATOM 5827 C CA . THR B 1 103 ? -3.158 24.094 -10.57 1 75.62 103 THR B CA 1
ATOM 5828 C C . THR B 1 103 ? -3.732 25.438 -11.008 1 75.62 103 THR B C 1
ATOM 5830 O O . THR B 1 103 ? -3.197 26.078 -11.914 1 75.62 103 THR B O 1
ATOM 5833 N N . GLY B 1 104 ? -4.668 25.891 -10.156 1 65.38 104 GLY B N 1
ATOM 5834 C CA . GLY B 1 104 ? -5.262 27.188 -10.477 1 65.38 104 GLY B CA 1
ATOM 5835 C C . GLY B 1 104 ? -6.172 27.141 -11.688 1 65.38 104 GLY B C 1
ATOM 5836 O O . GLY B 1 104 ? -6.562 28.188 -12.219 1 65.38 104 GLY B O 1
ATOM 5837 N N . SER B 1 105 ? -6.285 25.922 -12.305 1 51.78 105 SER B N 1
ATOM 5838 C CA . SER B 1 105 ? -7.176 25.844 -13.461 1 51.78 105 SER B CA 1
ATOM 5839 C C . SER B 1 105 ? -8.617 26.172 -13.062 1 51.78 105 SER B C 1
ATOM 5841 O O . SER B 1 105 ? -9.141 25.609 -12.102 1 51.78 105 SER B O 1
ATOM 5843 N N . LEU B 1 106 ? -8.914 27.5 -12.992 1 50.25 106 LEU B N 1
ATOM 5844 C CA . LEU B 1 106 ? -10.109 28.188 -12.508 1 50.25 106 LEU B CA 1
ATOM 5845 C C . LEU B 1 106 ? -11.375 27.438 -12.93 1 50.25 106 LEU B C 1
ATOM 5847 O O . LEU B 1 106 ? -11.641 27.281 -14.117 1 50.25 106 LEU B O 1
ATOM 5851 N N . LEU B 1 107 ? -11.742 26.547 -12.109 1 50.22 107 LEU B N 1
ATOM 5852 C CA . LEU B 1 107 ? -13.07 26.078 -12.492 1 50.22 107 LEU B CA 1
ATOM 5853 C C . LEU B 1 107 ? -14.016 27.25 -12.734 1 50.22 107 LEU B C 1
ATOM 5855 O O . LEU B 1 107 ? -14.734 27.266 -13.734 1 50.22 107 LEU B O 1
ATOM 5859 N N . ALA B 1 108 ? -14.312 28.047 -11.555 1 50.31 108 ALA B N 1
ATOM 5860 C CA . ALA B 1 108 ? -15.461 28.938 -11.672 1 50.31 108 ALA B CA 1
ATOM 5861 C C . ALA B 1 108 ? -15.102 30.188 -12.461 1 50.31 108 ALA B C 1
ATOM 5863 O O . ALA B 1 108 ? -14.07 30.812 -12.211 1 50.31 108 ALA B O 1
ATOM 5864 N N . ASP B 1 109 ? -15.312 30.422 -13.688 1 55.19 109 ASP B N 1
ATOM 5865 C CA . ASP B 1 109 ? -15.25 31.656 -14.461 1 55.19 109 ASP B CA 1
ATOM 5866 C C . ASP B 1 109 ? -16.547 32.438 -14.352 1 55.19 109 ASP B C 1
ATOM 5868 O O . ASP B 1 109 ? -17.578 32.031 -14.891 1 55.19 109 ASP B O 1
ATOM 5872 N N . PRO B 1 110 ? -16.469 33.719 -13.656 1 60.66 110 PRO B N 1
ATOM 5873 C CA . PRO B 1 110 ? -15.406 34.438 -12.914 1 60.66 110 PRO B CA 1
ATOM 5874 C C . PRO B 1 110 ? -15.211 33.875 -11.508 1 60.66 110 PRO B C 1
ATOM 5876 O O . PRO B 1 110 ? -16.141 33.312 -10.93 1 60.66 110 PRO B O 1
ATOM 5879 N N . PRO B 1 111 ? -14.07 34.125 -10.781 1 69.81 111 PRO B N 1
ATOM 5880 C CA . PRO B 1 111 ? -13.844 33.688 -9.398 1 69.81 111 PRO B CA 1
ATOM 5881 C C . PRO B 1 111 ? -14.68 34.5 -8.398 1 69.81 111 PRO B C 1
ATOM 5883 O O . PRO B 1 111 ? -14.961 35.656 -8.617 1 69.81 111 PRO B O 1
ATOM 5886 N N . PRO B 1 112 ? -15.258 33.844 -7.441 1 82.19 112 PRO B N 1
ATOM 5887 C CA . PRO B 1 112 ? -16.016 34.594 -6.426 1 82.19 112 PRO B CA 1
ATOM 5888 C C . PRO B 1 112 ? -15.18 35.656 -5.734 1 82.19 112 PRO B C 1
ATOM 5890 O O . PRO B 1 112 ? -13.953 35.562 -5.688 1 82.19 112 PRO B O 1
ATOM 5893 N N . VAL B 1 113 ? -15.93 36.688 -5.383 1 85.5 113 VAL B N 1
ATOM 5894 C CA . VAL B 1 113 ? -15.281 37.719 -4.586 1 85.5 113 VAL B CA 1
ATOM 5895 C C . VAL B 1 113 ? -15.164 37.25 -3.135 1 85.5 113 VAL B C 1
ATOM 5897 O O . VAL B 1 113 ? -16.172 37 -2.479 1 85.5 113 VAL B O 1
ATOM 5900 N N . PRO B 1 114 ? -13.953 37.156 -2.635 1 92.69 114 PRO B N 1
ATOM 5901 C CA . PRO B 1 114 ? -13.789 36.688 -1.26 1 92.69 114 PRO B CA 1
ATOM 5902 C C . PRO B 1 114 ? -14.422 37.594 -0.232 1 92.69 114 PRO B C 1
ATOM 5904 O O . PRO B 1 114 ? -14.453 38.812 -0.435 1 92.69 114 PRO B O 1
ATOM 5907 N N . ASP B 1 115 ? -14.891 37.094 0.865 1 95.44 115 ASP B N 1
ATOM 5908 C CA . ASP B 1 115 ? -15.586 37.844 1.904 1 95.44 115 ASP B CA 1
ATOM 5909 C C . ASP B 1 115 ? -14.594 38.625 2.768 1 95.44 115 ASP B C 1
ATOM 5911 O O . ASP B 1 115 ? -14.984 39.562 3.473 1 95.44 115 ASP B O 1
ATOM 5915 N N . THR B 1 116 ? -13.359 38.219 2.781 1 96.5 116 THR B N 1
ATOM 5916 C CA . THR B 1 116 ? -12.289 38.906 3.482 1 96.5 116 THR B CA 1
ATOM 5917 C C . THR B 1 116 ? -11.125 39.219 2.541 1 96.5 116 THR B C 1
ATOM 5919 O O . THR B 1 116 ? -11.078 38.688 1.421 1 96.5 116 THR B O 1
ATOM 5922 N N . CYS B 1 117 ? -10.234 40.094 2.963 1 94.88 117 CYS B N 1
ATOM 5923 C CA . CYS B 1 117 ? -9.109 40.469 2.125 1 94.88 117 CYS B CA 1
ATOM 5924 C C . CYS B 1 117 ? -8.047 39.375 2.086 1 94.88 117 CYS B C 1
ATOM 5926 O O . CYS B 1 117 ? -7.789 38.719 3.096 1 94.88 117 CYS B O 1
ATOM 5928 N N . GLY B 1 118 ? -7.438 39.219 0.958 1 93.31 118 GLY B N 1
ATOM 5929 C CA . GLY B 1 118 ? -6.289 38.344 0.824 1 93.31 118 GLY B CA 1
ATOM 5930 C C . GLY B 1 118 ? -5.004 38.938 1.346 1 93.31 118 GLY B C 1
ATOM 5931 O O . GLY B 1 118 ? -5.023 40 1.969 1 93.31 118 GLY B O 1
ATOM 5932 N N . GLU B 1 119 ? -3.961 38.156 1.188 1 95.31 119 GLU B N 1
ATOM 5933 C CA . GLU B 1 119 ? -2.66 38.594 1.684 1 95.31 119 GLU B CA 1
ATOM 5934 C C . GLU B 1 119 ? -1.611 38.594 0.574 1 95.31 119 GLU B C 1
ATOM 5936 O O . GLU B 1 119 ? -1.736 37.844 -0.392 1 95.31 119 GLU B O 1
ATOM 5941 N N . VAL B 1 120 ? -0.667 39.469 0.705 1 95.31 120 VAL B N 1
ATOM 5942 C CA . VAL B 1 120 ? 0.454 39.531 -0.228 1 95.31 120 VAL B CA 1
ATOM 5943 C C . VAL B 1 120 ? 1.766 39.344 0.531 1 95.31 120 VAL B C 1
ATOM 5945 O O . VAL B 1 120 ? 1.929 39.844 1.641 1 95.31 120 VAL B O 1
ATOM 5948 N N . TYR B 1 121 ? 2.641 38.656 -0.09 1 96.06 121 TYR B N 1
ATOM 5949 C CA . TYR B 1 121 ? 3.93 38.344 0.512 1 96.06 121 TYR B CA 1
ATOM 5950 C C . TYR B 1 121 ? 4.859 39.531 0.479 1 96.06 121 TYR B C 1
ATOM 5952 O O . TYR B 1 121 ? 4.965 40.219 -0.542 1 96.06 121 TYR B O 1
ATOM 5960 N N . ASN B 1 122 ? 5.543 39.844 1.59 1 95.31 122 ASN B N 1
ATOM 5961 C CA . ASN B 1 122 ? 6.363 41.062 1.7 1 95.31 122 ASN B CA 1
ATOM 5962 C C . ASN B 1 122 ? 7.852 40.719 1.684 1 95.31 122 ASN B C 1
ATOM 5964 O O . ASN B 1 122 ? 8.664 41.469 2.225 1 95.31 122 ASN B O 1
ATOM 5968 N N . GLY B 1 123 ? 8.203 39.5 1.19 1 92.81 123 GLY B N 1
ATOM 5969 C CA . GLY B 1 123 ? 9.602 39.156 1.014 1 92.81 123 GLY B CA 1
ATOM 5970 C C . GLY B 1 123 ? 10.117 38.219 2.1 1 92.81 123 GLY B C 1
ATOM 5971 O O . GLY B 1 123 ? 9.531 38.125 3.18 1 92.81 123 GLY B O 1
ATOM 5972 N N . THR B 1 124 ? 11.297 37.656 1.968 1 93.12 124 THR B N 1
ATOM 5973 C CA . THR B 1 124 ? 11.836 36.562 2.764 1 93.12 124 THR B CA 1
ATOM 5974 C C . THR B 1 124 ? 12.359 37.062 4.102 1 93.12 124 THR B C 1
ATOM 5976 O O . THR B 1 124 ? 12.414 36.312 5.078 1 93.12 124 THR B O 1
ATOM 5979 N N . LEU B 1 125 ? 12.742 38.312 4.168 1 94.25 125 LEU B N 1
ATOM 5980 C CA . LEU B 1 125 ? 13.375 38.812 5.383 1 94.25 125 LEU B CA 1
ATOM 5981 C C . LEU B 1 125 ? 12.367 39.531 6.27 1 94.25 125 LEU B C 1
ATOM 5983 O O . LEU B 1 125 ? 12.648 39.844 7.43 1 94.25 125 LEU B O 1
ATOM 5987 N N . PHE B 1 126 ? 11.211 39.844 5.707 1 94.44 126 PHE B N 1
ATOM 5988 C CA . PHE B 1 126 ? 10.18 40.531 6.477 1 94.44 126 PHE B CA 1
ATOM 5989 C C . PHE B 1 126 ? 9.695 39.656 7.629 1 94.44 126 PHE B C 1
ATOM 5991 O O . PHE B 1 126 ? 9.203 38.531 7.414 1 94.44 126 PHE B O 1
ATOM 5998 N N . GLY B 1 127 ? 9.836 40.125 8.961 1 93.62 127 GLY B N 1
ATOM 5999 C CA . GLY B 1 127 ? 9.398 39.375 10.141 1 93.62 127 GLY B CA 1
ATOM 6000 C C . GLY B 1 127 ? 10.492 38.531 10.75 1 93.62 127 GLY B C 1
ATOM 6001 O O . GLY B 1 127 ? 10.289 37.875 11.781 1 93.62 127 GLY B O 1
ATOM 6002 N N . ASN B 1 128 ? 11.688 38.406 10.102 1 93.62 128 ASN B N 1
ATOM 6003 C CA . ASN B 1 128 ? 12.828 37.656 10.656 1 93.62 128 ASN B CA 1
ATOM 6004 C C . ASN B 1 128 ? 13.219 38.219 12.031 1 93.62 128 ASN B C 1
ATOM 6006 O O . ASN B 1 128 ? 13.164 39.438 12.258 1 93.62 128 ASN B O 1
ATOM 6010 N N . PRO B 1 129 ? 13.508 37.375 13.039 1 93.44 129 PRO B N 1
ATOM 6011 C CA . PRO B 1 129 ? 13.828 35.969 12.859 1 93.44 129 PRO B CA 1
ATOM 6012 C C . PRO B 1 129 ? 12.656 35.062 13.211 1 93.44 129 PRO B C 1
ATOM 6014 O O . PRO B 1 129 ? 12.719 33.844 12.984 1 93.44 129 PRO B O 1
ATOM 6017 N N . TRP B 1 130 ? 11.547 35.562 13.742 1 93.81 130 TRP B N 1
ATOM 6018 C CA . TRP B 1 130 ? 10.523 34.688 14.305 1 93.81 130 TRP B CA 1
ATOM 6019 C C . TRP B 1 130 ? 9.359 34.531 13.336 1 93.81 130 TRP B C 1
ATOM 6021 O O . TRP B 1 130 ? 8.523 33.625 13.508 1 93.81 130 TRP B O 1
ATOM 6031 N N . TYR B 1 131 ? 9.297 35.438 12.375 1 96.31 131 TYR B N 1
ATOM 6032 C CA . TYR B 1 131 ? 8.336 35.344 11.281 1 96.31 131 TYR B CA 1
ATOM 6033 C C . TYR B 1 131 ? 6.906 35.344 11.805 1 96.31 131 TYR B C 1
ATOM 6035 O O . TYR B 1 131 ? 6.094 34.5 11.391 1 96.31 131 TYR B O 1
ATOM 6043 N N . ARG B 1 132 ? 6.613 36.156 12.719 1 95.06 132 ARG B N 1
ATOM 6044 C CA . ARG B 1 132 ? 5.242 36.406 13.148 1 95.06 132 ARG B CA 1
ATOM 6045 C C . ARG B 1 132 ? 4.43 37.062 12.031 1 95.06 132 ARG B C 1
ATOM 6047 O O . ARG B 1 132 ? 3.217 36.875 11.938 1 95.06 132 ARG B O 1
ATOM 6054 N N . THR B 1 133 ? 5.16 37.812 11.266 1 94.75 133 THR B N 1
ATOM 6055 C CA . THR B 1 133 ? 4.578 38.438 10.078 1 94.75 133 THR B CA 1
ATOM 6056 C C . THR B 1 133 ? 5.371 38.062 8.828 1 94.75 133 THR B C 1
ATOM 6058 O O . THR B 1 133 ? 6.574 37.812 8.906 1 94.75 133 THR B O 1
ATOM 6061 N N . GLY B 1 134 ? 4.828 37.938 7.77 1 95.88 134 GLY B N 1
ATOM 6062 C CA . GLY B 1 134 ? 5.414 37.688 6.465 1 95.88 134 GLY B CA 1
ATOM 6063 C C . GLY B 1 134 ? 4.527 38.094 5.312 1 95.88 134 GLY B C 1
ATOM 6064 O O . GLY B 1 134 ? 5.023 38.5 4.262 1 95.88 134 GLY B O 1
ATOM 6065 N N . PHE B 1 135 ? 3.32 38 5.508 1 96.69 135 PHE B N 1
ATOM 6066 C CA . PHE B 1 135 ? 2.285 38.469 4.578 1 96.69 135 PHE B CA 1
ATOM 6067 C C . PHE B 1 135 ? 1.519 39.656 5.152 1 96.69 135 PHE B C 1
ATOM 6069 O O . PHE B 1 135 ? 1.348 39.75 6.367 1 96.69 135 PHE B O 1
ATOM 6076 N N . VAL B 1 136 ? 1.128 40.5 4.301 1 94.31 136 VAL B N 1
ATOM 6077 C CA . VAL B 1 136 ? 0.316 41.625 4.707 1 94.31 136 VAL B CA 1
ATOM 6078 C C . VAL B 1 136 ? -0.967 41.688 3.879 1 94.31 136 VAL B C 1
ATOM 6080 O O . VAL B 1 136 ? -1.05 41.062 2.818 1 94.31 136 VAL B O 1
ATOM 6083 N N . GLU B 1 137 ? -1.923 42.344 4.473 1 93.31 137 GLU B N 1
ATOM 6084 C CA . GLU B 1 137 ? -3.178 42.5 3.738 1 93.31 137 GLU B CA 1
ATOM 6085 C C . GLU B 1 137 ? -2.943 43.094 2.357 1 93.31 137 GLU B C 1
ATOM 6087 O O . GLU B 1 137 ? -2.141 44.031 2.207 1 93.31 137 GLU B O 1
ATOM 6092 N N . SER B 1 138 ? -3.609 42.594 1.424 1 92.62 138 SER B N 1
ATOM 6093 C CA . SER B 1 138 ? -3.463 43.094 0.06 1 92.62 138 SER B CA 1
ATOM 6094 C C . SER B 1 138 ? -3.811 44.562 -0.029 1 92.62 138 SER B C 1
ATOM 6096 O O . SER B 1 138 ? -4.891 44.969 0.398 1 92.62 138 SER B O 1
ATOM 6098 N N . PRO B 1 139 ? -2.963 45.281 -0.645 1 90.31 139 PRO B N 1
ATOM 6099 C CA . PRO B 1 139 ? -3.24 46.719 -0.759 1 90.31 139 PRO B CA 1
ATOM 6100 C C . PRO B 1 139 ? -4.434 47 -1.662 1 90.31 139 PRO B C 1
ATOM 6102 O O . PRO B 1 139 ? -5.047 48.062 -1.549 1 90.31 139 PRO B O 1
ATOM 6105 N N . SER B 1 140 ? -4.691 46.125 -2.494 1 89.56 140 SER B N 1
ATOM 6106 C CA . SER B 1 140 ? -5.785 46.344 -3.436 1 89.56 140 SER B CA 1
ATOM 6107 C C . SER B 1 140 ? -7.137 46.062 -2.785 1 89.56 140 SER B C 1
ATOM 6109 O O . SER B 1 140 ? -8.18 46.406 -3.344 1 89.56 140 SER B O 1
ATOM 6111 N N . CYS B 1 141 ? -7.051 45.438 -1.621 1 91.62 141 CYS B N 1
ATOM 6112 C CA . CYS B 1 141 ? -8.297 45.125 -0.938 1 91.62 141 CYS B CA 1
ATOM 6113 C C . CYS B 1 141 ? -8.742 46.25 -0.03 1 91.62 141 CYS B C 1
ATOM 6115 O O . CYS B 1 141 ? -7.965 46.719 0.803 1 91.62 141 CYS B O 1
ATOM 6117 N N . LYS B 1 142 ? -9.984 46.75 -0.246 1 89.31 142 LYS B N 1
ATOM 6118 C CA . LYS B 1 142 ? -10.562 47.781 0.613 1 89.31 142 LYS B CA 1
ATOM 6119 C C . LYS B 1 142 ? -11.273 47.156 1.812 1 89.31 142 LYS B C 1
ATOM 6121 O O . LYS B 1 142 ? -12.445 46.781 1.717 1 89.31 142 LYS B O 1
ATOM 6126 N N . LYS B 1 143 ? -10.648 47.125 2.93 1 87.62 143 LYS B N 1
ATOM 6127 C CA . LYS B 1 143 ? -11.156 46.5 4.145 1 87.62 143 LYS B CA 1
ATOM 6128 C C . LYS B 1 143 ? -12.477 47.125 4.578 1 87.62 143 LYS B C 1
ATOM 6130 O O . LYS B 1 143 ? -13.344 46.438 5.125 1 87.62 143 LYS B O 1
ATOM 6135 N N . GLU B 1 144 ? -12.609 48.344 4.199 1 88.75 144 GLU B N 1
ATOM 6136 C CA . GLU B 1 144 ? -13.812 49.094 4.586 1 88.75 144 GLU B CA 1
ATOM 6137 C C . GLU B 1 144 ? -15.039 48.562 3.84 1 88.75 144 GLU B C 1
ATOM 6139 O O . GLU B 1 144 ? -16.172 48.719 4.301 1 88.75 144 GLU B O 1
ATOM 6144 N N . GLU B 1 145 ? -14.75 47.938 2.787 1 90.38 145 GLU B N 1
ATOM 6145 C CA . GLU B 1 145 ? -15.844 47.438 1.975 1 90.38 145 GLU B CA 1
ATOM 6146 C C . GLU B 1 145 ? -16.203 46 2.377 1 90.38 145 GLU B C 1
ATOM 6148 O O . GLU B 1 145 ? -17.203 45.438 1.91 1 90.38 145 GLU B O 1
ATOM 6153 N N . LYS B 1 146 ? -15.406 45.469 3.287 1 93.69 146 LYS B N 1
ATOM 6154 C CA . LYS B 1 146 ? -15.664 44.094 3.756 1 93.69 146 LYS B CA 1
ATOM 6155 C C . LYS B 1 146 ? -16.406 44.125 5.09 1 93.69 146 LYS B C 1
ATOM 6157 O O . LYS B 1 146 ? -16.266 45.062 5.875 1 93.69 146 LYS B O 1
ATOM 6162 N N . GLN B 1 147 ? -17.219 43.125 5.266 1 94.94 147 GLN B N 1
ATOM 6163 C CA . GLN B 1 147 ? -17.859 42.969 6.566 1 94.94 147 GLN B CA 1
ATOM 6164 C C . GLN B 1 147 ? -16.844 42.594 7.641 1 94.94 147 GLN B C 1
ATOM 6166 O O . GLN B 1 147 ? -15.906 41.844 7.387 1 94.94 147 GLN B O 1
ATOM 6171 N N . PRO B 1 148 ? -17.031 43.188 8.812 1 95.81 148 PRO B N 1
ATOM 6172 C CA . PRO B 1 148 ? -16.156 42.781 9.906 1 95.81 148 PRO B CA 1
ATOM 6173 C C . PRO B 1 148 ? -16.344 41.312 10.281 1 95.81 148 PRO B C 1
ATOM 6175 O O . PRO B 1 148 ? -17.422 40.75 10.062 1 95.81 148 PRO B O 1
ATOM 6178 N N . ILE B 1 149 ? -15.383 40.719 10.891 1 97.12 149 ILE B N 1
ATOM 6179 C CA . ILE B 1 149 ? -15.328 39.25 11.102 1 97.12 149 ILE B CA 1
ATOM 6180 C C . ILE B 1 149 ? -16.484 38.812 12.008 1 97.12 149 ILE B C 1
ATOM 6182 O O . ILE B 1 149 ? -17.016 37.719 11.844 1 97.12 149 ILE B O 1
ATOM 6186 N N . HIS B 1 150 ? -16.922 39.719 13 1 96.44 150 HIS B N 1
ATOM 6187 C CA . HIS B 1 150 ? -17.969 39.344 13.93 1 96.44 150 HIS B CA 1
ATOM 6188 C C . HIS B 1 150 ? -19.328 39.25 13.227 1 96.44 150 HIS B C 1
ATOM 6190 O O . HIS B 1 150 ? -20.281 38.688 13.766 1 96.44 150 HIS B O 1
ATOM 6196 N N . LYS B 1 151 ? -19.438 39.75 12.031 1 97.25 151 LYS B N 1
ATOM 6197 C CA . LYS B 1 151 ? -20.656 39.625 11.234 1 97.25 151 LYS B CA 1
ATOM 6198 C C . LYS B 1 151 ? -20.578 38.438 10.297 1 97.25 151 LYS B C 1
ATOM 6200 O O . LYS B 1 151 ? -21.594 38.031 9.734 1 97.25 151 LYS B O 1
ATOM 6205 N N . LEU B 1 152 ? -19.438 37.906 10.18 1 98.12 152 LEU B N 1
ATOM 6206 C CA . LEU B 1 152 ? -19.234 36.844 9.219 1 98.12 152 LEU B CA 1
ATOM 6207 C C . LEU B 1 152 ? -19.25 35.5 9.914 1 98.12 152 LEU B C 1
ATOM 6209 O O . LEU B 1 152 ? -19.594 34.469 9.305 1 98.12 152 LEU B O 1
ATOM 6213 N N . ILE B 1 153 ? -18.812 35.438 11.188 1 98.38 153 ILE B N 1
ATOM 6214 C CA . ILE B 1 153 ? -18.562 34.125 11.789 1 98.38 153 ILE B CA 1
ATOM 6215 C C . ILE B 1 153 ? -19.219 34.031 13.164 1 98.38 153 ILE B C 1
ATOM 6217 O O . ILE B 1 153 ? -19.234 35.031 13.906 1 98.38 153 ILE B O 1
ATOM 6221 N N . THR B 1 154 ? -19.844 32.969 13.492 1 98.5 154 THR B N 1
ATOM 6222 C CA . THR B 1 154 ? -20.281 32.562 14.82 1 98.5 154 THR B CA 1
ATOM 6223 C C . THR B 1 154 ? -19.438 31.406 15.352 1 98.5 154 THR B C 1
ATOM 6225 O O . THR B 1 154 ? -19.062 30.5 14.602 1 98.5 154 THR B O 1
ATOM 6228 N N . ILE B 1 155 ? -19.062 31.422 16.625 1 98.25 155 ILE B N 1
ATOM 6229 C CA . ILE B 1 155 ? -18.281 30.359 17.234 1 98.25 155 ILE B CA 1
ATOM 6230 C C . ILE B 1 155 ? -19.188 29.406 17.984 1 98.25 155 ILE B C 1
ATOM 6232 O O . ILE B 1 155 ? -20.031 29.844 18.797 1 98.25 155 ILE B O 1
ATOM 6236 N N . ILE B 1 156 ? -19.094 28.156 17.719 1 96.75 156 ILE B N 1
ATOM 6237 C CA . ILE B 1 156 ? -19.797 27.172 18.531 1 96.75 156 ILE B CA 1
ATOM 6238 C C . ILE B 1 156 ? -18.797 26.422 19.406 1 96.75 156 ILE B C 1
ATOM 6240 O O . ILE B 1 156 ? -17.75 25.984 18.922 1 96.75 156 ILE B O 1
ATOM 6244 N N . LEU B 1 157 ? -19.125 26.297 20.672 1 92.25 157 LEU B N 1
ATOM 6245 C CA . LEU B 1 157 ? -18.281 25.688 21.688 1 92.25 157 LEU B CA 1
ATOM 6246 C C . LEU B 1 157 ? -19.078 24.688 22.516 1 92.25 157 LEU B C 1
ATOM 6248 O O . LEU B 1 157 ? -20.188 25 22.969 1 92.25 157 LEU B O 1
ATOM 6252 N N . LEU B 1 158 ? -18.516 23.469 22.562 1 86.06 158 LEU B N 1
ATOM 6253 C CA . LEU B 1 158 ? -19.109 22.484 23.453 1 86.06 158 LEU B CA 1
ATOM 6254 C C . LEU B 1 158 ? -18.359 22.422 24.781 1 86.06 158 LEU B C 1
ATOM 6256 O O . LEU B 1 158 ? -17.141 22.234 24.781 1 86.06 158 LEU B O 1
ATOM 6260 N N . ASP B 1 159 ? -19.047 22.688 25.812 1 76.06 159 ASP B N 1
ATOM 6261 C CA . ASP B 1 159 ? -18.484 22.656 27.156 1 76.06 159 ASP B CA 1
ATOM 6262 C C . ASP B 1 159 ? -18.484 21.234 27.703 1 76.06 159 ASP B C 1
ATOM 6264 O O . ASP B 1 159 ? -19.516 20.734 28.188 1 76.06 159 ASP B O 1
ATOM 6268 N N . ARG B 1 160 ? -17.422 20.531 27.547 1 67.25 160 ARG B N 1
ATOM 6269 C CA . ARG B 1 160 ? -17.344 19.156 28.016 1 67.25 160 ARG B CA 1
ATOM 6270 C C . ARG B 1 160 ? -16.641 19.078 29.359 1 67.25 160 ARG B C 1
ATOM 6272 O O . ARG B 1 160 ? -16.453 17.984 29.906 1 67.25 160 ARG B O 1
ATOM 6279 N N . VAL B 1 161 ? -16.281 20.234 29.844 1 60.22 161 VAL B N 1
ATOM 6280 C CA . VAL B 1 161 ? -15.477 20.234 31.047 1 60.22 161 VAL B CA 1
ATOM 6281 C C . VAL B 1 161 ? -16.375 20.375 32.281 1 60.22 161 VAL B C 1
ATOM 6283 O O . VAL B 1 161 ? -17.359 21.125 32.25 1 60.22 161 VAL B O 1
ATOM 6286 N N . GLU B 1 162 ? -16.078 19.547 33.125 1 61.41 162 GLU B N 1
ATOM 6287 C CA . GLU B 1 162 ? -16.828 19.609 34.406 1 61.41 162 GLU B CA 1
ATOM 6288 C C . GLU B 1 162 ? -16.609 20.938 35.094 1 61.41 162 GLU B C 1
ATOM 6290 O O . GLU B 1 162 ? -17.516 21.438 35.75 1 61.41 162 GLU B O 1
ATOM 6295 N N . ASP B 1 163 ? -15.5 21.5 34.75 1 69.19 163 ASP B N 1
ATOM 6296 C CA . ASP B 1 163 ? -15.156 22.734 35.438 1 69.19 163 ASP B CA 1
ATOM 6297 C C . ASP B 1 163 ? -15.578 23.969 34.656 1 69.19 163 ASP B C 1
ATOM 6299 O O . ASP B 1 163 ? -14.945 24.312 33.656 1 69.19 163 ASP B O 1
ATOM 6303 N N . ILE B 1 164 ? -16.594 24.625 35.094 1 75.06 164 ILE B N 1
ATOM 6304 C CA . ILE B 1 164 ? -17.188 25.781 34.438 1 75.06 164 ILE B CA 1
ATOM 6305 C C . ILE B 1 164 ? -16.141 26.891 34.281 1 75.06 164 ILE B C 1
ATOM 6307 O O . ILE B 1 164 ? -16.203 27.719 33.375 1 75.06 164 ILE B O 1
ATOM 6311 N N . ASN B 1 165 ? -15.164 26.891 35.219 1 79.75 165 ASN B N 1
ATOM 6312 C CA . ASN B 1 165 ? -14.133 27.906 35.156 1 79.75 165 ASN B CA 1
ATOM 6313 C C . ASN B 1 165 ? -13.281 27.797 33.906 1 79.75 165 ASN B C 1
ATOM 6315 O O . ASN B 1 165 ? -12.836 28.812 33.375 1 79.75 165 ASN B O 1
ATOM 6319 N N . LYS B 1 166 ? -13.102 26.641 33.531 1 84.88 166 LYS B N 1
ATOM 6320 C CA . LYS B 1 166 ? -12.32 26.438 32.312 1 84.88 166 LYS B CA 1
ATOM 6321 C C . LYS B 1 166 ? -13.055 26.969 31.094 1 84.88 166 LYS B C 1
ATOM 6323 O O . LYS B 1 166 ? -12.438 27.531 30.188 1 84.88 166 LYS B O 1
ATOM 6328 N N . THR B 1 167 ? -14.336 26.766 31.094 1 86.81 167 THR B N 1
ATOM 6329 C CA . THR B 1 167 ? -15.156 27.312 30.016 1 86.81 167 THR B CA 1
ATOM 6330 C C . THR B 1 167 ? -15.141 28.844 30.047 1 86.81 167 THR B C 1
ATOM 6332 O O . THR B 1 167 ? -15.07 29.484 28.984 1 86.81 167 THR B O 1
ATOM 6335 N N . CYS B 1 168 ? -15.211 29.359 31.203 1 89.06 168 CYS B N 1
ATOM 6336 C CA . CYS B 1 168 ? -15.172 30.812 31.359 1 89.06 168 CYS B CA 1
ATOM 6337 C C . CYS B 1 168 ? -13.836 31.375 30.875 1 89.06 168 CYS B C 1
ATOM 6339 O O . CYS B 1 168 ? -13.797 32.438 30.281 1 89.06 168 CYS B O 1
ATOM 6341 N N . ASP B 1 169 ? -12.82 30.641 31.172 1 90.31 169 ASP B N 1
ATOM 6342 C CA . ASP B 1 169 ? -11.5 31.062 30.703 1 90.31 169 ASP B CA 1
ATOM 6343 C C . ASP B 1 169 ? -11.469 31.172 29.172 1 90.31 169 ASP B C 1
ATOM 6345 O O . ASP B 1 169 ? -10.969 32.156 28.625 1 90.31 169 ASP B O 1
ATOM 6349 N N . VAL B 1 170 ? -12.016 30.203 28.516 1 93 170 VAL B N 1
ATOM 6350 C CA . VAL B 1 170 ? -12.039 30.188 27.062 1 93 170 VAL B CA 1
ATOM 6351 C C . VAL B 1 170 ? -12.898 31.344 26.547 1 93 170 VAL B C 1
ATOM 6353 O O . VAL B 1 170 ? -12.492 32.062 25.641 1 93 170 VAL B O 1
ATOM 6356 N N . LEU B 1 171 ? -14.078 31.562 27.141 1 93.5 171 LEU B N 1
ATOM 6357 C CA . LEU B 1 171 ? -14.969 32.656 26.734 1 93.5 171 LEU B CA 1
ATOM 6358 C C . LEU B 1 171 ? -14.297 34 26.922 1 93.5 171 LEU B C 1
ATOM 6360 O O . LEU B 1 171 ? -14.453 34.875 26.078 1 93.5 171 LEU B O 1
ATOM 6364 N N . GLN B 1 172 ? -13.562 34.094 27.969 1 94.06 172 GLN B N 1
ATOM 6365 C CA . GLN B 1 172 ? -12.852 35.344 28.219 1 94.06 172 GLN B CA 1
ATOM 6366 C C . GLN B 1 172 ? -11.82 35.625 27.125 1 94.06 172 GLN B C 1
ATOM 6368 O O . GLN B 1 172 ? -11.672 36.75 26.672 1 94.06 172 GLN B O 1
ATOM 6373 N N . THR B 1 173 ? -11.07 34.594 26.766 1 95.88 173 THR B N 1
ATOM 6374 C CA . THR B 1 173 ? -10.062 34.781 25.734 1 95.88 173 THR B CA 1
ATOM 6375 C C . THR B 1 173 ? -10.719 35.125 24.391 1 95.88 173 THR B C 1
ATOM 6377 O O . THR B 1 173 ? -10.18 35.906 23.609 1 95.88 173 THR B O 1
ATOM 6380 N N . ILE B 1 174 ? -11.906 34.562 24.078 1 96.38 174 ILE B N 1
ATOM 6381 C CA . ILE B 1 174 ? -12.641 34.906 22.875 1 96.38 174 ILE B CA 1
ATOM 6382 C C . ILE B 1 174 ? -13.078 36.344 22.906 1 96.38 174 ILE B C 1
ATOM 6384 O O . ILE B 1 174 ? -12.945 37.062 21.906 1 96.38 174 ILE B O 1
ATOM 6388 N N . ARG B 1 175 ? -13.578 36.812 24.062 1 95.69 175 ARG B N 1
ATOM 6389 C CA . ARG B 1 175 ? -14.016 38.219 24.219 1 95.69 175 ARG B CA 1
ATOM 6390 C C . ARG B 1 175 ? -12.844 39.188 24.094 1 95.69 175 ARG B C 1
ATOM 6392 O O . ARG B 1 175 ? -12.992 40.281 23.547 1 95.69 175 ARG B O 1
ATOM 6399 N N . SER B 1 176 ? -11.734 38.75 24.625 1 95.06 176 SER B N 1
ATOM 6400 C CA . SER B 1 176 ? -10.531 39.562 24.5 1 95.06 176 SER B CA 1
ATOM 6401 C C . SER B 1 176 ? -10.102 39.688 23.047 1 95.06 176 SER B C 1
ATOM 6403 O O . SER B 1 176 ? -9.586 40.75 22.625 1 95.06 176 SER B O 1
ATOM 6405 N N . TYR B 1 177 ? -10.266 38.656 22.312 1 95.75 177 TYR B N 1
ATOM 6406 C CA . TYR B 1 177 ? -9.953 38.656 20.875 1 95.75 177 TYR B CA 1
ATOM 6407 C C . TYR B 1 177 ? -10.922 39.562 20.125 1 95.75 177 TYR B C 1
ATOM 6409 O O . TYR B 1 177 ? -10.5 40.438 19.359 1 95.75 177 TYR B O 1
ATOM 6417 N N . ASN B 1 178 ? -12.148 39.344 20.344 1 96.25 178 ASN B N 1
ATOM 6418 C CA . ASN B 1 178 ? -13.227 40.125 19.719 1 96.25 178 ASN B CA 1
ATOM 6419 C C . ASN B 1 178 ? -14.492 40.094 20.578 1 96.25 178 ASN B C 1
ATOM 6421 O O . ASN B 1 178 ? -15.172 39.062 20.656 1 96.25 178 ASN B O 1
ATOM 6425 N N . SER B 1 179 ? -14.898 41.156 21.031 1 94.19 179 SER B N 1
ATOM 6426 C CA . SER B 1 179 ? -15.992 41.219 22 1 94.19 179 SER B CA 1
ATOM 6427 C C . SER B 1 179 ? -17.344 41.094 21.312 1 94.19 179 SER B C 1
ATOM 6429 O O . SER B 1 179 ? -18.359 40.812 21.969 1 94.19 179 SER B O 1
ATOM 6431 N N . ASN B 1 180 ? -17.344 41.25 20.031 1 95.44 180 ASN B N 1
ATOM 6432 C CA . ASN B 1 180 ? -18.625 41.312 19.328 1 95.44 180 ASN B CA 1
ATOM 6433 C C . ASN B 1 180 ? -18.984 39.969 18.703 1 95.44 180 ASN B C 1
ATOM 6435 O O . ASN B 1 180 ? -20.109 39.75 18.25 1 95.44 180 ASN B O 1
ATOM 6439 N N . ILE B 1 181 ? -18.062 39.031 18.625 1 96.94 181 ILE B N 1
ATOM 6440 C CA . ILE B 1 181 ? -18.312 37.781 17.953 1 96.94 181 ILE B CA 1
ATOM 6441 C C . ILE B 1 181 ? -19.344 36.969 18.734 1 96.94 181 ILE B C 1
ATOM 6443 O O . ILE B 1 181 ? -19.281 36.875 19.969 1 96.94 181 ILE B O 1
ATOM 6447 N N . LYS B 1 182 ? -20.297 36.469 18.078 1 96.88 182 LYS B N 1
ATOM 6448 C CA . LYS B 1 182 ? -21.328 35.656 18.703 1 96.88 182 LYS B CA 1
ATOM 6449 C C . LYS B 1 182 ? -20.797 34.25 19.016 1 96.88 182 LYS B C 1
ATOM 6451 O O . LYS B 1 182 ? -20.078 33.656 18.219 1 96.88 182 LYS B O 1
ATOM 6456 N N . VAL B 1 183 ? -21.141 33.781 20.25 1 96.69 183 VAL B N 1
ATOM 6457 C CA . VAL B 1 183 ? -20.75 32.438 20.688 1 96.69 183 VAL B CA 1
ATOM 6458 C C . VAL B 1 183 ? -21.984 31.656 21.094 1 96.69 183 VAL B C 1
ATOM 6460 O O . VAL B 1 183 ? -22.844 32.156 21.828 1 96.69 183 VAL B O 1
ATOM 6463 N N . ILE B 1 184 ? -22.141 30.516 20.516 1 95.81 184 ILE B N 1
ATOM 6464 C CA . ILE B 1 184 ? -23.156 29.578 20.969 1 95.81 184 ILE B CA 1
ATOM 6465 C C . ILE B 1 184 ? -22.5 28.469 21.797 1 95.81 184 ILE B C 1
ATOM 6467 O O . ILE B 1 184 ? -21.688 27.703 21.281 1 95.81 184 ILE B O 1
ATOM 6471 N N . LEU B 1 185 ? -22.875 28.391 23.031 1 92.31 185 LEU B N 1
ATOM 6472 C CA . LEU B 1 185 ? -22.297 27.438 23.969 1 92.31 185 LEU B CA 1
ATOM 6473 C C . LEU B 1 185 ? -23.25 26.281 24.25 1 92.31 185 LEU B C 1
ATOM 6475 O O . LEU B 1 185 ? -24.391 26.5 24.688 1 92.31 185 LEU B O 1
ATOM 6479 N N . GLY B 1 186 ? -22.812 25.047 23.828 1 89.12 186 GLY B N 1
ATOM 6480 C CA . GLY B 1 186 ? -23.516 23.844 24.25 1 89.12 186 GLY B CA 1
ATOM 6481 C C . GLY B 1 186 ? -23.016 23.312 25.578 1 89.12 186 GLY B C 1
ATOM 6482 O O . GLY B 1 186 ? -21.828 23.031 25.734 1 89.12 186 GLY B O 1
ATOM 6483 N N . SER B 1 187 ? -23.875 23.172 26.547 1 81.94 187 SER B N 1
ATOM 6484 C CA . SER B 1 187 ? -23.422 22.797 27.875 1 81.94 187 SER B CA 1
ATOM 6485 C C . SER B 1 187 ? -24.438 21.891 28.578 1 81.94 187 SER B C 1
ATOM 6487 O O . SER B 1 187 ? -25.609 21.875 28.203 1 81.94 187 SER B O 1
ATOM 6489 N N . THR B 1 188 ? -23.797 21.078 29.359 1 75.62 188 THR B N 1
ATOM 6490 C CA . THR B 1 188 ? -24.656 20.297 30.25 1 75.62 188 THR B CA 1
ATOM 6491 C C . THR B 1 188 ? -24.797 21 31.594 1 75.62 188 THR B C 1
ATOM 6493 O O . THR B 1 188 ? -25.312 20.422 32.562 1 75.62 188 THR B O 1
ATOM 6496 N N . ALA B 1 189 ? -24.312 22.125 31.672 1 72.12 189 ALA B N 1
ATOM 6497 C CA . ALA B 1 189 ? -24.266 22.844 32.938 1 72.12 189 ALA B CA 1
ATOM 6498 C C . ALA B 1 189 ? -25.672 23.188 33.438 1 72.12 189 ALA B C 1
ATOM 6500 O O . ALA B 1 189 ? -26.625 23.172 32.656 1 72.12 189 ALA B O 1
ATOM 6501 N N . SER B 1 190 ? -25.781 23.438 34.75 1 71.56 190 SER B N 1
ATOM 6502 C CA . SER B 1 190 ? -27.031 23.812 35.375 1 71.56 190 SER B CA 1
ATOM 6503 C C . SER B 1 190 ? -27.531 25.156 34.875 1 71.56 190 SER B C 1
ATOM 6505 O O . SER B 1 190 ? -26.766 25.938 34.281 1 71.56 190 SER B O 1
ATOM 6507 N N . LEU B 1 191 ? -28.812 25.359 35.031 1 73.31 191 LEU B N 1
ATOM 6508 C CA . LEU B 1 191 ? -29.438 26.609 34.656 1 73.31 191 LEU B CA 1
ATOM 6509 C C . LEU B 1 191 ? -28.766 27.797 35.344 1 73.31 191 LEU B C 1
ATOM 6511 O O . LEU B 1 191 ? -28.594 28.859 34.75 1 73.31 191 LEU B O 1
ATOM 6515 N N . GLU B 1 192 ? -28.344 27.484 36.531 1 76.62 192 GLU B N 1
ATOM 6516 C CA . GLU B 1 192 ? -27.688 28.531 37.281 1 76.62 192 GLU B CA 1
ATOM 6517 C C . GLU B 1 192 ? -26.328 28.891 36.688 1 76.62 192 GLU B C 1
ATOM 6519 O O . GLU B 1 192 ? -25.984 30.078 36.562 1 76.62 192 GLU B O 1
ATOM 6524 N N . ALA B 1 193 ? -25.672 27.953 36.312 1 76.88 193 ALA B N 1
ATOM 6525 C CA . ALA B 1 193 ? -24.359 28.172 35.719 1 76.88 193 ALA B CA 1
ATOM 6526 C C . ALA B 1 193 ? -24.5 28.906 34.375 1 76.88 193 ALA B C 1
ATOM 6528 O O . ALA B 1 193 ? -23.703 29.797 34.094 1 76.88 193 ALA B O 1
ATOM 6529 N N . VAL B 1 194 ? -25.516 28.609 33.75 1 78.31 194 VAL B N 1
ATOM 6530 C CA . VAL B 1 194 ? -25.781 29.219 32.438 1 78.31 194 VAL B CA 1
ATOM 6531 C C . VAL B 1 194 ? -26.125 30.703 32.656 1 78.31 194 VAL B C 1
ATOM 6533 O O . VAL B 1 194 ? -25.688 31.547 31.875 1 78.31 194 VAL B O 1
ATOM 6536 N N . ARG B 1 195 ? -26.859 30.953 33.625 1 79.56 195 ARG B N 1
ATOM 6537 C CA . ARG B 1 195 ? -27.219 32.312 33.906 1 79.56 195 ARG B CA 1
ATOM 6538 C C . ARG B 1 195 ? -26 33.156 34.281 1 79.56 195 ARG B C 1
ATOM 6540 O O . ARG B 1 195 ? -25.891 34.312 33.875 1 79.56 195 ARG B O 1
ATOM 6547 N N . THR B 1 196 ? -25.203 32.562 34.969 1 81.75 196 THR B N 1
ATOM 6548 C CA . THR B 1 196 ? -23.969 33.25 35.375 1 81.75 196 THR B CA 1
ATOM 6549 C C . THR B 1 196 ? -23.125 33.594 34.156 1 81.75 196 THR B C 1
ATOM 6551 O O . THR B 1 196 ? -22.562 34.688 34.062 1 81.75 196 THR B O 1
ATOM 6554 N N . ILE B 1 197 ? -23.062 32.75 33.25 1 84.81 197 ILE B N 1
ATOM 6555 C CA . ILE B 1 197 ? -22.266 32.938 32.031 1 84.81 197 ILE B CA 1
ATOM 6556 C C . ILE B 1 197 ? -22.891 34.062 31.188 1 84.81 197 ILE B C 1
ATOM 6558 O O . ILE B 1 197 ? -22.188 34.938 30.703 1 84.81 197 ILE B O 1
ATOM 6562 N N . LYS B 1 198 ? -24.188 34.031 31.141 1 82.94 198 LYS B N 1
ATOM 6563 C CA . LYS B 1 198 ? -24.891 35.031 30.328 1 82.94 198 LYS B CA 1
ATOM 6564 C C . LYS B 1 198 ? -24.781 36.438 30.938 1 82.94 198 LYS B C 1
ATOM 6566 O O . LYS B 1 198 ? -24.781 37.438 30.234 1 82.94 198 LYS B O 1
ATOM 6571 N N . ALA B 1 199 ? -24.703 36.375 32.188 1 84.56 199 ALA B N 1
ATOM 6572 C CA . ALA B 1 199 ? -24.578 37.656 32.875 1 84.56 199 ALA B CA 1
ATOM 6573 C C . ALA B 1 199 ? -23.172 38.219 32.719 1 84.56 199 ALA B C 1
ATOM 6575 O O . ALA B 1 199 ? -23 39.438 32.656 1 84.56 199 ALA B O 1
ATOM 6576 N N . LYS B 1 200 ? -22.328 37.438 32.562 1 86.69 200 LYS B N 1
ATOM 6577 C CA . LYS B 1 200 ? -20.922 37.844 32.562 1 86.69 200 LYS B CA 1
ATOM 6578 C C . LYS B 1 200 ? -20.469 38.188 31.156 1 86.69 200 LYS B C 1
ATOM 6580 O O . LYS B 1 200 ? -19.641 39.094 30.969 1 86.69 200 LYS B O 1
ATOM 6585 N N . TYR B 1 201 ? -20.953 37.5 30.219 1 88.19 201 TYR B N 1
ATOM 6586 C CA . TYR B 1 201 ? -20.453 37.656 28.859 1 88.19 201 TYR B CA 1
ATOM 6587 C C . TYR B 1 201 ? -21.594 38.031 27.906 1 88.19 201 TYR B C 1
ATOM 6589 O O . TYR B 1 201 ? -22.656 37.406 27.922 1 88.19 201 TYR B O 1
ATOM 6597 N N . LYS B 1 202 ? -21.312 39 27.047 1 85.75 202 LYS B N 1
ATOM 6598 C CA . LYS B 1 202 ? -22.297 39.438 26.062 1 85.75 202 LYS B CA 1
ATOM 6599 C C . LYS B 1 202 ? -22.25 38.531 24.828 1 85.75 202 LYS B C 1
ATOM 6601 O O . LYS B 1 202 ? -21.25 37.875 24.562 1 85.75 202 LYS B O 1
ATOM 6606 N N . ASN B 1 203 ? -23.344 38.469 24.047 1 90.75 203 ASN B N 1
ATOM 6607 C CA . ASN B 1 203 ? -23.453 37.781 22.75 1 90.75 203 ASN B CA 1
ATOM 6608 C C . ASN B 1 203 ? -23.219 36.281 22.875 1 90.75 203 ASN B C 1
ATOM 6610 O O . ASN B 1 203 ? -22.531 35.688 22.047 1 90.75 203 ASN B O 1
ATOM 6614 N N . ILE B 1 204 ? -23.594 35.75 23.984 1 91.5 204 ILE B N 1
ATOM 6615 C CA . ILE B 1 204 ? -23.516 34.312 24.203 1 91.5 204 ILE B CA 1
ATOM 6616 C C . ILE B 1 204 ? -24.922 33.719 24.188 1 91.5 204 ILE B C 1
ATOM 6618 O O . ILE B 1 204 ? -25.828 34.219 24.859 1 91.5 204 ILE B O 1
ATOM 6622 N N . ILE B 1 205 ? -25.125 32.781 23.344 1 90.81 205 ILE B N 1
ATOM 6623 C CA . ILE B 1 205 ? -26.328 31.969 23.328 1 90.81 205 ILE B CA 1
ATOM 6624 C C . ILE B 1 205 ? -26.016 30.578 23.891 1 90.81 205 ILE B C 1
ATOM 6626 O O . ILE B 1 205 ? -25 29.984 23.562 1 90.81 205 ILE B O 1
ATOM 6630 N N . THR B 1 206 ? -26.844 30.109 24.781 1 88.75 206 THR B N 1
ATOM 6631 C CA . THR B 1 206 ? -26.594 28.812 25.391 1 88.75 206 THR B CA 1
ATOM 6632 C C . THR B 1 206 ? -27.641 27.797 24.953 1 88.75 206 THR B C 1
ATOM 6634 O O . THR B 1 206 ? -28.812 28.125 24.828 1 88.75 206 THR B O 1
ATOM 6637 N N . VAL B 1 207 ? -27.156 26.656 24.609 1 86.81 207 VAL B N 1
ATOM 6638 C CA . VAL B 1 207 ? -27.984 25.484 24.328 1 86.81 207 VAL B CA 1
ATOM 6639 C C . VAL B 1 207 ? -27.703 24.391 25.344 1 86.81 207 VAL B C 1
ATOM 6641 O O . VAL B 1 207 ? -26.578 23.906 25.453 1 86.81 207 VAL B O 1
ATOM 6644 N N . THR B 1 208 ? -28.656 24.016 26.109 1 82.25 208 THR B N 1
ATOM 6645 C CA . THR B 1 208 ? -28.453 23.062 27.188 1 82.25 208 THR B CA 1
ATOM 6646 C C . THR B 1 208 ? -28.969 21.688 26.797 1 82.25 208 THR B C 1
ATOM 6648 O O . THR B 1 208 ? -29.922 21.562 26.031 1 82.25 208 THR B O 1
ATOM 6651 N N . SER B 1 209 ? -28.203 20.75 27.156 1 80.19 209 SER B N 1
ATOM 6652 C CA . SER B 1 209 ? -28.578 19.359 26.938 1 80.19 209 SER B CA 1
ATOM 6653 C C . SER B 1 209 ? -28.141 18.469 28.094 1 80.19 209 SER B C 1
ATOM 6655 O O . SER B 1 209 ? -27.562 18.969 29.078 1 80.19 209 SER B O 1
ATOM 6657 N N . ASP B 1 210 ? -28.547 17.203 28.062 1 78.06 210 ASP B N 1
ATOM 6658 C CA . ASP B 1 210 ? -28.188 16.281 29.125 1 78.06 210 ASP B CA 1
ATOM 6659 C C . ASP B 1 210 ? -26.828 15.641 28.875 1 78.06 210 ASP B C 1
ATOM 6661 O O . ASP B 1 210 ? -26.219 15.875 27.828 1 78.06 210 ASP B O 1
ATOM 6665 N N . HIS B 1 211 ? -26.406 15.016 29.938 1 75 211 HIS B N 1
ATOM 6666 C CA . HIS B 1 211 ? -25.078 14.414 29.906 1 75 211 HIS B CA 1
ATOM 6667 C C . HIS B 1 211 ? -24.969 13.344 28.828 1 75 211 HIS B C 1
ATOM 6669 O O . HIS B 1 211 ? -23.922 13.203 28.188 1 75 211 HIS B O 1
ATOM 6675 N N . GLU B 1 212 ? -25.984 12.633 28.656 1 74.56 212 GLU B N 1
ATOM 6676 C CA . GLU B 1 212 ? -25.969 11.594 27.625 1 74.56 212 GLU B CA 1
ATOM 6677 C C . GLU B 1 212 ? -25.797 12.188 26.234 1 74.56 212 GLU B C 1
ATOM 6679 O O . GLU B 1 212 ? -25.141 11.602 25.375 1 74.56 212 GLU B O 1
ATOM 6684 N N . ASP B 1 213 ? -26.328 13.344 26.094 1 76.69 213 ASP B N 1
ATOM 6685 C CA . ASP B 1 213 ? -26.234 14.039 24.812 1 76.69 213 ASP B CA 1
ATOM 6686 C C . ASP B 1 213 ? -24.797 14.477 24.531 1 76.69 213 ASP B C 1
ATOM 6688 O O . ASP B 1 213 ? -24.422 14.648 23.375 1 76.69 213 ASP B O 1
ATOM 6692 N N . MET B 1 214 ? -24.047 14.586 25.562 1 77.5 214 MET B N 1
ATOM 6693 C CA . MET B 1 214 ? -22.688 15.039 25.359 1 77.5 214 MET B CA 1
ATOM 6694 C C . MET B 1 214 ? -21.797 13.898 24.891 1 77.5 214 MET B C 1
ATOM 6696 O O . MET B 1 214 ? -20.734 14.133 24.297 1 77.5 214 MET B O 1
ATOM 6700 N N . LEU B 1 215 ? -22.25 12.711 25.234 1 79.81 215 LEU B N 1
ATOM 6701 C CA . LEU B 1 215 ? -21.516 11.555 24.719 1 79.81 215 LEU B CA 1
ATOM 6702 C C . LEU B 1 215 ? -21.781 11.367 23.234 1 79.81 215 LEU B C 1
ATOM 6704 O O . LEU B 1 215 ? -20.922 10.859 22.516 1 79.81 215 LEU B O 1
ATOM 6708 N N . ARG B 1 216 ? -22.922 11.758 22.812 1 88.25 216 ARG B N 1
ATOM 6709 C CA . ARG B 1 216 ? -23.328 11.773 21.406 1 88.25 216 ARG B CA 1
ATOM 6710 C C . ARG B 1 216 ? -23.75 13.172 20.969 1 88.25 216 ARG B C 1
ATOM 6712 O O . ARG B 1 216 ? -24.938 13.453 20.828 1 88.25 216 ARG B O 1
ATOM 6719 N N . PRO B 1 217 ? -22.75 13.969 20.656 1 90.81 217 PRO B N 1
ATOM 6720 C CA . PRO B 1 217 ? -23 15.406 20.562 1 90.81 217 PRO B CA 1
ATOM 6721 C C . PRO B 1 217 ? -23.656 15.797 19.25 1 90.81 217 PRO B C 1
ATOM 6723 O O . PRO B 1 217 ? -23.922 16.984 19.016 1 90.81 217 PRO B O 1
ATOM 6726 N N . GLY B 1 218 ? -23.984 14.828 18.406 1 93.19 218 GLY B N 1
ATOM 6727 C CA . GLY B 1 218 ? -24.562 15.156 17.109 1 93.19 218 GLY B CA 1
ATOM 6728 C C . GLY B 1 218 ? -25.844 15.969 17.219 1 93.19 218 GLY B C 1
ATOM 6729 O O . GLY B 1 218 ? -26.031 16.938 16.5 1 93.19 218 GLY B O 1
ATOM 6730 N N . LYS B 1 219 ? -26.656 15.625 18.141 1 91.81 219 LYS B N 1
ATOM 6731 C CA . LYS B 1 219 ? -27.953 16.297 18.312 1 91.81 219 LYS B CA 1
ATOM 6732 C C . LYS B 1 219 ? -27.75 17.75 18.75 1 91.81 219 LYS B C 1
ATOM 6734 O O . LYS B 1 219 ? -28.297 18.656 18.141 1 91.81 219 LYS B O 1
ATOM 6739 N N . ILE B 1 220 ? -27 17.969 19.781 1 92.12 220 ILE B N 1
ATOM 6740 C CA . ILE B 1 220 ? -26.812 19.328 20.312 1 92.12 220 ILE B CA 1
ATOM 6741 C C . ILE B 1 220 ? -26.094 20.188 19.281 1 92.12 220 ILE B C 1
ATOM 6743 O O . ILE B 1 220 ? -26.406 21.375 19.141 1 92.12 220 ILE B O 1
ATOM 6747 N N . LEU B 1 221 ? -25.156 19.641 18.594 1 94.88 221 LEU B N 1
ATOM 6748 C CA . LEU B 1 221 ? -24.438 20.406 17.578 1 94.88 221 LEU B CA 1
ATOM 6749 C C . LEU B 1 221 ? -25.391 20.844 16.469 1 94.88 221 LEU B C 1
ATOM 6751 O O . LEU B 1 221 ? -25.312 21.984 16.016 1 94.88 221 LEU B O 1
ATOM 6755 N N . ASN B 1 222 ? -26.234 19.922 16.078 1 95.25 222 ASN B N 1
ATOM 6756 C CA . ASN B 1 222 ? -27.219 20.281 15.047 1 95.25 222 ASN B CA 1
ATOM 6757 C C . ASN B 1 222 ? -28.141 21.406 15.516 1 95.25 222 ASN B C 1
ATOM 6759 O O . ASN B 1 222 ? -28.453 22.312 14.742 1 95.25 222 ASN B O 1
ATOM 6763 N N . LEU B 1 223 ? -28.531 21.344 16.766 1 93.88 223 LEU B N 1
ATOM 6764 C CA . LEU B 1 223 ? -29.375 22.391 17.328 1 93.88 223 LEU B CA 1
ATOM 6765 C C . LEU B 1 223 ? -28.641 23.734 17.344 1 93.88 223 LEU B C 1
ATOM 6767 O O . LEU B 1 223 ? -29.234 24.766 17.047 1 93.88 223 LEU B O 1
ATOM 6771 N N . MET B 1 224 ? -27.438 23.703 17.703 1 95.69 224 MET B N 1
ATOM 6772 C CA . MET B 1 224 ? -26.625 24.922 17.719 1 95.69 224 MET B CA 1
ATOM 6773 C C . MET B 1 224 ? -26.5 25.516 16.312 1 95.69 224 MET B C 1
ATOM 6775 O O . MET B 1 224 ? -26.656 26.719 16.141 1 95.69 224 MET B O 1
ATOM 6779 N N . VAL B 1 225 ? -26.266 24.672 15.328 1 96.75 225 VAL B N 1
ATOM 6780 C CA . VAL B 1 225 ? -26.078 25.109 13.945 1 96.75 225 VAL B CA 1
ATOM 6781 C C . VAL B 1 225 ? -27.344 25.781 13.438 1 96.75 225 VAL B C 1
ATOM 6783 O O . VAL B 1 225 ? -27.281 26.766 12.695 1 96.75 225 VAL B O 1
ATOM 6786 N N . GLU B 1 226 ? -28.453 25.281 13.852 1 95.88 226 GLU B N 1
ATOM 6787 C CA . GLU B 1 226 ? -29.734 25.844 13.414 1 95.88 226 GLU B CA 1
ATOM 6788 C C . GLU B 1 226 ? -29.875 27.281 13.875 1 95.88 226 GLU B C 1
ATOM 6790 O O . GLU B 1 226 ? -30.594 28.078 13.25 1 95.88 226 GLU B O 1
ATOM 6795 N N . ARG B 1 227 ? -29.188 27.688 14.852 1 95.5 227 ARG B N 1
ATOM 6796 C CA . ARG B 1 227 ? -29.312 29.016 15.43 1 95.5 227 ARG B CA 1
ATOM 6797 C C . ARG B 1 227 ? -28.359 30 14.766 1 95.5 227 ARG B C 1
ATOM 6799 O O . ARG B 1 227 ? -28.438 31.203 15.008 1 95.5 227 ARG B O 1
ATOM 6806 N N . ILE B 1 228 ? -27.5 29.5 13.969 1 97.56 228 ILE B N 1
ATOM 6807 C CA . ILE B 1 228 ? -26.469 30.328 13.375 1 97.56 228 ILE B CA 1
ATOM 6808 C C . ILE B 1 228 ? -27.062 31.156 12.234 1 97.56 228 ILE B C 1
ATOM 6810 O O . ILE B 1 228 ? -27.766 30.609 11.375 1 97.56 228 ILE B O 1
ATOM 6814 N N . LYS B 1 229 ? -26.719 32.406 12.148 1 96.12 229 LYS B N 1
ATOM 6815 C CA . LYS B 1 229 ? -27.219 33.312 11.117 1 96.12 229 LYS B CA 1
ATOM 6816 C C . LYS B 1 229 ? -26.078 33.844 10.25 1 96.12 229 LYS B C 1
ATOM 6818 O O . LYS B 1 229 ? -26.312 34.375 9.164 1 96.12 229 LYS B O 1
ATOM 6823 N N . THR B 1 230 ? -24.875 33.75 10.75 1 98.19 230 THR B N 1
ATOM 6824 C CA . THR B 1 230 ? -23.719 34.219 9.992 1 98.19 230 THR B CA 1
ATOM 6825 C C . THR B 1 230 ? -23.391 33.25 8.859 1 98.19 230 THR B C 1
ATOM 6827 O O . THR B 1 230 ? -23.766 32.094 8.914 1 98.19 230 THR B O 1
ATOM 6830 N N . PRO B 1 231 ? -22.688 33.688 7.809 1 98.12 231 PRO B N 1
ATOM 6831 C CA . PRO B 1 231 ? -22.391 32.812 6.668 1 98.12 231 PRO B CA 1
ATOM 6832 C C . PRO B 1 231 ? -21.391 31.719 7.023 1 98.12 231 PRO B C 1
ATOM 6834 O O . PRO B 1 231 ? -21.344 30.672 6.355 1 98.12 231 PRO B O 1
ATOM 6837 N N . TYR B 1 232 ? -20.578 31.984 8.086 1 98.56 232 TYR B N 1
ATOM 6838 C CA . TYR B 1 232 ? -19.594 31 8.477 1 98.56 232 TYR B CA 1
ATOM 6839 C C . TYR B 1 232 ? -19.719 30.656 9.961 1 98.56 232 TYR B C 1
ATOM 6841 O O . TYR B 1 232 ? -20.312 31.406 10.727 1 98.56 232 TYR B O 1
ATOM 6849 N N . VAL B 1 233 ? -19.172 29.547 10.312 1 98.75 233 VAL B N 1
ATOM 6850 C CA . VAL B 1 233 ? -19.172 29.078 11.695 1 98.75 233 VAL B CA 1
ATOM 6851 C C . VAL B 1 233 ? -17.828 28.469 12.039 1 98.75 233 VAL B C 1
ATOM 6853 O O . VAL B 1 233 ? -17.234 27.75 11.227 1 98.75 233 VAL B O 1
ATOM 6856 N N . LEU B 1 234 ? -17.266 28.812 13.156 1 98.75 234 LEU B N 1
ATOM 6857 C CA . LEU B 1 234 ? -16.109 28.109 13.711 1 98.75 234 LEU B CA 1
ATOM 6858 C C . LEU B 1 234 ? -16.562 27.031 14.688 1 98.75 234 LEU B C 1
ATOM 6860 O O . LEU B 1 234 ? -17.172 27.312 15.711 1 98.75 234 LEU B O 1
ATOM 6864 N N . VAL B 1 235 ? -16.281 25.797 14.344 1 98.12 235 VAL B N 1
ATOM 6865 C CA . VAL B 1 235 ? -16.422 24.703 15.305 1 98.12 235 VAL B CA 1
ATOM 6866 C C . VAL B 1 235 ? -15.172 24.609 16.172 1 98.12 235 VAL B C 1
ATOM 6868 O O . VAL B 1 235 ? -14.164 24.016 15.766 1 98.12 235 VAL B O 1
ATOM 6871 N N . ALA B 1 236 ? -15.242 25.172 17.328 1 96.5 236 ALA B N 1
ATOM 6872 C CA . ALA B 1 236 ? -14.086 25.312 18.219 1 96.5 236 ALA B CA 1
ATOM 6873 C C . ALA B 1 236 ? -13.922 24.078 19.109 1 96.5 236 ALA B C 1
ATOM 6875 O O . ALA B 1 236 ? -13.961 24.172 20.328 1 96.5 236 ALA B O 1
ATOM 6876 N N . ARG B 1 237 ? -13.516 23.016 18.484 1 90.31 237 ARG B N 1
ATOM 6877 C CA . ARG B 1 237 ? -13.414 21.719 19.141 1 90.31 237 ARG B CA 1
ATOM 6878 C C . ARG B 1 237 ? -12.281 21.703 20.172 1 90.31 237 ARG B C 1
ATOM 6880 O O . ARG B 1 237 ? -11.109 21.766 19.812 1 90.31 237 ARG B O 1
ATOM 6887 N N . ASP B 1 238 ? -12.602 21.625 21.484 1 88.62 238 ASP B N 1
ATOM 6888 C CA . ASP B 1 238 ? -11.719 21.312 22.609 1 88.62 238 ASP B CA 1
ATOM 6889 C C . ASP B 1 238 ? -10.641 22.375 22.781 1 88.62 238 ASP B C 1
ATOM 6891 O O . ASP B 1 238 ? -9.492 22.062 23.094 1 88.62 238 ASP B O 1
ATOM 6895 N N . ILE B 1 239 ? -10.922 23.594 22.438 1 94.44 239 ILE B N 1
ATOM 6896 C CA . ILE B 1 239 ? -9.922 24.656 22.609 1 94.44 239 ILE B CA 1
ATOM 6897 C C . ILE B 1 239 ? -9.844 25.047 24.078 1 94.44 239 ILE B C 1
ATOM 6899 O O . ILE B 1 239 ? -10.836 24.953 24.812 1 94.44 239 ILE B O 1
ATOM 6903 N N . PHE B 1 240 ? -8.719 25.484 24.625 1 92.94 240 PHE B N 1
ATOM 6904 C CA . PHE B 1 240 ? -8.578 25.953 26 1 92.94 240 PHE B CA 1
ATOM 6905 C C . PHE B 1 240 ? -8.086 27.406 26.031 1 92.94 240 PHE B C 1
ATOM 6907 O O . PHE B 1 240 ? -8.008 28.016 27.094 1 92.94 240 PHE B O 1
ATOM 6914 N N . TYR B 1 241 ? -7.793 27.891 24.859 1 95.25 241 TYR B N 1
ATOM 6915 C CA . TYR B 1 241 ? -7.32 29.266 24.688 1 95.25 241 TYR B CA 1
ATOM 6916 C C . TYR B 1 241 ? -7.598 29.75 23.266 1 95.25 241 TYR B C 1
ATOM 6918 O O . TYR B 1 241 ? -7.621 28.953 22.328 1 95.25 241 TYR B O 1
ATOM 6926 N N . PHE B 1 242 ? -7.934 31.062 23.109 1 97.25 242 PHE B N 1
ATOM 6927 C CA . PHE B 1 242 ? -8.266 31.609 21.797 1 97.25 242 PHE B CA 1
ATOM 6928 C C . PHE B 1 242 ? -7.645 33 21.609 1 97.25 242 PHE B C 1
ATOM 6930 O O . PHE B 1 242 ? -7.711 33.844 22.5 1 97.25 242 PHE B O 1
ATOM 6937 N N . ASP B 1 243 ? -6.988 33.219 20.516 1 97.06 243 ASP B N 1
ATOM 6938 C CA . ASP B 1 243 ? -6.418 34.531 20.203 1 97.06 243 ASP B CA 1
ATOM 6939 C C . ASP B 1 243 ? -6.246 34.719 18.703 1 97.06 243 ASP B C 1
ATOM 6941 O O . ASP B 1 243 ? -6.934 34.062 17.906 1 97.06 243 ASP B O 1
ATOM 6945 N N . GLU B 1 244 ? -5.469 35.625 18.266 1 96.69 244 GLU B N 1
ATOM 6946 C CA . GLU B 1 244 ? -5.348 36.062 16.859 1 96.69 244 GLU B CA 1
ATOM 6947 C C . GLU B 1 244 ? -4.668 34.969 16.031 1 96.69 244 GLU B C 1
ATOM 6949 O O . GLU B 1 244 ? -4.715 35 14.797 1 96.69 244 GLU B O 1
ATOM 6954 N N . LEU B 1 245 ? -4.039 33.969 16.625 1 97.88 245 LEU B N 1
ATOM 6955 C CA . LEU B 1 245 ? -3.359 32.906 15.898 1 97.88 245 LEU B CA 1
ATOM 6956 C C . LEU B 1 245 ? -4.363 32 15.203 1 97.88 245 LEU B C 1
ATOM 6958 O O . LEU B 1 245 ? -3.996 31.234 14.312 1 97.88 245 LEU B O 1
ATOM 6962 N N . ALA B 1 246 ? -5.617 32.062 15.578 1 98.25 246 ALA B N 1
ATOM 6963 C CA . ALA B 1 246 ? -6.68 31.344 14.898 1 98.25 246 ALA B CA 1
ATOM 6964 C C . ALA B 1 246 ? -6.898 31.859 13.484 1 98.25 246 ALA B C 1
ATOM 6966 O O . ALA B 1 246 ? -7.484 31.188 12.641 1 98.25 246 ALA B O 1
ATOM 6967 N N . ARG B 1 247 ? -6.559 33.094 13.273 1 97.88 247 ARG B N 1
ATOM 6968 C CA . ARG B 1 247 ? -6.57 33.719 11.961 1 97.88 247 ARG B CA 1
ATOM 6969 C C . ARG B 1 247 ? -7.883 33.469 11.227 1 97.88 247 ARG B C 1
ATOM 6971 O O . ARG B 1 247 ? -7.879 32.938 10.109 1 97.88 247 ARG B O 1
ATOM 6978 N N . LEU B 1 248 ? -8.984 33.875 11.75 1 98.5 248 LEU B N 1
ATOM 6979 C CA . LEU B 1 248 ? -10.32 33.594 11.219 1 98.5 248 LEU B CA 1
ATOM 6980 C C . LEU B 1 248 ? -10.484 34.219 9.836 1 98.5 248 LEU B C 1
ATOM 6982 O O . LEU B 1 248 ? -11.055 33.594 8.938 1 98.5 248 LEU B O 1
ATOM 6986 N N . GLU B 1 249 ? -10 35.438 9.594 1 97.44 249 GLU B N 1
ATOM 6987 C CA . GLU B 1 249 ? -10.109 36.094 8.297 1 97.44 249 GLU B CA 1
ATOM 6988 C C . GLU B 1 249 ? -9.414 35.281 7.211 1 97.44 249 GLU B C 1
ATOM 6990 O O . GLU B 1 249 ? -9.906 35.188 6.086 1 97.44 249 GLU B O 1
ATOM 6995 N N . ARG B 1 250 ? -8.266 34.719 7.543 1 97.5 250 ARG B N 1
ATOM 6996 C CA . ARG B 1 250 ? -7.504 33.875 6.629 1 97.5 250 ARG B CA 1
ATOM 6997 C C . ARG B 1 250 ? -8.32 32.656 6.207 1 97.5 250 ARG B C 1
ATOM 6999 O O . ARG B 1 250 ? -8.359 32.312 5.027 1 97.5 250 ARG B O 1
ATOM 7006 N N . GLN B 1 251 ? -8.914 32 7.117 1 98.38 251 GLN B N 1
ATOM 7007 C CA . GLN B 1 251 ? -9.719 30.828 6.84 1 98.38 251 GLN B CA 1
ATOM 7008 C C . GLN B 1 251 ? -10.953 31.188 6.012 1 98.38 251 GLN B C 1
ATOM 7010 O O . GLN B 1 251 ? -11.289 30.484 5.059 1 98.38 251 GLN B O 1
ATOM 7015 N N . VAL B 1 252 ? -11.633 32.281 6.34 1 98.06 252 VAL B N 1
ATOM 7016 C CA . VAL B 1 252 ? -12.781 32.75 5.566 1 98.06 252 VAL B CA 1
ATOM 7017 C C . VAL B 1 252 ? -12.344 33.094 4.145 1 98.06 252 VAL B C 1
ATOM 7019 O O . VAL B 1 252 ? -13.055 32.812 3.18 1 98.06 252 VAL B O 1
ATOM 7022 N N . PHE B 1 253 ? -11.219 33.688 4.004 1 96.56 253 PHE B N 1
ATOM 7023 C CA . PHE B 1 253 ? -10.695 34.031 2.684 1 96.56 253 PHE B CA 1
ATOM 7024 C C . PHE B 1 253 ? -10.539 32.781 1.837 1 96.56 253 PHE B C 1
ATOM 7026 O O . PHE B 1 253 ? -10.969 32.719 0.682 1 96.56 253 PHE B O 1
ATOM 7033 N N . VAL B 1 254 ? -9.93 31.766 2.42 1 95.81 254 VAL B N 1
ATOM 7034 C CA . VAL B 1 254 ? -9.664 30.516 1.71 1 95.81 254 VAL B CA 1
ATOM 7035 C C . VAL B 1 254 ? -10.984 29.891 1.258 1 95.81 254 VAL B C 1
ATOM 7037 O O . VAL B 1 254 ? -11.109 29.453 0.11 1 95.81 254 VAL B O 1
ATOM 7040 N N . ILE B 1 255 ? -11.977 29.891 2.092 1 96.19 255 ILE B N 1
ATOM 7041 C CA . ILE B 1 255 ? -13.266 29.297 1.772 1 96.19 255 ILE B CA 1
ATOM 7042 C C . ILE B 1 255 ? -13.977 30.141 0.713 1 96.19 255 ILE B C 1
ATOM 7044 O O . ILE B 1 255 ? -14.492 29.594 -0.271 1 96.19 255 ILE B O 1
ATOM 7048 N N . SER B 1 256 ? -13.961 31.469 0.854 1 94.56 256 SER B N 1
ATOM 7049 C CA . SER B 1 256 ? -14.781 32.344 0.028 1 94.56 256 SER B CA 1
ATOM 7050 C C . SER B 1 256 ? -14.094 32.656 -1.3 1 94.56 256 SER B C 1
ATOM 7052 O O . SER B 1 256 ? -14.711 33.219 -2.209 1 94.56 256 SER B O 1
ATOM 7054 N N . SER B 1 257 ? -12.836 32.25 -1.405 1 89.44 257 SER B N 1
ATOM 7055 C CA . SER B 1 257 ? -12.102 32.5 -2.646 1 89.44 257 SER B CA 1
ATOM 7056 C C . SER B 1 257 ? -12.508 31.484 -3.725 1 89.44 257 SER B C 1
ATOM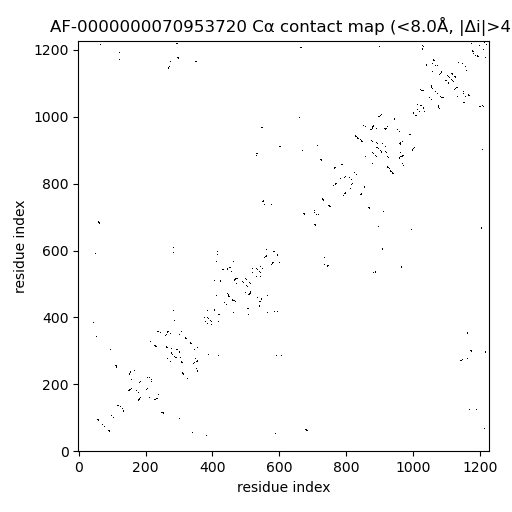 7058 O O . SER B 1 257 ? -12.117 31.625 -4.883 1 89.44 257 SER B O 1
ATOM 7060 N N . THR B 1 258 ? -13.195 30.469 -3.297 1 83.06 258 THR B N 1
ATOM 7061 C CA . THR B 1 258 ? -13.664 29.438 -4.227 1 83.06 258 THR B CA 1
ATOM 7062 C C . THR B 1 258 ? -15.086 29.016 -3.895 1 83.06 258 THR B C 1
ATOM 7064 O O . THR B 1 258 ? -15.594 29.312 -2.807 1 83.06 258 THR B O 1
ATOM 7067 N N . ASN B 1 259 ? -15.711 28.359 -4.859 1 80.62 259 ASN B N 1
ATOM 7068 C CA . ASN B 1 259 ? -17.047 27.844 -4.625 1 80.62 259 ASN B CA 1
ATOM 7069 C C . ASN B 1 259 ? -17.031 26.359 -4.219 1 80.62 259 ASN B C 1
ATOM 7071 O O . ASN B 1 259 ? -18.062 25.797 -3.842 1 80.62 259 ASN B O 1
ATOM 7075 N N . VAL B 1 260 ? -15.844 25.797 -4.18 1 82.44 260 VAL B N 1
ATOM 7076 C CA . VAL B 1 260 ? -15.781 24.359 -3.984 1 82.44 260 VAL B CA 1
ATOM 7077 C C . VAL B 1 260 ? -15.289 24.047 -2.576 1 82.44 260 VAL B C 1
ATOM 7079 O O . VAL B 1 260 ? -15.531 22.953 -2.053 1 82.44 260 VAL B O 1
ATOM 7082 N N . VAL B 1 261 ? -14.602 24.969 -1.972 1 91.94 261 VAL B N 1
ATOM 7083 C CA . VAL B 1 261 ? -14.109 24.75 -0.613 1 91.94 261 VAL B CA 1
ATOM 7084 C C . VAL B 1 261 ? -15.203 25.109 0.391 1 91.94 261 VAL B C 1
ATOM 7086 O O . VAL B 1 261 ? -15.773 26.203 0.339 1 91.94 261 VAL B O 1
ATOM 7089 N N . GLY B 1 262 ? -15.492 24.188 1.265 1 96.31 262 GLY B N 1
ATOM 7090 C CA . GLY B 1 262 ? -16.516 24.438 2.271 1 96.31 262 GLY B CA 1
ATOM 7091 C C . GLY B 1 262 ? -15.945 24.562 3.674 1 96.31 262 GLY B C 1
ATOM 7092 O O . GLY B 1 262 ? -16.594 25.109 4.562 1 96.31 262 GLY B O 1
ATOM 7093 N N . ILE B 1 263 ? -14.734 24.062 3.842 1 98.31 263 ILE B N 1
ATOM 7094 C CA . ILE B 1 263 ? -14.164 24 5.184 1 98.31 263 ILE B CA 1
ATOM 7095 C C . ILE B 1 263 ? -12.688 24.391 5.137 1 98.31 263 ILE B C 1
ATOM 7097 O O . ILE B 1 263 ? -11.961 23.984 4.223 1 98.31 263 ILE B O 1
ATOM 7101 N N . ALA B 1 264 ? -12.266 25.172 6.074 1 98.5 264 ALA B N 1
ATOM 7102 C CA . ALA B 1 264 ? -10.852 25.484 6.289 1 98.5 264 ALA B CA 1
ATOM 7103 C C . ALA B 1 264 ? -10.492 25.406 7.773 1 98.5 264 ALA B C 1
ATOM 7105 O O . ALA B 1 264 ? -11.242 25.906 8.625 1 98.5 264 ALA B O 1
ATOM 7106 N N . GLY B 1 265 ? -9.461 24.672 8.117 1 98.31 265 GLY B N 1
ATOM 7107 C CA . GLY B 1 265 ? -8.945 24.578 9.477 1 98.31 265 GLY B CA 1
ATOM 7108 C C . GLY B 1 265 ? -7.465 24.875 9.578 1 98.31 265 GLY B C 1
ATOM 7109 O O . GLY B 1 265 ? -6.875 25.453 8.656 1 98.31 265 GLY B O 1
ATOM 7110 N N . GLY B 1 266 ? -6.953 24.656 10.672 1 97.62 266 GLY B N 1
ATOM 7111 C CA . GLY B 1 266 ? -5.539 24.906 10.898 1 97.62 266 GLY B CA 1
ATOM 7112 C C . GLY B 1 266 ? -4.887 23.875 11.805 1 97.62 266 GLY B C 1
ATOM 7113 O O . GLY B 1 266 ? -5.488 22.859 12.125 1 97.62 266 GLY B O 1
ATOM 7114 N N . ALA B 1 267 ? -3.617 24.141 12.07 1 97.69 267 ALA B N 1
ATOM 7115 C CA . ALA B 1 267 ? -2.854 23.328 13.008 1 97.69 267 ALA B CA 1
ATOM 7116 C C . ALA B 1 267 ? -3.287 23.594 14.445 1 97.69 267 ALA B C 1
ATOM 7118 O O . ALA B 1 267 ? -4.168 24.422 14.695 1 97.69 267 ALA B O 1
ATOM 7119 N N . PHE B 1 268 ? -2.74 22.844 15.352 1 97.38 268 PHE B N 1
ATOM 7120 C CA . PHE B 1 268 ? -3.053 23.078 16.75 1 97.38 268 PHE B CA 1
ATOM 7121 C C . PHE B 1 268 ? -1.893 22.641 17.641 1 97.38 268 PHE B C 1
ATOM 7123 O O . PHE B 1 268 ? -1.06 21.828 17.234 1 97.38 268 PHE B O 1
ATOM 7130 N N . ARG B 1 269 ? -1.835 23.266 18.75 1 96.38 269 ARG B N 1
ATOM 7131 C CA . ARG B 1 269 ? -0.846 23.031 19.797 1 96.38 269 ARG B CA 1
ATOM 7132 C C . ARG B 1 269 ? -1.522 22.766 21.141 1 96.38 269 ARG B C 1
ATOM 7134 O O . ARG B 1 269 ? -2.422 23.516 21.531 1 96.38 269 ARG B O 1
ATOM 7141 N N . ASN B 1 270 ? -1.059 21.719 21.812 1 93.81 270 ASN B N 1
ATOM 7142 C CA . ASN B 1 270 ? -1.711 21.422 23.094 1 93.81 270 ASN B CA 1
ATOM 7143 C C . ASN B 1 270 ? -0.998 22.094 24.25 1 93.81 270 ASN B C 1
ATOM 7145 O O . ASN B 1 270 ? -0.075 22.875 24.062 1 93.81 270 ASN B O 1
ATOM 7149 N N . GLU B 1 271 ? -1.484 21.766 25.422 1 91.38 271 GLU B N 1
ATOM 7150 C CA . GLU B 1 271 ? -0.999 22.438 26.625 1 91.38 271 GLU B CA 1
ATOM 7151 C C . GLU B 1 271 ? 0.464 22.094 26.891 1 91.38 271 GLU B C 1
ATOM 7153 O O . GLU B 1 271 ? 1.203 22.906 27.453 1 91.38 271 GLU B O 1
ATOM 7158 N N . SER B 1 272 ? 0.885 20.938 26.391 1 92.25 272 SER B N 1
ATOM 7159 C CA . SER B 1 272 ? 2.246 20.484 26.641 1 92.25 272 SER B CA 1
ATOM 7160 C C . SER B 1 272 ? 3.18 20.859 25.5 1 92.25 272 SER B C 1
ATOM 7162 O O . SER B 1 272 ? 4.332 20.422 25.453 1 92.25 272 SER B O 1
ATOM 7164 N N . GLY B 1 273 ? 2.66 21.594 24.547 1 95.12 273 GLY B N 1
ATOM 7165 C CA . GLY B 1 273 ? 3.506 22.188 23.516 1 95.12 273 GLY B CA 1
ATOM 7166 C C . GLY B 1 273 ? 3.551 21.359 22.25 1 95.12 273 GLY B C 1
ATOM 7167 O O . GLY B 1 273 ? 4.211 21.734 21.281 1 95.12 273 GLY B O 1
ATOM 7168 N N . TYR B 1 274 ? 2.932 20.234 22.188 1 95.12 274 TYR B N 1
ATOM 7169 C CA . TYR B 1 274 ? 2.955 19.391 21 1 95.12 274 TYR B CA 1
ATOM 7170 C C . TYR B 1 274 ? 2.09 19.984 19.891 1 95.12 274 TYR B C 1
ATOM 7172 O O . TYR B 1 274 ? 0.887 20.188 20.078 1 95.12 274 TYR B O 1
ATOM 7180 N N . TRP B 1 275 ? 2.688 20.281 18.797 1 96.62 275 TRP B N 1
ATOM 7181 C CA . TRP B 1 275 ? 2.055 20.906 17.641 1 96.62 275 TRP B CA 1
ATOM 7182 C C . TRP B 1 275 ? 1.81 19.875 16.531 1 96.62 275 TRP B C 1
ATOM 7184 O O . TRP B 1 275 ? 2.699 19.094 16.203 1 96.62 275 TRP B O 1
ATOM 7194 N N . LYS B 1 276 ? 0.59 19.844 15.953 1 95.44 276 LYS B N 1
ATOM 7195 C CA . LYS B 1 276 ? 0.223 18.984 14.828 1 95.44 276 LYS B CA 1
ATOM 7196 C C . LYS B 1 276 ? -0.492 19.781 13.734 1 95.44 276 LYS B C 1
ATOM 7198 O O . LYS B 1 276 ? -1.285 20.672 14.031 1 95.44 276 LYS B O 1
ATOM 7203 N N . VAL B 1 277 ? -0.218 19.375 12.531 1 96.31 277 VAL B N 1
ATOM 7204 C CA . VAL B 1 277 ? -0.958 19.969 11.422 1 96.31 277 VAL B CA 1
ATOM 7205 C C . VAL B 1 277 ? -2.408 19.5 11.453 1 96.31 277 VAL B C 1
ATOM 7207 O O . VAL B 1 277 ? -3.336 20.281 11.289 1 96.31 277 VAL B O 1
ATOM 7210 N N . GLY B 1 278 ? -2.576 18.156 11.617 1 95.31 278 GLY B N 1
ATOM 7211 C CA . GLY B 1 278 ? -3.904 17.594 11.766 1 95.31 278 GLY B CA 1
ATOM 7212 C C . GLY B 1 278 ? -4.621 17.391 10.445 1 95.31 278 GLY B C 1
ATOM 7213 O O . GLY B 1 278 ? -5.852 17.406 10.391 1 95.31 278 GLY B O 1
ATOM 7214 N N . CYS B 1 279 ? -3.938 17.25 9.32 1 96.5 279 CYS B N 1
ATOM 7215 C CA . CYS B 1 279 ? -4.492 16.984 7.996 1 96.5 279 CYS B CA 1
ATOM 7216 C C . CYS B 1 279 ? -4.371 15.508 7.633 1 96.5 279 CYS B C 1
ATOM 7218 O O . CYS B 1 279 ? -3.273 14.953 7.652 1 96.5 279 CYS B O 1
ATOM 7220 N N . HIS B 1 280 ? -5.527 14.891 7.25 1 95.81 280 HIS B N 1
ATOM 7221 C CA . HIS B 1 280 ? -5.523 13.484 6.867 1 95.81 280 HIS B CA 1
ATOM 7222 C C . HIS B 1 280 ? -6.266 13.266 5.555 1 95.81 280 HIS B C 1
ATOM 7224 O O . HIS B 1 280 ? -7.211 14 5.242 1 95.81 280 HIS B O 1
ATOM 7230 N N . LEU B 1 281 ? -5.781 12.344 4.824 1 92.62 281 LEU B N 1
ATOM 7231 C CA . LEU B 1 281 ? -6.516 11.789 3.691 1 92.62 281 LEU B CA 1
ATOM 7232 C C . LEU B 1 281 ? -7.297 10.547 4.109 1 92.62 281 LEU B C 1
ATOM 7234 O O . LEU B 1 281 ? -6.922 9.867 5.062 1 92.62 281 LEU B O 1
ATOM 7238 N N . SER B 1 282 ? -8.414 10.297 3.5 1 92.25 282 SER B N 1
ATOM 7239 C CA . SER B 1 282 ? -9.211 9.102 3.77 1 92.25 282 SER B CA 1
ATOM 7240 C C . SER B 1 282 ? -9.562 8.375 2.479 1 92.25 282 SER B C 1
ATOM 7242 O O . SER B 1 282 ? -9.75 9 1.435 1 92.25 282 SER B O 1
ATOM 7244 N N . GLN B 1 283 ? -9.641 7.047 2.529 1 88.75 283 GLN B N 1
ATOM 7245 C CA . GLN B 1 283 ? -10.039 6.211 1.398 1 88.75 283 GLN B CA 1
ATOM 7246 C C . GLN B 1 283 ? -10.797 4.977 1.866 1 88.75 283 GLN B C 1
ATOM 7248 O O . GLN B 1 283 ? -10.398 4.316 2.826 1 88.75 283 GLN B O 1
ATOM 7253 N N . ILE B 1 284 ? -11.953 4.723 1.292 1 88.56 284 ILE B N 1
ATOM 7254 C CA . ILE B 1 284 ? -12.672 3.473 1.511 1 88.56 284 ILE B CA 1
ATOM 7255 C C . ILE B 1 284 ? -12.562 2.59 0.27 1 88.56 284 ILE B C 1
ATOM 7257 O O . ILE B 1 284 ? -12.984 2.986 -0.821 1 88.56 284 ILE B O 1
ATOM 7261 N N . LYS B 1 285 ? -12 1.486 0.382 1 85.81 285 LYS B N 1
ATOM 7262 C CA . LYS B 1 285 ? -11.852 0.51 -0.693 1 85.81 285 LYS B CA 1
ATOM 7263 C C . LYS B 1 285 ? -11.992 -0.915 -0.166 1 85.81 285 LYS B C 1
ATOM 7265 O O . LYS B 1 285 ? -11.344 -1.287 0.814 1 85.81 285 LYS B O 1
ATOM 7270 N N . ASN B 1 286 ? -12.836 -1.731 -0.825 1 88 286 ASN B N 1
ATOM 7271 C CA . ASN B 1 286 ? -13 -3.141 -0.488 1 88 286 ASN B CA 1
ATOM 7272 C C . ASN B 1 286 ? -13.195 -3.34 1.013 1 88 286 ASN B C 1
ATOM 7274 O O . ASN B 1 286 ? -12.469 -4.113 1.639 1 88 286 ASN B O 1
ATOM 7278 N N . TYR B 1 287 ? -14.125 -2.604 1.621 1 89.44 287 TYR B N 1
ATOM 7279 C CA . TYR B 1 287 ? -14.594 -2.693 3.002 1 89.44 287 TYR B CA 1
ATOM 7280 C C . TYR B 1 287 ? -13.5 -2.242 3.971 1 89.44 287 TYR B C 1
ATOM 7282 O O . TYR B 1 287 ? -13.492 -2.652 5.133 1 89.44 287 TYR B O 1
ATOM 7290 N N . PHE B 1 288 ? -12.539 -1.443 3.506 1 92.19 288 PHE B N 1
ATOM 7291 C CA . PHE B 1 288 ? -11.43 -0.951 4.316 1 92.19 288 PHE B CA 1
ATOM 7292 C C . PHE B 1 288 ? -11.391 0.572 4.316 1 92.19 288 PHE B C 1
ATOM 7294 O O . PHE B 1 288 ? -11.242 1.197 3.266 1 92.19 288 PHE B O 1
ATOM 7301 N N . LEU B 1 289 ? -11.578 1.104 5.453 1 94 289 LEU B N 1
ATOM 7302 C CA . LEU B 1 289 ? -11.422 2.541 5.633 1 94 289 LEU B CA 1
ATOM 7303 C C . LEU B 1 289 ? -10.023 2.873 6.145 1 94 289 LEU B C 1
ATOM 7305 O O . LEU B 1 289 ? -9.664 2.512 7.266 1 94 289 LEU B O 1
ATOM 7309 N N . GLN B 1 290 ? -9.266 3.588 5.332 1 92.62 290 GLN B N 1
ATOM 7310 C CA . GLN B 1 290 ? -7.883 3.904 5.668 1 92.62 290 GLN B CA 1
ATOM 7311 C C . GLN B 1 290 ? -7.656 5.414 5.695 1 92.62 290 GLN B C 1
ATOM 7313 O O . GLN B 1 290 ? -8.047 6.121 4.766 1 92.62 290 GLN B O 1
ATOM 7318 N N . TYR B 1 291 ? -7.086 5.867 6.773 1 93.62 291 TYR B N 1
ATOM 7319 C CA . TYR B 1 291 ? -6.629 7.25 6.859 1 93.62 291 TYR B CA 1
ATOM 7320 C C . TYR B 1 291 ? -5.121 7.34 6.676 1 93.62 291 TYR B C 1
ATOM 7322 O O . TYR B 1 291 ? -4.387 6.434 7.078 1 93.62 291 TYR B O 1
ATOM 7330 N N . THR B 1 292 ? -4.68 8.359 6.043 1 91.19 292 THR B N 1
ATOM 7331 C CA . THR B 1 292 ? -3.264 8.672 5.879 1 91.19 292 THR B CA 1
ATOM 7332 C C . THR B 1 292 ? -2.975 10.109 6.289 1 91.19 292 THR B C 1
ATOM 7334 O O . THR B 1 292 ? -3.635 11.039 5.816 1 91.19 292 THR B O 1
ATOM 7337 N N . GLU B 1 293 ? -2.037 10.242 7.164 1 93.12 293 GLU B N 1
ATOM 7338 C CA . GLU B 1 293 ? -1.672 11.594 7.559 1 93.12 293 GLU B CA 1
ATOM 7339 C C . GLU B 1 293 ? -0.945 12.32 6.43 1 93.12 293 GLU B C 1
ATOM 7341 O O . GLU B 1 293 ? -0.023 11.773 5.824 1 93.12 293 GLU B O 1
ATOM 7346 N N . GLY B 1 294 ? -1.404 13.539 6.125 1 93.56 294 GLY B N 1
ATOM 7347 C CA . GLY B 1 294 ? -0.783 14.32 5.07 1 93.56 294 GLY B CA 1
ATOM 7348 C C . GLY B 1 294 ? -1.771 14.797 4.023 1 93.56 294 GLY B C 1
ATOM 7349 O O . GLY B 1 294 ? -2.973 14.883 4.289 1 93.56 294 GLY B O 1
ATOM 7350 N N . TYR B 1 295 ? -1.224 15.273 2.904 1 92.25 295 TYR B N 1
ATOM 7351 C CA . TYR B 1 295 ? -2.002 15.859 1.82 1 92.25 295 TYR B CA 1
ATOM 7352 C C . TYR B 1 295 ? -1.405 15.508 0.464 1 92.25 295 TYR B C 1
ATOM 7354 O O . TYR B 1 295 ? -0.234 15.133 0.373 1 92.25 295 TYR B O 1
ATOM 7362 N N . LYS B 1 296 ? -2.219 15.492 -0.545 1 87.12 296 LYS B N 1
ATOM 7363 C CA . LYS B 1 296 ? -1.762 15.203 -1.901 1 87.12 296 LYS B CA 1
ATOM 7364 C C . LYS B 1 296 ? -1.543 16.484 -2.695 1 87.12 296 LYS B C 1
ATOM 7366 O O . LYS B 1 296 ? -0.641 16.562 -3.531 1 87.12 296 LYS B O 1
ATOM 7371 N N . TYR B 1 297 ? -2.451 17.484 -2.447 1 87.31 297 TYR B N 1
ATOM 7372 C CA . TYR B 1 297 ? -2.414 18.766 -3.143 1 87.31 297 TYR B CA 1
ATOM 7373 C C . TYR B 1 297 ? -2.488 19.922 -2.158 1 87.31 297 TYR B C 1
ATOM 7375 O O . TYR B 1 297 ? -2.953 19.75 -1.027 1 87.31 297 TYR B O 1
ATOM 7383 N N . SER B 1 298 ? -1.936 21 -2.594 1 93.12 298 SER B N 1
ATOM 7384 C CA . SER B 1 298 ? -2.074 22.234 -1.833 1 93.12 298 SER B CA 1
ATOM 7385 C C . SER B 1 298 ? -2.488 23.391 -2.734 1 93.12 298 SER B C 1
ATOM 7387 O O . SER B 1 298 ? -2.27 23.344 -3.947 1 93.12 298 SER B O 1
ATOM 7389 N N . ALA B 1 299 ? -3.186 24.297 -2.203 1 91.12 299 ALA B N 1
ATOM 7390 C CA . ALA B 1 299 ? -3.631 25.516 -2.863 1 91.12 299 ALA B CA 1
ATOM 7391 C C . ALA B 1 299 ? -3.803 26.656 -1.856 1 91.12 299 ALA B C 1
ATOM 7393 O O . ALA B 1 299 ? -4.172 26.422 -0.704 1 91.12 299 ALA B O 1
ATOM 7394 N N . LEU B 1 300 ? -3.471 27.875 -2.287 1 92.62 300 LEU B N 1
ATOM 7395 C CA . LEU B 1 300 ? -3.615 29.062 -1.442 1 92.62 300 LEU B CA 1
ATOM 7396 C C . LEU B 1 300 ? -2.811 28.906 -0.155 1 92.62 300 LEU B C 1
ATOM 7398 O O . LEU B 1 300 ? -3.26 29.328 0.915 1 92.62 300 LEU B O 1
ATOM 7402 N N . ASP B 1 301 ? -1.742 28.125 -0.241 1 95.62 301 ASP B N 1
ATOM 7403 C CA . ASP B 1 301 ? -0.817 27.891 0.862 1 95.62 301 ASP B CA 1
ATOM 7404 C C . ASP B 1 301 ? -1.48 27.062 1.964 1 95.62 301 ASP B C 1
ATOM 7406 O O . ASP B 1 301 ? -1.106 27.172 3.133 1 95.62 301 ASP B O 1
ATOM 7410 N N . CYS B 1 302 ? -2.51 26.344 1.603 1 97.38 302 CYS B N 1
ATOM 7411 C CA . CYS B 1 302 ? -3.18 25.406 2.484 1 97.38 302 CYS B CA 1
ATOM 7412 C C . CYS B 1 302 ? -3.17 24 1.888 1 97.38 302 CYS B C 1
ATOM 7414 O O . CYS B 1 302 ? -3.061 23.844 0.67 1 97.38 302 CYS B O 1
ATOM 7416 N N . MET B 1 303 ? -3.234 23.031 2.787 1 97.25 303 MET B N 1
ATOM 7417 C CA . MET B 1 303 ? -3.258 21.625 2.391 1 97.25 303 MET B CA 1
ATOM 7418 C C . MET B 1 303 ? -4.68 21.172 2.078 1 97.25 303 MET B C 1
ATOM 7420 O O . MET B 1 303 ? -5.617 21.516 2.799 1 97.25 303 MET B O 1
ATOM 7424 N N . LEU B 1 304 ? -4.879 20.516 0.969 1 93.62 304 LEU B N 1
ATOM 7425 C CA . LEU B 1 304 ? -6.164 19.859 0.722 1 93.62 304 LEU B CA 1
ATOM 7426 C C . LEU B 1 304 ? -6.258 18.547 1.474 1 93.62 304 LEU B C 1
ATOM 7428 O O . LEU B 1 304 ? -5.461 17.625 1.242 1 93.62 304 LEU B O 1
ATOM 7432 N N . CYS B 1 305 ? -7.25 18.406 2.365 1 95.38 305 CYS B N 1
ATOM 7433 C CA . CYS B 1 305 ? -7.426 17.281 3.268 1 95.38 305 CYS B CA 1
ATOM 7434 C C . CYS B 1 305 ? -8.812 16.656 3.105 1 95.38 305 CYS B C 1
ATOM 7436 O O . CYS B 1 305 ? -9.672 17.234 2.436 1 95.38 305 CYS B O 1
ATOM 7438 N N . ASP B 1 306 ? -8.977 15.438 3.674 1 94.44 306 ASP B N 1
ATOM 7439 C CA . ASP B 1 306 ? -10.289 14.812 3.76 1 94.44 306 ASP B CA 1
ATOM 7440 C C . ASP B 1 306 ? -10.844 14.891 5.18 1 94.44 306 ASP B C 1
ATOM 7442 O O . ASP B 1 306 ? -12.047 14.734 5.391 1 94.44 306 ASP B O 1
ATOM 7446 N N . HIS B 1 307 ? -9.969 15.07 6.117 1 96.88 307 HIS B N 1
ATOM 7447 C CA . HIS B 1 307 ? -10.312 15.086 7.535 1 96.88 307 HIS B CA 1
ATOM 7448 C C . HIS B 1 307 ? -9.391 16.031 8.312 1 96.88 307 HIS B C 1
ATOM 7450 O O . HIS B 1 307 ? -8.18 16.047 8.078 1 96.88 307 HIS B O 1
ATOM 7456 N N . LEU B 1 308 ? -9.984 16.797 9.188 1 97.56 308 LEU B N 1
ATOM 7457 C CA . LEU B 1 308 ? -9.227 17.672 10.07 1 97.56 308 LEU B CA 1
ATOM 7458 C C . LEU B 1 308 ? -9.336 17.219 11.523 1 97.56 308 LEU B C 1
ATOM 7460 O O . LEU B 1 308 ? -10.438 16.922 12 1 97.56 308 LEU B O 1
ATOM 7464 N N . GLU B 1 309 ? -8.234 17.219 12.234 1 94.81 309 GLU B N 1
ATOM 7465 C CA . GLU B 1 309 ? -8.219 16.797 13.633 1 94.81 309 GLU B CA 1
ATOM 7466 C C . GLU B 1 309 ? -8.586 17.953 14.562 1 94.81 309 GLU B C 1
ATOM 7468 O O . GLU B 1 309 ? -9.055 17.734 15.68 1 94.81 309 GLU B O 1
ATOM 7473 N N . GLY B 1 310 ? -8.352 19.141 14.109 1 95.31 310 GLY B N 1
ATOM 7474 C CA . GLY B 1 310 ? -8.531 20.297 14.961 1 95.31 310 GLY B CA 1
ATOM 7475 C C . GLY B 1 310 ? -9.766 21.109 14.617 1 95.31 310 GLY B C 1
ATOM 7476 O O . GLY B 1 310 ? -10.625 20.656 13.859 1 95.31 310 GLY B O 1
ATOM 7477 N N . PRO B 1 311 ? -9.922 22.281 15.258 1 97.5 311 PRO B N 1
ATOM 7478 C CA . PRO B 1 311 ? -11.031 23.188 14.938 1 97.5 311 PRO B CA 1
ATOM 7479 C C . PRO B 1 311 ? -11.039 23.641 13.477 1 97.5 311 PRO B C 1
ATOM 7481 O O . PRO B 1 311 ? -10 23.578 12.812 1 97.5 311 PRO B O 1
ATOM 7484 N N . PHE B 1 312 ? -12.227 24.016 13.008 1 98.56 312 PHE B N 1
ATOM 7485 C CA . PHE B 1 312 ? -12.32 24.406 11.609 1 98.56 312 PHE B CA 1
ATOM 7486 C C . PHE B 1 312 ? -13.461 25.406 11.414 1 98.56 312 PHE B C 1
ATOM 7488 O O . PHE B 1 312 ? -14.406 25.438 12.195 1 98.56 312 PHE B O 1
ATOM 7495 N N . VAL B 1 313 ? -13.312 26.234 10.422 1 98.81 313 VAL B N 1
ATOM 7496 C CA . VAL B 1 313 ? -14.367 27.109 9.93 1 98.81 313 VAL B CA 1
ATOM 7497 C C . VAL B 1 313 ? -15.086 26.469 8.758 1 98.81 313 VAL B C 1
ATOM 7499 O O . VAL B 1 313 ? -14.445 25.875 7.879 1 98.81 313 VAL B O 1
ATOM 7502 N N . ALA B 1 314 ? -16.375 26.469 8.789 1 98.69 314 ALA B N 1
ATOM 7503 C CA . ALA B 1 314 ? -17.172 25.906 7.703 1 98.69 314 ALA B CA 1
ATOM 7504 C C . ALA B 1 314 ? -18.219 26.906 7.215 1 98.69 314 ALA B C 1
ATOM 7506 O O . ALA B 1 314 ? -18.625 27.797 7.965 1 98.69 314 ALA B O 1
ATOM 7507 N N . ARG B 1 315 ? -18.562 26.797 5.949 1 97.69 315 ARG B N 1
ATOM 7508 C CA . ARG B 1 315 ? -19.781 27.469 5.512 1 97.69 315 ARG B CA 1
ATOM 7509 C C . ARG B 1 315 ? -20.984 27 6.32 1 97.69 315 ARG B C 1
ATOM 7511 O O . ARG B 1 315 ? -21.203 25.797 6.48 1 97.69 315 ARG B O 1
ATOM 7518 N N . THR B 1 316 ? -21.734 27.984 6.77 1 98.06 316 THR B N 1
ATOM 7519 C CA . THR B 1 316 ? -22.938 27.625 7.52 1 98.06 316 THR B CA 1
ATOM 7520 C C . THR B 1 316 ? -23.875 26.766 6.672 1 98.06 316 THR B C 1
ATOM 7522 O O . THR B 1 316 ? -24.5 25.844 7.18 1 98.06 316 THR B O 1
ATOM 7525 N N . SER B 1 317 ? -23.938 27.016 5.43 1 97 317 SER B N 1
ATOM 7526 C CA . SER B 1 317 ? -24.797 26.266 4.523 1 97 317 SER B CA 1
ATOM 7527 C C . SER B 1 317 ? -24.391 24.797 4.473 1 97 317 SER B C 1
ATOM 7529 O O . SER B 1 317 ? -25.234 23.906 4.395 1 97 317 SER B O 1
ATOM 7531 N N . VAL B 1 318 ? -23.094 24.531 4.508 1 96.56 318 VAL B N 1
ATOM 7532 C CA . VAL B 1 318 ? -22.578 23.172 4.488 1 96.56 318 VAL B CA 1
ATOM 7533 C C . VAL B 1 318 ? -22.984 22.453 5.777 1 96.56 318 VAL B C 1
ATOM 7535 O O . VAL B 1 318 ? -23.469 21.312 5.742 1 96.56 318 VAL B O 1
ATOM 7538 N N . MET B 1 319 ? -22.859 23.141 6.898 1 97.69 319 MET B N 1
ATOM 7539 C CA . MET B 1 319 ? -23.203 22.562 8.195 1 97.69 319 MET B CA 1
ATOM 7540 C C . MET B 1 319 ? -24.688 22.266 8.281 1 97.69 319 MET B C 1
ATOM 7542 O O . MET B 1 319 ? -25.094 21.281 8.914 1 97.69 319 MET B O 1
ATOM 7546 N N . LYS B 1 320 ? -25.453 23.094 7.691 1 96.31 320 LYS B N 1
ATOM 7547 C CA . LYS B 1 320 ? -26.906 22.906 7.711 1 96.31 320 LYS B CA 1
ATOM 7548 C C . LYS B 1 320 ? -27.328 21.797 6.746 1 96.31 320 LYS B C 1
ATOM 7550 O O . LYS B 1 320 ? -28.281 21.078 7.008 1 96.31 320 LYS B O 1
ATOM 7555 N N . SER B 1 321 ? -26.641 21.672 5.672 1 94.94 321 SER B N 1
ATOM 7556 C CA . SER B 1 321 ? -26.969 20.672 4.664 1 94.94 321 SER B CA 1
ATOM 7557 C C . SER B 1 321 ? -26.484 19.281 5.074 1 94.94 321 SER B C 1
ATOM 7559 O O . SER B 1 321 ? -27.172 18.297 4.848 1 94.94 321 SER B O 1
ATOM 7561 N N . ILE B 1 322 ? -25.312 19.219 5.621 1 96.19 322 ILE B N 1
ATOM 7562 C CA . ILE B 1 322 ? -24.734 17.953 6.09 1 96.19 322 ILE B CA 1
ATOM 7563 C C . ILE B 1 322 ? -24.75 17.922 7.613 1 96.19 322 ILE B C 1
ATOM 7565 O O . ILE B 1 322 ? -23.797 18.344 8.258 1 96.19 322 ILE B O 1
ATOM 7569 N N . LYS B 1 323 ? -25.75 17.312 8.133 1 96.75 323 LYS B N 1
ATOM 7570 C CA . LYS B 1 323 ? -25.938 17.312 9.578 1 96.75 323 LYS B CA 1
ATOM 7571 C C . LYS B 1 323 ? -25.094 16.219 10.242 1 96.75 323 LYS B C 1
ATOM 7573 O O . LYS B 1 323 ? -24.75 15.211 9.609 1 96.75 323 LYS B O 1
ATOM 7578 N N . PHE B 1 324 ? -24.734 16.453 11.477 1 96.5 324 PHE B N 1
ATOM 7579 C CA . PHE B 1 324 ? -24.078 15.414 12.273 1 96.5 324 PHE B CA 1
ATOM 7580 C C . PHE B 1 324 ? -25.047 14.281 12.586 1 96.5 324 PHE B C 1
ATOM 7582 O O . PHE B 1 324 ? -26.234 14.508 12.805 1 96.5 324 PHE B O 1
ATOM 7589 N N . LYS B 1 325 ? -24.484 13.117 12.633 1 95.44 325 LYS B N 1
ATOM 7590 C CA . LYS B 1 325 ? -25.312 11.992 13.047 1 95.44 325 LYS B CA 1
ATOM 7591 C C . LYS B 1 325 ? -25.562 12.016 14.555 1 95.44 325 LYS B C 1
ATOM 7593 O O . LYS B 1 325 ? -24.609 12.133 15.336 1 95.44 325 LYS B O 1
ATOM 7598 N N . LYS B 1 326 ? -26.797 11.773 14.945 1 92.75 326 LYS B N 1
ATOM 7599 C CA . LYS B 1 326 ? -27.203 11.969 16.328 1 92.75 326 LYS B CA 1
ATOM 7600 C C . LYS B 1 326 ? -26.828 10.758 17.188 1 92.75 326 LYS B C 1
ATOM 7602 O O . LYS B 1 326 ? -26.703 10.875 18.406 1 92.75 326 LYS B O 1
ATOM 7607 N N . ASN B 1 327 ? -26.641 9.664 16.594 1 90.88 327 ASN B N 1
ATOM 7608 C CA . ASN B 1 327 ? -26.484 8.43 17.359 1 90.88 327 ASN B CA 1
ATOM 7609 C C . ASN B 1 327 ? -25 8.062 17.516 1 90.88 327 ASN B C 1
ATOM 7611 O O . ASN B 1 327 ? -24.672 7.09 18.188 1 90.88 327 ASN B O 1
ATOM 7615 N N . LEU B 1 328 ? -24.109 8.82 16.922 1 94.06 328 LEU B N 1
ATOM 7616 C CA . LEU B 1 328 ? -22.703 8.484 16.984 1 94.06 328 LEU B CA 1
ATOM 7617 C C . LEU B 1 328 ? -22.047 9.141 18.203 1 94.06 328 LEU B C 1
ATOM 7619 O O . LEU B 1 328 ? -22.391 10.266 18.562 1 94.06 328 LEU B O 1
ATOM 7623 N N . TYR B 1 329 ? -21.109 8.367 18.734 1 91.31 329 TYR B N 1
ATOM 7624 C CA . TYR B 1 329 ? -20.312 8.898 19.844 1 91.31 329 TYR B CA 1
ATOM 7625 C C . TYR B 1 329 ? -19.328 9.953 19.344 1 91.31 329 TYR B C 1
ATOM 7627 O O . TYR B 1 329 ? -19.016 10.008 18.156 1 91.31 329 TYR B O 1
ATOM 7635 N N . GLU B 1 330 ? -18.797 10.75 20.219 1 88.94 330 GLU B N 1
ATOM 7636 C CA . GLU B 1 330 ? -17.906 11.852 19.906 1 88.94 330 GLU B CA 1
ATOM 7637 C C . GLU B 1 330 ? -16.609 11.359 19.266 1 88.94 330 GLU B C 1
ATOM 7639 O O . GLU B 1 330 ? -16.047 12.016 18.391 1 88.94 330 GLU B O 1
ATOM 7644 N N . GLU B 1 331 ? -16.219 10.125 19.609 1 89.31 331 GLU B N 1
ATOM 7645 C CA . GLU B 1 331 ? -14.938 9.57 19.172 1 89.31 331 GLU B CA 1
ATOM 7646 C C . GLU B 1 331 ? -14.898 9.43 17.656 1 89.31 331 GLU B C 1
ATOM 7648 O O . GLU B 1 331 ? -13.82 9.445 17.047 1 89.31 331 GLU B O 1
ATOM 7653 N N . VAL B 1 332 ? -16.078 9.328 17.031 1 95 332 VAL B N 1
ATOM 7654 C CA . VAL B 1 332 ? -16.078 9.062 15.594 1 95 332 VAL B CA 1
ATOM 7655 C C . VAL B 1 332 ? -17 10.039 14.883 1 95 332 VAL B C 1
ATOM 7657 O O . VAL B 1 332 ? -17.234 9.93 13.68 1 95 332 VAL B O 1
ATOM 7660 N N . LEU B 1 333 ? -17.594 10.984 15.625 1 95.44 333 LEU B N 1
ATOM 7661 C CA . LEU B 1 333 ? -18.594 11.891 15.086 1 95.44 333 LEU B CA 1
ATOM 7662 C C . LEU B 1 333 ? -18.047 12.688 13.906 1 95.44 333 LEU B C 1
ATOM 7664 O O . LEU B 1 333 ? -18.656 12.734 12.844 1 95.44 333 LEU B O 1
ATOM 7668 N N . TYR B 1 334 ? -16.891 13.25 14.148 1 96.5 334 TYR B N 1
ATOM 7669 C CA . TYR B 1 334 ? -16.312 14.094 13.109 1 96.5 334 TYR B CA 1
ATOM 7670 C C . TYR B 1 334 ? -15.742 13.25 11.969 1 96.5 334 TYR B C 1
ATOM 7672 O O . TYR B 1 334 ? -15.742 13.672 10.812 1 96.5 334 TYR B O 1
ATOM 7680 N N . GLU B 1 335 ? -15.258 12.047 12.273 1 96.44 335 GLU B N 1
ATOM 7681 C CA . GLU B 1 335 ? -14.836 11.125 11.227 1 96.44 335 GLU B CA 1
ATOM 7682 C C . GLU B 1 335 ? -15.977 10.828 10.258 1 96.44 335 GLU B C 1
ATOM 7684 O O . GLU B 1 335 ? -15.789 10.891 9.039 1 96.44 335 GLU B O 1
ATOM 7689 N N . ASP B 1 336 ? -17.125 10.562 10.805 1 96.88 336 ASP B N 1
ATOM 7690 C CA . ASP B 1 336 ? -18.297 10.336 9.977 1 96.88 336 ASP B CA 1
ATOM 7691 C C . ASP B 1 336 ? -18.656 11.586 9.164 1 96.88 336 ASP B C 1
ATOM 7693 O O . ASP B 1 336 ? -18.906 11.5 7.965 1 96.88 336 ASP B O 1
ATOM 7697 N N . TRP B 1 337 ? -18.688 12.672 9.797 1 97.94 337 TRP B N 1
ATOM 7698 C CA . TRP B 1 337 ? -19.125 13.906 9.156 1 97.94 337 TRP B CA 1
ATOM 7699 C C . TRP B 1 337 ? -18.203 14.273 7.996 1 97.94 337 TRP B C 1
ATOM 7701 O O . TRP B 1 337 ? -18.672 14.641 6.918 1 97.94 337 TRP B O 1
ATOM 7711 N N . PHE B 1 338 ? -16.906 14.188 8.172 1 97.56 338 PHE B N 1
ATOM 7712 C CA . PHE B 1 338 ? -15.969 14.539 7.113 1 97.56 338 PHE B CA 1
ATOM 7713 C C . PHE B 1 338 ? -16.062 13.555 5.953 1 97.56 338 PHE B C 1
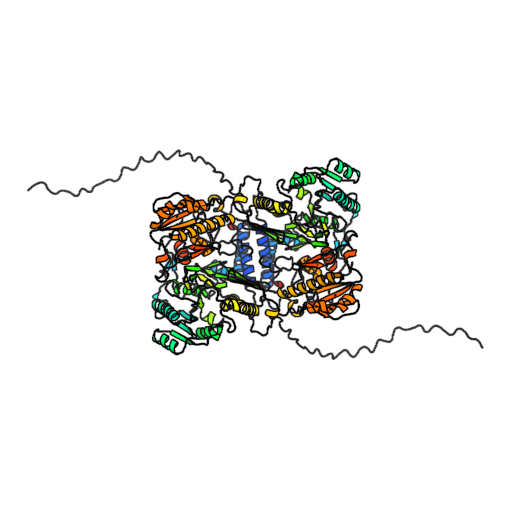ATOM 7715 O O . PHE B 1 338 ? -15.859 13.93 4.797 1 97.56 338 PHE B O 1
ATOM 7722 N N . LEU B 1 339 ? -16.297 12.297 6.242 1 93.5 339 LEU B N 1
ATOM 7723 C CA . LEU B 1 339 ? -16.531 11.352 5.152 1 93.5 339 LEU B CA 1
ATOM 7724 C C . LEU B 1 339 ? -17.719 11.789 4.309 1 93.5 339 LEU B C 1
ATOM 7726 O O . LEU B 1 339 ? -17.688 11.703 3.078 1 93.5 339 LEU B O 1
ATOM 7730 N N . ARG B 1 340 ? -18.781 12.281 4.914 1 93.06 340 ARG B N 1
ATOM 7731 C CA . ARG B 1 340 ? -19.969 12.742 4.195 1 93.06 340 ARG B CA 1
ATOM 7732 C C . ARG B 1 340 ? -19.672 14.023 3.426 1 93.06 340 ARG B C 1
ATOM 7734 O O . ARG B 1 340 ? -20.188 14.219 2.32 1 93.06 340 ARG B O 1
ATOM 7741 N N . VAL B 1 341 ? -18.891 14.867 4.012 1 93.12 341 VAL B N 1
ATOM 7742 C CA . VAL B 1 341 ? -18.469 16.078 3.312 1 93.12 341 VAL B CA 1
ATOM 7743 C C . VAL B 1 341 ? -17.75 15.695 2.014 1 93.12 341 VAL B C 1
ATOM 7745 O O . VAL B 1 341 ? -18.078 16.234 0.949 1 93.12 341 VAL B O 1
ATOM 7748 N N . LYS B 1 342 ? -16.844 14.805 2.148 1 90.38 342 LYS B N 1
ATOM 7749 C CA . LYS B 1 342 ? -16.094 14.328 0.986 1 90.38 342 LYS B CA 1
ATOM 7750 C C . LYS B 1 342 ? -17.031 13.703 -0.049 1 90.38 342 LYS B C 1
ATOM 7752 O O . LYS B 1 342 ? -16.891 13.969 -1.247 1 90.38 342 LYS B O 1
ATOM 7757 N N . GLN B 1 343 ? -17.953 12.93 0.391 1 82.75 343 GLN B N 1
ATOM 7758 C CA . GLN B 1 343 ? -18.891 12.25 -0.496 1 82.75 343 GLN B CA 1
ATOM 7759 C C . GLN B 1 343 ? -19.766 13.25 -1.242 1 82.75 343 GLN B C 1
ATOM 7761 O O . GLN B 1 343 ? -20.281 12.953 -2.324 1 82.75 343 GLN B O 1
ATOM 7766 N N . ASN B 1 344 ? -19.922 14.453 -0.647 1 82.44 344 ASN B N 1
ATOM 7767 C CA . ASN B 1 344 ? -20.719 15.492 -1.289 1 82.44 344 ASN B CA 1
ATOM 7768 C C . ASN B 1 344 ? -19.844 16.422 -2.133 1 82.44 344 ASN B C 1
ATOM 7770 O O . ASN B 1 344 ? -20.281 17.516 -2.516 1 82.44 344 ASN B O 1
ATOM 7774 N N . ASN B 1 345 ? -18.594 16.031 -2.35 1 79.69 345 ASN B N 1
ATOM 7775 C CA . ASN B 1 345 ? -17.656 16.719 -3.225 1 79.69 345 ASN B CA 1
ATOM 7776 C C . ASN B 1 345 ? -17.344 18.125 -2.719 1 79.69 345 ASN B C 1
ATOM 7778 O O . ASN B 1 345 ? -17.188 19.047 -3.514 1 79.69 345 ASN B O 1
ATOM 7782 N N . ILE B 1 346 ? -17.422 18.312 -1.45 1 87.44 346 ILE B N 1
ATOM 7783 C CA . ILE B 1 346 ? -17.016 19.562 -0.818 1 87.44 346 ILE B CA 1
ATOM 7784 C C . ILE B 1 346 ? -15.562 19.453 -0.35 1 87.44 346 ILE B C 1
ATOM 7786 O O . ILE B 1 346 ? -15.18 18.469 0.283 1 87.44 346 ILE B O 1
ATOM 7790 N N . LEU B 1 347 ? -14.734 20.406 -0.683 1 90.94 347 LEU B N 1
ATOM 7791 C CA . LEU B 1 347 ? -13.312 20.328 -0.376 1 90.94 347 LEU B CA 1
ATOM 7792 C C . LEU B 1 347 ? -13.023 20.859 1.021 1 90.94 347 LEU B C 1
ATOM 7794 O O . LEU B 1 347 ? -13.664 21.828 1.463 1 90.94 347 LEU B O 1
ATOM 7798 N N . THR B 1 348 ? -12.125 20.25 1.689 1 96.44 348 THR B N 1
ATOM 7799 C CA . THR B 1 348 ? -11.633 20.625 3.01 1 96.44 348 THR B CA 1
ATOM 7800 C C . THR B 1 348 ? -10.148 20.984 2.947 1 96.44 348 THR B C 1
ATOM 7802 O O . THR B 1 348 ? -9.352 20.281 2.332 1 96.44 348 THR B O 1
ATOM 7805 N N . MET B 1 349 ? -9.797 22.094 3.598 1 97.19 349 MET B N 1
ATOM 7806 C CA . MET B 1 349 ? -8.406 22.547 3.564 1 97.19 349 MET B CA 1
ATOM 7807 C C . MET B 1 349 ? -7.871 22.766 4.973 1 97.19 349 MET B C 1
ATOM 7809 O O . MET B 1 349 ? -8.633 23.078 5.891 1 97.19 349 MET B O 1
ATOM 7813 N N . ASN B 1 350 ? -6.621 22.531 5.156 1 98.44 350 ASN B N 1
ATOM 7814 C CA . ASN B 1 350 ? -5.891 22.875 6.371 1 98.44 350 ASN B CA 1
ATOM 7815 C C . ASN B 1 350 ? -4.793 23.891 6.09 1 98.44 350 ASN B C 1
ATOM 7817 O O . ASN B 1 350 ? -3.879 23.641 5.309 1 98.44 350 ASN B O 1
ATOM 7821 N N . CYS B 1 351 ? -4.922 25.031 6.672 1 98.44 351 CYS B N 1
ATOM 7822 C CA . CYS B 1 351 ? -3.881 26.047 6.586 1 98.44 351 CYS B CA 1
ATOM 7823 C C . CYS B 1 351 ? -2.928 25.953 7.77 1 98.44 351 CYS B C 1
ATOM 7825 O O . CYS B 1 351 ? -3.232 26.438 8.859 1 98.44 351 CYS B O 1
ATOM 7827 N N . PRO B 1 352 ? -1.707 25.516 7.559 1 98.25 352 PRO B N 1
ATOM 7828 C CA . PRO B 1 352 ? -0.816 25.25 8.695 1 98.25 352 PRO B CA 1
ATOM 7829 C C . PRO B 1 352 ? -0.389 26.531 9.406 1 98.25 352 PRO B C 1
ATOM 7831 O O . PRO B 1 352 ? 0.127 26.484 10.523 1 98.25 352 PRO B O 1
ATOM 7834 N N . ASP B 1 353 ? -0.509 27.688 8.766 1 98.31 353 ASP B N 1
ATOM 7835 C CA . ASP B 1 353 ? -0.151 28.969 9.375 1 98.31 353 ASP B CA 1
ATOM 7836 C C . ASP B 1 353 ? -1.186 29.391 10.422 1 98.31 353 ASP B C 1
ATOM 7838 O O . ASP B 1 353 ? -0.953 30.312 11.195 1 98.31 353 ASP B O 1
ATOM 7842 N N . VAL B 1 354 ? -2.312 28.766 10.398 1 98.5 354 VAL B N 1
ATOM 7843 C CA . VAL B 1 354 ? -3.326 28.906 11.438 1 98.5 354 VAL B CA 1
ATOM 7844 C C . VAL B 1 354 ? -3 27.969 12.602 1 98.5 354 VAL B C 1
ATOM 7846 O O . VAL B 1 354 ? -2.623 26.812 12.391 1 98.5 354 VAL B O 1
ATOM 7849 N N . MET B 1 355 ? -3.109 28.422 13.828 1 98.5 355 MET B N 1
ATOM 7850 C CA . MET B 1 355 ? -2.832 27.547 14.969 1 98.5 355 MET B CA 1
ATOM 7851 C C . MET B 1 355 ? -3.869 27.75 16.062 1 98.5 355 MET B C 1
ATOM 7853 O O . MET B 1 355 ? -4.059 28.859 16.562 1 98.5 355 MET B O 1
ATOM 7857 N N . TYR B 1 356 ? -4.523 26.719 16.484 1 97.94 356 TYR B N 1
ATOM 7858 C CA . TYR B 1 356 ? -5.418 26.688 17.625 1 97.94 356 TYR B CA 1
ATOM 7859 C C . TYR B 1 356 ? -4.723 26.094 18.844 1 97.94 356 TYR B C 1
ATOM 7861 O O . TYR B 1 356 ? -3.729 25.375 18.719 1 97.94 356 TYR B O 1
ATOM 7869 N N . PHE B 1 357 ? -5.137 26.5 20 1 97.06 357 PHE B N 1
ATOM 7870 C CA . PHE B 1 357 ? -4.727 25.859 21.25 1 97.06 357 PHE B CA 1
ATOM 7871 C C . PHE B 1 357 ? -5.785 24.859 21.703 1 97.06 357 PHE B C 1
ATOM 7873 O O . PHE B 1 357 ? -6.836 25.266 22.219 1 97.06 357 PHE B O 1
ATOM 7880 N N . LYS B 1 358 ? -5.492 23.641 21.438 1 93.94 358 LYS B N 1
ATOM 7881 C CA . LYS B 1 358 ? -6.445 22.562 21.641 1 93.94 358 LYS B CA 1
ATOM 7882 C C . LYS B 1 358 ? -5.961 21.594 22.719 1 93.94 358 LYS B C 1
ATOM 7884 O O . LYS B 1 358 ? -4.773 21.266 22.781 1 93.94 358 LYS B O 1
ATOM 7889 N N . ARG B 1 359 ? -6.883 21.203 23.453 1 87.12 359 ARG B N 1
ATOM 7890 C CA . ARG B 1 359 ? -6.531 20.281 24.531 1 87.12 359 ARG B CA 1
ATOM 7891 C C . ARG B 1 359 ? -6.094 18.922 23.969 1 87.12 359 ARG B C 1
ATOM 7893 O O . ARG B 1 359 ? -6.617 18.484 22.938 1 87.12 359 ARG B O 1
ATOM 7900 N N . GLY B 1 360 ? -4.938 18.391 24.203 1 70.62 360 GLY B N 1
ATOM 7901 C CA . GLY B 1 360 ? -4.352 17.156 23.688 1 70.62 360 GLY B CA 1
ATOM 7902 C C . GLY B 1 360 ? -4.977 15.914 24.281 1 70.62 360 GLY B C 1
ATOM 7903 O O . GLY B 1 360 ? -5.66 15.977 25.297 1 70.62 360 GLY B O 1
ATOM 7904 N N . LEU B 1 361 ? -5.188 14.852 23.438 1 53.56 361 LEU B N 1
ATOM 7905 C CA . LEU B 1 361 ? -5.414 13.594 24.125 1 53.56 361 LEU B CA 1
ATOM 7906 C C . LEU B 1 361 ? -4.379 13.383 25.234 1 53.56 361 LEU B C 1
ATOM 7908 O O . LEU B 1 361 ? -3.178 13.508 24.984 1 53.56 361 LEU B O 1
ATOM 7912 N N . MET B 1 362 ? -4.621 13.812 26.344 1 40.91 362 MET B N 1
ATOM 7913 C CA . MET B 1 362 ? -3.775 13.461 27.484 1 40.91 362 MET B CA 1
ATOM 7914 C C . MET B 1 362 ? -3.102 12.109 27.266 1 40.91 362 MET B C 1
ATOM 7916 O O . MET B 1 362 ? -3.654 11.242 26.594 1 40.91 362 MET B O 1
ATOM 7920 N N . GLU B 1 363 ? -1.819 12.078 27.266 1 39.25 363 GLU B N 1
ATOM 7921 C CA . GLU B 1 363 ? -1.256 10.82 27.734 1 39.25 363 GLU B CA 1
ATOM 7922 C C . GLU B 1 363 ? -2.189 10.133 28.734 1 39.25 363 GLU B C 1
ATOM 7924 O O . GLU B 1 363 ? -2.674 10.766 29.672 1 39.25 363 GLU B O 1
ATOM 7929 N N . GLY B 1 364 ? -2.914 9.141 28.344 1 42.31 364 GLY B N 1
ATOM 7930 C CA . GLY B 1 364 ? -3.758 8.32 29.203 1 42.31 364 GLY B CA 1
ATOM 7931 C C . GLY B 1 364 ? -5.227 8.391 28.844 1 42.31 364 GLY B C 1
ATOM 7932 O O . GLY B 1 364 ? -5.996 9.133 29.453 1 42.31 364 GLY B O 1
ATOM 7933 N N . VAL B 1 365 ? -5.52 8.18 27.547 1 52.19 365 VAL B N 1
ATOM 7934 C CA . VAL B 1 365 ? -6.926 7.961 27.234 1 52.19 365 VAL B CA 1
ATOM 7935 C C . VAL B 1 365 ? -7.648 7.391 28.453 1 52.19 365 VAL B C 1
ATOM 7937 O O . VAL B 1 365 ? -7.168 6.441 29.078 1 52.19 365 VAL B O 1
ATOM 7940 N N . SER B 1 366 ? -8.586 8.203 28.906 1 54.09 366 SER B N 1
ATOM 7941 C CA . SER B 1 366 ? -9.328 7.66 30.031 1 54.09 366 SER B CA 1
ATOM 7942 C C . SER B 1 366 ? -9.758 6.219 29.781 1 54.09 366 SER B C 1
ATOM 7944 O O . SER B 1 366 ? -9.828 5.789 28.625 1 54.09 366 SER B O 1
ATOM 7946 N N . GLU B 1 367 ? -9.688 5.496 30.734 1 55.94 367 GLU B N 1
ATOM 7947 C CA . GLU B 1 367 ? -10.125 4.102 30.703 1 55.94 367 GLU B CA 1
ATOM 7948 C C . GLU B 1 367 ? -11.5 3.975 30.047 1 55.94 367 GLU B C 1
ATOM 7950 O O . GLU B 1 367 ? -11.758 3.012 29.328 1 55.94 367 GLU B O 1
ATOM 7955 N N . GLU B 1 368 ? -12.289 5.066 30.234 1 58.78 368 GLU B N 1
ATOM 7956 C CA . GLU B 1 368 ? -13.641 4.996 29.672 1 58.78 368 GLU B CA 1
ATOM 7957 C C . GLU B 1 368 ? -13.609 5.102 28.156 1 58.78 368 GLU B C 1
ATOM 7959 O O . GLU B 1 368 ? -14.352 4.395 27.469 1 58.78 368 GLU B O 1
ATOM 7964 N N . VAL B 1 369 ? -12.812 6.023 27.766 1 62.56 369 VAL B N 1
ATOM 7965 C CA . VAL B 1 369 ? -12.711 6.199 26.312 1 62.56 369 VAL B CA 1
ATOM 7966 C C . VAL B 1 369 ? -12.117 4.945 25.688 1 62.56 369 VAL B C 1
ATOM 7968 O O . VAL B 1 369 ? -12.555 4.508 24.625 1 62.56 369 VAL B O 1
ATOM 7971 N N . LYS B 1 370 ? -11.211 4.441 26.359 1 66.12 370 LYS B N 1
ATOM 7972 C CA . LYS B 1 370 ? -10.609 3.193 25.891 1 66.12 370 LYS B CA 1
ATOM 7973 C C . LYS B 1 370 ? -11.656 2.082 25.797 1 66.12 370 LYS B C 1
ATOM 7975 O O . LYS B 1 370 ? -11.641 1.288 24.859 1 66.12 370 LYS B O 1
ATOM 7980 N N . LEU B 1 371 ? -12.531 2.195 26.734 1 66.38 371 LEU B N 1
ATOM 7981 C CA . LEU B 1 371 ? -13.539 1.141 26.812 1 66.38 371 LEU B CA 1
ATOM 7982 C C . LEU B 1 371 ? -14.57 1.293 25.703 1 66.38 371 LEU B C 1
ATOM 7984 O O . LEU B 1 371 ? -15.086 0.299 25.188 1 66.38 371 LEU B O 1
ATOM 7988 N N . ARG B 1 372 ? -14.773 2.609 25.328 1 80.69 372 ARG B N 1
ATOM 7989 C CA . ARG B 1 372 ? -15.828 2.838 24.344 1 80.69 372 ARG B CA 1
ATOM 7990 C C . ARG B 1 372 ? -15.258 2.904 22.922 1 80.69 372 ARG B C 1
ATOM 7992 O O . ARG B 1 372 ? -16 3.02 21.953 1 80.69 372 ARG B O 1
ATOM 7999 N N . GLU B 1 373 ? -14.117 2.838 22.859 1 85.06 373 GLU B N 1
ATOM 8000 C CA . GLU B 1 373 ? -13.453 3.021 21.578 1 85.06 373 GLU B CA 1
ATOM 8001 C C . GLU B 1 373 ? -13.914 1.979 20.562 1 85.06 373 GLU B C 1
ATOM 8003 O O . GLU B 1 373 ? -14.266 2.32 19.422 1 85.06 373 GLU B O 1
ATOM 8008 N N . TYR B 1 374 ? -14.062 0.834 21.016 1 88.06 374 TYR B N 1
ATOM 8009 C CA . TYR B 1 374 ? -14.469 -0.226 20.109 1 88.06 374 TYR B CA 1
ATOM 8010 C C . TYR B 1 374 ? -15.891 -0.002 19.609 1 88.06 374 TYR B C 1
ATOM 8012 O O . TYR B 1 374 ? -16.141 -0.057 18.406 1 88.06 374 TYR B O 1
ATOM 8020 N N . SER B 1 375 ? -16.766 0.276 20.547 1 90.75 375 SER B N 1
ATOM 8021 C CA . SER B 1 375 ? -18.172 0.461 20.188 1 90.75 375 SER B CA 1
ATOM 8022 C C . SER B 1 375 ? -18.359 1.665 19.281 1 90.75 375 SER B C 1
ATOM 8024 O O . SER B 1 375 ? -19.172 1.634 18.359 1 90.75 375 SER B O 1
ATOM 8026 N N . SER B 1 376 ? -17.625 2.691 19.516 1 93.62 376 SER B N 1
ATOM 8027 C CA . SER B 1 376 ? -17.719 3.896 18.703 1 93.62 376 SER B CA 1
ATOM 8028 C C . SER B 1 376 ? -17.281 3.629 17.266 1 93.62 376 SER B C 1
ATOM 8030 O O . SER B 1 376 ? -18 3.977 16.328 1 93.62 376 SER B O 1
ATOM 8032 N N . TRP B 1 377 ? -16.188 2.998 17.156 1 95.38 377 TRP B N 1
ATOM 8033 C CA . TRP B 1 377 ? -15.672 2.723 15.812 1 95.38 377 TRP B CA 1
ATOM 8034 C C . TRP B 1 377 ? -16.516 1.656 15.117 1 95.38 377 TRP B C 1
ATOM 8036 O O . TRP B 1 377 ? -16.641 1.668 13.891 1 95.38 377 TRP B O 1
ATOM 8046 N N . LEU B 1 378 ? -17.078 0.75 15.898 1 95.06 378 LEU B N 1
ATOM 8047 C CA . LEU B 1 378 ? -18.016 -0.221 15.328 1 95.06 378 LEU B CA 1
ATOM 8048 C C . LEU B 1 378 ? -19.219 0.479 14.711 1 95.06 378 LEU B C 1
ATOM 8050 O O . LEU B 1 378 ? -19.656 0.117 13.617 1 95.06 378 LEU B O 1
ATOM 8054 N N . ASP B 1 379 ? -19.734 1.471 15.375 1 94.75 379 ASP B N 1
ATOM 8055 C CA . ASP B 1 379 ? -20.859 2.229 14.859 1 94.75 379 ASP B CA 1
ATOM 8056 C C . ASP B 1 379 ? -20.516 2.916 13.539 1 94.75 379 ASP B C 1
ATOM 8058 O O . ASP B 1 379 ? -21.312 2.916 12.602 1 94.75 379 ASP B O 1
ATOM 8062 N N . LEU B 1 380 ? -19.344 3.473 13.516 1 96.06 380 LEU B N 1
ATOM 8063 C CA . LEU B 1 380 ? -18.891 4.094 12.281 1 96.06 380 LEU B CA 1
ATOM 8064 C C . LEU B 1 380 ? -18.75 3.057 11.172 1 96.06 380 LEU B C 1
ATOM 8066 O O . LEU B 1 380 ? -19.156 3.287 10.039 1 96.06 380 LEU B O 1
ATOM 8070 N N . ALA B 1 381 ? -18.109 1.986 11.523 1 94.75 381 ALA B N 1
ATOM 8071 C CA . ALA B 1 381 ? -17.906 0.905 10.562 1 94.75 381 ALA B CA 1
ATOM 8072 C C . ALA B 1 381 ? -19.25 0.425 9.984 1 94.75 381 ALA B C 1
ATOM 8074 O O . ALA B 1 381 ? -19.344 0.153 8.789 1 94.75 381 ALA B O 1
ATOM 8075 N N . ARG B 1 382 ? -20.266 0.347 10.828 1 93.56 382 ARG B N 1
ATOM 8076 C CA . ARG B 1 382 ? -21.609 -0.037 10.383 1 93.56 382 ARG B CA 1
ATOM 8077 C C . ARG B 1 382 ? -22.172 0.993 9.414 1 93.56 382 ARG B C 1
ATOM 8079 O O . ARG B 1 382 ? -22.719 0.634 8.367 1 93.56 382 ARG B O 1
ATOM 8086 N N . GLU B 1 383 ? -21.984 2.223 9.766 1 91.5 383 GLU B N 1
ATOM 8087 C CA . GLU B 1 383 ? -22.5 3.314 8.953 1 91.5 383 GLU B CA 1
ATOM 8088 C C . GLU B 1 383 ? -21.938 3.275 7.535 1 91.5 383 GLU B C 1
ATOM 8090 O O . GLU B 1 383 ? -22.641 3.535 6.562 1 91.5 383 GLU B O 1
ATOM 8095 N N . TRP B 1 384 ? -20.734 2.922 7.402 1 91.31 384 TRP B N 1
ATOM 8096 C CA . TRP B 1 384 ? -20.047 3.023 6.117 1 91.31 384 TRP B CA 1
ATOM 8097 C C . TRP B 1 384 ? -19.766 1.641 5.535 1 91.31 384 TRP B C 1
ATOM 8099 O O . TRP B 1 384 ? -19.094 1.516 4.508 1 91.31 384 TRP B O 1
ATOM 8109 N N . GLN B 1 385 ? -20.203 0.589 6.172 1 88 385 GLN B N 1
ATOM 8110 C CA . GLN B 1 385 ? -20.109 -0.799 5.73 1 88 385 GLN B CA 1
ATOM 8111 C C . GLN B 1 385 ? -18.672 -1.206 5.48 1 88 385 GLN B C 1
ATOM 8113 O O . GLN B 1 385 ? -18.344 -1.738 4.418 1 88 385 GLN B O 1
ATOM 8118 N N . VAL B 1 386 ? -17.844 -0.937 6.414 1 92 386 VAL B N 1
ATOM 8119 C CA . VAL B 1 386 ? -16.438 -1.364 6.355 1 92 386 VAL B CA 1
ATOM 8120 C C . VAL B 1 386 ? -16.156 -2.354 7.484 1 92 386 VAL B C 1
ATOM 8122 O O . VAL B 1 386 ? -16.75 -2.26 8.562 1 92 386 VAL B O 1
ATOM 8125 N N . ASP B 1 387 ? -15.312 -3.268 7.242 1 92 387 ASP B N 1
ATOM 8126 C CA . ASP B 1 387 ? -15.031 -4.25 8.281 1 92 387 ASP B CA 1
ATOM 8127 C C . ASP B 1 387 ? -13.617 -4.086 8.828 1 92 387 ASP B C 1
ATOM 8129 O O . ASP B 1 387 ? -13.188 -4.848 9.695 1 92 387 ASP B O 1
ATOM 8133 N N . HIS B 1 388 ? -12.883 -3.188 8.289 1 92.5 388 HIS B N 1
ATOM 8134 C CA . HIS B 1 388 ? -11.555 -2.828 8.766 1 92.5 388 HIS B CA 1
ATOM 8135 C C . HIS B 1 388 ? -11.344 -1.319 8.727 1 92.5 388 HIS B C 1
ATOM 8137 O O . HIS B 1 388 ? -11.734 -0.659 7.762 1 92.5 388 HIS B O 1
ATOM 8143 N N . VAL B 1 389 ? -10.766 -0.752 9.82 1 94.62 389 VAL B N 1
ATOM 8144 C CA . VAL B 1 389 ? -10.469 0.673 9.891 1 94.62 389 VAL B CA 1
ATOM 8145 C C . VAL B 1 389 ? -9.031 0.875 10.375 1 94.62 389 VAL B C 1
ATOM 8147 O O . VAL B 1 389 ? -8.586 0.218 11.32 1 94.62 389 VAL B O 1
ATOM 8150 N N . HIS B 1 390 ? -8.305 1.65 9.656 1 93.44 390 HIS B N 1
ATOM 8151 C CA . HIS B 1 390 ? -6.969 2.031 10.102 1 93.44 390 HIS B CA 1
ATOM 8152 C C . HIS B 1 390 ? -6.801 3.547 10.117 1 93.44 390 HIS B C 1
ATOM 8154 O O . HIS B 1 390 ? -6.93 4.199 9.078 1 93.44 390 HIS B O 1
ATOM 8160 N N . PHE B 1 391 ? -6.555 4.098 11.234 1 92.69 391 PHE B N 1
ATOM 8161 C CA . PHE B 1 391 ? -6.223 5.5 11.469 1 92.69 391 PHE B CA 1
ATOM 8162 C C . PHE B 1 391 ? -4.883 5.621 12.188 1 92.69 391 PHE B C 1
ATOM 8164 O O . PHE B 1 391 ? -4.777 5.301 13.367 1 92.69 391 PHE B O 1
ATOM 8171 N N . PRO B 1 392 ? -3.908 6.129 11.461 1 85.81 392 PRO B N 1
ATOM 8172 C CA . PRO B 1 392 ? -2.559 6.129 12.031 1 85.81 392 PRO B CA 1
ATOM 8173 C C . PRO B 1 392 ? -2.502 6.785 13.406 1 85.81 392 PRO B C 1
ATOM 8175 O O . PRO B 1 392 ? -3.088 7.852 13.609 1 85.81 392 PRO B O 1
ATOM 8178 N N . SER B 1 393 ? -1.758 6.129 14.266 1 75.19 393 SER B N 1
ATOM 8179 C CA . SER B 1 393 ? -1.483 6.57 15.633 1 75.19 393 SER B CA 1
ATOM 8180 C C . SER B 1 393 ? -2.766 6.664 16.453 1 75.19 393 SER B C 1
ATOM 8182 O O . SER B 1 393 ? -2.77 7.23 17.547 1 75.19 393 SER B O 1
ATOM 8184 N N . ARG B 1 394 ? -3.893 6.141 15.922 1 84.38 394 ARG B N 1
ATOM 8185 C CA . ARG B 1 394 ? -5.148 6.188 16.656 1 84.38 394 ARG B CA 1
ATOM 8186 C C . ARG B 1 394 ? -5.738 4.789 16.828 1 84.38 394 ARG B C 1
ATOM 8188 O O . ARG B 1 394 ? -5.754 4.242 17.922 1 84.38 394 ARG B O 1
ATOM 8195 N N . VAL B 1 395 ? -6.141 4.266 15.617 1 87.94 395 VAL B N 1
ATOM 8196 C CA . VAL B 1 395 ? -6.789 2.965 15.75 1 87.94 395 VAL B CA 1
ATOM 8197 C C . VAL B 1 395 ? -6.434 2.084 14.555 1 87.94 395 VAL B C 1
ATOM 8199 O O . VAL B 1 395 ? -6.156 2.588 13.469 1 87.94 395 VAL B O 1
ATOM 8202 N N . SER B 1 396 ? -6.332 0.772 14.711 1 90.19 396 SER B N 1
ATOM 8203 C CA . SER B 1 396 ? -6.363 -0.3 13.727 1 90.19 396 SER B CA 1
ATOM 8204 C C . SER B 1 396 ? -7.266 -1.443 14.18 1 90.19 396 SER B C 1
ATOM 8206 O O . SER B 1 396 ? -6.898 -2.219 15.062 1 90.19 396 SER B O 1
ATOM 8208 N N . MET B 1 397 ? -8.445 -1.481 13.594 1 91.81 397 MET B N 1
ATOM 8209 C CA . MET B 1 397 ? -9.453 -2.402 14.109 1 91.81 397 MET B CA 1
ATOM 8210 C C . MET B 1 397 ? -10.078 -3.221 12.984 1 91.81 397 MET B C 1
ATOM 8212 O O . MET B 1 397 ? -10.305 -2.707 11.891 1 91.81 397 MET B O 1
ATOM 8216 N N . LYS B 1 398 ? -10.336 -4.41 13.281 1 91 398 LYS B N 1
ATOM 8217 C CA . LYS B 1 398 ? -11.102 -5.312 12.43 1 91 398 LYS B CA 1
ATOM 8218 C C . LYS B 1 398 ? -12.391 -5.746 13.117 1 91 398 LYS B C 1
ATOM 8220 O O . LYS B 1 398 ? -12.406 -6 14.328 1 91 398 LYS B O 1
ATOM 8225 N N . PHE B 1 399 ? -13.398 -5.793 12.375 1 91.81 399 PHE B N 1
ATOM 8226 C CA . PHE B 1 399 ? -14.703 -6.121 12.93 1 91.81 399 PHE B CA 1
ATOM 8227 C C . PHE B 1 399 ? -15.234 -7.422 12.336 1 91.81 399 PHE B C 1
ATOM 8229 O O . PHE B 1 399 ? -14.961 -7.738 11.18 1 91.81 399 PHE B O 1
ATOM 8236 N N . THR B 1 400 ? -15.984 -8.148 13.102 1 88.5 400 THR B N 1
ATOM 8237 C CA . THR B 1 400 ? -16.625 -9.367 12.609 1 88.5 400 THR B CA 1
ATOM 8238 C C . THR B 1 400 ? -17.922 -9.047 11.875 1 88.5 400 THR B C 1
ATOM 8240 O O . THR B 1 400 ? -18.516 -8 12.102 1 88.5 400 THR B O 1
ATOM 8243 N N . CYS B 1 401 ? -18.312 -9.961 11.031 1 85.75 401 CYS B N 1
ATOM 8244 C CA . CYS B 1 401 ? -19.562 -9.773 10.328 1 85.75 401 CYS B CA 1
ATOM 8245 C C . CYS B 1 401 ? -20.734 -9.719 11.305 1 85.75 401 CYS B C 1
ATOM 8247 O O . CYS B 1 401 ? -21.703 -8.984 11.086 1 85.75 401 CYS B O 1
ATOM 8249 N N . LYS B 1 402 ? -20.656 -10.43 12.352 1 85.06 402 LYS B N 1
ATOM 8250 C CA . LYS B 1 402 ? -21.688 -10.445 13.375 1 85.06 402 LYS B CA 1
ATOM 8251 C C . LYS B 1 402 ? -21.844 -9.07 14.023 1 85.06 402 LYS B C 1
ATOM 8253 O O . LYS B 1 402 ? -22.938 -8.539 14.125 1 85.06 402 LYS B O 1
ATOM 8258 N N . ASP B 1 403 ? -20.703 -8.539 14.383 1 88.44 403 ASP B N 1
ATOM 8259 C CA . ASP B 1 403 ? -20.719 -7.223 15.008 1 88.44 403 ASP B CA 1
ATOM 8260 C C . ASP B 1 403 ? -21.266 -6.164 14.055 1 88.44 403 ASP B C 1
ATOM 8262 O O . ASP B 1 403 ? -21.953 -5.234 14.477 1 88.44 403 ASP B O 1
ATOM 8266 N N . LEU B 1 404 ? -20.953 -6.309 12.836 1 90.06 404 LEU B N 1
ATOM 8267 C CA . LEU B 1 404 ? -21.344 -5.336 11.82 1 90.06 404 LEU B CA 1
ATOM 8268 C C . LEU B 1 404 ? -22.797 -5.559 11.391 1 90.06 404 LEU B C 1
ATOM 8270 O O . LEU B 1 404 ? -23.391 -4.691 10.75 1 90.06 404 LEU B O 1
ATOM 8274 N N . LYS B 1 405 ? -23.281 -6.656 11.719 1 83.5 405 LYS B N 1
ATOM 8275 C CA . LYS B 1 405 ? -24.625 -7.055 11.281 1 83.5 405 LYS B CA 1
ATOM 8276 C C . LYS B 1 405 ? -24.719 -7.098 9.758 1 83.5 405 LYS B C 1
ATOM 8278 O O . LYS B 1 405 ? -25.672 -6.566 9.18 1 83.5 405 LYS B O 1
ATOM 8283 N N . ILE B 1 406 ? -23.656 -7.555 9.195 1 82.25 406 ILE B N 1
ATOM 8284 C CA . ILE B 1 406 ? -23.641 -7.781 7.754 1 82.25 406 ILE B CA 1
ATOM 8285 C C . ILE B 1 406 ? -23.859 -9.266 7.461 1 82.25 406 ILE B C 1
ATOM 8287 O O . ILE B 1 406 ? -23.297 -10.125 8.133 1 82.25 406 ILE B O 1
ATOM 8291 N N . THR B 1 407 ? -24.719 -9.477 6.477 1 83.12 407 THR B N 1
ATOM 8292 C CA . THR B 1 407 ? -24.984 -10.852 6.09 1 83.12 407 THR B CA 1
ATOM 8293 C C . THR B 1 407 ? -23.938 -11.359 5.105 1 83.12 407 THR B C 1
ATOM 8295 O O . THR B 1 407 ? -23.469 -10.609 4.242 1 83.12 407 THR B O 1
ATOM 8298 N N . CYS B 1 408 ? -23.578 -12.594 5.258 1 84.06 408 CYS B N 1
ATOM 8299 C CA . CYS B 1 408 ? -22.641 -13.227 4.332 1 84.06 408 CYS B CA 1
ATOM 8300 C C . CYS B 1 408 ? -23.391 -14.102 3.322 1 84.06 408 CYS B C 1
ATOM 8302 O O . CYS B 1 408 ? -22.781 -14.914 2.637 1 84.06 408 CYS B O 1
ATOM 8304 N N . ASP B 1 409 ? -24.703 -13.812 3.369 1 79.75 409 ASP B N 1
ATOM 8305 C CA . ASP B 1 409 ? -25.469 -14.531 2.363 1 79.75 409 ASP B CA 1
ATOM 8306 C C . ASP B 1 409 ? -25.016 -14.172 0.953 1 79.75 409 ASP B C 1
ATOM 8308 O O . ASP B 1 409 ? -25.297 -13.07 0.47 1 79.75 409 ASP B O 1
ATOM 8312 N N . SER B 1 410 ? -24.328 -15.055 0.381 1 71.19 410 SER B N 1
ATOM 8313 C CA . SER B 1 410 ? -23.656 -14.82 -0.894 1 71.19 410 SER B CA 1
ATOM 8314 C C . SER B 1 410 ? -24.656 -14.484 -1.993 1 71.19 410 SER B C 1
ATOM 8316 O O . SER B 1 410 ? -24.312 -13.828 -2.979 1 71.19 410 SER B O 1
ATOM 8318 N N . THR B 1 411 ? -25.906 -14.922 -1.839 1 71.75 411 THR B N 1
ATOM 8319 C CA . THR B 1 411 ? -26.906 -14.648 -2.863 1 71.75 411 THR B CA 1
ATOM 8320 C C . THR B 1 411 ? -27.203 -13.156 -2.949 1 71.75 411 THR B C 1
ATOM 8322 O O . THR B 1 411 ? -27.75 -12.68 -3.947 1 71.75 411 THR B O 1
ATOM 8325 N N . ARG B 1 412 ? -26.75 -12.508 -1.917 1 70 412 ARG B N 1
ATOM 8326 C CA . ARG B 1 412 ? -26.984 -11.07 -1.877 1 70 412 ARG B CA 1
ATOM 8327 C C . ARG B 1 412 ? -25.797 -10.305 -2.453 1 70 412 ARG B C 1
ATOM 8329 O O . ARG B 1 412 ? -25.969 -9.203 -2.979 1 70 412 ARG B O 1
ATOM 8336 N N . TRP B 1 413 ? -24.656 -10.828 -2.32 1 66.25 413 TRP B N 1
ATOM 8337 C CA . TRP B 1 413 ? -23.438 -10.086 -2.648 1 66.25 413 TRP B CA 1
ATOM 8338 C C . TRP B 1 413 ? -22.938 -10.453 -4.043 1 66.25 413 TRP B C 1
ATOM 8340 O O . TRP B 1 413 ? -22.562 -9.57 -4.824 1 66.25 413 TRP B O 1
ATOM 8350 N N . PHE B 1 414 ? -22.984 -11.695 -4.383 1 64.06 414 PHE B N 1
ATOM 8351 C CA . PHE B 1 414 ? -22.188 -12.266 -5.469 1 64.06 414 PHE B CA 1
ATOM 8352 C C . PHE B 1 414 ? -22.594 -11.656 -6.809 1 64.06 414 PHE B C 1
ATOM 8354 O O . PHE B 1 414 ? -21.844 -11.742 -7.785 1 64.06 414 PHE B O 1
ATOM 8361 N N . LYS B 1 415 ? -23.609 -10.875 -6.762 1 69.31 415 LYS B N 1
ATOM 8362 C CA . LYS B 1 415 ? -24.094 -10.438 -8.07 1 69.31 415 LYS B CA 1
ATOM 8363 C C . LYS B 1 415 ? -23.25 -9.281 -8.609 1 69.31 415 LYS B C 1
ATOM 8365 O O . LYS B 1 415 ? -22.969 -9.219 -9.805 1 69.31 415 LYS B O 1
ATOM 8370 N N . ALA B 1 416 ? -22.781 -8.484 -7.668 1 80.5 416 ALA B N 1
ATOM 8371 C CA . ALA B 1 416 ? -22.109 -7.328 -8.242 1 80.5 416 ALA B CA 1
ATOM 8372 C C . ALA B 1 416 ? -21.016 -6.812 -7.309 1 80.5 416 ALA B C 1
ATOM 8374 O O . ALA B 1 416 ? -20.281 -5.887 -7.652 1 80.5 416 ALA B O 1
ATOM 8375 N N . PHE B 1 417 ? -20.875 -7.52 -6.188 1 85.62 417 PHE B N 1
ATOM 8376 C CA . PHE B 1 417 ? -19.969 -6.969 -5.184 1 85.62 417 PHE B CA 1
ATOM 8377 C C . PHE B 1 417 ? -18.953 -8.016 -4.734 1 85.62 417 PHE B C 1
ATOM 8379 O O . PHE B 1 417 ? -19.25 -9.211 -4.742 1 85.62 417 PHE B O 1
ATOM 8386 N N . LEU B 1 418 ? -17.797 -7.52 -4.371 1 88.25 418 LEU B N 1
ATOM 8387 C CA . LEU B 1 418 ? -16.875 -8.367 -3.621 1 88.25 418 LEU B CA 1
ATOM 8388 C C . LEU B 1 418 ? -17.469 -8.727 -2.258 1 88.25 418 LEU B C 1
ATOM 8390 O O . LEU B 1 418 ? -18.094 -7.887 -1.605 1 88.25 418 LEU B O 1
ATOM 8394 N N . ILE B 1 419 ? -17.328 -9.906 -1.867 1 87.69 419 ILE B N 1
ATOM 8395 C CA . ILE B 1 419 ? -17.781 -10.297 -0.54 1 87.69 419 ILE B CA 1
ATOM 8396 C C . ILE B 1 419 ? -16.906 -9.648 0.525 1 87.69 419 ILE B C 1
ATOM 8398 O O . ILE B 1 419 ? -15.695 -9.516 0.342 1 87.69 419 ILE B O 1
ATOM 8402 N N . PRO B 1 420 ? -17.5 -9.266 1.64 1 85.81 420 PRO B N 1
ATOM 8403 C CA . PRO B 1 420 ? -16.703 -8.688 2.717 1 85.81 420 PRO B CA 1
ATOM 8404 C C . PRO B 1 420 ? -15.617 -9.641 3.229 1 85.81 420 PRO B C 1
ATOM 8406 O O . PRO B 1 420 ? -15.797 -10.859 3.191 1 85.81 420 PRO B O 1
ATOM 8409 N N . THR B 1 421 ? -14.547 -9.078 3.734 1 85.69 421 THR B N 1
ATOM 8410 C CA . THR B 1 421 ? -13.414 -9.875 4.191 1 85.69 421 THR B CA 1
ATOM 8411 C C . THR B 1 421 ? -13.805 -10.727 5.398 1 85.69 421 THR B C 1
ATOM 8413 O O . THR B 1 421 ? -13.305 -11.844 5.566 1 85.69 421 THR B O 1
ATOM 8416 N N . CYS B 1 422 ? -14.664 -10.172 6.195 1 85.19 422 CYS B N 1
ATOM 8417 C CA . CYS B 1 422 ? -15.094 -10.93 7.367 1 85.19 422 CYS B CA 1
ATOM 8418 C C . CYS B 1 422 ? -15.828 -12.195 6.961 1 85.19 422 CYS B C 1
ATOM 8420 O O . CYS B 1 422 ? -15.789 -13.203 7.676 1 85.19 422 CYS B O 1
ATOM 8422 N N . CYS B 1 423 ? -16.531 -12.242 5.82 1 85.62 423 CYS B N 1
ATOM 8423 C CA . CYS B 1 423 ? -17.203 -13.43 5.309 1 85.62 423 CYS B CA 1
ATOM 8424 C C . CYS B 1 423 ? -16.203 -14.469 4.828 1 85.62 423 CYS B C 1
ATOM 8426 O O . CYS B 1 423 ? -16.406 -15.672 5.02 1 85.62 423 CYS B O 1
ATOM 8428 N N . MET B 1 424 ? -15.18 -14.031 4.215 1 87.25 424 MET B N 1
ATOM 8429 C CA . MET B 1 424 ? -14.133 -14.93 3.742 1 87.25 424 MET B CA 1
ATOM 8430 C C . MET B 1 424 ? -13.516 -15.711 4.902 1 87.25 424 MET B C 1
ATOM 8432 O O . MET B 1 424 ? -13.133 -16.875 4.742 1 87.25 424 MET B O 1
ATOM 8436 N N . LYS B 1 425 ? -13.484 -15.055 5.969 1 87.19 425 LYS B N 1
ATOM 8437 C CA . LYS B 1 425 ? -12.922 -15.695 7.156 1 87.19 425 LYS B CA 1
ATOM 8438 C C . LYS B 1 425 ? -13.797 -16.859 7.617 1 87.19 425 LYS B C 1
ATOM 8440 O O . LYS B 1 425 ? -13.297 -17.844 8.172 1 87.19 425 LYS B O 1
ATOM 8445 N N . GLN B 1 426 ? -15.094 -16.766 7.398 1 87.12 426 GLN B N 1
ATOM 8446 C CA . GLN B 1 426 ? -16 -17.859 7.742 1 87.12 426 GLN B CA 1
ATOM 8447 C C . GLN B 1 426 ? -15.688 -19.109 6.941 1 87.12 426 GLN B C 1
ATOM 8449 O O . GLN B 1 426 ? -15.656 -20.219 7.496 1 87.12 426 GLN B O 1
ATOM 8454 N N . ILE B 1 427 ? -15.469 -18.875 5.715 1 90.5 427 ILE B N 1
ATOM 8455 C CA . ILE B 1 427 ? -15.148 -20 4.836 1 90.5 427 ILE B CA 1
ATOM 8456 C C . ILE B 1 427 ? -13.828 -20.625 5.266 1 90.5 427 ILE B C 1
ATOM 8458 O O . ILE B 1 427 ? -13.727 -21.859 5.371 1 90.5 427 ILE B O 1
ATOM 8462 N N . THR B 1 428 ? -12.898 -19.781 5.562 1 92.94 428 THR B N 1
ATOM 8463 C CA . THR B 1 428 ? -11.594 -20.266 5.996 1 92.94 428 THR B CA 1
ATOM 8464 C C . THR B 1 428 ? -11.703 -21.047 7.293 1 92.94 428 THR B C 1
ATOM 8466 O O . THR B 1 428 ? -11.062 -22.094 7.453 1 92.94 428 THR B O 1
ATOM 8469 N N . GLY B 1 429 ? -12.508 -20.531 8.172 1 93.06 429 GLY B N 1
ATOM 8470 C CA . GLY B 1 429 ? -12.742 -21.25 9.422 1 93.06 429 GLY B CA 1
ATOM 8471 C C . GLY B 1 429 ? -13.352 -22.625 9.227 1 93.06 429 GLY B C 1
ATOM 8472 O O . GLY B 1 429 ? -12.953 -23.578 9.883 1 93.06 429 GLY B O 1
ATOM 8473 N N . ALA B 1 430 ? -14.273 -22.719 8.344 1 94.94 430 ALA B N 1
ATOM 8474 C CA . ALA B 1 430 ? -14.914 -24 8.047 1 94.94 430 ALA B CA 1
ATOM 8475 C C . ALA B 1 430 ? -13.922 -24.984 7.445 1 94.94 430 ALA B C 1
ATOM 8477 O O . ALA B 1 430 ? -13.922 -26.172 7.797 1 94.94 430 ALA B O 1
ATOM 8478 N N . LEU B 1 431 ? -13.125 -24.484 6.57 1 96.81 431 LEU B N 1
ATOM 8479 C CA . LEU B 1 431 ? -12.125 -25.344 5.938 1 96.81 431 LEU B CA 1
ATOM 8480 C C . LEU B 1 431 ? -11.086 -25.812 6.957 1 96.81 431 LEU B C 1
ATOM 8482 O O . LEU B 1 431 ? -10.609 -26.938 6.887 1 96.81 431 LEU B O 1
ATOM 8486 N N . GLN B 1 432 ? -10.758 -24.922 7.832 1 96.44 432 GLN B N 1
ATOM 8487 C CA . GLN B 1 432 ? -9.844 -25.297 8.898 1 96.44 432 GLN B CA 1
ATOM 8488 C C . GLN B 1 432 ? -10.445 -26.406 9.773 1 96.44 432 GLN B C 1
ATOM 8490 O O . GLN B 1 432 ? -9.75 -27.359 10.148 1 96.44 432 GLN B O 1
ATOM 8495 N N . ALA B 1 433 ? -11.68 -26.266 10.109 1 96.25 433 ALA B N 1
ATOM 8496 C CA . ALA B 1 433 ? -12.375 -27.281 10.883 1 96.25 433 ALA B CA 1
ATOM 8497 C C . ALA B 1 433 ? -12.414 -28.609 10.125 1 96.25 433 ALA B C 1
ATOM 8499 O O . ALA B 1 433 ? -12.195 -29.672 10.711 1 96.25 433 ALA B O 1
ATOM 8500 N N . LEU B 1 434 ? -12.703 -28.516 8.906 1 97.38 434 LEU B N 1
ATOM 8501 C CA . LEU B 1 434 ? -12.75 -29.719 8.07 1 97.38 434 LEU B CA 1
ATOM 8502 C C . LEU B 1 434 ? -11.391 -30.406 8.031 1 97.38 434 LEU B C 1
ATOM 8504 O O . LEU B 1 434 ? -11.312 -31.625 8.117 1 97.38 434 LEU B O 1
ATOM 8508 N N . ASP B 1 435 ? -10.367 -29.625 7.848 1 97 435 ASP B N 1
ATOM 8509 C CA . ASP B 1 435 ? -9.016 -30.172 7.812 1 97 435 ASP B CA 1
ATOM 8510 C C . ASP B 1 435 ? -8.664 -30.859 9.133 1 97 435 ASP B C 1
ATOM 8512 O O . ASP B 1 435 ? -8.094 -31.953 9.141 1 97 435 ASP B O 1
ATOM 8516 N N . THR B 1 436 ? -9.016 -30.234 10.227 1 96.75 436 THR B N 1
ATOM 8517 C CA . THR B 1 436 ? -8.797 -30.812 11.547 1 96.75 436 THR B CA 1
ATOM 8518 C C . THR B 1 436 ? -9.578 -32.125 11.703 1 96.75 436 THR B C 1
ATOM 8520 O O . THR B 1 436 ? -9.047 -33.094 12.219 1 96.75 436 THR B O 1
ATOM 8523 N N . PHE B 1 437 ? -10.805 -32.094 11.297 1 97.19 437 PHE B N 1
ATOM 8524 C CA . PHE B 1 437 ? -11.633 -33.312 11.336 1 97.19 437 PHE B CA 1
ATOM 8525 C C . PHE B 1 437 ? -10.984 -34.438 10.547 1 97.19 437 PHE B C 1
ATOM 8527 O O . PHE B 1 437 ? -10.938 -35.562 11.016 1 97.19 437 PHE B O 1
ATOM 8534 N N . SER B 1 438 ? -10.57 -34.031 9.359 1 96.5 438 SER B N 1
ATOM 8535 C CA . SER B 1 438 ? -9.93 -35.031 8.484 1 96.5 438 SER B CA 1
ATOM 8536 C C . SER B 1 438 ? -8.719 -35.656 9.156 1 96.5 438 SER B C 1
ATOM 8538 O O . SER B 1 438 ? -8.539 -36.875 9.102 1 96.5 438 SER B O 1
ATOM 8540 N N . GLU B 1 439 ? -7.918 -34.938 9.797 1 94.81 439 GLU B N 1
ATOM 8541 C CA . GLU B 1 439 ? -6.727 -35.406 10.484 1 94.81 439 GLU B CA 1
ATOM 8542 C C . GLU B 1 439 ? -7.098 -36.281 11.68 1 94.81 439 GLU B C 1
ATOM 8544 O O . GLU B 1 439 ? -6.516 -37.344 11.875 1 94.81 439 GLU B O 1
ATOM 8549 N N . GLU B 1 440 ? -8.078 -35.906 12.438 1 96.19 440 GLU B N 1
ATOM 8550 C CA . GLU B 1 440 ? -8.453 -36.594 13.672 1 96.19 440 GLU B CA 1
ATOM 8551 C C . GLU B 1 440 ? -9.18 -37.906 13.383 1 96.19 440 GLU B C 1
ATOM 8553 O O . GLU B 1 440 ? -9.016 -38.875 14.102 1 96.19 440 GLU B O 1
ATOM 8558 N N . LYS B 1 441 ? -9.984 -37.844 12.352 1 97.06 441 LYS B N 1
ATOM 8559 C CA . LYS B 1 441 ? -10.844 -39 12.102 1 97.06 441 LYS B CA 1
ATOM 8560 C C . LYS B 1 441 ? -10.289 -39.875 10.969 1 97.06 441 LYS B C 1
ATOM 8562 O O . LYS B 1 441 ? -10.828 -40.938 10.672 1 97.06 441 LYS B O 1
ATOM 8567 N N . GLY B 1 442 ? -9.242 -39.344 10.312 1 94.88 442 GLY B N 1
ATOM 8568 C CA . GLY B 1 442 ? -8.609 -40.094 9.242 1 94.88 442 GLY B CA 1
ATOM 8569 C C . GLY B 1 442 ? -9.461 -40.188 7.992 1 94.88 442 GLY B C 1
ATOM 8570 O O . GLY B 1 442 ? -9.594 -41.25 7.398 1 94.88 442 GLY B O 1
ATOM 8571 N N . VAL B 1 443 ? -10.211 -39.188 7.648 1 95.38 443 VAL B N 1
ATOM 8572 C CA . VAL B 1 443 ? -11.016 -39.125 6.43 1 95.38 443 VAL B CA 1
ATOM 8573 C C . VAL B 1 443 ? -10.375 -38.188 5.422 1 95.38 443 VAL B C 1
ATOM 8575 O O . VAL B 1 443 ? -9.539 -37.344 5.785 1 95.38 443 VAL B O 1
ATOM 8578 N N . ASP B 1 444 ? -10.773 -38.344 4.141 1 93 444 ASP B N 1
ATOM 8579 C CA . ASP B 1 444 ? -10.18 -37.531 3.088 1 93 444 ASP B CA 1
ATOM 8580 C C . ASP B 1 444 ? -11.18 -36.531 2.549 1 93 444 ASP B C 1
ATOM 8582 O O . ASP B 1 444 ? -12.391 -36.75 2.604 1 93 444 ASP B O 1
ATOM 8586 N N . TYR B 1 445 ? -10.672 -35.438 2.113 1 96.75 445 TYR B N 1
ATOM 8587 C CA . TYR B 1 445 ? -11.422 -34.438 1.391 1 96.75 445 TYR B CA 1
ATOM 8588 C C . TYR B 1 445 ? -10.516 -33.656 0.434 1 96.75 445 TYR B C 1
ATOM 8590 O O . TYR B 1 445 ? -9.289 -33.719 0.539 1 96.75 445 TYR B O 1
ATOM 8598 N N . GLU B 1 446 ? -11.055 -32.969 -0.599 1 97.81 446 GLU B N 1
ATOM 8599 C CA . GLU B 1 446 ? -10.328 -32.094 -1.496 1 97.81 446 GLU B CA 1
ATOM 8600 C C . GLU B 1 446 ? -11.211 -30.922 -1.948 1 97.81 446 GLU B C 1
ATOM 8602 O O . GLU B 1 446 ? -12.359 -31.125 -2.346 1 97.81 446 GLU B O 1
ATOM 8607 N N . ILE B 1 447 ? -10.656 -29.656 -1.773 1 97.81 447 ILE B N 1
ATOM 8608 C CA . ILE B 1 447 ? -11.414 -28.562 -2.385 1 97.81 447 ILE B CA 1
ATOM 8609 C C . ILE B 1 447 ? -11.352 -28.688 -3.906 1 97.81 447 ILE B C 1
ATOM 8611 O O . ILE B 1 447 ? -10.352 -29.156 -4.457 1 97.81 447 ILE B O 1
ATOM 8615 N N . GLU B 1 448 ? -12.375 -28.281 -4.621 1 95.88 448 GLU B N 1
ATOM 8616 C CA . GLU B 1 448 ? -12.477 -28.422 -6.07 1 95.88 448 GLU B CA 1
ATOM 8617 C C . GLU B 1 448 ? -13.258 -27.266 -6.684 1 95.88 448 GLU B C 1
ATOM 8619 O O . GLU B 1 448 ? -13.586 -26.297 -5.992 1 95.88 448 GLU B O 1
ATOM 8624 N N . ALA B 1 449 ? -13.406 -27.281 -7.98 1 95.25 449 ALA B N 1
ATOM 8625 C CA . ALA B 1 449 ? -14.203 -26.328 -8.75 1 95.25 449 ALA B CA 1
ATOM 8626 C C . ALA B 1 449 ? -13.836 -24.891 -8.383 1 95.25 449 ALA B C 1
ATOM 8628 O O . ALA B 1 449 ? -12.664 -24.516 -8.391 1 95.25 449 ALA B O 1
ATOM 8629 N N . GLY B 1 450 ? -14.828 -24.109 -8.133 1 95.81 450 GLY B N 1
ATOM 8630 C CA . GLY B 1 450 ? -14.586 -22.703 -7.902 1 95.81 450 GLY B CA 1
ATOM 8631 C C . GLY B 1 450 ? -13.703 -22.438 -6.699 1 95.81 450 GLY B C 1
ATOM 8632 O O . GLY B 1 450 ? -12.93 -21.469 -6.695 1 95.81 450 GLY B O 1
ATOM 8633 N N . THR B 1 451 ? -13.852 -23.203 -5.688 1 96.69 451 THR B N 1
ATOM 8634 C CA . THR B 1 451 ? -13.047 -23.047 -4.484 1 96.69 451 THR B CA 1
ATOM 8635 C C . THR B 1 451 ? -11.57 -23.281 -4.777 1 96.69 451 THR B C 1
ATOM 8637 O O . THR B 1 451 ? -10.711 -22.516 -4.355 1 96.69 451 THR B O 1
ATOM 8640 N N . LEU B 1 452 ? -11.289 -24.312 -5.547 1 97.81 452 LEU B N 1
ATOM 8641 C CA . LEU B 1 452 ? -9.914 -24.578 -5.953 1 97.81 452 LEU B CA 1
ATOM 8642 C C . LEU B 1 452 ? -9.414 -23.484 -6.898 1 97.81 452 LEU B C 1
ATOM 8644 O O . LEU B 1 452 ? -8.258 -23.062 -6.805 1 97.81 452 LEU B O 1
ATOM 8648 N N . LEU B 1 453 ? -10.273 -23.078 -7.848 1 97.81 453 LEU B N 1
ATOM 8649 C CA . LEU B 1 453 ? -9.922 -22 -8.766 1 97.81 453 LEU B CA 1
ATOM 8650 C C . LEU B 1 453 ? -9.469 -20.766 -8 1 97.81 453 LEU B C 1
ATOM 8652 O O . LEU B 1 453 ? -8.484 -20.125 -8.367 1 97.81 453 LEU B O 1
ATOM 8656 N N . GLY B 1 454 ? -10.188 -20.453 -6.938 1 96.75 454 GLY B N 1
ATOM 8657 C CA . GLY B 1 454 ? -9.805 -19.328 -6.098 1 96.75 454 GLY B CA 1
ATOM 8658 C C . GLY B 1 454 ? -8.445 -19.5 -5.449 1 96.75 454 GLY B C 1
ATOM 8659 O O . GLY B 1 454 ? -7.676 -18.531 -5.355 1 96.75 454 GLY B O 1
ATOM 8660 N N . ALA B 1 455 ? -8.156 -20.656 -5.012 1 96.94 455 ALA B N 1
ATOM 8661 C CA . ALA B 1 455 ? -6.852 -20.938 -4.41 1 96.94 455 ALA B CA 1
ATOM 8662 C C . ALA B 1 455 ? -5.727 -20.734 -5.422 1 96.94 455 ALA B C 1
ATOM 8664 O O . ALA B 1 455 ? -4.664 -20.219 -5.082 1 96.94 455 ALA B O 1
ATOM 8665 N N . VAL B 1 456 ? -5.949 -21.141 -6.645 1 97.88 456 VAL B N 1
ATOM 8666 C CA . VAL B 1 456 ? -4.938 -21.047 -7.695 1 97.88 456 VAL B CA 1
ATOM 8667 C C . VAL B 1 456 ? -4.715 -19.578 -8.07 1 97.88 456 VAL B C 1
ATOM 8669 O O . VAL B 1 456 ? -3.574 -19.125 -8.141 1 97.88 456 VAL B O 1
ATOM 8672 N N . LYS B 1 457 ? -5.785 -18.781 -8.227 1 96.94 457 LYS B N 1
ATOM 8673 C CA . LYS B 1 457 ? -5.719 -17.422 -8.719 1 96.94 457 LYS B CA 1
ATOM 8674 C C . LYS B 1 457 ? -5.281 -16.453 -7.613 1 96.94 457 LYS B C 1
ATOM 8676 O O . LYS B 1 457 ? -4.48 -15.547 -7.852 1 96.94 457 LYS B O 1
ATOM 8681 N N . LEU B 1 458 ? -5.871 -16.75 -6.391 1 95.06 458 LEU B N 1
ATOM 8682 C CA . LEU B 1 458 ? -5.809 -15.711 -5.367 1 95.06 458 LEU B CA 1
ATOM 8683 C C . LEU B 1 458 ? -5.254 -16.266 -4.059 1 95.06 458 LEU B C 1
ATOM 8685 O O . LEU B 1 458 ? -5.023 -15.523 -3.107 1 95.06 458 LEU B O 1
ATOM 8689 N N . ARG B 1 459 ? -5.012 -17.641 -4.004 1 93.62 459 ARG B N 1
ATOM 8690 C CA . ARG B 1 459 ? -4.695 -18.281 -2.734 1 93.62 459 ARG B CA 1
ATOM 8691 C C . ARG B 1 459 ? -5.773 -18 -1.692 1 93.62 459 ARG B C 1
ATOM 8693 O O . ARG B 1 459 ? -5.465 -17.766 -0.521 1 93.62 459 ARG B O 1
ATOM 8700 N N . ASN B 1 460 ? -6.945 -17.844 -2.199 1 93.62 460 ASN B N 1
ATOM 8701 C CA . ASN B 1 460 ? -8.109 -17.516 -1.386 1 93.62 460 ASN B CA 1
ATOM 8702 C C . ASN B 1 460 ? -9.406 -17.906 -2.076 1 93.62 460 ASN B C 1
ATOM 8704 O O . ASN B 1 460 ? -9.391 -18.438 -3.188 1 93.62 460 ASN B O 1
ATOM 8708 N N . PHE B 1 461 ? -10.508 -17.688 -1.347 1 92.31 461 PHE B N 1
ATOM 8709 C CA . PHE B 1 461 ? -11.836 -17.828 -1.929 1 92.31 461 PHE B CA 1
ATOM 8710 C C . PHE B 1 461 ? -12.07 -16.766 -2.998 1 92.31 461 PHE B C 1
ATOM 8712 O O . PHE B 1 461 ? -11.586 -15.641 -2.875 1 92.31 461 PHE B O 1
ATOM 8719 N N . LEU B 1 462 ? -12.688 -17.094 -4.145 1 92.81 462 LEU B N 1
ATOM 8720 C CA . LEU B 1 462 ? -13.117 -16.062 -5.086 1 92.81 462 LEU B CA 1
ATOM 8721 C C . LEU B 1 462 ? -14.164 -15.156 -4.453 1 92.81 462 LEU B C 1
ATOM 8723 O O . LEU B 1 462 ? -15.258 -15.602 -4.102 1 92.81 462 LEU B O 1
ATOM 8727 N N . PRO B 1 463 ? -13.867 -13.875 -4.305 1 90.12 463 PRO B N 1
ATOM 8728 C CA . PRO B 1 463 ? -14.766 -12.984 -3.566 1 90.12 463 PRO B CA 1
ATOM 8729 C C . PRO B 1 463 ? -16.094 -12.758 -4.285 1 90.12 463 PRO B C 1
ATOM 8731 O O . PRO B 1 463 ? -17 -12.117 -3.738 1 90.12 463 PRO B O 1
ATOM 8734 N N . TRP B 1 464 ? -16.297 -13.258 -5.43 1 90.06 464 TRP B N 1
ATOM 8735 C CA . TRP B 1 464 ? -17.547 -13.133 -6.176 1 90.06 464 TRP B CA 1
ATOM 8736 C C . TRP B 1 464 ? -18.219 -14.492 -6.34 1 90.06 464 TRP B C 1
ATOM 8738 O O . TRP B 1 464 ? -19.156 -14.641 -7.137 1 90.06 464 TRP B O 1
ATOM 8748 N N . ASP B 1 465 ? -17.719 -15.484 -5.656 1 90.56 465 ASP B N 1
ATOM 8749 C CA . ASP B 1 465 ? -18.344 -16.812 -5.723 1 90.56 465 ASP B CA 1
ATOM 8750 C C . ASP B 1 465 ? -19.516 -16.906 -4.75 1 90.56 465 ASP B C 1
ATOM 8752 O O . ASP B 1 465 ? -19.656 -16.078 -3.85 1 90.56 465 ASP B O 1
ATOM 8756 N N . LYS B 1 466 ? -20.359 -17.891 -4.957 1 87.06 466 LYS B N 1
ATOM 8757 C CA . LYS B 1 466 ? -21.594 -18.047 -4.195 1 87.06 466 LYS B CA 1
ATOM 8758 C C . LYS B 1 466 ? -21.422 -19.062 -3.068 1 87.06 466 LYS B C 1
ATOM 8760 O O . LYS B 1 466 ? -22.016 -18.922 -1.999 1 87.06 466 LYS B O 1
ATOM 8765 N N . ASP B 1 467 ? -20.672 -20.094 -3.34 1 90.88 467 ASP B N 1
ATOM 8766 C CA . ASP B 1 467 ? -20.547 -21.219 -2.404 1 90.88 467 ASP B CA 1
ATOM 8767 C C . ASP B 1 467 ? -19.172 -21.859 -2.516 1 90.88 467 ASP B C 1
ATOM 8769 O O . ASP B 1 467 ? -18.312 -21.406 -3.289 1 90.88 467 ASP B O 1
ATOM 8773 N N . GLY B 1 468 ? -18.938 -22.781 -1.6 1 93.31 468 GLY B N 1
ATOM 8774 C CA . GLY B 1 468 ? -17.719 -23.562 -1.655 1 93.31 468 GLY B CA 1
ATOM 8775 C C . GLY B 1 468 ? -17.938 -24.969 -2.191 1 93.31 468 GLY B C 1
ATOM 8776 O O . GLY B 1 468 ? -19.016 -25.531 -2.053 1 93.31 468 GLY B O 1
ATOM 8777 N N . ASP B 1 469 ? -16.891 -25.5 -2.736 1 95.88 469 ASP B N 1
ATOM 8778 C CA . ASP B 1 469 ? -16.969 -26.812 -3.359 1 95.88 469 ASP B CA 1
ATOM 8779 C C . ASP B 1 469 ? -15.898 -27.75 -2.797 1 95.88 469 ASP B C 1
ATOM 8781 O O . ASP B 1 469 ? -14.703 -27.438 -2.85 1 95.88 469 ASP B O 1
ATOM 8785 N N . ILE B 1 470 ? -16.375 -28.906 -2.285 1 97.31 470 ILE B N 1
ATOM 8786 C CA . ILE B 1 470 ? -15.484 -29.875 -1.677 1 97.31 470 ILE B CA 1
ATOM 8787 C C . ILE B 1 470 ? -15.914 -31.297 -2.078 1 97.31 470 ILE B C 1
ATOM 8789 O O . ILE B 1 470 ? -17.109 -31.562 -2.234 1 97.31 470 ILE B O 1
ATOM 8793 N N . THR B 1 471 ? -14.977 -32.125 -2.285 1 96.56 471 THR B N 1
ATOM 8794 C CA . THR B 1 471 ? -15.25 -33.562 -2.479 1 96.56 471 THR B CA 1
ATOM 8795 C C . THR B 1 471 ? -14.758 -34.375 -1.284 1 96.56 471 THR B C 1
ATOM 8797 O O . THR B 1 471 ? -13.758 -34 -0.653 1 96.56 471 THR B O 1
ATOM 8800 N N . PHE B 1 472 ? -15.508 -35.406 -0.9 1 95.94 472 PHE B N 1
ATOM 8801 C CA . PHE B 1 472 ? -15.117 -36.375 0.099 1 95.94 472 PHE B CA 1
ATOM 8802 C C . PHE B 1 472 ? -15.188 -37.781 -0.477 1 95.94 472 PHE B C 1
ATOM 8804 O O . PHE B 1 472 ? -15.742 -38 -1.559 1 95.94 472 PHE B O 1
ATOM 8811 N N . GLN B 1 473 ? -14.562 -38.688 0.183 1 95.38 473 GLN B N 1
ATOM 8812 C CA . GLN B 1 473 ? -14.664 -40.062 -0.269 1 95.38 473 GLN B CA 1
ATOM 8813 C C . GLN B 1 473 ? -15.93 -40.719 0.257 1 95.38 473 GLN B C 1
ATOM 8815 O O . GLN B 1 473 ? -16.234 -40.656 1.449 1 95.38 473 GLN B O 1
ATOM 8820 N N . ILE B 1 474 ? -16.578 -41.438 -0.579 1 95.62 474 ILE B N 1
ATOM 8821 C CA . ILE B 1 474 ? -17.859 -42.062 -0.266 1 95.62 474 ILE B CA 1
ATOM 8822 C C . ILE B 1 474 ? -17.703 -43 0.923 1 95.62 474 ILE B C 1
ATOM 8824 O O . ILE B 1 474 ? -18.578 -43.062 1.782 1 95.62 474 ILE B O 1
ATOM 8828 N N . LYS B 1 475 ? -16.625 -43.656 1.031 1 94.62 475 LYS B N 1
ATOM 8829 C CA . LYS B 1 475 ? -16.375 -44.625 2.115 1 94.62 475 LYS B CA 1
ATOM 8830 C C . LYS B 1 475 ? -16.391 -43.906 3.471 1 94.62 475 LYS B C 1
ATOM 8832 O O . LYS B 1 475 ? -16.547 -44.562 4.508 1 94.62 475 LYS B O 1
ATOM 8837 N N . ASP B 1 476 ? -16.156 -42.656 3.477 1 95 476 ASP B N 1
ATOM 8838 C CA . ASP B 1 476 ? -16.047 -41.906 4.719 1 95 476 ASP B CA 1
ATOM 8839 C C . ASP B 1 476 ? -17.375 -41.25 5.094 1 95 476 ASP B C 1
ATOM 8841 O O . ASP B 1 476 ? -17.453 -40.5 6.082 1 95 476 ASP B O 1
ATOM 8845 N N . TYR B 1 477 ? -18.391 -41.438 4.312 1 96.25 477 TYR B N 1
ATOM 8846 C CA . TYR B 1 477 ? -19.688 -40.781 4.512 1 96.25 477 TYR B CA 1
ATOM 8847 C C . TYR B 1 477 ? -20.188 -41 5.934 1 96.25 477 TYR B C 1
ATOM 8849 O O . TYR B 1 477 ? -20.562 -40.062 6.617 1 96.25 477 TYR B O 1
ATOM 8857 N N . ASP B 1 478 ? -20.188 -42.25 6.379 1 95.94 478 ASP B N 1
ATOM 8858 C CA . ASP B 1 478 ? -20.734 -42.594 7.691 1 95.94 478 ASP B CA 1
ATOM 8859 C C . ASP B 1 478 ? -19.938 -41.906 8.805 1 95.94 478 ASP B C 1
ATOM 8861 O O . ASP B 1 478 ? -20.5 -41.531 9.828 1 95.94 478 ASP B O 1
ATOM 8865 N N . THR B 1 479 ? -18.703 -41.844 8.594 1 96.81 479 THR B N 1
ATOM 8866 C CA . THR B 1 479 ? -17.875 -41.156 9.594 1 96.81 479 THR B CA 1
ATOM 8867 C C . THR B 1 479 ? -18.281 -39.719 9.742 1 96.81 479 THR B C 1
ATOM 8869 O O . THR B 1 479 ? -18.406 -39.188 10.859 1 96.81 479 THR B O 1
ATOM 8872 N N . PHE B 1 480 ? -18.516 -38.969 8.617 1 96.56 480 PHE B N 1
ATOM 8873 C CA . PHE B 1 480 ? -18.984 -37.594 8.656 1 96.56 480 PHE B CA 1
ATOM 8874 C C . PHE B 1 480 ? -20.344 -37.5 9.344 1 96.56 480 PHE B C 1
ATOM 8876 O O . PHE B 1 480 ? -20.562 -36.656 10.195 1 96.56 480 PHE B O 1
ATOM 8883 N N . TYR B 1 481 ? -21.156 -38.438 8.977 1 95.31 481 TYR B N 1
ATOM 8884 C CA . TYR B 1 481 ? -22.516 -38.438 9.484 1 95.31 481 TYR B CA 1
ATOM 8885 C C . TYR B 1 481 ? -22.547 -38.656 10.992 1 95.31 481 TYR B C 1
ATOM 8887 O O . TYR B 1 481 ? -23.188 -37.906 11.727 1 95.31 481 TYR B O 1
ATOM 8895 N N . GLU B 1 482 ? -21.844 -39.625 11.477 1 96 482 GLU B N 1
ATOM 8896 C CA . GLU B 1 482 ? -21.859 -40.031 12.875 1 96 482 GLU B CA 1
ATOM 8897 C C . GLU B 1 482 ? -21.156 -39 13.766 1 96 482 GLU B C 1
ATOM 8899 O O . GLU B 1 482 ? -21.422 -38.938 14.969 1 96 482 GLU B O 1
ATOM 8904 N N . ASN B 1 483 ? -20.266 -38.281 13.195 1 96.75 483 ASN B N 1
ATOM 8905 C CA . ASN B 1 483 ? -19.484 -37.312 13.992 1 96.75 483 ASN B CA 1
ATOM 8906 C C . ASN B 1 483 ? -19.812 -35.875 13.625 1 96.75 483 ASN B C 1
ATOM 8908 O O . ASN B 1 483 ? -18.953 -35 13.68 1 96.75 483 ASN B O 1
ATOM 8912 N N . SER B 1 484 ? -20.953 -35.625 13.141 1 94.69 484 SER B N 1
ATOM 8913 C CA . SER B 1 484 ? -21.375 -34.312 12.68 1 94.69 484 SER B CA 1
ATOM 8914 C C . SER B 1 484 ? -21.312 -33.281 13.805 1 94.69 484 SER B C 1
ATOM 8916 O O . SER B 1 484 ? -21.188 -32.094 13.547 1 94.69 484 SER B O 1
ATOM 8918 N N . ASP B 1 485 ? -21.344 -33.625 15.094 1 94.88 485 ASP B N 1
ATOM 8919 C CA . ASP B 1 485 ? -21.297 -32.75 16.25 1 94.88 485 ASP B CA 1
ATOM 8920 C C . ASP B 1 485 ? -19.953 -32.031 16.344 1 94.88 485 ASP B C 1
ATOM 8922 O O . ASP B 1 485 ? -19.859 -30.953 16.953 1 94.88 485 ASP B O 1
ATOM 8926 N N . PHE B 1 486 ? -19 -32.625 15.766 1 96.12 486 PHE B N 1
ATOM 8927 C CA . PHE B 1 486 ? -17.672 -32 15.727 1 96.12 486 PHE B CA 1
ATOM 8928 C C . PHE B 1 486 ? -17.766 -30.594 15.172 1 96.12 486 PHE B C 1
ATOM 8930 O O . PHE B 1 486 ? -17.156 -29.672 15.719 1 96.12 486 PHE B O 1
ATOM 8937 N N . PHE B 1 487 ? -18.484 -30.406 14.172 1 96.12 487 PHE B N 1
ATOM 8938 C CA . PHE B 1 487 ? -18.594 -29.125 13.484 1 96.12 487 PHE B CA 1
ATOM 8939 C C . PHE B 1 487 ? -19.484 -28.172 14.273 1 96.12 487 PHE B C 1
ATOM 8941 O O . PHE B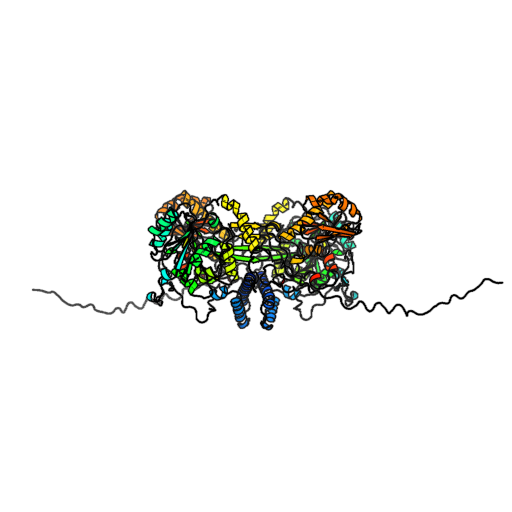 1 487 ? -19.219 -26.969 14.328 1 96.12 487 PHE B O 1
ATOM 8948 N N . SER B 1 488 ? -20.5 -28.656 14.922 1 93.44 488 SER B N 1
ATOM 8949 C CA . SER B 1 488 ? -21.375 -27.812 15.727 1 93.44 488 SER B CA 1
ATOM 8950 C C . SER B 1 488 ? -20.625 -27.188 16.891 1 93.44 488 SER B C 1
ATOM 8952 O O . SER B 1 488 ? -20.922 -26.047 17.281 1 93.44 488 SER B O 1
ATOM 8954 N N . GLU B 1 489 ? -19.719 -27.906 17.375 1 92.69 489 GLU B N 1
ATOM 8955 C CA . GLU B 1 489 ? -18.922 -27.406 18.5 1 92.69 489 GLU B CA 1
ATOM 8956 C C . GLU B 1 489 ? -18.016 -26.266 18.062 1 92.69 489 GLU B C 1
ATOM 8958 O O . GLU B 1 489 ? -17.562 -25.484 18.906 1 92.69 489 GLU B O 1
ATOM 8963 N N . LYS B 1 490 ? -17.812 -26.234 16.859 1 91.81 490 LYS B N 1
ATOM 8964 C CA . LYS B 1 490 ? -16.922 -25.203 16.328 1 91.81 490 LYS B CA 1
ATOM 8965 C C . LYS B 1 490 ? -17.703 -24.078 15.672 1 91.81 490 LYS B C 1
ATOM 8967 O O . LYS B 1 490 ? -17.125 -23.203 15.016 1 91.81 490 LYS B O 1
ATOM 8972 N N . GLY B 1 491 ? -18.969 -24.109 15.766 1 89.31 491 GLY B N 1
ATOM 8973 C CA . GLY B 1 491 ? -19.797 -23.031 15.234 1 89.31 491 GLY B CA 1
ATOM 8974 C C . GLY B 1 491 ? -20.234 -23.281 13.805 1 89.31 491 GLY B C 1
ATOM 8975 O O . GLY B 1 491 ? -20.719 -22.375 13.133 1 89.31 491 GLY B O 1
ATOM 8976 N N . PHE B 1 492 ? -20.047 -24.531 13.312 1 94.81 492 PHE B N 1
ATOM 8977 C CA . PHE B 1 492 ? -20.469 -24.953 11.977 1 94.81 492 PHE B CA 1
ATOM 8978 C C . PHE B 1 492 ? -21.469 -26.094 12.062 1 94.81 492 PHE B C 1
ATOM 8980 O O . PHE B 1 492 ? -22 -26.375 13.133 1 94.81 492 PHE B O 1
ATOM 8987 N N . SER B 1 493 ? -21.938 -26.578 10.883 1 94.69 493 SER B N 1
ATOM 8988 C CA . SER B 1 493 ? -22.859 -27.703 10.922 1 94.69 493 SER B CA 1
ATOM 8989 C C . SER B 1 493 ? -22.844 -28.469 9.602 1 94.69 493 SER B C 1
ATOM 8991 O O . SER B 1 493 ? -22.484 -27.922 8.562 1 94.69 493 SER B O 1
ATOM 8993 N N . LEU B 1 494 ? -23.094 -29.734 9.703 1 95.75 494 LEU B N 1
ATOM 8994 C CA . LEU B 1 494 ? -23.344 -30.562 8.523 1 95.75 494 LEU B CA 1
ATOM 8995 C C . LEU B 1 494 ? -24.828 -30.812 8.336 1 95.75 494 LEU B C 1
ATOM 8997 O O . LEU B 1 494 ? -25.562 -31.031 9.312 1 95.75 494 LEU B O 1
ATOM 9001 N N . SER B 1 495 ? -25.281 -30.688 7.09 1 93.75 495 SER B N 1
ATOM 9002 C CA . SER B 1 495 ? -26.719 -30.859 6.836 1 93.75 495 SER B CA 1
ATOM 9003 C C . SER B 1 495 ? -26.953 -31.469 5.457 1 93.75 495 SER B C 1
ATOM 9005 O O . SER B 1 495 ? -26.016 -31.703 4.699 1 93.75 495 SER B O 1
ATOM 9007 N N . MET B 1 496 ? -28.281 -31.859 5.152 1 91.12 496 MET B N 1
ATOM 9008 C CA . MET B 1 496 ? -28.781 -32.312 3.857 1 91.12 496 MET B CA 1
ATOM 9009 C C . MET B 1 496 ? -28.031 -33.562 3.393 1 91.12 496 MET B C 1
ATOM 9011 O O . MET B 1 496 ? -27.547 -33.625 2.256 1 91.12 496 MET B O 1
ATOM 9015 N N . PHE B 1 497 ? -27.953 -34.438 4.324 1 91.62 497 PHE B N 1
ATOM 9016 C CA . PHE B 1 497 ? -27.25 -35.656 4.02 1 91.62 497 PHE B CA 1
ATOM 9017 C C . PHE B 1 497 ? -28.031 -36.5 3.002 1 91.62 497 PHE B C 1
ATOM 9019 O O . PHE B 1 497 ? -29.219 -36.75 3.197 1 91.62 497 PHE B O 1
ATOM 9026 N N . LYS B 1 498 ? -27.438 -36.656 1.896 1 94.06 498 LYS B N 1
ATOM 9027 C CA . LYS B 1 498 ? -27.859 -37.688 0.933 1 94.06 498 LYS B CA 1
ATOM 9028 C C . LYS B 1 498 ? -26.875 -38.844 0.889 1 94.06 498 LYS B C 1
ATOM 9030 O O . LYS B 1 498 ? -25.734 -38.688 0.464 1 94.06 498 LYS B O 1
ATOM 9035 N N . LYS B 1 499 ? -27.375 -39.938 1.215 1 90.94 499 LYS B N 1
ATOM 9036 C CA . LYS B 1 499 ? -26.516 -41.062 1.495 1 90.94 499 LYS B CA 1
ATOM 9037 C C . LYS B 1 499 ? -25.516 -41.312 0.357 1 90.94 499 LYS B C 1
ATOM 9039 O O . LYS B 1 499 ? -25.922 -41.406 -0.807 1 90.94 499 LYS B O 1
ATOM 9044 N N . ASN B 1 500 ? -24.266 -41.375 0.695 1 88.44 500 ASN B N 1
ATOM 9045 C CA . ASN B 1 500 ? -23.094 -41.688 -0.12 1 88.44 500 ASN B CA 1
ATOM 9046 C C . ASN B 1 500 ? -23 -40.75 -1.325 1 88.44 500 ASN B C 1
ATOM 9048 O O . ASN B 1 500 ? -22.438 -41.125 -2.357 1 88.44 500 ASN B O 1
ATOM 9052 N N . LYS B 1 501 ? -23.562 -39.594 -1.224 1 91.62 501 LYS B N 1
ATOM 9053 C CA . LYS B 1 501 ? -23.594 -38.719 -2.406 1 91.62 501 LYS B CA 1
ATOM 9054 C C . LYS B 1 501 ? -23.234 -37.281 -2.055 1 91.62 501 LYS B C 1
ATOM 9056 O O . LYS B 1 501 ? -22.453 -36.656 -2.76 1 91.62 501 LYS B O 1
ATOM 9061 N N . TYR B 1 502 ? -23.891 -36.906 -1.024 1 94.75 502 TYR B N 1
ATOM 9062 C CA . TYR B 1 502 ? -23.844 -35.438 -0.881 1 94.75 502 TYR B CA 1
ATOM 9063 C C . TYR B 1 502 ? -24.188 -35.031 0.546 1 94.75 502 TYR B C 1
ATOM 9065 O O . TYR B 1 502 ? -25 -35.688 1.215 1 94.75 502 TYR B O 1
ATOM 9073 N N . PHE B 1 503 ? -23.578 -34.031 1.106 1 94.75 503 PHE B N 1
ATOM 9074 C CA . PHE B 1 503 ? -24.047 -33.25 2.248 1 94.75 503 PHE B CA 1
ATOM 9075 C C . PHE B 1 503 ? -23.484 -31.844 2.213 1 94.75 503 PHE B C 1
ATOM 9077 O O . PHE B 1 503 ? -22.766 -31.484 1.282 1 94.75 503 PHE B O 1
ATOM 9084 N N . ARG B 1 504 ? -23.922 -31 3.125 1 95.75 504 ARG B N 1
ATOM 9085 C CA . ARG B 1 504 ? -23.484 -29.609 3.154 1 95.75 504 ARG B CA 1
ATOM 9086 C C . ARG B 1 504 ? -22.75 -29.297 4.449 1 95.75 504 ARG B C 1
ATOM 9088 O O . ARG B 1 504 ? -23.125 -29.766 5.523 1 95.75 504 ARG B O 1
ATOM 9095 N N . LEU B 1 505 ? -21.672 -28.625 4.316 1 95.69 505 LEU B N 1
ATOM 9096 C CA . LEU B 1 505 ? -21.016 -27.969 5.445 1 95.69 505 LEU B CA 1
ATOM 9097 C C . LEU B 1 505 ? -21.422 -26.516 5.531 1 95.69 505 LEU B C 1
ATOM 9099 O O . LEU B 1 505 ? -21.047 -25.703 4.68 1 95.69 505 LEU B O 1
ATOM 9103 N N . ASN B 1 506 ? -22.141 -26.219 6.551 1 91.81 506 ASN B N 1
ATOM 9104 C CA . ASN B 1 506 ? -22.734 -24.891 6.688 1 91.81 506 ASN B CA 1
ATOM 9105 C C . ASN B 1 506 ? -21.875 -24 7.578 1 91.81 506 ASN B C 1
ATOM 9107 O O . ASN B 1 506 ? -21.531 -24.375 8.703 1 91.81 506 ASN B O 1
ATOM 9111 N N . THR B 1 507 ? -21.484 -22.953 6.953 1 88.62 507 THR B N 1
ATOM 9112 C CA . THR B 1 507 ? -21.094 -21.828 7.797 1 88.62 507 THR B CA 1
ATOM 9113 C C . THR B 1 507 ? -22.312 -21.016 8.211 1 88.62 507 THR B C 1
ATOM 9115 O O . THR B 1 507 ? -23.453 -21.344 7.836 1 88.62 507 THR B O 1
ATOM 9118 N N . PRO B 1 508 ? -22.141 -19.953 9.031 1 76.62 508 PRO B N 1
ATOM 9119 C CA . PRO B 1 508 ? -23.359 -19.25 9.422 1 76.62 508 PRO B CA 1
ATOM 9120 C C . PRO B 1 508 ? -24.156 -18.734 8.227 1 76.62 508 PRO B C 1
ATOM 9122 O O . PRO B 1 508 ? -25.391 -18.844 8.211 1 76.62 508 PRO B O 1
ATOM 9125 N N . GLU B 1 509 ? -23.453 -18.438 7.125 1 81.5 509 GLU B N 1
ATOM 9126 C CA . GLU B 1 509 ? -24.297 -17.906 6.055 1 81.5 509 GLU B CA 1
ATOM 9127 C C . GLU B 1 509 ? -23.766 -18.328 4.684 1 81.5 509 GLU B C 1
ATOM 9129 O O . GLU B 1 509 ? -24.375 -18.016 3.658 1 81.5 509 GLU B O 1
ATOM 9134 N N . ILE B 1 510 ? -22.703 -19.031 4.555 1 85.94 510 ILE B N 1
ATOM 9135 C CA . ILE B 1 510 ? -22.172 -19.531 3.291 1 85.94 510 ILE B CA 1
ATOM 9136 C C . ILE B 1 510 ? -22.109 -21.062 3.33 1 85.94 510 ILE B C 1
ATOM 9138 O O . ILE B 1 510 ? -21.672 -21.641 4.328 1 85.94 510 ILE B O 1
ATOM 9142 N N . ILE B 1 511 ? -22.531 -21.656 2.293 1 91.44 511 ILE B N 1
ATOM 9143 C CA . ILE B 1 511 ? -22.594 -23.109 2.242 1 91.44 511 ILE B CA 1
ATOM 9144 C C . ILE B 1 511 ? -21.406 -23.656 1.468 1 91.44 511 ILE B C 1
ATOM 9146 O O . ILE B 1 511 ? -21.016 -23.109 0.431 1 91.44 511 ILE B O 1
ATOM 9150 N N . LEU B 1 512 ? -20.844 -24.719 1.994 1 95.12 512 LEU B N 1
ATOM 9151 C CA . LEU B 1 512 ? -19.875 -25.516 1.262 1 95.12 512 LEU B CA 1
ATOM 9152 C C . LEU B 1 512 ? -20.453 -26.875 0.881 1 95.12 512 LEU B C 1
ATOM 9154 O O . LEU B 1 512 ? -20.828 -27.656 1.754 1 95.12 512 LEU B O 1
ATOM 9158 N N . GLU B 1 513 ? -20.484 -27.062 -0.355 1 96 513 GLU B N 1
ATOM 9159 C CA . GLU B 1 513 ? -21.047 -28.312 -0.858 1 96 513 GLU B CA 1
ATOM 9160 C C . GLU B 1 513 ? -20.016 -29.438 -0.821 1 96 513 GLU B C 1
ATOM 9162 O O . GLU B 1 513 ? -18.875 -29.25 -1.261 1 96 513 GLU B O 1
ATOM 9167 N N . MET B 1 514 ? -20.453 -30.547 -0.221 1 96.5 514 MET B N 1
ATOM 9168 C CA . MET B 1 514 ? -19.609 -31.734 -0.149 1 96.5 514 MET B CA 1
ATOM 9169 C C . MET B 1 514 ? -20.156 -32.844 -1.044 1 96.5 514 MET B C 1
ATOM 9171 O O . MET B 1 514 ? -21.188 -33.438 -0.745 1 96.5 514 MET B O 1
ATOM 9175 N N . TRP B 1 515 ? -19.406 -33.094 -2.082 1 95.94 515 TRP B N 1
ATOM 9176 C CA . TRP B 1 515 ? -19.828 -34.094 -3.041 1 95.94 515 TRP B CA 1
ATOM 9177 C C . TRP B 1 515 ? -19 -35.375 -2.898 1 95.94 515 TRP B C 1
ATOM 9179 O O . TRP B 1 515 ? -17.781 -35.312 -2.787 1 95.94 515 TRP B O 1
ATOM 9189 N N . GLY B 1 516 ? -19.656 -36.5 -2.939 1 95.19 516 GLY B N 1
ATOM 9190 C CA . GLY B 1 516 ? -18.969 -37.781 -2.791 1 95.19 516 GLY B CA 1
ATOM 9191 C C . GLY B 1 516 ? -18.234 -38.219 -4.047 1 95.19 516 GLY B C 1
ATOM 9192 O O . GLY B 1 516 ? -18.719 -38 -5.16 1 95.19 516 GLY B O 1
ATOM 9193 N N . SER B 1 517 ? -17.031 -38.719 -3.865 1 93.62 517 SER B N 1
ATOM 9194 C CA . SER B 1 517 ? -16.234 -39.312 -4.93 1 93.62 517 SER B CA 1
ATOM 9195 C C . SER B 1 517 ? -15.695 -40.656 -4.516 1 93.62 517 SER B C 1
ATOM 9197 O O . SER B 1 517 ? -15.492 -40.938 -3.328 1 93.62 517 SER B O 1
ATOM 9199 N N . ASP B 1 518 ? -15.5 -41.562 -5.465 1 91.5 518 ASP B N 1
ATOM 9200 C CA . ASP B 1 518 ? -15.031 -42.906 -5.168 1 91.5 518 ASP B CA 1
ATOM 9201 C C . ASP B 1 518 ? -13.586 -42.906 -4.684 1 91.5 518 ASP B C 1
ATOM 9203 O O . ASP B 1 518 ? -13.211 -43.656 -3.803 1 91.5 518 ASP B O 1
ATOM 9207 N N . LYS B 1 519 ? -12.789 -42.062 -5.367 1 91.25 519 LYS B N 1
ATOM 9208 C CA . LYS B 1 519 ? -11.367 -41.969 -5.027 1 91.25 519 LYS B CA 1
ATOM 9209 C C . LYS B 1 519 ? -10.891 -40.531 -4.934 1 91.25 519 LYS B C 1
ATOM 9211 O O . LYS B 1 519 ? -11.547 -39.625 -5.449 1 91.25 519 LYS B O 1
ATOM 9216 N N . THR B 1 520 ? -9.789 -40.438 -4.164 1 90.88 520 THR B N 1
ATOM 9217 C CA . THR B 1 520 ? -9.133 -39.125 -4.129 1 90.88 520 THR B CA 1
ATOM 9218 C C . THR B 1 520 ? -8.273 -38.938 -5.371 1 90.88 520 THR B C 1
ATOM 9220 O O . THR B 1 520 ? -7.871 -39.906 -6.023 1 90.88 520 THR B O 1
ATOM 9223 N N . SER B 1 521 ? -8.047 -37.656 -5.715 1 95.44 521 SER B N 1
ATOM 9224 C CA . SER B 1 521 ? -7.258 -37.344 -6.902 1 95.44 521 SER B CA 1
ATOM 9225 C C . SER B 1 521 ? -5.781 -37.656 -6.688 1 95.44 521 SER B C 1
ATOM 9227 O O . SER B 1 521 ? -5 -37.688 -7.637 1 95.44 521 SER B O 1
ATOM 9229 N N . THR B 1 522 ? -5.363 -37.969 -5.488 1 94.56 522 THR B N 1
ATOM 9230 C CA . THR B 1 522 ? -3.975 -38.25 -5.117 1 94.56 522 THR B CA 1
ATOM 9231 C C . THR B 1 522 ? -3.393 -39.375 -5.973 1 94.56 522 THR B C 1
ATOM 9233 O O . THR B 1 522 ? -2.199 -39.344 -6.289 1 94.56 522 THR B O 1
ATOM 9236 N N . TYR B 1 523 ? -4.227 -40.25 -6.41 1 93.56 523 TYR B N 1
ATOM 9237 C CA . TYR B 1 523 ? -3.766 -41.406 -7.133 1 93.56 523 TYR B CA 1
ATOM 9238 C C . TYR B 1 523 ? -3.406 -41.062 -8.57 1 93.56 523 TYR B C 1
ATOM 9240 O O . TYR B 1 523 ? -2.869 -41.906 -9.305 1 93.56 523 TYR B O 1
ATOM 9248 N N . GLN B 1 524 ? -3.689 -39.844 -8.969 1 95.5 524 GLN B N 1
ATOM 9249 C CA . GLN B 1 524 ? -3.254 -39.375 -10.281 1 95.5 524 GLN B CA 1
ATOM 9250 C C . GLN B 1 524 ? -1.776 -39 -10.258 1 95.5 524 GLN B C 1
ATOM 9252 O O . GLN B 1 524 ? -1.161 -38.812 -11.312 1 95.5 524 GLN B O 1
ATOM 9257 N N . LEU B 1 525 ? -1.2 -38.812 -9.07 1 97.06 525 LEU B N 1
ATOM 9258 C CA . LEU B 1 525 ? 0.209 -38.469 -8.906 1 97.06 525 LEU B CA 1
ATOM 9259 C C . LEU B 1 525 ? 1.093 -39.688 -9.125 1 97.06 525 LEU B C 1
ATOM 9261 O O . LEU B 1 525 ? 0.605 -40.844 -9.109 1 97.06 525 LEU B O 1
ATOM 9265 N N . PRO B 1 526 ? 2.41 -39.438 -9.391 1 94.62 526 PRO B N 1
ATOM 9266 C CA . PRO B 1 526 ? 3.309 -40.594 -9.352 1 94.62 526 PRO B CA 1
ATOM 9267 C C . PRO B 1 526 ? 3.244 -41.312 -8.016 1 94.62 526 PRO B C 1
ATOM 9269 O O . PRO B 1 526 ? 3.035 -40.719 -6.969 1 94.62 526 PRO B O 1
ATOM 9272 N N . THR B 1 527 ? 3.439 -42.594 -8.148 1 94.06 527 THR B N 1
ATOM 9273 C CA . THR B 1 527 ? 3.256 -43.469 -6.996 1 94.06 527 THR B CA 1
ATOM 9274 C C . THR B 1 527 ? 4.105 -43 -5.82 1 94.06 527 THR B C 1
ATOM 9276 O O . THR B 1 527 ? 3.688 -43.125 -4.664 1 94.06 527 THR B O 1
ATOM 9279 N N . GLU B 1 528 ? 5.223 -42.406 -6.105 1 91.75 528 GLU B N 1
ATOM 9280 C CA . GLU B 1 528 ? 6.156 -41.969 -5.07 1 91.75 528 GLU B CA 1
ATOM 9281 C C . GLU B 1 528 ? 5.562 -40.844 -4.242 1 91.75 528 GLU B C 1
ATOM 9283 O O . GLU B 1 528 ? 6.035 -40.562 -3.139 1 91.75 528 GLU B O 1
ATOM 9288 N N . MET B 1 529 ? 4.5 -40.25 -4.754 1 95 529 MET B N 1
ATOM 9289 C CA . MET B 1 529 ? 3.965 -39.031 -4.102 1 95 529 MET B CA 1
ATOM 9290 C C . MET B 1 529 ? 2.637 -39.344 -3.418 1 95 529 MET B C 1
ATOM 9292 O O . MET B 1 529 ? 1.961 -38.438 -2.934 1 95 529 MET B O 1
ATOM 9296 N N . TRP B 1 530 ? 2.24 -40.562 -3.295 1 94.44 530 TRP B N 1
ATOM 9297 C CA . TRP B 1 530 ? 0.901 -40.938 -2.844 1 94.44 530 TRP B CA 1
ATOM 9298 C C . TRP B 1 530 ? 0.763 -40.75 -1.337 1 94.44 530 TRP B C 1
ATOM 9300 O O . TRP B 1 530 ? -0.351 -40.719 -0.809 1 94.44 530 TRP B O 1
ATOM 9310 N N . GLU B 1 531 ? 1.869 -40.656 -0.645 1 92.69 531 GLU B N 1
ATOM 9311 C CA . GLU B 1 531 ? 1.845 -40.594 0.814 1 92.69 531 GLU B CA 1
ATOM 9312 C C . GLU B 1 531 ? 1.192 -39.281 1.302 1 92.69 531 GLU B C 1
ATOM 9314 O O . GLU B 1 531 ? 0.514 -39.281 2.33 1 92.69 531 GLU B O 1
ATOM 9319 N N . TYR B 1 532 ? 1.406 -38.219 0.601 1 93.19 532 TYR B N 1
ATOM 9320 C CA . TYR B 1 532 ? 0.894 -36.906 1.022 1 93.19 532 TYR B CA 1
ATOM 9321 C C . TYR B 1 532 ? -0.015 -36.312 -0.044 1 93.19 532 TYR B C 1
ATOM 9323 O O . TYR B 1 532 ? 0.411 -36.094 -1.181 1 93.19 532 TYR B O 1
ATOM 9331 N N . PRO B 1 533 ? -1.232 -36.031 0.375 1 95.38 533 PRO B N 1
ATOM 9332 C CA . PRO B 1 533 ? -2.088 -35.344 -0.585 1 95.38 533 PRO B CA 1
ATOM 9333 C C . PRO B 1 533 ? -1.607 -33.938 -0.879 1 95.38 533 PRO B C 1
ATOM 9335 O O . PRO B 1 533 ? -0.889 -33.344 -0.071 1 95.38 533 PRO B O 1
ATOM 9338 N N . THR B 1 534 ? -1.952 -33.469 -2.055 1 97.25 534 THR B N 1
ATOM 9339 C CA . THR B 1 534 ? -1.607 -32.094 -2.418 1 97.25 534 THR B CA 1
ATOM 9340 C C . THR B 1 534 ? -2.377 -31.094 -1.557 1 97.25 534 THR B C 1
ATOM 9342 O O . THR B 1 534 ? -3.578 -31.25 -1.332 1 97.25 534 THR B O 1
ATOM 9345 N N . ARG B 1 535 ? -1.669 -30.141 -1.037 1 97.19 535 ARG B N 1
ATOM 9346 C CA . ARG B 1 535 ? -2.262 -29.062 -0.255 1 97.19 535 ARG B CA 1
ATOM 9347 C C . ARG B 1 535 ? -2.035 -27.703 -0.925 1 97.19 535 ARG B C 1
ATOM 9349 O O . ARG B 1 535 ? -0.967 -27.453 -1.49 1 97.19 535 ARG B O 1
ATOM 9356 N N . VAL B 1 536 ? -3.016 -26.859 -0.901 1 96.88 536 VAL B N 1
ATOM 9357 C CA . VAL B 1 536 ? -2.934 -25.531 -1.491 1 96.88 536 VAL B CA 1
ATOM 9358 C C . VAL B 1 536 ? -3.111 -24.469 -0.404 1 96.88 536 VAL B C 1
ATOM 9360 O O . VAL B 1 536 ? -3.816 -24.688 0.582 1 96.88 536 VAL B O 1
ATOM 9363 N N . LYS B 1 537 ? -2.449 -23.391 -0.626 1 94.44 537 LYS B N 1
ATOM 9364 C CA . LYS B 1 537 ? -2.625 -22.266 0.285 1 94.44 537 LYS B CA 1
ATOM 9365 C C . LYS B 1 537 ? -3.986 -21.609 0.089 1 94.44 537 LYS B C 1
ATOM 9367 O O . LYS B 1 537 ? -4.438 -21.422 -1.044 1 94.44 537 LYS B O 1
ATOM 9372 N N . PHE B 1 538 ? -4.617 -21.297 1.223 1 94.69 538 PHE B N 1
ATOM 9373 C CA . PHE B 1 538 ? -5.957 -20.719 1.206 1 94.69 538 PHE B CA 1
ATOM 9374 C C . PHE B 1 538 ? -6.145 -19.75 2.371 1 94.69 538 PHE B C 1
ATOM 9376 O O . PHE B 1 538 ? -6.453 -20.172 3.488 1 94.69 538 PHE B O 1
ATOM 9383 N N . ASN B 1 539 ? -6.004 -18.469 2.086 1 90.94 539 ASN B N 1
ATOM 9384 C CA . ASN B 1 539 ? -6.164 -17.406 3.07 1 90.94 539 ASN B CA 1
ATOM 9385 C C . ASN B 1 539 ? -5.34 -17.672 4.328 1 90.94 539 ASN B C 1
ATOM 9387 O O . ASN B 1 539 ? -5.875 -17.672 5.438 1 90.94 539 ASN B O 1
ATOM 9391 N N . GLY B 1 540 ? -4.098 -18.031 4.129 1 87.81 540 GLY B N 1
ATOM 9392 C CA . GLY B 1 540 ? -3.152 -18.156 5.227 1 87.81 540 GLY B CA 1
ATOM 9393 C C . GLY B 1 540 ? -3.045 -19.578 5.762 1 87.81 540 GLY B C 1
ATOM 9394 O O . GLY B 1 540 ? -2.146 -19.875 6.551 1 87.81 540 GLY B O 1
ATOM 9395 N N . ILE B 1 541 ? -3.953 -20.438 5.363 1 93.31 541 ILE B N 1
ATOM 9396 C CA . ILE B 1 541 ? -3.877 -21.828 5.816 1 93.31 541 ILE B CA 1
ATOM 9397 C C . ILE B 1 541 ? -3.625 -22.75 4.625 1 93.31 541 ILE B C 1
ATOM 9399 O O . ILE B 1 541 ? -3.658 -22.312 3.473 1 93.31 541 ILE B O 1
ATOM 9403 N N . TRP B 1 542 ? -3.297 -23.984 4.945 1 95.88 542 TRP B N 1
ATOM 9404 C CA . TRP B 1 542 ? -3.121 -25 3.918 1 95.88 542 TRP B CA 1
ATOM 9405 C C . TRP B 1 542 ? -4.242 -26.031 3.979 1 95.88 542 TRP B C 1
ATOM 9407 O O . TRP B 1 542 ? -4.547 -26.578 5.047 1 95.88 542 TRP B O 1
ATOM 9417 N N . VAL B 1 543 ? -4.867 -26.281 2.887 1 96.94 543 VAL B N 1
ATOM 9418 C CA . VAL B 1 543 ? -5.945 -27.25 2.826 1 96.94 543 VAL B CA 1
ATOM 9419 C C . VAL B 1 543 ? -5.715 -28.219 1.661 1 96.94 543 VAL B C 1
ATOM 9421 O O . VAL B 1 543 ? -4.945 -27.906 0.746 1 96.94 543 VAL B O 1
ATOM 9424 N N . ARG B 1 544 ? -6.348 -29.328 1.701 1 97.31 544 ARG B N 1
ATOM 9425 C CA . ARG B 1 544 ? -6.156 -30.328 0.651 1 97.31 544 ARG B CA 1
ATOM 9426 C C . ARG B 1 544 ? -6.863 -29.906 -0.635 1 97.31 544 ARG B C 1
ATOM 9428 O O . ARG B 1 544 ? -8.008 -29.453 -0.601 1 97.31 544 ARG B O 1
ATOM 9435 N N . GLY B 1 545 ? -6.18 -29.969 -1.7 1 97.56 545 GLY B N 1
ATOM 9436 C CA . GLY B 1 545 ? -6.723 -29.672 -3.02 1 97.56 545 GLY B CA 1
ATOM 9437 C C . GLY B 1 545 ? -6.492 -30.797 -4.016 1 97.56 545 GLY B C 1
ATOM 9438 O O . GLY B 1 545 ? -5.969 -31.859 -3.66 1 97.56 545 GLY B O 1
ATOM 9439 N N . GLU B 1 546 ? -6.906 -30.594 -5.262 1 97.44 546 GLU B N 1
ATOM 9440 C CA . GLU B 1 546 ? -6.703 -31.562 -6.34 1 97.44 546 GLU B CA 1
ATOM 9441 C C . GLU B 1 546 ? -5.219 -31.812 -6.574 1 97.44 546 GLU B C 1
ATOM 9443 O O . GLU B 1 546 ? -4.375 -30.984 -6.227 1 97.44 546 GLU B O 1
ATOM 9448 N N . TRP B 1 547 ? -4.883 -32.938 -7.16 1 97.75 547 TRP B N 1
ATOM 9449 C CA . TRP B 1 547 ? -3.537 -33.5 -7.293 1 97.75 547 TRP B CA 1
ATOM 9450 C C . TRP B 1 547 ? -2.611 -32.5 -7.977 1 97.75 547 TRP B C 1
ATOM 9452 O O . TRP B 1 547 ? -1.454 -32.344 -7.582 1 97.75 547 TRP B O 1
ATOM 9462 N N . ASN B 1 548 ? -3.047 -31.812 -8.938 1 98.31 548 ASN B N 1
ATOM 9463 C CA . ASN B 1 548 ? -2.426 -30.719 -9.688 1 98.31 548 ASN B CA 1
ATOM 9464 C C . ASN B 1 548 ? -3.385 -29.547 -9.875 1 98.31 548 ASN B C 1
ATOM 9466 O O . ASN B 1 548 ? -4.035 -29.438 -10.914 1 98.31 548 ASN B O 1
ATOM 9470 N N . PRO B 1 549 ? -3.371 -28.688 -8.844 1 98.44 549 PRO B N 1
ATOM 9471 C CA . PRO B 1 549 ? -4.41 -27.656 -8.789 1 98.44 549 PRO B CA 1
ATOM 9472 C C . PRO B 1 549 ? -4.434 -26.781 -10.039 1 98.44 549 PRO B C 1
ATOM 9474 O O . PRO B 1 549 ? -5.508 -26.469 -10.555 1 98.44 549 PRO B O 1
ATOM 9477 N N . GLY B 1 550 ? -3.273 -26.391 -10.516 1 98.62 550 GLY B N 1
ATOM 9478 C CA . GLY B 1 550 ? -3.217 -25.547 -11.695 1 98.62 550 GLY B CA 1
ATOM 9479 C C . GLY B 1 550 ? -3.744 -26.234 -12.945 1 98.62 550 GLY B C 1
ATOM 9480 O O . GLY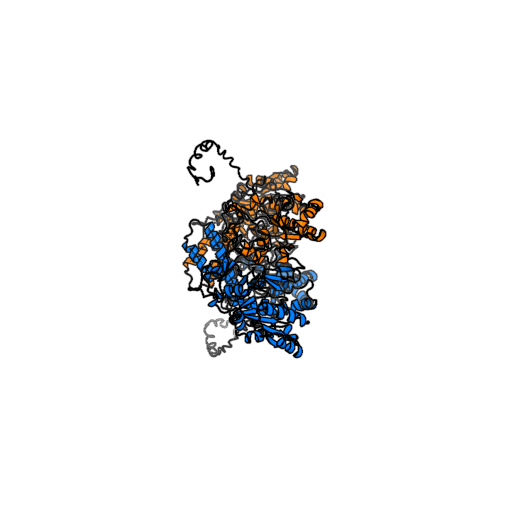 B 1 550 ? -4.492 -25.625 -13.719 1 98.62 550 GLY B O 1
ATOM 9481 N N . LEU B 1 551 ? -3.305 -27.453 -13.172 1 98.44 551 LEU B N 1
ATOM 9482 C CA . LEU B 1 551 ? -3.766 -28.219 -14.328 1 98.44 551 LEU B CA 1
ATOM 9483 C C . LEU B 1 551 ? -5.273 -28.453 -14.25 1 98.44 551 LEU B C 1
ATOM 9485 O O . LEU B 1 551 ? -5.977 -28.297 -15.25 1 98.44 551 LEU B O 1
ATOM 9489 N N . PHE B 1 552 ? -5.711 -28.875 -13.055 1 97.94 552 PHE B N 1
ATOM 9490 C CA . PHE B 1 552 ? -7.145 -29.062 -12.844 1 97.94 552 PHE B CA 1
ATOM 9491 C C . PHE B 1 552 ? -7.914 -27.812 -13.227 1 97.94 552 PHE B C 1
ATOM 9493 O O . PHE B 1 552 ? -8.898 -27.875 -13.969 1 97.94 552 PHE B O 1
ATOM 9500 N N . ALA B 1 553 ? -7.516 -26.641 -12.758 1 98 553 ALA B N 1
ATOM 9501 C CA . ALA B 1 553 ? -8.203 -25.375 -12.992 1 98 553 ALA B CA 1
ATOM 9502 C C . ALA B 1 553 ? -8.242 -25.047 -14.484 1 98 553 ALA B C 1
ATOM 9504 O O . ALA B 1 553 ? -9.289 -24.688 -15.016 1 98 553 ALA B O 1
ATOM 9505 N N . ARG B 1 554 ? -7.109 -25.125 -15.156 1 98.06 554 ARG B N 1
ATOM 9506 C CA . ARG B 1 554 ? -7.062 -24.812 -16.578 1 98.06 554 ARG B CA 1
ATOM 9507 C C . ARG B 1 554 ? -7.988 -25.734 -17.375 1 98.06 554 ARG B C 1
ATOM 9509 O O . ARG B 1 554 ? -8.742 -25.281 -18.234 1 98.06 554 ARG B O 1
ATOM 9516 N N . ASN B 1 555 ? -7.891 -27.031 -17.094 1 98 555 ASN B N 1
ATOM 9517 C CA . ASN B 1 555 ? -8.641 -28.016 -17.875 1 98 555 ASN B CA 1
ATOM 9518 C C . ASN B 1 555 ? -10.141 -27.938 -17.578 1 98 555 ASN B C 1
ATOM 9520 O O . ASN B 1 555 ? -10.961 -28.156 -18.469 1 98 555 ASN B O 1
ATOM 9524 N N . ARG B 1 556 ? -10.5 -27.641 -16.391 1 97.25 556 ARG B N 1
ATOM 9525 C CA . ARG B 1 556 ? -11.906 -27.547 -16.016 1 97.25 556 ARG B CA 1
ATOM 9526 C C . ARG B 1 556 ? -12.547 -26.297 -16.594 1 97.25 556 ARG B C 1
ATOM 9528 O O . ARG B 1 556 ? -13.703 -26.328 -17.031 1 97.25 556 ARG B O 1
ATOM 9535 N N . TYR B 1 557 ? -11.844 -25.188 -16.594 1 96.62 557 TYR B N 1
ATOM 9536 C CA . TYR B 1 557 ? -12.492 -23.906 -16.875 1 96.62 557 TYR B CA 1
ATOM 9537 C C . TYR B 1 557 ? -12.117 -23.406 -18.266 1 96.62 557 TYR B C 1
ATOM 9539 O O . TYR B 1 557 ? -12.789 -22.531 -18.812 1 96.62 557 TYR B O 1
ATOM 9547 N N . GLY B 1 558 ? -10.977 -23.922 -18.797 1 96.19 558 GLY B N 1
ATOM 9548 C CA . GLY B 1 558 ? -10.672 -23.656 -20.188 1 96.19 558 GLY B CA 1
ATOM 9549 C C . GLY B 1 558 ? -9.883 -22.375 -20.406 1 96.19 558 GLY B C 1
ATOM 9550 O O . GLY B 1 558 ? -9.273 -21.859 -19.453 1 96.19 558 GLY B O 1
ATOM 9551 N N . PRO B 1 559 ? -9.852 -21.875 -21.672 1 94.19 559 PRO B N 1
ATOM 9552 C CA . PRO B 1 559 ? -9.023 -20.719 -22.031 1 94.19 559 PRO B CA 1
ATOM 9553 C C . PRO B 1 559 ? -9.398 -19.469 -21.25 1 94.19 559 PRO B C 1
ATOM 9555 O O . PRO B 1 559 ? -10.586 -19.156 -21.094 1 94.19 559 PRO B O 1
ATOM 9558 N N . GLY B 1 560 ? -8.32 -18.766 -20.75 1 94.75 560 GLY B N 1
ATOM 9559 C CA . GLY B 1 560 ? -8.531 -17.516 -20.031 1 94.75 560 GLY B CA 1
ATOM 9560 C C . GLY B 1 560 ? -8.922 -17.719 -18.594 1 94.75 560 GLY B C 1
ATOM 9561 O O . GLY B 1 560 ? -9.414 -16.797 -17.938 1 94.75 560 GLY B O 1
ATOM 9562 N N . PHE B 1 561 ? -8.68 -18.875 -18.094 1 96.69 561 PHE B N 1
ATOM 9563 C CA . PHE B 1 561 ? -9.195 -19.234 -16.781 1 96.69 561 PHE B CA 1
ATOM 9564 C C . PHE B 1 561 ? -8.562 -18.359 -15.695 1 96.69 561 PHE B C 1
ATOM 9566 O O . PHE B 1 561 ? -9.062 -18.281 -14.578 1 96.69 561 PHE B O 1
ATOM 9573 N N . LEU B 1 562 ? -7.484 -17.656 -15.977 1 97.38 562 LEU B N 1
ATOM 9574 C CA . LEU B 1 562 ? -6.805 -16.828 -14.992 1 97.38 562 LEU B CA 1
ATOM 9575 C C . LEU B 1 562 ? -7.445 -15.445 -14.914 1 97.38 562 LEU B C 1
ATOM 9577 O O . LEU B 1 562 ? -7.207 -14.695 -13.969 1 97.38 562 LEU B O 1
ATOM 9581 N N . LYS B 1 563 ? -8.172 -15.062 -15.906 1 94.94 563 LYS B N 1
ATOM 9582 C CA . LYS B 1 563 ? -8.984 -13.852 -15.852 1 94.94 563 LYS B CA 1
ATOM 9583 C C . LYS B 1 563 ? -10.281 -14.094 -15.086 1 94.94 563 LYS B C 1
ATOM 9585 O O . LYS B 1 563 ? -10.578 -15.227 -14.703 1 94.94 563 LYS B O 1
ATOM 9590 N N . HIS B 1 564 ? -11 -13.031 -14.828 1 93.06 564 HIS B N 1
ATOM 9591 C CA . HIS B 1 564 ? -12.117 -13.172 -13.906 1 93.06 564 HIS B CA 1
ATOM 9592 C C . HIS B 1 564 ? -13.453 -12.977 -14.617 1 93.06 564 HIS B C 1
ATOM 9594 O O . HIS B 1 564 ? -13.516 -12.289 -15.641 1 93.06 564 HIS B O 1
ATOM 9600 N N . VAL B 1 565 ? -14.414 -13.656 -14.117 1 90.31 565 VAL B N 1
ATOM 9601 C CA . VAL B 1 565 ? -15.797 -13.516 -14.555 1 90.31 565 VAL B CA 1
ATOM 9602 C C . VAL B 1 565 ? -16.734 -13.875 -13.406 1 90.31 565 VAL B C 1
ATOM 9604 O O . VAL B 1 565 ? -16.391 -14.672 -12.539 1 90.31 565 VAL B O 1
ATOM 9607 N N . GLN B 1 566 ? -17.906 -13.305 -13.422 1 88.94 566 GLN B N 1
ATOM 9608 C CA . GLN B 1 566 ? -18.875 -13.547 -12.352 1 88.94 566 GLN B CA 1
ATOM 9609 C C . GLN B 1 566 ? -19.375 -14.984 -12.383 1 88.94 566 GLN B C 1
ATOM 9611 O O . GLN B 1 566 ? -19.109 -15.719 -13.336 1 88.94 566 GLN B O 1
ATOM 9616 N N . HIS B 1 567 ? -20.094 -15.32 -11.312 1 89.25 567 HIS B N 1
ATOM 9617 C CA . HIS B 1 567 ? -20.703 -16.641 -11.156 1 89.25 567 HIS B CA 1
ATOM 9618 C C . HIS B 1 567 ? -21.656 -16.953 -12.305 1 89.25 567 HIS B C 1
ATOM 9620 O O . HIS B 1 567 ? -22.375 -16.062 -12.781 1 89.25 567 HIS B O 1
ATOM 9626 N N . TRP B 1 568 ? -21.703 -18.172 -12.719 1 88 568 TRP B N 1
ATOM 9627 C CA . TRP B 1 568 ? -22.469 -18.578 -13.891 1 88 568 TRP B CA 1
ATOM 9628 C C . TRP B 1 568 ? -23.953 -18.281 -13.719 1 88 568 TRP B C 1
ATOM 9630 O O . TRP B 1 568 ? -24.656 -17.984 -14.695 1 88 568 TRP B O 1
ATOM 9640 N N . ASN B 1 569 ? -24.406 -18.375 -12.461 1 84.69 569 ASN B N 1
ATOM 9641 C CA . ASN B 1 569 ? -25.797 -18.062 -12.188 1 84.69 569 ASN B CA 1
ATOM 9642 C C . ASN B 1 569 ? -26.156 -16.641 -12.617 1 84.69 569 ASN B C 1
ATOM 9644 O O . ASN B 1 569 ? -27.25 -16.391 -13.109 1 84.69 569 ASN B O 1
ATOM 9648 N N . LEU B 1 570 ? -25.281 -15.766 -12.555 1 81.19 570 LEU B N 1
ATOM 9649 C CA . LEU B 1 570 ? -25.5 -14.367 -12.914 1 81.19 570 LEU B CA 1
ATOM 9650 C C . LEU B 1 570 ? -25.328 -14.156 -14.414 1 81.19 570 LEU B C 1
ATOM 9652 O O . LEU B 1 570 ? -25.906 -13.234 -14.984 1 81.19 570 LEU B O 1
ATOM 9656 N N . MET B 1 571 ? -24.562 -14.961 -14.969 1 81 571 MET B N 1
ATOM 9657 C CA . MET B 1 571 ? -24.312 -14.836 -16.406 1 81 571 MET B CA 1
ATOM 9658 C C . MET B 1 571 ? -25.391 -15.547 -17.203 1 81 571 MET B C 1
ATOM 9660 O O . MET B 1 571 ? -25.266 -15.711 -18.422 1 81 571 MET B O 1
ATOM 9664 N N . ASN B 1 572 ? -26.469 -16.016 -16.5 1 82.56 572 ASN B N 1
ATOM 9665 C CA . ASN B 1 572 ? -27.609 -16.703 -17.094 1 82.56 572 ASN B CA 1
ATOM 9666 C C . ASN B 1 572 ? -27.188 -17.969 -17.828 1 82.56 572 ASN B C 1
ATOM 9668 O O . ASN B 1 572 ? -27.688 -18.25 -18.922 1 82.56 572 ASN B O 1
ATOM 9672 N N . MET B 1 573 ? -26.25 -18.609 -17.344 1 88.69 573 MET B N 1
ATOM 9673 C CA . MET B 1 573 ? -25.844 -19.906 -17.859 1 88.69 573 MET B CA 1
ATOM 9674 C C . MET B 1 573 ? -26.672 -21.016 -17.203 1 88.69 573 MET B C 1
ATOM 9676 O O . MET B 1 573 ? -27.094 -20.891 -16.047 1 88.69 573 MET B O 1
ATOM 9680 N N . PRO B 1 574 ? -26.922 -22.078 -17.938 1 90.56 574 PRO B N 1
ATOM 9681 C CA . PRO B 1 574 ? -27.781 -23.125 -17.375 1 90.56 574 PRO B CA 1
ATOM 9682 C C . PRO B 1 574 ? -27.125 -23.859 -16.203 1 90.56 574 PRO B C 1
ATOM 9684 O O . PRO B 1 574 ? -27.828 -24.297 -15.281 1 90.56 574 PRO B O 1
ATOM 9687 N N . ASP B 1 575 ? -25.859 -24.016 -16.203 1 91.38 575 ASP B N 1
ATOM 9688 C CA . ASP B 1 575 ? -25.125 -24.672 -15.133 1 91.38 575 ASP B CA 1
ATOM 9689 C C . ASP B 1 575 ? -23.656 -24.266 -15.156 1 91.38 575 ASP B C 1
ATOM 9691 O O . ASP B 1 575 ? -23.25 -23.391 -15.93 1 91.38 575 ASP B O 1
ATOM 9695 N N . SER B 1 576 ? -22.859 -24.844 -14.25 1 91.5 576 SER B N 1
ATOM 9696 C CA . SER B 1 576 ? -21.469 -24.453 -14.094 1 91.5 576 SER B CA 1
ATOM 9697 C C . SER B 1 576 ? -20.578 -25.125 -15.133 1 91.5 576 SER B C 1
ATOM 9699 O O . SER B 1 576 ? -19.375 -24.875 -15.195 1 91.5 576 SER B O 1
ATOM 9701 N N . TRP B 1 577 ? -21.094 -25.984 -16.016 1 93.31 577 TRP B N 1
ATOM 9702 C CA . TRP B 1 577 ? -20.312 -26.781 -16.938 1 93.31 577 TRP B CA 1
ATOM 9703 C C . TRP B 1 577 ? -20.234 -26.109 -18.312 1 93.31 577 TRP B C 1
ATOM 9705 O O . TRP B 1 577 ? -19.828 -26.719 -19.297 1 93.31 577 TRP B O 1
ATOM 9715 N N . GLN B 1 578 ? -20.625 -24.859 -18.344 1 91.94 578 GLN B N 1
ATOM 9716 C CA . GLN B 1 578 ? -20.531 -24.094 -19.594 1 91.94 578 GLN B CA 1
ATOM 9717 C C . GLN B 1 578 ? -19.141 -23.5 -19.766 1 91.94 578 GLN B C 1
ATOM 9719 O O . GLN B 1 578 ? -18.344 -23.453 -18.812 1 91.94 578 GLN B O 1
ATOM 9724 N N . ILE B 1 579 ? -18.828 -23.156 -20.938 1 92.44 579 ILE B N 1
ATOM 9725 C CA . ILE B 1 579 ? -17.594 -22.453 -21.219 1 92.44 579 ILE B CA 1
ATOM 9726 C C . ILE B 1 579 ? -17.734 -20.984 -20.812 1 92.44 579 ILE B C 1
ATOM 9728 O O . ILE B 1 579 ? -18.672 -20.312 -21.234 1 92.44 579 ILE B O 1
ATOM 9732 N N . TYR B 1 580 ? -16.812 -20.578 -19.969 1 91.81 580 TYR B N 1
ATOM 9733 C CA . TYR B 1 580 ? -16.844 -19.203 -19.469 1 91.81 580 TYR B CA 1
ATOM 9734 C C . TYR B 1 580 ? -16.125 -18.266 -20.438 1 91.81 580 TYR B C 1
ATOM 9736 O O . TYR B 1 580 ? -15.273 -18.688 -21.219 1 91.81 580 TYR B O 1
ATOM 9744 N N . LYS B 1 581 ? -16.484 -17 -20.422 1 89.19 581 LYS B N 1
ATOM 9745 C CA . LYS B 1 581 ? -15.805 -15.922 -21.141 1 89.19 581 LYS B CA 1
ATOM 9746 C C . LYS B 1 581 ? -15.297 -14.859 -20.172 1 89.19 581 LYS B C 1
ATOM 9748 O O . LYS B 1 581 ? -15.922 -13.812 -20.016 1 89.19 581 LYS B O 1
ATOM 9753 N N . PRO B 1 582 ? -14.125 -15.094 -19.594 1 92.56 582 PRO B N 1
ATOM 9754 C CA . PRO B 1 582 ? -13.609 -14.188 -18.562 1 92.56 582 PRO B CA 1
ATOM 9755 C C . PRO B 1 582 ? -12.977 -12.93 -19.156 1 92.56 582 PRO B C 1
ATOM 9757 O O . PRO B 1 582 ? -12.734 -12.867 -20.359 1 92.56 582 PRO B O 1
ATOM 9760 N N . GLY B 1 583 ? -12.742 -11.898 -18.281 1 87.94 583 GLY B N 1
ATOM 9761 C CA . GLY B 1 583 ? -12 -10.711 -18.703 1 87.94 583 GLY B CA 1
ATOM 9762 C C . GLY B 1 583 ? -12.805 -9.43 -18.562 1 87.94 583 GLY B C 1
ATOM 9763 O O . GLY B 1 583 ? -12.305 -8.352 -18.875 1 87.94 583 GLY B O 1
ATOM 9764 N N . SER B 1 584 ? -14.008 -9.547 -18.125 1 81.81 584 SER B N 1
ATOM 9765 C CA . SER B 1 584 ? -14.844 -8.367 -17.922 1 81.81 584 SER B CA 1
ATOM 9766 C C . SER B 1 584 ? -15.875 -8.594 -16.828 1 81.81 584 SER B C 1
ATOM 9768 O O . SER B 1 584 ? -16.25 -9.734 -16.547 1 81.81 584 SER B O 1
ATOM 9770 N N . TRP B 1 585 ? -16.266 -7.453 -16.188 1 83.88 585 TRP B N 1
ATOM 9771 C CA . TRP B 1 585 ? -17.297 -7.508 -15.164 1 83.88 585 TRP B CA 1
ATOM 9772 C C . TRP B 1 585 ? -18.609 -6.926 -15.688 1 83.88 585 TRP B C 1
ATOM 9774 O O . TRP B 1 585 ? -18.609 -5.992 -16.5 1 83.88 585 TRP B O 1
ATOM 9784 N N . LYS B 1 586 ? -19.672 -7.438 -15.188 1 80.19 586 LYS B N 1
ATOM 9785 C CA . LYS B 1 586 ? -20.953 -6.754 -15.367 1 80.19 586 LYS B CA 1
ATOM 9786 C C . LYS B 1 586 ? -21.031 -5.504 -14.492 1 80.19 586 LYS B C 1
ATOM 9788 O O . LYS B 1 586 ? -20.422 -5.445 -13.43 1 80.19 586 LYS B O 1
ATOM 9793 N N . SER B 1 587 ? -21.844 -4.586 -14.906 1 74.75 587 SER B N 1
ATOM 9794 C CA . SER B 1 587 ? -21.953 -3.309 -14.211 1 74.75 587 SER B CA 1
ATOM 9795 C C . SER B 1 587 ? -22.609 -3.48 -12.844 1 74.75 587 SER B C 1
ATOM 9797 O O . SER B 1 587 ? -23.562 -4.254 -12.703 1 74.75 587 SER B O 1
ATOM 9799 N N . CYS B 1 588 ? -22.188 -2.738 -11.922 1 77.06 588 CYS B N 1
ATOM 9800 C CA . CYS B 1 588 ? -22.734 -2.74 -10.562 1 77.06 588 CYS B CA 1
ATOM 9801 C C . CYS B 1 588 ? -23.938 -1.815 -10.453 1 77.06 588 CYS B C 1
ATOM 9803 O O . CYS B 1 588 ? -23.891 -0.676 -10.922 1 77.06 588 CYS B O 1
ATOM 9805 N N . PRO B 1 589 ? -25 -2.264 -9.867 1 73.69 589 PRO B N 1
ATOM 9806 C CA . PRO B 1 589 ? -26.188 -1.425 -9.742 1 73.69 589 PRO B CA 1
ATOM 9807 C C . PRO B 1 589 ? -26 -0.255 -8.781 1 73.69 589 PRO B C 1
ATOM 9809 O O . PRO B 1 589 ? -26.609 0.799 -8.953 1 73.69 589 PRO B O 1
ATOM 9812 N N . LYS B 1 590 ? -25.188 -0.384 -7.77 1 75.88 590 LYS B N 1
ATOM 9813 C CA . LYS B 1 590 ? -24.859 0.685 -6.836 1 75.88 590 LYS B CA 1
ATOM 9814 C C . LYS B 1 590 ? -23.438 1.195 -7.07 1 75.88 590 LYS B C 1
ATOM 9816 O O . LYS B 1 590 ? -22.531 0.889 -6.297 1 75.88 590 LYS B O 1
ATOM 9821 N N . LYS B 1 591 ? -23.312 2.051 -7.883 1 67.62 591 LYS B N 1
ATOM 9822 C CA . LYS B 1 591 ? -22.031 2.453 -8.43 1 67.62 591 LYS B CA 1
ATOM 9823 C C . LYS B 1 591 ? -21.172 3.135 -7.375 1 67.62 591 LYS B C 1
ATOM 9825 O O . LYS B 1 591 ? -19.938 3.1 -7.453 1 67.62 591 LYS B O 1
ATOM 9830 N N . ALA B 1 592 ? -21.781 3.637 -6.328 1 71.31 592 ALA B N 1
ATOM 9831 C CA . ALA B 1 592 ? -21.031 4.398 -5.328 1 71.31 592 ALA B CA 1
ATOM 9832 C C . ALA B 1 592 ? -20.422 3.477 -4.281 1 71.31 592 ALA B C 1
ATOM 9834 O O . ALA B 1 592 ? -19.562 3.896 -3.498 1 71.31 592 ALA B O 1
ATOM 9835 N N . HIS B 1 593 ? -20.844 2.23 -4.375 1 80.31 593 HIS B N 1
ATOM 9836 C CA . HIS B 1 593 ? -20.375 1.325 -3.336 1 80.31 593 HIS B CA 1
ATOM 9837 C C . HIS B 1 593 ? -18.922 0.935 -3.574 1 80.31 593 HIS B C 1
ATOM 9839 O O . HIS B 1 593 ? -18.516 0.682 -4.711 1 80.31 593 HIS B O 1
ATOM 9845 N N . HIS B 1 594 ? -18.078 0.826 -2.531 1 81.88 594 HIS B N 1
ATOM 9846 C CA . HIS B 1 594 ? -16.625 0.665 -2.609 1 81.88 594 HIS B CA 1
ATOM 9847 C C . HIS B 1 594 ? -16.25 -0.773 -2.953 1 81.88 594 HIS B C 1
ATOM 9849 O O . HIS B 1 594 ? -15.078 -1.079 -3.16 1 81.88 594 HIS B O 1
ATOM 9855 N N . ALA B 1 595 ? -17.203 -1.709 -3.082 1 83.75 595 ALA B N 1
ATOM 9856 C CA . ALA B 1 595 ? -16.906 -3.111 -3.355 1 83.75 595 ALA B CA 1
ATOM 9857 C C . ALA B 1 595 ? -17.5 -3.553 -4.688 1 83.75 595 ALA B C 1
ATOM 9859 O O . ALA B 1 595 ? -17.609 -4.75 -4.961 1 83.75 595 ALA B O 1
ATOM 9860 N N . CYS B 1 596 ? -17.953 -2.59 -5.488 1 82.31 596 CYS B N 1
ATOM 9861 C CA . CYS B 1 596 ? -18.453 -2.92 -6.82 1 82.31 596 CYS B CA 1
ATOM 9862 C C . CYS B 1 596 ? -17.375 -3.609 -7.652 1 82.31 596 CYS B C 1
ATOM 9864 O O . CYS B 1 596 ? -16.281 -3.082 -7.805 1 82.31 596 CYS B O 1
ATOM 9866 N N . LEU B 1 597 ? -17.688 -4.742 -8.219 1 82.62 597 LEU B N 1
ATOM 9867 C CA . LEU B 1 597 ? -16.734 -5.578 -8.938 1 82.62 597 LEU B CA 1
ATOM 9868 C C . LEU B 1 597 ? -16.156 -4.836 -10.141 1 82.62 597 LEU B C 1
ATOM 9870 O O . LEU B 1 597 ? -14.984 -5 -10.477 1 82.62 597 LEU B O 1
ATOM 9874 N N . ASP B 1 598 ? -16.984 -4.059 -10.766 1 77.44 598 ASP B N 1
ATOM 9875 C CA . ASP B 1 598 ? -16.562 -3.41 -12 1 77.44 598 ASP B CA 1
ATOM 9876 C C . ASP B 1 598 ? -15.586 -2.268 -11.719 1 77.44 598 ASP B C 1
ATOM 9878 O O . ASP B 1 598 ? -15.094 -1.619 -12.648 1 77.44 598 ASP B O 1
ATOM 9882 N N . GLN B 1 599 ? -15.25 -2.027 -10.422 1 75.25 599 GLN B N 1
ATOM 9883 C CA . GLN B 1 599 ? -14.219 -1.069 -10.031 1 75.25 599 GLN B CA 1
ATOM 9884 C C . GLN B 1 599 ? -12.875 -1.759 -9.836 1 75.25 599 GLN B C 1
ATOM 9886 O O . GLN B 1 599 ? -11.859 -1.097 -9.609 1 75.25 599 GLN B O 1
ATOM 9891 N N . TYR B 1 600 ? -12.852 -3.037 -9.961 1 80.62 600 TYR B N 1
ATOM 9892 C CA . TYR B 1 600 ? -11.656 -3.838 -9.727 1 80.62 600 TYR B CA 1
ATOM 9893 C C . TYR B 1 600 ? -11.227 -4.551 -11 1 80.62 600 TYR B C 1
ATOM 9895 O O . TYR B 1 600 ? -12.008 -4.688 -11.945 1 80.62 600 TYR B O 1
ATOM 9903 N N . PRO B 1 601 ? -9.938 -4.992 -11.023 1 79.94 601 PRO B N 1
ATOM 9904 C CA . PRO B 1 601 ? -9.438 -5.629 -12.242 1 79.94 601 PRO B CA 1
ATOM 9905 C C . PRO B 1 601 ? -10.141 -6.949 -12.547 1 79.94 601 PRO B C 1
ATOM 9907 O O . PRO B 1 601 ? -10.531 -7.672 -11.625 1 79.94 601 PRO B O 1
ATOM 9910 N N . SER B 1 602 ? -10.297 -7.195 -13.812 1 87.38 602 SER B N 1
ATOM 9911 C CA . SER B 1 602 ? -10.867 -8.461 -14.25 1 87.38 602 SER B CA 1
ATOM 9912 C C . SER B 1 602 ? -9.781 -9.453 -14.641 1 87.38 602 SER B C 1
ATOM 9914 O O . SER B 1 602 ? -10.047 -10.438 -15.336 1 87.38 602 SER B O 1
ATOM 9916 N N . ASP B 1 603 ? -8.523 -9.078 -14.344 1 89.62 603 ASP B N 1
ATOM 9917 C CA . ASP B 1 603 ? -7.344 -9.922 -14.508 1 89.62 603 ASP B CA 1
ATOM 9918 C C . ASP B 1 603 ? -6.359 -9.719 -13.359 1 89.62 603 ASP B C 1
ATOM 9920 O O . ASP B 1 603 ? -6.258 -8.617 -12.805 1 89.62 603 ASP B O 1
ATOM 9924 N N . GLY B 1 604 ? -5.727 -10.852 -13.016 1 90.5 604 GLY B N 1
ATOM 9925 C CA . GLY B 1 604 ? -4.688 -10.703 -12.016 1 90.5 604 GLY B CA 1
ATOM 9926 C C . GLY B 1 604 ? -5.211 -10.812 -10.594 1 90.5 604 GLY B C 1
ATOM 9927 O O . GLY B 1 604 ? -6.422 -10.758 -10.367 1 90.5 604 GLY B O 1
ATOM 9928 N N . SER B 1 605 ? -4.316 -11.008 -9.711 1 91.12 605 SER B N 1
ATOM 9929 C CA . SER B 1 605 ? -4.637 -11.086 -8.289 1 91.12 605 SER B CA 1
ATOM 9930 C C . SER B 1 605 ? -4.309 -9.773 -7.574 1 91.12 605 SER B C 1
ATOM 9932 O O . SER B 1 605 ? -4.836 -9.5 -6.496 1 91.12 605 SER B O 1
ATOM 9934 N N . GLU B 1 606 ? -3.504 -8.984 -8.125 1 84 606 GLU B N 1
ATOM 9935 C CA . GLU B 1 606 ? -3.084 -7.73 -7.508 1 84 606 GLU B CA 1
ATOM 9936 C C . GLU B 1 606 ? -4.23 -6.723 -7.473 1 84 606 GLU B C 1
ATOM 9938 O O . GLU B 1 606 ? -4.906 -6.508 -8.477 1 84 606 GLU B O 1
ATOM 9943 N N . GLY B 1 607 ? -4.398 -6.137 -6.293 1 77.44 607 GLY B N 1
ATOM 9944 C CA . GLY B 1 607 ? -5.395 -5.086 -6.164 1 77.44 607 GLY B CA 1
ATOM 9945 C C . GLY B 1 607 ? -6.773 -5.609 -5.812 1 77.44 607 GLY B C 1
ATOM 9946 O O . GLY B 1 607 ? -7.699 -4.832 -5.57 1 77.44 607 GLY B O 1
ATOM 9947 N N . LEU B 1 608 ? -6.965 -6.914 -5.863 1 81.25 608 LEU B N 1
ATOM 9948 C CA . LEU B 1 608 ? -8.281 -7.48 -5.617 1 81.25 608 LEU B CA 1
ATOM 9949 C C . LEU B 1 608 ? -8.508 -7.711 -4.125 1 81.25 608 LEU B C 1
ATOM 9951 O O . LEU B 1 608 ? -9.617 -7.527 -3.623 1 81.25 608 LEU B O 1
ATOM 9955 N N . LEU B 1 609 ? -7.477 -8.211 -3.533 1 75.88 609 LEU B N 1
ATOM 9956 C CA . LEU B 1 609 ? -7.617 -8.492 -2.109 1 75.88 609 LEU B CA 1
ATOM 9957 C C . LEU B 1 609 ? -6.891 -7.449 -1.272 1 75.88 609 LEU B C 1
ATOM 9959 O O . LEU B 1 609 ? -5.883 -6.883 -1.71 1 75.88 609 LEU B O 1
ATOM 9963 N N . SER B 1 610 ? -7.629 -7.02 -0.297 1 60.66 610 SER B N 1
ATOM 9964 C CA . SER B 1 610 ? -7.023 -6.035 0.593 1 60.66 610 SER B CA 1
ATOM 9965 C C . SER B 1 610 ? -5.754 -6.582 1.239 1 60.66 610 SER B C 1
ATOM 9967 O O . SER B 1 610 ? -5.672 -7.77 1.551 1 60.66 610 SER B O 1
ATOM 9969 N N . LYS B 1 611 ? -4.57 -5.902 1.047 1 54.53 611 LYS B N 1
ATOM 9970 C CA . LYS B 1 611 ? -3.342 -6.328 1.709 1 54.53 611 LYS B CA 1
ATOM 9971 C C . LYS B 1 611 ? -3.461 -6.203 3.225 1 54.53 611 LYS B C 1
ATOM 9973 O O . LYS B 1 611 ? -3.861 -5.156 3.738 1 54.53 611 LYS B O 1
ATOM 9978 N N . PRO B 1 612 ? -3.602 -7.336 3.908 1 43.91 612 PRO B N 1
ATOM 9979 C CA . PRO B 1 612 ? -3.547 -7.027 5.34 1 43.91 612 PRO B CA 1
ATOM 9980 C C . PRO B 1 612 ? -2.342 -6.164 5.711 1 43.91 612 PRO B C 1
ATOM 9982 O O . PRO B 1 612 ? -1.27 -6.309 5.117 1 43.91 612 PRO B O 1
ATOM 9985 N N . GLU B 1 613 ? -2.463 -4.871 6.074 1 41.47 613 GLU B N 1
ATOM 9986 C CA . GLU B 1 613 ? -1.285 -4.168 6.574 1 41.47 613 GLU B CA 1
ATOM 9987 C C . GLU B 1 613 ? -0.392 -5.098 7.391 1 41.47 613 GLU B C 1
ATOM 9989 O O . GLU B 1 613 ? -0.885 -5.91 8.172 1 41.47 613 GLU B O 1
ATOM 9994 N N . ALA B 1 614 ? 0.804 -5.488 6.809 1 35.53 614 ALA B N 1
ATOM 9995 C CA . ALA B 1 614 ? 1.81 -6.211 7.582 1 35.53 614 ALA B CA 1
ATOM 9996 C C . ALA B 1 614 ? 1.797 -5.773 9.047 1 35.53 614 ALA B C 1
ATOM 9998 O O . ALA B 1 614 ? 1.542 -4.602 9.344 1 35.53 614 ALA B O 1
#

Radius of gyration: 36.62 Å; Cα contacts (8 Å, |Δi|>4): 2369; chains: 2; bounding box: 109×171×82 Å

Nearest PDB structures (foldseek):
  6l7t-assembly1_D  TM=6.477E-01  e=1.075E-18  Homo sapiens
  6kan-assembly1_A  TM=6.343E-01  e=3.049E-18  Homo sapiens
  6l7t-assembly1_B  TM=6.289E-01  e=1.810E-18  Homo sapiens
  6l7s-assembly1_C  TM=6.385E-01  e=6.109E-18  Homo sapiens
  6kal-assembly1_A  TM=6.156E-01  e=2.919E-17  Homo sapiens

Organism: NCBI:txid2509291

Solvent-accessible surface area (backbone atoms only — not comparable to full-atom values): 65990 Å² total; per-residue (Å²): 145,88,88,76,83,78,85,84,66,89,72,86,86,92,70,69,95,65,66,78,85,60,68,94,64,72,76,81,74,78,74,74,73,72,70,73,70,70,50,69,80,61,55,90,64,94,48,65,75,52,74,42,82,59,33,59,56,61,34,38,50,37,21,51,30,44,49,54,31,50,54,46,43,65,68,69,42,84,85,52,61,63,65,54,52,53,49,49,52,50,50,25,34,72,45,22,61,60,56,19,54,42,71,58,53,65,78,60,86,76,66,54,77,43,62,36,67,54,69,38,74,62,49,46,67,37,43,64,90,66,18,86,40,20,58,41,72,33,83,87,48,61,68,86,80,36,70,57,65,49,67,38,33,32,38,39,36,69,52,82,58,90,50,63,64,58,53,49,50,25,53,48,30,41,40,70,63,40,62,70,37,36,34,40,38,36,29,56,65,52,72,66,56,50,49,52,50,50,70,72,38,72,59,57,44,77,45,75,49,54,68,71,43,63,49,20,38,18,49,60,51,47,56,53,55,69,70,57,80,34,63,24,31,32,46,46,58,56,52,64,49,49,54,77,51,50,38,61,55,58,38,47,18,62,25,33,48,38,93,51,36,42,30,23,29,21,14,30,28,23,84,76,13,52,40,45,58,43,38,20,35,70,43,61,50,66,35,29,36,40,44,41,84,31,24,56,39,43,42,95,60,18,33,41,27,47,40,69,75,48,36,35,36,30,35,34,66,54,52,67,72,57,60,53,57,50,86,36,32,60,90,36,38,62,62,53,43,29,52,52,39,45,72,68,69,38,39,33,33,31,26,40,52,20,39,41,35,27,63,55,84,54,91,66,69,48,69,63,53,60,64,41,45,60,62,33,50,48,53,50,25,44,44,68,63,30,42,31,40,36,33,81,101,74,46,76,50,75,47,50,35,76,80,52,66,52,80,48,42,23,90,59,32,26,78,35,24,49,51,55,69,48,46,54,48,48,54,47,51,51,51,50,50,50,51,52,47,24,66,75,70,69,47,65,61,26,34,31,69,65,33,36,41,12,28,68,60,61,31,19,74,47,50,35,46,61,59,37,34,32,35,30,35,34,89,42,40,63,59,53,63,77,48,35,62,63,37,46,77,72,69,32,36,64,44,76,77,38,87,68,43,34,32,32,43,34,39,93,50,40,47,27,40,35,37,45,30,90,66,70,50,41,74,77,43,60,78,90,50,53,86,34,59,25,23,34,46,39,72,90,42,75,42,45,30,44,57,48,54,31,28,29,39,41,19,49,48,32,78,44,52,67,31,32,55,71,40,42,76,76,71,72,42,96,51,84,72,59,84,62,81,46,56,50,63,64,80,36,91,50,55,24,43,58,33,30,44,57,80,45,74,31,36,38,35,59,83,70,59,80,72,73,76,88,139,82,95,72,80,81,85,82,83,75,74,86,82,88,67,71,90,66,67,78,89,58,68,96,66,72,78,80,75,76,76,73,73,73,71,71,69,70,51,70,81,61,54,91,63,94,49,65,76,52,73,42,81,59,33,57,55,60,33,39,50,37,21,51,30,45,49,53,32,49,54,46,42,64,69,67,42,84,82,51,60,64,64,53,52,52,50,48,51,50,49,25,34,72,43,22,62,60,54,20,54,42,70,58,54,66,77,62,83,76,67,55,77,41,60,37,68,54,69,37,75,64,48,45,66,39,42,65,91,64,18,87,40,20,60,39,72,31,84,88,47,61,68,86,78,37,69,57,65,49,67,38,34,32,38,39,36,69,52,82,58,88,49,62,63,57,52,49,49,25,51,47,30,40,40,71,62,41,63,70,36,35,33,40,37,37,30,56,64,52,72,65,56,50,48,53,48,51,70,72,38,71,58,56,45,78,45,76,51,54,69,71,43,63,49,20,36,18,50,61,51,48,57,54,55,70,70,58,83,35,62,24,31,33,45,46,59,55,51,64,47,47,55,76,51,49,38,62,56,60,37,47,19,61,25,34,47,38,92,51,38,41,31,25,29,21,13,31,30,24,86,75,12,51,39,46,58,44,38,20,34,68,43,60,49,66,35,30,36,40,44,44,85,32,24,58,37,42,42,95,60,17,33,41,27,47,40,69,73,47,36,34,37,30,36,36,66,55,53,68,71,56,61,53,57,50,86,36,34,59,90,36,38,61,60,54,44,30,52,51,39,44,71,68,67,39,40,32,32,32,27,40,55,21,40,41,37,26,64,55,84,54,90,65,68,48,68,64,54,62,64,42,44,57,60,32,50,48,51,52,25,45,46,68,62,29,42,31,42,36,33,80,100,74,48,76,49,76,48,50,36,74,81,51,66,51,80,49,43,24,90,58,32,26,78,33,24,49,50,55,69,48,46,55,47,46,54,47,50,51,50,49,50,49,52,51,47,24,66,76,71,70,47,65,60,27,34,31,68,65,34,37,41,13,27,67,59,61,31,20,73,47,49,35,46,59,60,37,36,32,35,30,36,34,88,41,41,63,58,52,63,77,49,36,63,63,36,47,75,71,69,32,37,65,45,75,75,37,87,67,43,34,32,33,44,36,41,92,48,40,48,28,41,34,37,45,30,90,67,71,49,38,75,76,46,59,77,90,49,54,87,34,58,25,23,34,48,40,72,91,40,74,43,45,31,45,57,48,54,32,28,29,39,41,19,48,48,32,80,45,52,67,32,32,57,70,42,43,76,76,69,70,42,96,50,84,71,58,85,63,81,46,56,50,63,66,81,38,90,52,54,25,44,56,33,29,44,58,80,44,73,31,34,38,35,58,85,69,57,80,72,73,77,87

InterPro domains:
  IPR007074 LicD/FKTN/FKRP, nucleotidyltransferase domain [PF04991] (439-484)
  IPR052613 LicD transferase [PTHR13627] (213-574)

Secondary structure (DSSP, 8-state):
----------------TTSSTTSTTS-------------TT--SS----TT-SS-HHHHHHHHHHHHHHHHHHHHH-TT--HHHHHHHHHHHHHH-HHHHHHHT--SSSSPPPPSS--EEE--TTTTTTTTS--EEE-TT--GGGSPPHHHHEEEEEEE--S-HHHHHHHHHHHHHH-TT-EEEEEE---HHHHHHHHHHSSSEEEEE--HHHHHSTHHHHHHHHHT--SSEEEE-TTEEE--GGG-HHHHHHHHHT-SSEEEEEEEEE-TT-EEE--EEEEEEETTEEEEEES-S-EETTEEEESEESS-EEEEHHHHHHSPPPTTS-HHHHHHHHHHHHHHTT-EEEEEEEEEEEE----SS--HHHHHHHHHHHHHHHHHHT-SEEEETTTEEEE--HHHHT----HHHHTTTBPPPHHHHHHHHHHHHHHHHHHHHHT--EEE-HHHHHHHHHHSS--TT--SEEEEEEGGGHHHHHHTTHHHHTTT-EEEEEETTTEEEEE-SS-EEEEEEESS-GGGGS-GGGTTS--EEEETTEEEEB-SSHHHHHHHHH-TTTTB----TTTTT-SSTTSPP--S--PPPSSTT-TTBGGGS-SBSSTTTS-----/----------------TTSSTTSTTS-------------TT--SS----TT-SS-HHHHHHHHHHHHHHHHHHHHH-TT--HHHHHHHHHHHHHH-HHHHHHHT--SSSSPPPPSS--EEE--TTTTTTTTS--EEE-TT--GGGSPPHHHHEEEEEEE--S-HHHHHHHHHHHHHH-TT-EEEEEE---HHHHHHHHHHSSSEEEEE--HHHHHSTHHHHHHHHHT--SSEEEE-TTEEE--GGG-HHHHHHHHHT-SSEEEEEEEEE-TT-EEE--EEEEEEETTEEEEEES-S-EETTEEEESEESS-EEEEHHHHHHSPPPTTS-HHHHHHHHHHHHHHTT-EEEEEEEEEEEE----SS--HHHHHHHHHHHHHHHHHHT-SEEEETTTEEEE--HHHHT----HHHHTTTBPPPHHHHHHHHHHHHHHHHHHHHHT--EEE-HHHHHHHHHHSS--TT--SEEEEEEGGGHHHHHHTTHHHHTTT-EEEEEETTTEEEEE-SS-EEEEEEESS-GGGGS-GGGTTS--EEEETTEEEEB-SSHHHHHHHHH-TTTTB----TTTTT-SSTTSPP--S--PPPSSTT-TTBGGGS-SBSSTTTS-----

pLDDT: mean 81.92, std 21.43, range [15.48, 98.81]

Sequence (1228 aa):
MKRAGRPCWLRSPCTLCYLLLLSALTVAAYIGIDWYLADPLRVTSRSVDLSAEENIDFRFEIASKLQDLTRQIRYEAKNINPTILQELNKIISQLDPRYTLSTGSLLADPPPVPDTCGEVYNGTLFGNPWYRTGFVESPSCKKEEKQPIHKLITIILLDRVEDINKTCDVLQTIRSYNSNIKVILGSTASLEAVRTIKAKYKNIITVTSDHEDMLRPGKILNLMVERIKTPYVLVARDIFYFDELARLERQVFVISSTNVVGIAGGAFRNESGYWKVGCHLSQIKNYFLQYTEGYKYSALDCMLCDHLEGPFVARTSVMKSIKFKKNLYEEVLYEDWFLRVKQNNILTMNCPDVMYFKRGLMEGVSEEVKLREYSSWLDLAREWQVDHVHFPSRVSMKFTCKDLKITCDSTRWFKAFLIPTCCMKQITGALQALDTFSEEKGVDYEIEAGTLLGAVKLRNFLPWDKDGDITFQIKDYDTFYENSDFFSEKGFSLSMFKKNKYFRLNTPEIILEMWGSDKTSTYQLPTEMWEYPTRVKFNGIWVRGEWNPGLFARNRYGPGFLKHVQHWNLMNMPDSWQIYKPGSWKSCPKKAHHACLDQYPSDGSEGLLSKPEAMKRAGRPCWLRSPCTLCYLLLLSALTVAAYIGIDWYLADPLRVTSRSVDLSAEENIDFRFEIASKLQDLTRQIRYEAKNINPTILQELNKIISQLDPRYTLSTGSLLADPPPVPDTCGEVYNGTLFGNPWYRTGFVESPSCKKEEKQPIHKLITIILLDRVEDINKTCDVLQTIRSYNSNIKVILGSTASLEAVRTIKAKYKNIITVTSDHEDMLRPGKILNLMVERIKTPYVLVARDIFYFDELARLERQVFVISSTNVVGIAGGAFRNESGYWKVGCHLSQIKNYFLQYTEGYKYSALDCMLCDHLEGPFVARTSVMKSIKFKKNLYEEVLYEDWFLRVKQNNILTMNCPDVMYFKRGLMEGVSEEVKLREYSSWLDLAREWQVDHVHFPSRVSMKFTCKDLKITCDSTRWFKAFLIPTCCMKQITGALQALDTFSEEKGVDYEIEAGTLLGAVKLRNFLPWDKDGDITFQIKDYDTFYENSDFFSEKGFSLSMFKKNKYFRLNTPEIILEMWGSDKTSTYQLPTEMWEYPTRVKFNGIWVRGEWNPGLFARNRYGPGFLKHVQHWNLMNMPDSWQIYKPGSWKSCPKKAHHACLDQYPSDGSEGLLSKPEA

Foldseek 3Di:
DDDDDPDPPPDDDPDDPPDDVPDPPDDPPPPPPVPPLPQLLPDVPPFDCLLQPAALQLLLVVLVVLVVVLVVCVVPVPPDDVVVSVVSLVSSCVSAVQSCQQVVVAPDVVWFDFLFFDWDFPDDPPCPPVCPDGIDTDPVDDRVVHDDLLQAEAEEEEDPDPDLVLVVQALVQVCVAPQNRAYEYEYQDDPVSVVVSPVVHPNYHYDHDHPVCQQQVQVVVLVSLVPDDHQKYKHQAAFRHDHCLQVSSLQSRVQRRHPQAFKEGEWEAEPVGDIDRFAWAWHDFQLEIEIDPDADGDHPQWGWGLAGPGMMMGGSVLCNVQGFDRPAGPLCRRVLSSNVCVSVSHIYIYRHSRYTHHHDPPPDNDPVCVVCVVVRVLVVSLSQVHQWYDDPPPDTDGHACVSSVRAQQLVNALQFFFGHPNSQVLVVLLQVLVQVLCVVLVWDKAWDDQQLLCLVQALAHRRNDRATEMETALVCLVVCVVPQVSQVVSQWGKADDDRSAWIWIDGPRHIYIYGHDNDAQLVVDPPVRSVDADWTRYPNDIGGHHRDSVVRQCVQAHPPSQFAEGDVVNVVHPDPNDHDDFFAYDFDPSNNRNGGPRSAGRHHNPPNDDDPPD/DDDDDDDDCVDDDPDPPPDDVPDVPDDPPPPPPVPPLPQLLPDVPPFDCLLQPAALQLLLVVLVVLVVVLVVCVVPVPPDDVVVSVVSLVSSCVSAVQSCQQVVVDPDVVWFDFLFFDWDFPDDPPCPPVCPDGIDTDPVDDRVVHDDVLQAEAEEEEDPDPDLVLVVQALVQVCVAPQNRAYEYEYQDDPVSVVVSPVVHPNYHYDHDHPVCQQQVLVVVLVSLVPDDHQKYKHQAAFRHDHCLQVSSLQSRVQRRHPQAFKEGEWEAEPVGDIDRFAWAWHDFQLEIEIDPDADGDHPQWGWGLAGPGMMMGGSVLCNVQGFDRPAGPLCRRVLSSNVCVSVSHIYIYRHSRYTHHHDPPPDNDPVCVVCVVVRVLVVSLSQVHQWYDDPPPDTDGHACVSSVRAQQLVSALQFFFGHPNSQVLVVLLQVLVQVLCVVVVWDKAWDDQQLLCLVQALAHRRNDRATEMETALVCLVVCVVVQVSQVVSQWGKADDDRSAWIWIDGPRHIYIYGHDNDAQLVVDPPVRSVDADWTRYPNDIGGHHRDSVVRQCVQAHPPSSFAEGDVVNVVHPDPRDHDDFFAYDFDPSNNRNGGPRSAGRHHNPPNDDPPPD